Protein AF-0000000082426365 (afdb_homodimer)

Secondary structure (DSSP, 8-state):
-BHHHHHHHHHHHTT--EEEE---GGGHHHHHHHTTSS-EEEE-SSHHHHHHHHHHHHHHHSS-EEEEEEGGGGGGGHHHHHHHHHHT--EEEEEEEPPTT-TTTT-TT---HHHHHTTTSSEEEE--SGGGHHHHHHHHHHHHHSSS---EEEEEEHHHHTSB--GGG----GGGGSSS-S-----HHHHHHHHHHHHH-SSEEEEE-HHHHHTT-HHHHHHHHHHHT--EEE-STTTTSS-TTSTTEEEE-SSSS--HHHHHHHHT-SEEEEES----TTTTTTTTTTTTT-S-EEEEEES-TTTTTSSS--SEEEES-HHHHHHHHHHHHHHTT--------HHHHHHHHHTT-----TTSSS--HHHHHHHHHHHS-TT-EEEE-TTHHHHHHHHH---SS-SS-EEE-TTT--SS-HHHHHHHHHHHSS-EEEEEEHHHHTTTTTHHHHHHHHT--EEEEEEE-SS-HHHHHHHHHHHSS--SPPPP---HHHHHHHTT-EEEEE-SGGGGGGHHHHHHSSS-EEEEEE---TTTEE-S-GGGHHHHHHTT-EE---/-BHHHHHHHHHHHTT--EEEE---GGGHHHHHHHTTSS-EEEE-SSHHHHHHHHHHHHHHHSS-EEEEEEGGGGGGGHHHHHHHHHHT--EEEEEEESPTT-TTTT-TT----HHHHTTTSSEEEE--SGGGHHHHHHHHHHHHHSSS---EEEEEEHHHHTSB--GGG----GGGGSSS-S-----HHHHHHHHHHHHH-SSEEEEE-HHHHHTT-HHHHHHHHHHHT--EEE-STTTTSS-TTSTTEEEE-SSSS--HHHHHHHHT-SEEEEES----TTTTTTTTTTTTT-S-EEEEEES-TTTTTSSS--SEEEES-HHHHHHHHHHHHHHTT--------HHHHHHHHHTT-----TTSSS--HHHHHHHHHHHS-TT-EEEE-TTHHHHHHHHH---SS-SS-EEE-TTT--SS-HHHHHHHHHHHSS-EEEEEEHHHHTTTTTHHHHHHHHT--EEEEEEE-SS-HHHHHHHHHHHSS--SPPPPP--HHHHHHHTT-EEEEE-SGGGGGGHHHHHHSSS-EEEEEE---TTTEE-S-GGGHHHHHHTT-EE---

Radius of gyration: 30.41 Å; Cα contacts (8 Å, |Δi|>4): 2923; chains: 2; bounding box: 69×99×76 Å

Nearest PDB structures (foldseek):
  8i01-assembly2_F  TM=9.076E-01  e=8.805E-42  Escherichia coli K-12
  8beo-assembly1_A  TM=8.868E-01  e=8.316E-42  Escherichia coli K-12
  8i05-assembly1_A  TM=9.031E-01  e=2.462E-41  Escherichia coli K-12
  8i08-assembly2_C  TM=8.872E-01  e=1.290E-40  Escherichia coli K-12
  6efh-assembly1_B  TM=8.002E-01  e=8.451E-30  Kluyveromyces lactis NRRL Y-1140

Solvent-accessible surface area (backbone atoms only — not comparable to full-atom values): 53523 Å² total; per-residue (Å²): 80,42,22,32,53,37,52,50,53,23,40,50,58,34,65,49,52,60,36,22,15,42,91,31,78,40,28,46,64,43,53,62,50,42,71,76,48,86,50,40,76,45,67,42,48,41,41,29,45,11,36,25,14,17,43,24,20,15,74,65,56,40,25,64,12,32,23,42,28,16,37,53,44,42,53,47,20,44,50,30,33,36,39,25,33,65,63,41,37,25,28,45,36,35,29,18,22,70,44,82,89,45,79,92,54,52,36,66,31,61,68,81,61,66,65,48,40,56,87,24,23,81,43,75,45,70,41,90,40,27,68,47,38,42,61,50,51,48,46,40,38,48,55,13,21,34,69,59,22,10,17,20,36,40,36,35,23,33,58,29,35,69,26,63,22,64,64,90,54,44,60,57,63,63,67,37,34,29,40,69,39,60,82,50,53,55,55,68,66,53,46,48,52,46,52,52,52,56,69,72,38,89,38,42,31,35,38,29,13,41,39,22,46,60,47,66,15,33,66,39,49,53,50,44,25,54,42,53,33,25,37,34,31,17,22,56,63,8,45,20,32,52,27,60,73,38,48,36,27,47,47,24,20,26,36,48,11,15,36,55,62,27,35,48,55,48,55,66,23,49,22,41,37,37,31,22,47,63,68,22,28,47,42,11,43,69,40,55,40,52,44,62,84,52,86,45,43,25,36,36,33,21,54,35,79,77,40,52,55,62,77,43,78,58,76,37,77,34,56,21,33,47,30,61,36,43,44,50,45,44,51,50,30,56,73,70,68,56,68,40,72,76,61,78,41,31,67,56,50,51,57,53,53,62,68,52,59,73,72,75,61,87,79,57,64,30,28,52,66,68,60,51,39,53,50,43,58,73,62,51,64,76,77,40,27,38,16,26,18,76,50,73,50,36,38,47,40,41,49,67,44,76,37,74,56,55,38,82,36,57,46,62,55,70,51,36,51,49,72,50,45,11,63,34,19,28,54,21,24,38,75,47,63,49,50,31,37,21,30,40,31,55,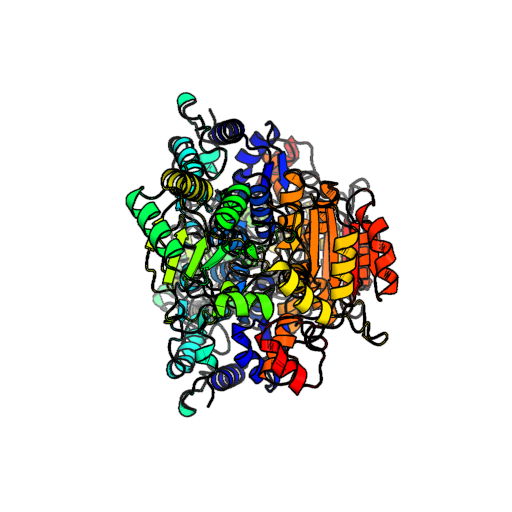52,28,41,25,47,48,50,28,40,48,40,44,45,48,55,68,58,44,61,41,40,33,38,34,38,38,41,46,38,61,28,59,51,16,24,52,31,23,53,74,70,74,39,67,70,71,70,68,51,50,85,57,48,60,38,48,36,36,41,29,36,68,32,47,56,39,75,24,60,36,65,79,41,58,71,47,49,59,57,59,72,66,46,80,48,34,30,35,33,33,33,29,29,56,32,28,61,59,44,26,64,41,31,67,85,43,47,63,37,21,56,75,69,73,33,47,52,69,50,96,78,42,23,31,54,37,52,50,52,22,40,49,58,35,65,50,52,59,36,23,15,42,92,30,77,41,28,46,65,42,52,62,52,43,72,76,48,88,52,40,75,45,65,42,48,43,42,28,45,10,36,26,15,17,44,23,20,14,74,65,56,40,24,64,11,32,23,43,28,16,37,52,44,42,55,46,20,43,48,29,33,34,38,26,35,65,62,40,37,25,27,46,36,35,28,20,21,70,45,82,90,47,78,91,52,51,35,65,31,60,69,82,61,65,62,47,38,55,85,26,23,80,43,73,45,70,42,90,40,26,67,48,38,42,60,50,51,50,47,39,38,47,55,13,20,32,68,60,21,11,16,20,37,39,36,35,21,32,58,31,35,70,25,63,23,64,66,89,55,44,56,58,62,61,68,37,35,30,40,68,40,60,82,47,52,56,55,69,66,52,46,47,53,45,52,51,52,56,69,71,37,89,38,42,32,33,38,30,13,40,40,23,46,60,46,65,15,32,67,40,49,54,51,44,27,54,43,51,33,27,36,34,33,18,22,57,62,8,46,20,32,53,26,59,73,39,49,35,26,48,48,24,22,26,37,50,11,15,37,55,63,27,35,47,54,47,53,66,23,49,21,41,37,38,32,21,46,63,69,23,29,48,42,12,43,67,40,55,39,51,45,62,83,51,85,44,44,25,35,37,35,22,54,35,77,77,40,53,56,63,79,44,78,57,75,37,77,34,57,21,33,47,30,63,38,44,46,51,47,46,51,52,30,57,74,69,68,57,70,40,72,74,60,78,42,32,67,56,49,49,56,51,53,61,68,52,61,71,74,76,61,86,80,56,64,31,28,51,65,69,59,51,38,52,51,44,58,73,63,52,66,76,75,41,28,37,16,25,20,78,49,72,50,35,39,48,40,42,51,66,43,76,38,74,56,56,38,82,35,58,46,62,55,71,49,35,52,47,73,48,44,11,65,34,19,28,53,20,23,36,75,49,64,48,51,32,38,21,30,38,31,55,50,29,40,25,49,47,51,28,40,49,40,44,45,48,56,69,59,43,61,42,39,33,37,34,40,37,40,48,37,60,28,57,52,16,24,52,32,24,52,74,71,72,40,69,68,70,72,68,53,50,85,57,48,60,39,46,35,36,42,30,36,67,31,48,55,40,76,24,61,35,64,78,40,56,74,47,48,59,59,60,73,68,45,82,48,33,32,35,35,33,34,28,30,56,33,29,59,59,43,27,61,41,32,67,85,42,47,64,37,22,55,74,71,73,33,48,52,67,51,97

Structure (mmCIF, N/CA/C/O backbone):
data_AF-0000000082426365-model_v1
#
loop_
_entity.id
_entity.type
_entity.pdbx_description
1 polymer '2-oxoacid oxidoreductase (ferredoxin)'
#
loop_
_atom_site.group_PDB
_atom_site.id
_atom_site.type_symbol
_atom_site.label_atom_id
_atom_site.label_alt_id
_atom_site.label_comp_id
_atom_site.label_asym_id
_atom_site.label_entity_id
_atom_site.label_seq_id
_atom_site.pdbx_PDB_ins_code
_atom_site.Cartn_x
_atom_site.Cartn_y
_atom_site.Cartn_z
_atom_site.occupancy
_atom_site.B_iso_or_equiv
_atom_site.auth_seq_id
_atom_site.auth_comp_id
_atom_site.auth_asym_id
_atom_site.auth_atom_id
_atom_site.pdbx_PDB_model_num
ATOM 1 N N . MET A 1 1 ? 33.906 5.379 -12.125 1 95.88 1 MET A N 1
ATOM 2 C CA . MET A 1 1 ? 33.438 4.73 -10.906 1 95.88 1 MET A CA 1
ATOM 3 C C . MET A 1 1 ? 32.062 4.066 -11.141 1 95.88 1 MET A C 1
ATOM 5 O O . MET A 1 1 ? 31.359 4.414 -12.086 1 95.88 1 MET A O 1
ATOM 9 N N . ARG A 1 2 ? 31.703 3.111 -10.328 1 96.25 2 ARG A N 1
ATOM 10 C CA . ARG A 1 2 ? 30.406 2.443 -10.461 1 96.25 2 ARG A CA 1
ATOM 11 C C . ARG A 1 2 ? 29.266 3.395 -10.133 1 96.25 2 ARG A C 1
ATOM 13 O O . ARG A 1 2 ? 29.375 4.219 -9.219 1 96.25 2 ARG A O 1
ATOM 20 N N . ALA A 1 3 ? 28.125 3.254 -10.883 1 98.31 3 ALA A N 1
ATOM 21 C CA . ALA A 1 3 ? 26.969 4.152 -10.742 1 98.31 3 ALA A CA 1
ATOM 22 C C . ALA A 1 3 ? 26.438 4.141 -9.312 1 98.31 3 ALA A C 1
ATOM 24 O O . ALA A 1 3 ? 26.047 5.184 -8.781 1 98.31 3 ALA A O 1
ATOM 25 N N . SER A 1 4 ? 26.391 2.969 -8.711 1 98.19 4 SER A N 1
ATOM 26 C CA . SER A 1 4 ? 25.922 2.877 -7.328 1 98.19 4 SER A CA 1
ATOM 27 C C . SER A 1 4 ? 26.812 3.684 -6.391 1 98.19 4 SER A C 1
ATOM 29 O O . SER A 1 4 ? 26.312 4.383 -5.504 1 98.19 4 SER A O 1
ATOM 31 N N . ARG A 1 5 ? 28.109 3.613 -6.531 1 97.88 5 ARG A N 1
ATOM 32 C CA . ARG A 1 5 ? 29.047 4.363 -5.707 1 97.88 5 ARG A CA 1
ATOM 33 C C . ARG A 1 5 ? 28.906 5.863 -5.949 1 97.88 5 ARG A C 1
ATOM 35 O O . ARG A 1 5 ? 29.031 6.66 -5.016 1 97.88 5 ARG A O 1
ATOM 42 N N . ALA A 1 6 ? 28.734 6.219 -7.25 1 98.31 6 ALA A N 1
ATOM 43 C CA . ALA A 1 6 ? 28.531 7.625 -7.582 1 98.31 6 ALA A CA 1
ATOM 44 C C . ALA A 1 6 ? 27.297 8.172 -6.871 1 98.31 6 ALA A C 1
ATOM 46 O O . ALA A 1 6 ? 27.312 9.281 -6.336 1 98.31 6 ALA A O 1
ATOM 47 N N . PHE A 1 7 ? 26.203 7.484 -6.926 1 98.56 7 PHE A N 1
ATOM 48 C CA . PHE A 1 7 ? 24.953 7.852 -6.258 1 98.56 7 PHE A CA 1
ATOM 49 C C . PHE A 1 7 ? 25.188 8.062 -4.766 1 98.56 7 PHE A C 1
ATOM 51 O O . PHE A 1 7 ? 24.766 9.07 -4.199 1 98.56 7 PHE A O 1
ATOM 58 N N . ILE A 1 8 ? 25.875 7.102 -4.121 1 98.56 8 ILE A N 1
ATOM 59 C CA . ILE A 1 8 ? 26.156 7.141 -2.691 1 98.56 8 ILE A CA 1
ATOM 60 C C . ILE A 1 8 ? 27.016 8.367 -2.367 1 98.56 8 ILE A C 1
ATOM 62 O O . ILE A 1 8 ? 26.734 9.094 -1.416 1 98.56 8 ILE A O 1
ATOM 66 N N . LYS A 1 9 ? 28.062 8.547 -3.145 1 98.12 9 LYS A N 1
ATOM 67 C CA . LYS A 1 9 ? 28.922 9.719 -2.969 1 98.12 9 LYS A CA 1
ATOM 68 C C . LYS A 1 9 ? 28.109 11.008 -3.016 1 98.12 9 LYS A C 1
ATOM 70 O O . LYS A 1 9 ? 28.312 11.906 -2.193 1 98.12 9 LYS A O 1
ATOM 75 N N . MET A 1 10 ? 27.234 11.109 -3.922 1 98.56 10 MET A N 1
ATOM 76 C CA . MET A 1 10 ? 26.406 12.312 -4.078 1 98.56 10 MET A CA 1
ATOM 77 C C . MET A 1 10 ? 25.484 12.484 -2.887 1 98.56 10 MET A C 1
ATOM 79 O O . MET A 1 10 ? 25.297 13.602 -2.393 1 98.56 10 MET A O 1
ATOM 83 N N . LEU A 1 11 ? 24.828 11.398 -2.398 1 98.69 11 LEU A N 1
ATOM 84 C CA . LEU A 1 11 ? 23.969 11.484 -1.219 1 98.69 11 LEU A CA 1
ATOM 85 C C . LEU A 1 11 ? 24.75 12.023 -0.023 1 98.69 11 LEU A C 1
ATOM 87 O O . LEU A 1 11 ? 24.25 12.875 0.719 1 98.69 11 LEU A O 1
ATOM 91 N N . GLU A 1 12 ? 25.969 11.477 0.139 1 98.19 12 GLU A N 1
ATOM 92 C CA . GLU A 1 12 ? 26.812 11.938 1.229 1 98.19 12 GLU A CA 1
ATOM 93 C C . GLU A 1 12 ? 27.125 13.43 1.094 1 98.19 12 GLU A C 1
ATOM 95 O O . GLU A 1 12 ? 27.094 14.164 2.08 1 98.19 12 GLU A O 1
ATOM 100 N N . GLU A 1 13 ? 27.438 13.82 -0.131 1 98.12 13 GLU A N 1
ATOM 101 C CA . GLU A 1 13 ? 27.766 15.227 -0.379 1 98.12 13 GLU A CA 1
ATOM 102 C C . GLU A 1 13 ? 26.547 16.125 -0.149 1 98.12 13 GLU A C 1
ATOM 104 O O . GLU A 1 13 ? 26.688 17.281 0.228 1 98.12 13 GLU A O 1
ATOM 109 N N . TYR A 1 14 ? 25.328 15.602 -0.346 1 98.5 14 TYR A N 1
ATOM 110 C CA . TYR A 1 14 ? 24.094 16.328 -0.057 1 98.5 14 TYR A CA 1
ATOM 111 C C . TYR A 1 14 ? 23.797 16.328 1.438 1 98.5 14 TYR A C 1
ATOM 113 O O . TYR A 1 14 ? 22.812 16.922 1.882 1 98.5 14 TYR A O 1
ATOM 121 N N . GLY A 1 15 ? 24.562 15.633 2.221 1 97.25 15 GLY A N 1
ATOM 122 C CA . GLY A 1 15 ? 24.406 15.586 3.666 1 97.25 15 GLY A CA 1
ATOM 123 C C . GLY A 1 15 ? 23.375 14.57 4.117 1 97.25 15 GLY A C 1
ATOM 124 O O . GLY A 1 15 ? 22.859 14.656 5.23 1 97.25 15 GLY A O 1
ATOM 125 N N . VAL A 1 16 ? 23.062 13.617 3.27 1 98.12 16 VAL A N 1
ATOM 126 C CA . VAL A 1 16 ? 22.125 12.555 3.623 1 98.12 16 VAL A CA 1
ATOM 127 C C . VAL A 1 16 ? 22.766 11.609 4.633 1 98.12 16 VAL A C 1
ATOM 129 O O . VAL A 1 16 ? 23.891 11.156 4.434 1 98.12 16 VAL A O 1
ATOM 132 N N . SER A 1 17 ? 22.078 11.367 5.711 1 97.19 17 SER A N 1
ATOM 133 C CA . SER A 1 17 ? 22.594 10.453 6.734 1 97.19 17 SER A CA 1
ATOM 134 C C . SER A 1 17 ? 21.812 9.141 6.734 1 97.19 17 SER A C 1
ATOM 136 O O . SER A 1 17 ? 22.391 8.078 6.961 1 97.19 17 SER A O 1
ATOM 138 N N . HIS A 1 18 ? 20.516 9.234 6.523 1 98.12 18 HIS A N 1
ATOM 139 C CA . HIS A 1 18 ? 19.641 8.07 6.578 1 98.12 18 HIS A CA 1
ATOM 140 C C . HIS A 1 18 ? 19.016 7.781 5.215 1 98.12 18 HIS A C 1
ATOM 142 O O . HIS A 1 18 ? 18.594 8.703 4.508 1 98.12 18 HIS A O 1
ATOM 148 N N . VAL A 1 19 ? 19 6.578 4.828 1 98.5 19 VAL A N 1
ATOM 149 C CA . VAL A 1 19 ? 18.25 6.09 3.672 1 98.5 19 VAL A CA 1
ATOM 150 C C . VAL A 1 19 ? 17.234 5.043 4.121 1 98.5 19 VAL A C 1
ATOM 152 O O . VAL A 1 19 ? 17.609 3.986 4.637 1 98.5 19 VAL A O 1
ATOM 155 N N . PHE A 1 20 ? 15.984 5.359 3.984 1 98.62 20 PHE A N 1
ATOM 156 C CA . PHE A 1 20 ? 14.914 4.434 4.336 1 98.62 20 PHE A CA 1
ATOM 157 C C . PHE A 1 20 ? 14.641 3.463 3.197 1 98.62 20 PHE A C 1
ATOM 159 O O . PHE A 1 20 ? 14.922 3.766 2.035 1 98.62 20 PHE A O 1
ATOM 166 N N . GLY A 1 21 ? 14.133 2.285 3.527 1 97.19 21 GLY A N 1
ATOM 167 C CA . GLY A 1 21 ? 13.789 1.4 2.424 1 97.19 21 GLY A CA 1
ATOM 168 C C . GLY A 1 21 ? 13.672 -0.053 2.842 1 97.19 21 GLY A C 1
ATOM 169 O O . GL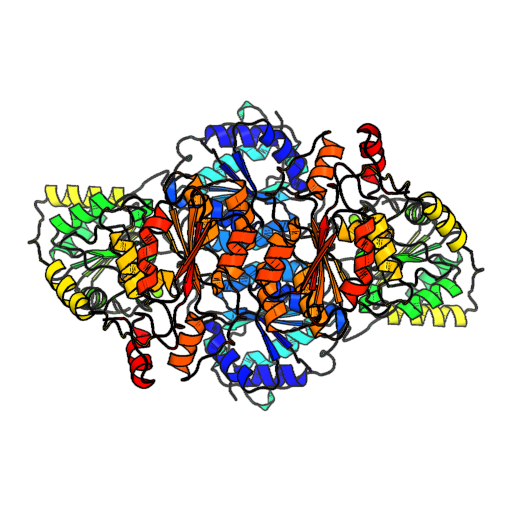Y A 1 21 ? 13.578 -0.357 4.031 1 97.19 21 GLY A O 1
ATOM 170 N N . LEU A 1 22 ? 13.5 -0.897 1.869 1 94.81 22 LEU A N 1
ATOM 171 C CA . LEU A 1 22 ? 13.445 -2.354 1.911 1 94.81 22 LEU A CA 1
ATOM 172 C C . LEU A 1 22 ? 14.211 -2.959 0.738 1 94.81 22 LEU A C 1
ATOM 174 O O . LEU A 1 22 ? 13.867 -2.723 -0.422 1 94.81 22 LEU A O 1
ATOM 178 N N . PRO A 1 23 ? 15.289 -3.717 1.014 1 93.81 23 PRO A N 1
ATOM 179 C CA . PRO A 1 23 ? 16.125 -4.215 -0.082 1 93.81 23 PRO A CA 1
ATOM 180 C C . PRO A 1 23 ? 15.406 -5.262 -0.939 1 93.81 23 PRO A C 1
ATOM 182 O O . PRO A 1 23 ? 14.664 -6.094 -0.414 1 93.81 23 PRO A O 1
ATOM 185 N N . GLY A 1 24 ? 15.531 -5.16 -2.207 1 94.5 24 GLY A N 1
ATOM 186 C CA . GLY A 1 24 ? 15.109 -6.148 -3.188 1 94.5 24 GLY A CA 1
ATOM 187 C C . GLY A 1 24 ? 16.234 -6.613 -4.09 1 94.5 24 GLY A C 1
ATOM 188 O O . GLY A 1 24 ? 17.344 -6.062 -4.051 1 94.5 24 GLY A O 1
ATOM 189 N N . GLU A 1 25 ? 15.992 -7.609 -4.84 1 93.25 25 GLU A N 1
ATOM 190 C CA . GLU A 1 25 ? 17.031 -8.195 -5.695 1 93.25 25 GLU A CA 1
ATOM 191 C C . GLU A 1 25 ? 17.562 -7.168 -6.691 1 93.25 25 GLU A C 1
ATOM 193 O O . GLU A 1 25 ? 18.75 -7.168 -7 1 93.25 25 GLU A O 1
ATOM 198 N N . THR A 1 26 ? 16.703 -6.355 -7.133 1 95.19 26 THR A N 1
ATOM 199 C CA . THR A 1 26 ? 17.078 -5.379 -8.148 1 95.19 26 THR A CA 1
ATOM 200 C C . THR A 1 26 ? 18 -4.316 -7.566 1 95.19 26 THR A C 1
ATOM 202 O O . THR A 1 26 ? 18.641 -3.564 -8.305 1 95.19 26 THR A O 1
ATOM 205 N N . ALA A 1 27 ? 18.109 -4.246 -6.27 1 95.69 27 ALA A N 1
ATOM 206 C CA . ALA A 1 27 ? 18.875 -3.184 -5.629 1 95.69 27 ALA A CA 1
ATOM 207 C C . ALA A 1 27 ? 20.172 -3.729 -5.016 1 95.69 27 ALA A C 1
ATOM 209 O O . ALA A 1 27 ? 20.891 -3 -4.34 1 95.69 27 ALA A O 1
ATOM 210 N N . LEU A 1 28 ? 20.516 -4.961 -5.199 1 95.94 28 LEU A N 1
ATOM 211 C CA . LEU A 1 2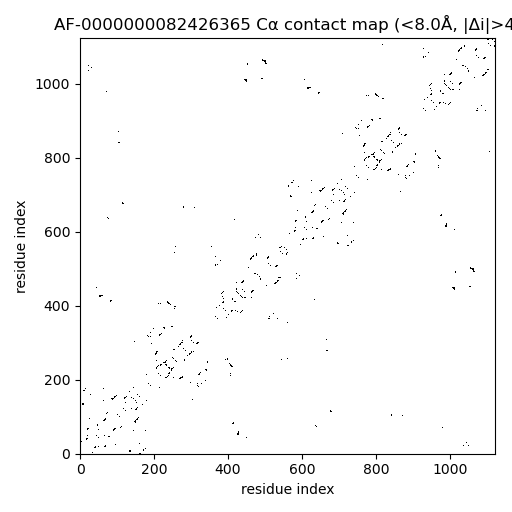8 ? 21.641 -5.613 -4.555 1 95.94 28 LEU A CA 1
ATOM 212 C C . LEU A 1 28 ? 22.922 -4.82 -4.781 1 95.94 28 LEU A C 1
ATOM 214 O O . LEU A 1 28 ? 23.688 -4.586 -3.844 1 95.94 28 LEU A O 1
ATOM 218 N N . PRO A 1 29 ? 23.172 -4.328 -6.023 1 95.06 29 PRO A N 1
ATOM 219 C CA . PRO A 1 29 ? 24.406 -3.562 -6.219 1 95.06 29 PRO A CA 1
ATOM 220 C C . PRO A 1 29 ? 24.453 -2.293 -5.371 1 95.06 29 PRO A C 1
ATOM 222 O O . PRO A 1 29 ? 25.5 -1.968 -4.797 1 95.06 29 PRO A O 1
ATOM 225 N N . LEU A 1 30 ? 23.328 -1.642 -5.297 1 97.25 30 LEU A N 1
ATOM 226 C CA . LEU A 1 30 ? 23.25 -0.416 -4.508 1 97.25 30 LEU A CA 1
ATOM 227 C C . LEU A 1 30 ? 23.469 -0.709 -3.027 1 97.25 30 LEU A C 1
ATOM 229 O O . LEU A 1 30 ? 24.266 -0.039 -2.367 1 97.25 30 LEU A O 1
ATOM 233 N N . TYR A 1 31 ? 22.828 -1.693 -2.498 1 96.62 31 TYR A N 1
ATOM 234 C CA . TYR A 1 31 ? 22.891 -2.004 -1.075 1 96.62 31 TYR A CA 1
ATOM 235 C C . TYR A 1 31 ? 24.281 -2.533 -0.704 1 96.62 31 TYR A C 1
ATOM 237 O O . TYR A 1 31 ? 24.766 -2.271 0.395 1 96.62 31 TYR A O 1
ATOM 245 N N . SER A 1 32 ? 24.891 -3.312 -1.59 1 95.38 32 SER A N 1
ATOM 246 C CA . SER A 1 32 ? 26.25 -3.809 -1.345 1 95.38 32 SER A CA 1
ATOM 247 C C . SER A 1 32 ? 27.234 -2.662 -1.148 1 95.38 32 SER A C 1
ATOM 249 O O . SER A 1 32 ? 28.062 -2.695 -0.236 1 95.38 32 SER A O 1
ATOM 251 N N . ASP A 1 33 ? 27.094 -1.665 -1.998 1 96.06 33 ASP A N 1
ATOM 252 C CA . ASP A 1 33 ? 27.969 -0.505 -1.894 1 96.06 33 ASP A CA 1
ATOM 253 C C . ASP A 1 33 ? 27.578 0.377 -0.71 1 96.06 33 ASP A C 1
ATOM 255 O O . ASP A 1 33 ? 28.438 0.991 -0.075 1 96.06 33 ASP A O 1
ATOM 259 N N . MET A 1 34 ? 26.297 0.496 -0.431 1 95.81 34 MET A N 1
ATOM 260 C CA . MET A 1 34 ? 25.812 1.339 0.653 1 95.81 34 MET A CA 1
ATOM 261 C C . MET A 1 34 ? 26.312 0.84 2.004 1 95.81 34 MET A C 1
ATOM 263 O O . MET A 1 34 ? 26.562 1.637 2.908 1 95.81 34 MET A O 1
ATOM 267 N N . ARG A 1 35 ? 26.5 -0.457 2.162 1 92.75 35 ARG A N 1
ATOM 268 C CA . ARG A 1 35 ? 26.969 -1.054 3.408 1 92.75 35 ARG A CA 1
ATOM 269 C C . ARG A 1 35 ? 28.391 -0.595 3.732 1 92.75 35 ARG A C 1
ATOM 271 O O . ARG A 1 35 ? 28.797 -0.604 4.895 1 92.75 35 ARG A O 1
ATOM 278 N N . LYS A 1 36 ? 29.094 -0.173 2.734 1 92.81 36 LYS A N 1
ATOM 279 C CA . LYS A 1 36 ? 30.469 0.261 2.898 1 92.81 36 LYS A CA 1
ATOM 280 C C . LYS A 1 36 ? 30.562 1.779 3.027 1 92.81 36 LYS A C 1
ATOM 282 O O . LYS A 1 36 ? 31.656 2.344 3.051 1 92.81 36 LYS A O 1
ATOM 287 N N . SER A 1 37 ? 29.469 2.365 3.111 1 96.25 37 SER A N 1
ATOM 288 C CA . SER A 1 37 ? 29.422 3.822 3.156 1 96.25 37 SER A CA 1
ATOM 289 C C . SER A 1 37 ? 29.047 4.324 4.547 1 96.25 37 SER A C 1
ATOM 291 O O . SER A 1 37 ? 28.922 3.531 5.484 1 96.25 37 SER A O 1
ATOM 293 N N . SER A 1 38 ? 28.922 5.672 4.684 1 95.75 38 SER A N 1
ATOM 294 C CA . SER A 1 38 ? 28.547 6.293 5.953 1 95.75 38 SER A CA 1
ATOM 295 C C . SER A 1 38 ? 27.031 6.371 6.102 1 95.75 38 SER A C 1
ATOM 297 O O . SER A 1 38 ? 26.531 6.738 7.164 1 95.75 38 SER A O 1
ATOM 299 N N . LEU A 1 39 ? 26.328 6.047 5.016 1 97.19 39 LEU A N 1
ATOM 300 C CA . LEU A 1 39 ? 24.875 6.129 5.043 1 97.19 39 LEU A CA 1
ATOM 301 C C . LEU A 1 39 ? 24.297 5.066 5.965 1 97.19 39 LEU A C 1
ATOM 303 O O . LEU A 1 39 ? 24.766 3.932 5.996 1 97.19 39 LEU A O 1
ATOM 307 N N . LYS A 1 40 ? 23.344 5.449 6.773 1 96.62 40 LYS A N 1
ATOM 308 C CA . LYS A 1 40 ? 22.594 4.516 7.617 1 96.62 40 LYS A CA 1
ATOM 309 C C . LYS A 1 40 ? 21.312 4.055 6.93 1 96.62 40 LYS A C 1
ATOM 311 O O . LYS A 1 40 ? 20.422 4.863 6.668 1 96.62 40 LYS A O 1
ATOM 316 N N . HIS A 1 41 ? 21.266 2.83 6.652 1 96.62 41 HIS A N 1
ATOM 317 C CA . HIS A 1 41 ? 20.062 2.26 6.074 1 96.62 41 HIS A CA 1
ATOM 318 C C . HIS A 1 41 ? 19.016 1.956 7.152 1 96.62 41 HIS A C 1
ATOM 32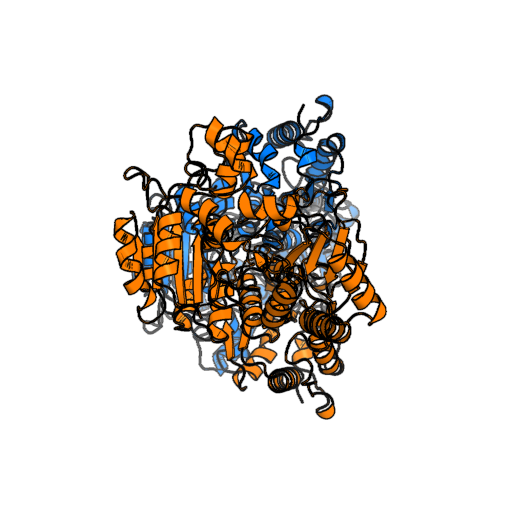0 O O . HIS A 1 41 ? 19.344 1.334 8.164 1 96.62 41 HIS A O 1
ATOM 326 N N . VAL A 1 42 ? 17.828 2.414 7.031 1 97.75 42 VAL A N 1
ATOM 327 C CA . VAL A 1 42 ? 16.703 2.111 7.91 1 97.75 42 VAL A CA 1
ATOM 328 C C . VAL A 1 42 ? 15.727 1.175 7.203 1 97.75 42 VAL A C 1
ATOM 330 O O . VAL A 1 42 ? 14.906 1.619 6.395 1 97.75 42 VAL A O 1
ATOM 333 N N . MET A 1 43 ? 15.797 -0.062 7.543 1 96.94 43 MET A N 1
ATOM 334 C CA . MET A 1 43 ? 14.969 -1.09 6.914 1 96.94 43 MET A CA 1
ATOM 335 C C . MET A 1 43 ? 13.562 -1.087 7.5 1 96.94 43 MET A C 1
ATOM 337 O O . MET A 1 43 ? 13.383 -1.29 8.703 1 96.94 43 MET A O 1
ATOM 341 N N . ALA A 1 44 ? 12.562 -0.793 6.707 1 97.12 44 ALA A N 1
ATOM 342 C CA . ALA A 1 44 ? 11.164 -0.834 7.117 1 97.12 44 ALA A CA 1
ATOM 343 C C . ALA A 1 44 ? 10.57 -2.223 6.895 1 97.12 44 ALA A C 1
ATOM 345 O O . ALA A 1 44 ? 11.234 -3.113 6.363 1 97.12 44 ALA A O 1
ATOM 346 N N . ARG A 1 45 ? 9.336 -2.41 7.379 1 96.12 45 ARG A N 1
ATOM 347 C CA . ARG A 1 45 ? 8.664 -3.699 7.223 1 96.12 45 ARG A CA 1
ATOM 348 C C . ARG A 1 45 ? 7.832 -3.732 5.949 1 96.12 45 ARG A C 1
ATOM 350 O O . ARG A 1 45 ? 7.434 -4.805 5.488 1 96.12 45 ARG A O 1
ATOM 357 N N . ASP A 1 46 ? 7.523 -2.602 5.375 1 95.25 46 ASP A N 1
ATOM 358 C CA . ASP A 1 46 ? 7.016 -2.514 4.012 1 95.25 46 ASP A CA 1
ATOM 359 C C . ASP A 1 46 ? 7.379 -1.172 3.377 1 95.25 46 ASP A C 1
ATOM 361 O O . ASP A 1 46 ? 7.836 -0.258 4.066 1 95.25 46 ASP A O 1
ATOM 365 N N . GLU A 1 47 ? 7.277 -1.042 2.102 1 97.75 47 GLU A N 1
ATOM 366 C CA . GLU A 1 47 ? 7.73 0.118 1.341 1 97.75 47 GLU A CA 1
ATOM 367 C C . GLU A 1 47 ? 6.871 1.344 1.639 1 97.75 47 GLU A C 1
ATOM 369 O O . GLU A 1 47 ? 7.363 2.475 1.613 1 97.75 47 GLU A O 1
ATOM 374 N N . ARG A 1 48 ? 5.551 1.162 1.925 1 97.12 48 ARG A N 1
ATOM 375 C CA . ARG A 1 48 ? 4.676 2.26 2.322 1 97.12 48 ARG A CA 1
ATOM 376 C C . ARG A 1 48 ? 5.223 2.979 3.553 1 97.12 48 ARG A C 1
ATOM 378 O O . ARG A 1 48 ? 5.348 4.203 3.555 1 97.12 48 ARG A O 1
ATOM 385 N N . ASN A 1 49 ? 5.59 2.225 4.562 1 98.31 49 ASN A N 1
ATOM 386 C CA . ASN A 1 49 ? 6.117 2.768 5.809 1 98.31 49 ASN A CA 1
ATOM 387 C C . ASN A 1 49 ? 7.477 3.434 5.598 1 98.31 49 ASN A C 1
ATOM 389 O O . ASN A 1 49 ? 7.777 4.449 6.227 1 98.31 49 ASN A O 1
ATOM 393 N N . ALA A 1 50 ? 8.273 2.859 4.684 1 98.62 50 ALA A N 1
ATOM 394 C CA . ALA A 1 50 ? 9.562 3.469 4.371 1 98.62 50 ALA A CA 1
ATOM 395 C C . ALA A 1 50 ? 9.391 4.875 3.809 1 98.62 50 ALA A C 1
ATOM 397 O O . ALA A 1 50 ? 10.094 5.805 4.207 1 98.62 50 ALA A O 1
ATOM 398 N N . ALA A 1 51 ? 8.461 4.992 2.885 1 98.69 51 ALA A N 1
ATOM 399 C CA . ALA A 1 51 ? 8.195 6.301 2.289 1 98.69 51 ALA A CA 1
ATOM 400 C C . ALA A 1 51 ? 7.684 7.285 3.334 1 98.69 51 ALA A C 1
ATOM 402 O O . ALA A 1 51 ? 8.078 8.453 3.342 1 98.69 51 ALA A O 1
ATOM 403 N N . ILE A 1 52 ? 6.824 6.832 4.227 1 98.81 52 ILE A N 1
ATOM 404 C CA . ILE A 1 52 ? 6.25 7.703 5.25 1 98.81 52 ILE A CA 1
ATOM 405 C C . ILE A 1 52 ? 7.32 8.062 6.277 1 98.81 52 ILE A C 1
ATOM 407 O O . ILE A 1 52 ? 7.344 9.188 6.789 1 98.81 52 ILE A O 1
ATOM 411 N N . MET A 1 53 ? 8.25 7.105 6.574 1 98.94 53 MET A N 1
ATOM 412 C CA . MET A 1 53 ? 9.383 7.43 7.441 1 98.94 53 MET A CA 1
ATOM 413 C C . MET A 1 53 ? 10.211 8.57 6.852 1 98.94 53 MET A C 1
ATOM 415 O O . MET A 1 53 ? 10.594 9.492 7.57 1 98.94 53 MET A O 1
ATOM 419 N N . ALA A 1 54 ? 10.445 8.492 5.531 1 98.88 54 ALA A N 1
ATOM 420 C CA . ALA A 1 54 ? 11.188 9.547 4.852 1 98.88 54 ALA A CA 1
ATOM 421 C C . ALA A 1 54 ? 10.461 10.883 4.961 1 98.88 54 ALA A C 1
ATOM 423 O O . ALA A 1 54 ? 11.094 11.93 5.125 1 98.88 54 ALA A O 1
ATOM 424 N N . ASP A 1 55 ? 9.164 10.859 4.891 1 98.81 55 ASP A N 1
ATOM 425 C CA . ASP A 1 55 ? 8.328 12.047 5.051 1 98.81 55 ASP A CA 1
ATOM 426 C C . ASP A 1 55 ? 8.508 12.664 6.438 1 98.81 55 ASP A C 1
ATOM 428 O O . ASP A 1 55 ? 8.82 13.852 6.559 1 98.81 55 ASP A O 1
ATOM 432 N N . GLY A 1 56 ? 8.32 11.812 7.516 1 98.75 56 GLY A N 1
ATOM 433 C CA . GLY A 1 56 ? 8.492 12.297 8.875 1 98.75 56 GLY A CA 1
ATOM 434 C C . GLY A 1 56 ? 9.875 12.867 9.133 1 98.75 56 GLY A C 1
ATOM 435 O O . GLY A 1 56 ? 10.016 13.891 9.805 1 98.75 56 GLY A O 1
ATOM 436 N N . TYR A 1 57 ? 10.875 12.219 8.555 1 98.75 57 TYR A N 1
ATOM 437 C CA . TYR A 1 57 ? 12.258 12.68 8.656 1 98.75 57 TYR A CA 1
ATOM 438 C C . TYR A 1 57 ? 12.422 14.055 8.023 1 98.75 57 TYR A C 1
ATOM 440 O O . TYR A 1 57 ? 13.008 14.953 8.625 1 98.75 57 TYR A O 1
ATOM 448 N N . ALA A 1 58 ? 11.891 14.227 6.855 1 98.69 58 ALA A N 1
ATOM 449 C CA . ALA A 1 58 ? 12.016 15.484 6.121 1 98.69 58 ALA A CA 1
ATOM 450 C C . ALA A 1 58 ? 11.344 16.625 6.871 1 98.69 58 ALA A C 1
ATOM 452 O O . ALA A 1 58 ? 11.898 17.719 6.969 1 98.69 58 ALA A O 1
ATOM 453 N N . ARG A 1 59 ? 10.164 16.422 7.445 1 98.06 59 ARG A N 1
ATOM 454 C CA . ARG A 1 59 ? 9.383 17.453 8.117 1 98.06 59 ARG A CA 1
ATOM 455 C C . ARG A 1 59 ? 10.125 17.984 9.344 1 98.06 59 ARG A C 1
ATOM 457 O O . ARG A 1 59 ? 9.945 19.141 9.727 1 98.06 59 ARG A O 1
ATOM 464 N N . THR A 1 60 ? 10.977 17.141 9.93 1 97.38 60 THR A N 1
ATOM 465 C CA . THR A 1 60 ? 11.539 17.531 11.211 1 97.38 60 THR A CA 1
ATOM 466 C C . THR A 1 60 ? 13.008 17.922 11.062 1 97.38 60 THR A C 1
ATOM 468 O O . THR A 1 60 ? 13.586 18.531 11.961 1 97.38 60 THR A O 1
ATOM 471 N N . THR A 1 61 ? 13.617 17.594 9.906 1 97.38 61 THR A N 1
ATOM 472 C CA . THR A 1 61 ? 15.023 17.906 9.711 1 97.38 61 THR A CA 1
ATOM 473 C C . THR A 1 61 ? 15.188 19.031 8.695 1 97.38 61 THR A C 1
ATOM 475 O O . THR A 1 61 ? 16.266 19.625 8.57 1 97.38 61 THR A O 1
ATOM 478 N N . TRP A 1 62 ? 14.133 19.281 7.883 1 96.62 62 TRP A N 1
ATOM 479 C CA . TRP A 1 62 ? 14.156 20.266 6.805 1 96.62 62 TRP A CA 1
ATOM 480 C C . TRP A 1 62 ? 15.156 19.875 5.73 1 96.62 62 TRP A C 1
ATOM 482 O O . TRP A 1 62 ? 15.75 20.734 5.078 1 96.62 62 TRP A O 1
ATOM 492 N N . ARG A 1 63 ? 15.484 18.609 5.688 1 97.94 63 ARG A N 1
ATOM 493 C CA . ARG A 1 63 ? 16.25 17.969 4.621 1 97.94 63 ARG A CA 1
ATOM 494 C C . ARG A 1 63 ? 15.391 16.953 3.875 1 97.94 63 ARG A C 1
ATOM 496 O O . ARG A 1 63 ? 14.492 16.344 4.457 1 97.94 63 ARG A O 1
ATOM 503 N N . PRO A 1 64 ? 15.664 16.828 2.572 1 98.56 64 PRO A N 1
ATOM 504 C CA . PRO A 1 64 ? 14.875 15.812 1.861 1 98.56 64 PRO A CA 1
ATOM 505 C C . PRO A 1 64 ? 15.008 14.422 2.469 1 98.56 64 PRO A C 1
ATOM 507 O O . PRO A 1 64 ? 16.109 14.031 2.883 1 98.56 64 PRO A O 1
ATOM 510 N N . GLY A 1 65 ? 13.859 13.75 2.656 1 98.81 65 GLY A N 1
ATOM 511 C CA . GLY A 1 65 ? 13.945 12.328 2.971 1 98.81 65 GLY A CA 1
ATOM 512 C C . GLY A 1 65 ? 14.336 11.477 1.779 1 98.81 65 GLY A C 1
ATOM 513 O O . GLY A 1 65 ? 13.914 11.742 0.652 1 98.81 65 GLY A O 1
ATOM 514 N N . VAL A 1 66 ? 15.203 10.5 1.947 1 98.94 66 VAL A N 1
ATOM 515 C CA . VAL A 1 66 ? 15.617 9.602 0.879 1 98.94 66 VAL A CA 1
ATOM 516 C C . VAL A 1 66 ? 15.102 8.188 1.165 1 98.94 66 VAL A C 1
ATOM 518 O O . VAL A 1 66 ? 15.281 7.668 2.27 1 98.94 66 VAL A O 1
ATOM 521 N N . VAL A 1 67 ? 14.414 7.609 0.186 1 98.81 67 VAL A N 1
ATOM 522 C CA . VAL A 1 67 ? 13.898 6.254 0.338 1 98.81 67 VAL A CA 1
ATOM 523 C C . VAL A 1 67 ? 14.25 5.422 -0.893 1 98.81 67 VAL A C 1
ATOM 525 O O . VAL A 1 67 ? 14.195 5.918 -2.021 1 98.81 67 VAL A O 1
ATOM 528 N N . GLU A 1 68 ? 14.773 4.262 -0.682 1 98.44 68 GLU A N 1
ATOM 529 C CA . GLU A 1 68 ? 15.016 3.297 -1.752 1 98.44 68 GLU A CA 1
ATOM 530 C C . GLU A 1 68 ? 13.922 2.232 -1.787 1 98.44 68 GLU A C 1
ATOM 532 O O . GLU A 1 68 ? 13.57 1.665 -0.751 1 98.44 68 GLU A O 1
ATOM 537 N N . LEU A 1 69 ? 13.383 1.993 -2.947 1 97.56 69 LEU A N 1
ATOM 538 C CA . LEU A 1 69 ? 12.289 1.057 -3.172 1 97.56 69 LEU A CA 1
ATOM 539 C C . LEU A 1 69 ? 12.664 0.016 -4.219 1 97.56 69 LEU A C 1
ATOM 541 O O . LEU A 1 69 ? 13.016 0.366 -5.352 1 97.56 69 LEU A O 1
ATOM 545 N N . PRO A 1 70 ? 12.625 -1.283 -3.816 1 96.56 70 PRO A N 1
ATOM 546 C CA . PRO A 1 70 ? 12.781 -2.287 -4.871 1 96.56 70 PRO A CA 1
ATOM 547 C C . PRO A 1 70 ? 11.648 -2.252 -5.895 1 96.56 70 PRO A C 1
ATOM 549 O O . PRO A 1 70 ? 10.5 -1.971 -5.543 1 96.56 70 PRO A O 1
ATOM 552 N N . GLY A 1 71 ? 11.992 -2.572 -7.102 1 95.38 71 GLY A N 1
ATOM 553 C CA . GLY A 1 71 ? 11.016 -2.535 -8.18 1 95.38 71 GLY A CA 1
ATOM 554 C C . GLY A 1 71 ? 9.742 -3.287 -7.852 1 95.38 71 GLY A C 1
ATOM 555 O O . GLY A 1 71 ? 8.641 -2.799 -8.125 1 95.38 71 GLY A O 1
ATOM 556 N N . VAL A 1 72 ? 9.82 -4.414 -7.246 1 94.25 72 VAL A N 1
ATOM 557 C CA . VAL A 1 72 ? 8.688 -5.277 -6.949 1 94.25 72 VAL A CA 1
ATOM 558 C C . VAL A 1 72 ? 7.715 -4.559 -6.02 1 94.25 72 VAL A C 1
ATOM 560 O O . VAL A 1 72 ? 6.496 -4.703 -6.148 1 94.25 72 VAL A O 1
ATOM 563 N N . GLY A 1 73 ? 8.219 -3.783 -5.047 1 95.38 73 GLY A N 1
ATOM 564 C CA . GLY A 1 73 ? 7.387 -3.189 -4.012 1 95.38 73 GLY A CA 1
ATOM 565 C C . GLY A 1 73 ? 7.156 -1.704 -4.215 1 95.38 73 GLY A C 1
ATOM 566 O O . GLY A 1 73 ? 6.566 -1.041 -3.357 1 95.38 73 GLY A O 1
ATOM 567 N N . ALA A 1 74 ? 7.613 -1.121 -5.34 1 96.69 74 ALA A N 1
ATOM 568 C CA . ALA A 1 74 ? 7.523 0.32 -5.559 1 96.69 74 ALA A CA 1
ATOM 569 C C . ALA A 1 74 ? 6.082 0.805 -5.441 1 96.69 74 ALA A C 1
ATOM 571 O O . ALA A 1 74 ? 5.824 1.877 -4.891 1 96.69 74 ALA A O 1
ATOM 572 N N . SER A 1 75 ? 5.129 0.035 -5.895 1 95.56 75 SER A N 1
ATOM 573 C CA . SER A 1 75 ? 3.721 0.413 -5.883 1 95.56 75 SER A CA 1
ATOM 574 C C . SER A 1 75 ? 3.201 0.554 -4.453 1 95.56 75 SER A C 1
ATOM 576 O O . SER A 1 75 ? 2.24 1.284 -4.207 1 95.56 75 SER A O 1
ATOM 578 N N . MET A 1 76 ? 3.809 -0.099 -3.463 1 97 76 MET A N 1
ATOM 579 C CA . MET A 1 76 ? 3.385 -0.041 -2.066 1 97 76 MET A CA 1
ATOM 580 C C . MET A 1 76 ? 3.66 1.336 -1.472 1 97 76 MET A C 1
ATOM 582 O O . MET A 1 76 ? 3.012 1.739 -0.503 1 97 76 MET A O 1
ATOM 586 N N . ALA A 1 77 ? 4.578 2.064 -2.061 1 97.38 77 ALA A N 1
ATOM 587 C CA . ALA A 1 77 ? 5.004 3.35 -1.508 1 97.38 77 ALA A CA 1
ATOM 588 C C . ALA A 1 77 ? 4.07 4.473 -1.957 1 97.38 77 ALA A C 1
ATOM 590 O O . ALA A 1 77 ? 4.145 5.59 -1.444 1 97.38 77 ALA A O 1
ATOM 591 N N . LEU A 1 78 ? 3.162 4.211 -2.877 1 96.5 78 LEU A N 1
ATOM 592 C CA . LEU A 1 78 ? 2.367 5.227 -3.562 1 96.5 78 LEU A CA 1
ATOM 593 C C . LEU A 1 78 ? 1.574 6.062 -2.564 1 96.5 78 LEU A C 1
ATOM 595 O O . LEU A 1 78 ? 1.576 7.293 -2.639 1 96.5 78 LEU A O 1
ATOM 599 N N . PRO A 1 79 ? 0.867 5.422 -1.558 1 95.81 79 PRO A N 1
ATOM 600 C CA . PRO A 1 79 ? 0.092 6.242 -0.625 1 95.81 79 PRO A CA 1
ATOM 601 C C . PRO A 1 79 ? 0.957 7.246 0.139 1 95.81 79 PRO A C 1
ATOM 603 O O . PRO A 1 79 ? 0.551 8.391 0.335 1 95.81 79 PRO A O 1
ATOM 606 N N . GLY A 1 80 ? 2.166 6.793 0.588 1 97.44 80 GLY A N 1
ATOM 607 C CA . GLY A 1 80 ? 3.076 7.691 1.281 1 97.44 80 GLY A CA 1
ATOM 608 C C . GLY A 1 80 ? 3.555 8.844 0.415 1 97.44 80 GLY A C 1
ATOM 609 O O . GLY A 1 80 ? 3.627 9.984 0.874 1 97.44 80 GLY A O 1
ATOM 610 N N . LEU A 1 81 ? 3.812 8.555 -0.858 1 98.06 81 LEU A N 1
ATOM 611 C CA . LEU A 1 81 ? 4.312 9.578 -1.769 1 98.06 81 LEU A CA 1
ATOM 612 C C . LEU A 1 81 ? 3.203 10.555 -2.154 1 98.06 81 LEU A C 1
ATOM 614 O O . LEU A 1 81 ? 3.455 11.742 -2.355 1 98.06 81 LEU A O 1
ATOM 618 N N . LEU A 1 82 ? 1.953 10.055 -2.264 1 97.06 82 LEU A N 1
ATOM 619 C CA . LEU A 1 82 ? 0.814 10.922 -2.537 1 97.06 82 LEU A CA 1
ATOM 620 C C . LEU A 1 82 ? 0.622 11.938 -1.414 1 97.06 82 LEU A C 1
ATOM 622 O O . LEU A 1 82 ? 0.387 13.117 -1.674 1 97.06 82 LEU A O 1
ATOM 626 N N . GLU A 1 83 ? 0.689 11.445 -0.172 1 97.19 83 GLU A N 1
ATOM 627 C CA . GLU A 1 83 ? 0.572 12.344 0.973 1 97.19 83 GLU A CA 1
ATOM 628 C C . GLU A 1 83 ? 1.691 13.383 0.979 1 97.19 83 GLU A C 1
ATOM 630 O O . GLU A 1 83 ? 1.448 14.562 1.223 1 97.19 83 GLU A O 1
ATOM 635 N N . ALA A 1 84 ? 2.92 12.93 0.712 1 98.31 84 ALA A N 1
ATOM 636 C CA . ALA A 1 84 ? 4.062 13.836 0.678 1 98.31 84 ALA A CA 1
ATOM 637 C C . ALA A 1 84 ? 3.887 14.898 -0.402 1 98.31 84 ALA A C 1
ATOM 639 O O . ALA A 1 84 ? 4.211 16.062 -0.188 1 98.31 84 ALA A O 1
ATOM 640 N N . ARG A 1 85 ? 3.373 14.492 -1.541 1 97.69 85 ARG A N 1
ATOM 641 C CA . ARG A 1 85 ? 3.148 15.406 -2.656 1 97.69 85 ARG A CA 1
ATOM 642 C C . ARG A 1 85 ? 2.113 16.469 -2.297 1 97.69 85 ARG A C 1
ATOM 644 O O . ARG A 1 85 ? 2.336 17.656 -2.52 1 97.69 85 ARG A O 1
ATOM 651 N N . ALA A 1 86 ? 1.013 16.031 -1.722 1 96.25 86 ALA A N 1
ATOM 652 C CA . ALA A 1 86 ? -0.073 16.938 -1.364 1 96.25 86 ALA A CA 1
ATOM 653 C C . ALA A 1 86 ? 0.347 17.891 -0.237 1 96.25 86 ALA A C 1
ATOM 655 O O . ALA A 1 86 ? -0.087 19.031 -0.189 1 96.25 86 ALA A O 1
ATOM 656 N N . SER A 1 87 ? 1.269 17.469 0.614 1 96.75 87 SER A N 1
ATOM 657 C CA . SER A 1 87 ? 1.677 18.234 1.791 1 96.75 87 SER A CA 1
ATOM 658 C C . SER A 1 87 ? 2.898 19.094 1.494 1 96.75 87 SER A C 1
ATOM 660 O O . SER A 1 87 ? 3.32 19.891 2.334 1 96.75 87 SER A O 1
ATOM 662 N N . GLY A 1 88 ? 3.504 18.906 0.379 1 97.31 88 GLY A N 1
ATOM 663 C CA . GLY A 1 88 ? 4.688 19.672 0.027 1 97.31 88 GLY A CA 1
ATOM 664 C C . GLY A 1 88 ? 5.941 19.203 0.727 1 97.31 88 GLY A C 1
ATOM 665 O O . GLY A 1 88 ? 6.766 20 1.164 1 97.31 88 GLY A O 1
ATOM 666 N N . VAL A 1 89 ? 6.098 17.891 0.917 1 98.56 89 VAL A N 1
ATOM 667 C CA . VAL A 1 89 ? 7.254 17.328 1.611 1 98.56 89 VAL A CA 1
ATOM 668 C C . VAL A 1 89 ? 8.234 16.75 0.597 1 98.56 89 VAL A C 1
ATOM 670 O O . VAL A 1 89 ? 7.867 15.883 -0.204 1 98.56 89 VAL A O 1
ATOM 673 N N . PRO A 1 90 ? 9.469 17.188 0.54 1 98.81 90 PRO A N 1
ATOM 674 C CA . PRO A 1 90 ? 10.445 16.641 -0.414 1 98.81 90 PRO A CA 1
ATOM 675 C C . PRO A 1 90 ? 10.953 15.266 -0.021 1 98.81 90 PRO A C 1
ATOM 677 O O . PRO A 1 90 ? 11.578 15.109 1.033 1 98.81 90 PRO A O 1
ATOM 680 N N . VAL A 1 91 ? 10.711 14.312 -0.809 1 98.88 91 VAL A N 1
ATOM 681 C CA . VAL A 1 91 ? 11.211 12.945 -0.693 1 98.88 91 VAL A CA 1
ATOM 682 C C . VAL A 1 91 ? 11.875 12.523 -2 1 98.88 91 VAL A C 1
ATOM 684 O O . VAL A 1 91 ? 11.305 12.695 -3.08 1 98.88 91 VAL A O 1
ATOM 687 N N . ILE A 1 92 ? 13.133 12.078 -1.918 1 98.94 92 ILE A N 1
ATOM 688 C CA . ILE A 1 92 ? 13.797 11.461 -3.061 1 98.94 92 ILE A CA 1
ATOM 689 C C . ILE A 1 92 ? 13.57 9.945 -3.033 1 98.94 92 ILE A C 1
ATOM 691 O O . ILE A 1 92 ? 14.234 9.227 -2.285 1 98.94 92 ILE A O 1
ATOM 695 N N . ALA A 1 93 ? 12.633 9.523 -3.859 1 98.81 93 ALA A N 1
ATOM 696 C CA . ALA A 1 93 ? 12.336 8.094 -3.938 1 98.81 93 ALA A CA 1
ATOM 697 C C . ALA A 1 93 ? 13.086 7.438 -5.09 1 98.81 93 ALA A C 1
ATOM 699 O O . ALA A 1 93 ? 12.859 7.766 -6.258 1 98.81 93 ALA A O 1
ATOM 700 N N . VAL A 1 94 ? 13.961 6.539 -4.762 1 98.75 94 VAL A N 1
ATOM 701 C CA . VAL A 1 94 ? 14.742 5.805 -5.75 1 98.75 94 VAL A CA 1
ATOM 702 C C . VAL A 1 94 ? 14.156 4.406 -5.938 1 98.75 94 VAL A C 1
ATOM 704 O O . VAL A 1 94 ? 14.062 3.635 -4.98 1 98.75 94 VAL A O 1
ATOM 707 N N . VAL A 1 95 ? 13.742 4.102 -7.137 1 98.25 95 VAL A N 1
ATOM 708 C CA . VAL A 1 95 ? 13.18 2.791 -7.449 1 98.25 95 VAL A CA 1
ATOM 709 C C . VAL A 1 95 ? 14.203 1.964 -8.227 1 98.25 95 VAL A C 1
ATOM 711 O O . VAL A 1 95 ? 14.539 2.293 -9.367 1 98.25 95 VAL A O 1
ATOM 714 N N . SER A 1 96 ? 14.727 0.926 -7.602 1 98 96 SER A N 1
ATOM 715 C CA . SER A 1 96 ? 15.578 -0.025 -8.305 1 98 96 SER A CA 1
ATOM 716 C C . SER A 1 96 ? 14.75 -1.035 -9.094 1 98 96 SER A C 1
ATOM 718 O O . SER A 1 96 ? 14.055 -1.867 -8.5 1 98 96 SER A O 1
ATOM 720 N N . ASP A 1 97 ? 14.859 -1.003 -10.391 1 97.06 97 ASP A N 1
ATOM 721 C CA . ASP A 1 97 ? 13.914 -1.73 -11.227 1 97.06 97 ASP A CA 1
ATOM 722 C C . ASP A 1 97 ? 14.633 -2.773 -12.086 1 97.06 97 ASP A C 1
ATOM 724 O O . ASP A 1 97 ? 15.836 -2.992 -11.93 1 97.06 97 ASP A O 1
ATOM 728 N N . VAL A 1 98 ? 13.883 -3.576 -12.891 1 96.12 98 VAL A N 1
ATOM 729 C CA . VAL A 1 98 ? 14.406 -4.617 -13.766 1 96.12 98 VAL A CA 1
ATOM 730 C C . VAL A 1 98 ? 15.367 -4 -14.781 1 96.12 98 VAL A C 1
ATOM 732 O O . VAL A 1 98 ? 15.312 -2.799 -15.047 1 96.12 98 VAL A O 1
ATOM 735 N N . PRO A 1 99 ? 16.234 -4.781 -15.344 1 96 99 PRO A N 1
ATOM 736 C CA . PRO A 1 99 ? 17.234 -4.246 -16.281 1 96 99 PRO A CA 1
ATOM 737 C C . PRO A 1 99 ? 16.594 -3.637 -17.531 1 96 99 PRO A C 1
ATOM 739 O O . PRO A 1 99 ? 15.477 -3.992 -17.891 1 96 99 PRO A O 1
ATOM 742 N N . LEU A 1 100 ? 17.344 -2.729 -18.094 1 95.5 100 LEU A N 1
ATOM 743 C CA . LEU A 1 100 ? 16.938 -2.168 -19.375 1 95.5 100 LEU A CA 1
ATOM 744 C C . LEU A 1 100 ? 16.75 -3.266 -20.422 1 95.5 100 LEU A C 1
ATOM 746 O O . LEU A 1 100 ? 17.469 -4.266 -20.406 1 95.5 100 LEU A O 1
ATOM 750 N N . GLY A 1 101 ? 15.797 -3.16 -21.25 1 93 101 GLY A N 1
ATOM 751 C CA . GLY A 1 101 ? 15.578 -4.117 -22.328 1 93 101 GLY A CA 1
ATOM 752 C C . GLY A 1 101 ? 14.641 -5.242 -21.938 1 93 101 GLY A C 1
ATOM 753 O O . GLY A 1 101 ? 14.273 -6.07 -22.781 1 93 101 GLY A O 1
ATOM 754 N N . SER A 1 102 ? 14.188 -5.305 -20.703 1 93.06 102 SER A N 1
ATOM 755 C CA . SER A 1 102 ? 13.32 -6.383 -20.234 1 93.06 102 SER A CA 1
ATOM 756 C C . SER A 1 102 ? 11.852 -5.988 -20.344 1 93.06 102 SER A C 1
ATOM 758 O O . SER A 1 102 ? 10.977 -6.734 -19.891 1 93.06 102 SER A O 1
ATOM 760 N N . GLU A 1 103 ? 11.531 -4.879 -20.906 1 90.56 103 GLU A N 1
ATOM 761 C CA . GLU A 1 103 ? 10.164 -4.363 -20.953 1 90.56 103 GLU A CA 1
ATOM 762 C C . GLU A 1 103 ? 9.234 -5.328 -21.688 1 90.56 103 GLU A C 1
ATOM 764 O O . GLU A 1 103 ? 9.555 -5.781 -22.797 1 90.56 103 GLU A O 1
ATOM 769 N N . ARG A 1 104 ? 8.125 -5.652 -21.062 1 92.19 104 ARG A N 1
ATOM 770 C CA . ARG A 1 104 ? 7.059 -6.48 -21.625 1 92.19 104 ARG A CA 1
ATOM 771 C C . ARG A 1 104 ? 7.551 -7.895 -21.906 1 92.19 104 ARG A C 1
ATOM 773 O O . ARG A 1 104 ? 7.082 -8.547 -22.844 1 92.19 104 ARG A O 1
ATOM 780 N N . SER A 1 105 ? 8.547 -8.32 -21.188 1 94.25 105 SER A N 1
ATOM 781 C CA . SER A 1 105 ? 9.062 -9.672 -21.375 1 94.25 105 SER A CA 1
ATOM 782 C C . SER A 1 105 ? 8.508 -10.625 -20.312 1 94.25 105 SER A C 1
ATOM 784 O O . SER A 1 105 ? 8.82 -11.812 -20.328 1 94.25 105 SER A O 1
ATOM 786 N N . ASN A 1 106 ? 7.672 -10.109 -19.422 1 94.81 106 ASN A N 1
ATOM 787 C CA . ASN A 1 106 ? 7.16 -10.898 -18.297 1 94.81 106 ASN A CA 1
ATOM 788 C C . ASN A 1 106 ? 8.281 -11.297 -17.344 1 94.81 106 ASN A C 1
ATOM 79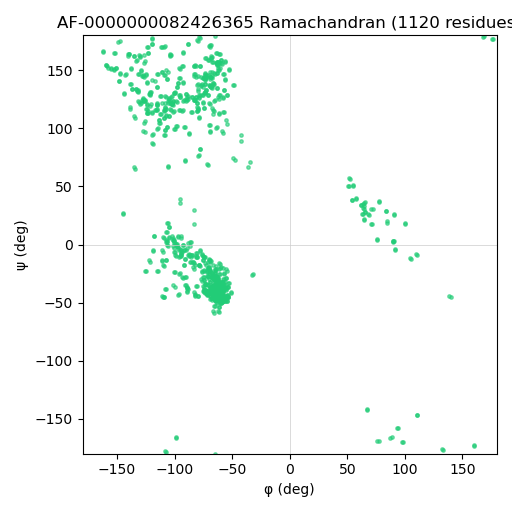0 O O . ASN A 1 106 ? 8.281 -12.414 -16.812 1 94.81 106 ASN A O 1
ATOM 794 N N . THR A 1 107 ? 9.227 -10.328 -17.234 1 95.69 107 THR A N 1
ATOM 795 C CA . THR A 1 107 ? 10.25 -10.508 -16.203 1 95.69 107 THR A CA 1
ATOM 796 C C . THR A 1 107 ? 9.641 -10.391 -14.812 1 95.69 107 THR A C 1
ATOM 798 O O . THR A 1 107 ? 8.789 -9.531 -14.57 1 95.69 107 THR A O 1
ATOM 801 N N . LEU A 1 108 ? 10.047 -11.32 -13.953 1 94.5 108 LEU A N 1
ATOM 802 C CA . LEU A 1 108 ? 9.547 -11.234 -12.586 1 94.5 108 LEU A CA 1
ATOM 803 C C . LEU A 1 108 ? 9.703 -9.82 -12.039 1 94.5 108 LEU A C 1
ATOM 805 O O . LEU A 1 108 ? 10.75 -9.188 -12.227 1 94.5 108 LEU A O 1
ATOM 809 N N . THR A 1 109 ? 8.727 -9.25 -11.344 1 93.88 109 THR A N 1
ATOM 810 C CA . THR A 1 109 ? 8.641 -7.957 -10.68 1 93.88 109 THR A CA 1
ATOM 811 C C . THR A 1 109 ? 8.438 -6.84 -11.703 1 93.88 109 THR A C 1
ATOM 813 O O . THR A 1 109 ? 8.453 -5.656 -11.344 1 93.88 109 THR A O 1
ATOM 816 N N . GLU A 1 110 ? 8.281 -7.211 -12.961 1 93.62 110 GLU A N 1
ATOM 817 C CA . GLU A 1 110 ? 8.086 -6.199 -13.992 1 93.62 110 GLU A CA 1
ATOM 818 C C . GLU A 1 110 ? 6.652 -5.691 -14.008 1 93.62 110 GLU A C 1
ATOM 820 O O . GLU A 1 110 ? 5.707 -6.484 -14.055 1 93.62 110 GLU A O 1
ATOM 825 N N . TYR A 1 111 ? 6.383 -4.469 -13.945 1 92.19 111 TYR A N 1
ATOM 826 C CA . TYR A 1 111 ? 5.172 -3.707 -14.227 1 92.19 111 TYR A CA 1
ATOM 827 C C . TYR A 1 111 ? 5.496 -2.236 -14.469 1 92.19 111 TYR A C 1
ATOM 829 O O . TYR A 1 111 ? 6.574 -1.763 -14.094 1 92.19 111 TYR A O 1
ATOM 837 N N . PRO A 1 112 ? 4.688 -1.545 -15.188 1 89.69 112 PRO A N 1
ATOM 838 C CA . PRO A 1 112 ? 5.02 -0.147 -15.477 1 89.69 112 PRO A CA 1
ATOM 839 C C . PRO A 1 112 ? 5 0.731 -14.227 1 89.69 112 PRO A C 1
ATOM 841 O O . PRO A 1 112 ? 3.928 1.106 -13.75 1 89.69 112 PRO A O 1
ATOM 844 N N . LYS A 1 113 ? 6.168 1.173 -13.883 1 90.88 113 LYS A N 1
ATOM 845 C CA . LYS A 1 113 ? 6.289 1.949 -12.648 1 90.88 113 LYS A CA 1
ATOM 846 C C . LYS A 1 113 ? 6.047 3.434 -12.914 1 90.88 113 LYS A C 1
ATOM 848 O O . LYS A 1 113 ? 5.418 4.117 -12.102 1 90.88 113 LYS A O 1
ATOM 853 N N . GLU A 1 114 ? 6.484 3.922 -13.969 1 90.5 114 GLU A N 1
ATOM 854 C CA . GLU A 1 114 ? 6.5 5.359 -14.219 1 90.5 114 GLU A CA 1
ATOM 855 C C . GLU A 1 114 ? 5.086 5.938 -14.227 1 90.5 114 GLU A C 1
ATOM 857 O O . GLU A 1 114 ? 4.824 6.961 -13.602 1 90.5 114 GLU A O 1
ATOM 862 N N . SER A 1 115 ? 4.172 5.262 -14.844 1 89.94 115 SER A N 1
ATOM 863 C CA . SER A 1 115 ? 2.816 5.785 -15 1 89.94 115 SER A CA 1
ATOM 864 C C . SER A 1 115 ? 2.098 5.863 -13.656 1 89.94 115 SER A C 1
ATOM 866 O O . SER A 1 115 ? 1.279 6.758 -13.438 1 89.94 115 SER A O 1
ATOM 868 N N . MET A 1 116 ? 2.438 5.047 -12.766 1 93 116 MET A N 1
ATOM 869 C CA . MET A 1 116 ? 1.716 4.973 -11.5 1 93 116 MET A CA 1
ATOM 870 C C . MET A 1 116 ? 2.098 6.133 -10.586 1 93 116 MET A C 1
ATOM 872 O O . MET A 1 116 ? 1.327 6.512 -9.703 1 93 116 MET A O 1
ATOM 876 N N . PHE A 1 117 ? 3.332 6.727 -10.836 1 95.38 117 PHE A N 1
ATOM 877 C CA . PHE A 1 117 ? 3.844 7.734 -9.914 1 95.38 117 PHE A CA 1
ATOM 878 C C . PHE A 1 117 ? 3.637 9.141 -10.477 1 95.38 117 PHE A C 1
ATOM 880 O O . PHE A 1 117 ? 3.998 10.125 -9.836 1 95.38 117 PHE A O 1
ATOM 887 N N . LEU A 1 118 ? 2.98 9.25 -11.625 1 93.31 118 LEU A N 1
ATOM 888 C CA . LEU A 1 118 ? 2.887 10.531 -12.32 1 93.31 118 LEU A CA 1
ATOM 889 C C . LEU A 1 118 ? 2.234 11.586 -11.43 1 93.31 118 LEU A C 1
ATOM 891 O O . LEU A 1 118 ? 2.684 12.734 -11.391 1 93.31 118 LEU A O 1
ATOM 895 N N . ASP A 1 119 ? 1.219 11.203 -10.672 1 91.56 119 ASP A N 1
ATOM 896 C CA . ASP A 1 119 ? 0.499 12.172 -9.852 1 91.56 119 ASP A CA 1
ATOM 897 C C . ASP A 1 119 ? 1.009 12.164 -8.414 1 91.56 119 ASP A C 1
ATOM 899 O O . ASP A 1 119 ? 0.581 12.977 -7.594 1 91.56 119 ASP A O 1
ATOM 903 N N . ALA A 1 120 ? 1.953 11.297 -8.125 1 95.38 120 ALA A N 1
ATOM 904 C CA . ALA A 1 120 ? 2.459 11.148 -6.766 1 95.38 120 ALA A CA 1
ATOM 905 C C . ALA A 1 120 ? 3.785 11.883 -6.59 1 95.38 120 ALA A C 1
ATOM 907 O O . ALA A 1 120 ? 4.305 11.984 -5.477 1 95.38 120 ALA A O 1
ATOM 908 N N . ALA A 1 121 ? 4.355 12.422 -7.648 1 97.44 121 ALA A N 1
ATOM 909 C CA . ALA A 1 121 ? 5.652 13.094 -7.613 1 97.44 121 ALA A CA 1
ATOM 910 C C . ALA A 1 121 ? 5.637 14.367 -8.453 1 97.44 121 ALA A C 1
ATOM 912 O O . ALA A 1 121 ? 4.82 14.508 -9.367 1 97.44 121 ALA A O 1
ATOM 913 N N . LYS A 1 122 ? 6.461 15.328 -8.07 1 97.62 122 LYS A N 1
ATOM 914 C CA . LYS A 1 122 ? 6.66 16.5 -8.922 1 97.62 122 LYS A CA 1
ATOM 915 C C . LYS A 1 122 ? 7.203 16.094 -10.289 1 97.62 122 LYS A C 1
ATOM 917 O O . LYS A 1 122 ? 6.844 16.703 -11.305 1 97.62 122 LYS A O 1
ATOM 922 N N . GLU A 1 123 ? 8.094 15.109 -10.242 1 98 123 GLU A N 1
ATOM 923 C CA . GLU A 1 123 ? 8.68 14.555 -11.469 1 98 123 GLU A CA 1
ATOM 924 C C . GLU A 1 123 ? 9 13.078 -11.305 1 98 123 GLU A C 1
ATOM 926 O O . GLU A 1 123 ? 9.32 12.617 -10.211 1 98 123 GLU A O 1
ATOM 931 N N . VAL A 1 124 ? 8.758 12.32 -12.336 1 98.12 124 VAL A N 1
ATOM 932 C CA . VAL A 1 124 ? 9.203 10.938 -12.445 1 98.12 124 VAL A CA 1
ATOM 933 C C . VAL A 1 124 ? 10.336 10.836 -13.469 1 98.12 124 VAL A C 1
ATOM 935 O O . VAL A 1 124 ? 10.148 11.156 -14.641 1 98.12 124 VAL A O 1
ATOM 938 N N . LEU A 1 125 ? 11.547 10.438 -12.977 1 98.12 125 LEU A N 1
ATOM 939 C CA . LEU A 1 125 ? 12.75 10.336 -13.789 1 98.12 125 LEU A CA 1
ATOM 940 C C . LEU A 1 125 ? 13.156 8.875 -13.977 1 98.12 125 LEU A C 1
ATOM 942 O O . LEU A 1 125 ? 12.883 8.039 -13.117 1 98.12 125 LEU A O 1
ATOM 946 N N . LYS A 1 126 ? 13.727 8.57 -15.062 1 97.38 126 LYS A N 1
ATOM 947 C CA . LYS A 1 126 ? 14.281 7.242 -15.312 1 97.38 126 LYS A CA 1
ATOM 948 C C . LYS A 1 126 ? 15.703 7.332 -15.852 1 97.38 126 LYS A C 1
ATOM 950 O O . LYS A 1 126 ? 15.953 8.023 -16.844 1 97.38 126 LYS A O 1
ATOM 955 N N . ALA A 1 127 ? 16.641 6.699 -15.164 1 97.81 127 ALA A N 1
ATOM 956 C CA . ALA A 1 127 ? 18.016 6.625 -15.664 1 97.81 127 ALA A CA 1
ATOM 957 C C . ALA A 1 127 ? 18.156 5.562 -16.75 1 97.81 127 ALA A C 1
ATOM 959 O O . ALA A 1 127 ? 18.234 4.367 -16.453 1 97.81 127 ALA A O 1
ATOM 960 N N . GLU A 1 128 ? 18.328 5.965 -17.953 1 96.12 128 GLU A N 1
ATOM 961 C CA . GLU A 1 128 ? 18.406 5.035 -19.078 1 96.12 128 GLU A CA 1
ATOM 962 C C . GLU A 1 128 ? 19.844 4.656 -19.391 1 96.12 128 GLU A C 1
ATOM 964 O O . GLU A 1 128 ? 20.109 3.854 -20.297 1 96.12 128 GLU A O 1
ATOM 969 N N . SER A 1 129 ? 20.766 5.277 -18.75 1 97.56 129 SER A N 1
ATOM 970 C CA . SER A 1 129 ? 22.188 4.949 -18.828 1 97.56 129 SER A CA 1
ATOM 971 C C . SER A 1 129 ? 22.922 5.332 -17.547 1 97.56 129 SER A C 1
ATOM 973 O O . SER A 1 129 ? 22.516 6.27 -16.844 1 97.56 129 SER A O 1
ATOM 975 N N . PRO A 1 130 ? 24 4.598 -17.203 1 98.06 130 PRO A N 1
ATOM 976 C CA . PRO A 1 130 ? 24.781 4.973 -16.031 1 98.06 130 PRO A CA 1
ATOM 977 C C . PRO A 1 130 ? 25.266 6.418 -16.078 1 98.06 130 PRO A C 1
ATOM 979 O O . PRO A 1 130 ? 25.266 7.113 -15.062 1 98.06 130 PRO A O 1
ATOM 982 N N . ALA A 1 131 ? 25.609 6.898 -17.219 1 97.19 131 ALA A N 1
ATOM 983 C CA . ALA A 1 131 ? 26.203 8.219 -17.391 1 97.19 131 ALA A CA 1
ATOM 984 C C . ALA A 1 131 ? 25.188 9.32 -17.062 1 97.19 131 ALA A C 1
ATOM 986 O O . ALA A 1 131 ? 25.578 10.422 -16.656 1 97.19 131 ALA A O 1
ATOM 987 N N . SER A 1 132 ? 23.922 9.047 -17.172 1 97.75 132 SER A N 1
ATOM 988 C CA . SER A 1 132 ? 22.906 10.055 -16.938 1 97.75 132 SER A CA 1
ATOM 989 C C . SER A 1 132 ? 22.531 10.148 -15.469 1 97.75 132 SER A C 1
ATOM 991 O O . SER A 1 132 ? 21.938 11.133 -15.031 1 97.75 132 SER A O 1
ATOM 993 N N . LEU A 1 133 ? 22.891 9.188 -14.68 1 98.44 133 LEU A N 1
ATOM 994 C CA . LEU A 1 133 ? 22.406 9.047 -13.312 1 98.44 133 LEU A CA 1
ATOM 995 C C . LEU A 1 133 ? 22.797 10.258 -12.477 1 98.44 133 LEU A C 1
ATOM 997 O O . LEU A 1 133 ? 21.953 10.859 -11.797 1 98.44 133 LEU A O 1
ATOM 1001 N N . PRO A 1 134 ? 24.094 10.75 -12.492 1 98.44 134 PRO A N 1
ATOM 1002 C CA . PRO A 1 134 ? 24.469 11.883 -11.648 1 98.44 134 PRO A CA 1
ATOM 1003 C C . PRO A 1 134 ? 23.656 13.141 -11.961 1 98.44 134 PRO A C 1
ATOM 1005 O O . PRO A 1 134 ? 23.203 13.836 -11.039 1 98.44 134 PRO A O 1
ATOM 1008 N N . ARG A 1 135 ? 23.516 13.414 -13.211 1 98.38 135 ARG A N 1
ATOM 1009 C CA . ARG A 1 135 ? 22.719 14.57 -13.617 1 98.38 135 ARG A CA 1
ATOM 1010 C C . ARG A 1 135 ? 21.297 14.461 -13.102 1 98.38 135 ARG A C 1
ATOM 1012 O O . ARG A 1 135 ? 20.703 15.453 -12.656 1 98.38 135 ARG A O 1
ATOM 1019 N N . LEU A 1 136 ? 20.672 13.273 -13.203 1 98.81 136 LEU A N 1
ATOM 1020 C CA . LEU A 1 136 ? 19.297 13.047 -12.773 1 98.81 136 LEU A CA 1
ATOM 1021 C C . LEU A 1 136 ? 19.172 13.172 -11.258 1 98.81 136 LEU A C 1
ATOM 1023 O O . LEU A 1 136 ? 18.172 13.656 -10.75 1 98.81 136 LEU A O 1
ATOM 1027 N N . VAL A 1 137 ? 20.203 12.727 -10.547 1 98.81 137 VAL A N 1
ATOM 1028 C CA . VAL A 1 137 ? 20.203 12.867 -9.094 1 98.81 137 VAL A CA 1
ATOM 1029 C C . VAL A 1 137 ? 20.203 14.352 -8.719 1 98.81 137 VAL A C 1
ATOM 1031 O O . VAL A 1 137 ? 19.438 14.773 -7.852 1 98.81 137 VAL A O 1
ATOM 1034 N N . ARG A 1 138 ? 21.078 15.164 -9.375 1 98.81 138 ARG A N 1
ATOM 1035 C CA . ARG A 1 138 ? 21.094 16.594 -9.109 1 98.81 138 ARG A CA 1
ATOM 1036 C C . ARG A 1 138 ? 19.75 17.234 -9.414 1 98.81 138 ARG A C 1
ATOM 1038 O O . ARG A 1 138 ? 19.266 18.094 -8.656 1 98.81 138 ARG A O 1
ATOM 1045 N N . ARG A 1 139 ? 19.109 16.797 -10.461 1 98.69 139 ARG A N 1
ATOM 1046 C CA . ARG A 1 139 ? 17.781 17.312 -10.805 1 98.69 139 ARG A CA 1
ATOM 1047 C C . ARG A 1 139 ? 16.766 16.938 -9.742 1 98.69 139 ARG A C 1
ATOM 1049 O O . ARG A 1 139 ? 15.922 17.766 -9.375 1 98.69 139 ARG A O 1
ATOM 1056 N N . ALA A 1 140 ? 16.859 15.703 -9.273 1 98.88 140 ALA A N 1
ATOM 1057 C CA . ALA A 1 140 ? 15.914 15.242 -8.266 1 98.88 140 ALA A CA 1
ATOM 1058 C C . ALA A 1 140 ? 15.961 16.125 -7.023 1 98.88 140 ALA A C 1
ATOM 1060 O O . ALA A 1 140 ? 14.914 16.547 -6.516 1 98.88 140 ALA A O 1
ATOM 1061 N N . PHE A 1 141 ? 17.172 16.438 -6.555 1 98.88 141 PHE A N 1
ATOM 1062 C CA . PHE A 1 141 ? 17.297 17.266 -5.367 1 98.88 141 PHE A CA 1
ATOM 1063 C C . PHE A 1 141 ? 16.828 18.688 -5.645 1 98.88 141 PHE A C 1
ATOM 1065 O O . PHE A 1 141 ? 16.141 19.297 -4.82 1 98.88 141 PHE A O 1
ATOM 1072 N N . ARG A 1 142 ? 17.156 19.297 -6.82 1 98.62 142 ARG A N 1
ATOM 1073 C CA . ARG A 1 142 ? 16.75 20.641 -7.18 1 98.62 142 ARG A CA 1
ATOM 1074 C C . ARG A 1 142 ? 15.227 20.75 -7.23 1 98.62 142 ARG A C 1
ATOM 1076 O O . ARG A 1 142 ? 14.641 21.641 -6.617 1 98.62 142 ARG A O 1
ATOM 1083 N N . VAL A 1 143 ? 14.594 19.812 -7.867 1 98.56 143 VAL A N 1
ATOM 1084 C CA . VAL A 1 143 ? 13.148 19.859 -8.102 1 98.56 143 VAL A CA 1
ATOM 1085 C C . VAL A 1 143 ? 12.406 19.578 -6.793 1 98.56 143 VAL A C 1
ATOM 1087 O O . VAL A 1 143 ? 11.414 20.234 -6.484 1 98.56 143 VAL A O 1
ATOM 1090 N N . ALA A 1 144 ? 12.898 18.656 -6.012 1 98.81 144 ALA A N 1
ATOM 1091 C CA . ALA A 1 144 ? 12.219 18.25 -4.781 1 98.81 144 ALA A CA 1
ATOM 1092 C C . ALA A 1 144 ? 12.195 19.391 -3.77 1 98.81 144 ALA A C 1
ATOM 1094 O O . ALA A 1 144 ? 11.25 19.531 -2.99 1 98.81 144 ALA A O 1
ATOM 1095 N N . THR A 1 145 ? 13.211 20.297 -3.777 1 98.5 145 THR A N 1
ATOM 1096 C CA . THR A 1 145 ? 13.406 21.203 -2.645 1 98.5 145 THR A CA 1
ATOM 1097 C C . THR A 1 145 ? 13.07 22.641 -3.037 1 98.5 145 THR A C 1
ATOM 1099 O O . THR A 1 145 ? 13.109 23.547 -2.199 1 98.5 145 THR A O 1
ATOM 1102 N N . THR A 1 146 ? 12.758 22.906 -4.336 1 96.56 146 THR A N 1
ATOM 1103 C CA . THR A 1 146 ? 12.539 24.266 -4.816 1 96.56 146 THR A CA 1
ATOM 1104 C C . THR A 1 146 ? 11.062 24.5 -5.125 1 96.56 146 THR A C 1
ATOM 1106 O O . THR A 1 146 ? 10.367 23.578 -5.578 1 96.56 146 THR A O 1
ATOM 1109 N N . GLY A 1 147 ? 10.562 25.797 -4.871 1 95.5 147 GLY A N 1
ATOM 1110 C CA . GLY A 1 147 ? 9.148 26.094 -5.035 1 95.5 147 GLY A CA 1
ATOM 1111 C C . GLY A 1 147 ? 8.266 25.375 -4.031 1 95.5 147 GLY A C 1
ATOM 1112 O O . GLY A 1 147 ? 8.578 25.344 -2.838 1 95.5 147 GLY A O 1
ATOM 1113 N N . PHE A 1 148 ? 7.133 24.938 -4.512 1 97.06 148 PHE A N 1
ATOM 1114 C CA . PHE A 1 148 ? 6.375 24 -3.693 1 97.06 148 PHE A CA 1
ATOM 1115 C C . PHE A 1 148 ? 7.082 22.656 -3.625 1 97.06 148 PHE A C 1
ATOM 1117 O O . PHE A 1 148 ? 7.094 21.906 -4.605 1 97.06 148 PHE A O 1
ATOM 1124 N N . PRO A 1 149 ? 7.746 22.375 -2.496 1 98 149 PRO A N 1
ATOM 1125 C CA . PRO A 1 149 ? 8.516 21.125 -2.436 1 98 149 PRO A CA 1
ATOM 1126 C C . PRO A 1 149 ? 7.652 19.875 -2.617 1 98 149 PRO A C 1
ATOM 1128 O O . PRO A 1 149 ? 6.422 19.969 -2.561 1 98 149 PRO A O 1
ATOM 1131 N N . GLY A 1 150 ? 8.266 18.75 -2.896 1 98.38 150 GLY A N 1
ATOM 1132 C CA . GLY A 1 150 ? 7.543 17.5 -3.08 1 98.38 150 GLY A CA 1
ATOM 1133 C C . GLY A 1 150 ? 8.438 16.344 -3.496 1 98.38 150 GLY A C 1
ATOM 1134 O O . GLY A 1 150 ? 9.641 16.516 -3.67 1 98.38 150 GLY A O 1
ATOM 1135 N N . PRO A 1 151 ? 7.859 15.195 -3.619 1 98.75 151 PRO A N 1
ATOM 1136 C CA . PRO A 1 151 ? 8.656 14.023 -3.969 1 98.75 151 PRO A CA 1
ATOM 1137 C C . PRO A 1 151 ? 9.094 14.023 -5.434 1 98.75 151 PRO A C 1
ATOM 1139 O O . PRO A 1 151 ? 8.398 14.562 -6.289 1 98.75 151 PRO A O 1
ATOM 1142 N N . VAL A 1 152 ? 10.234 13.492 -5.676 1 98.81 152 VAL A N 1
ATOM 1143 C CA . VAL A 1 152 ? 10.703 13.102 -7 1 98.81 152 VAL A CA 1
ATOM 1144 C C . VAL A 1 152 ? 11.016 11.609 -7.02 1 98.81 152 VAL A C 1
ATOM 1146 O O . VAL A 1 152 ? 11.617 11.086 -6.078 1 98.81 152 VAL A O 1
ATOM 1149 N N . VAL A 1 153 ? 10.5 10.922 -8.031 1 98.75 153 VAL A N 1
ATOM 1150 C CA . VAL A 1 153 ? 10.773 9.492 -8.195 1 98.75 153 VAL A CA 1
ATOM 1151 C C . VAL A 1 153 ? 11.836 9.289 -9.273 1 98.75 153 VAL A C 1
ATOM 1153 O O . VAL A 1 153 ? 11.711 9.797 -10.383 1 98.75 153 VAL A O 1
ATOM 1156 N N . LEU A 1 154 ? 12.914 8.625 -8.898 1 98.69 154 LEU A N 1
ATOM 1157 C CA . LEU A 1 154 ? 14.008 8.273 -9.812 1 98.69 154 LEU A CA 1
ATOM 1158 C C . LEU A 1 154 ? 14.086 6.77 -10.016 1 98.69 154 LEU A C 1
ATOM 1160 O O . LEU A 1 154 ? 14.5 6.035 -9.117 1 98.69 154 LEU A O 1
ATOM 1164 N N . VAL A 1 155 ? 13.648 6.309 -11.148 1 98.38 155 VAL A N 1
ATOM 1165 C CA . VAL A 1 155 ? 13.711 4.891 -11.484 1 98.38 155 VAL A CA 1
ATOM 1166 C C . VAL A 1 155 ? 15.094 4.551 -12.039 1 98.38 155 VAL A C 1
ATOM 1168 O O . VAL A 1 155 ? 15.547 5.172 -13.008 1 98.38 155 VAL A O 1
ATOM 1171 N N . VAL A 1 156 ? 15.773 3.582 -11.445 1 98.44 156 VAL A N 1
ATOM 1172 C CA . VAL A 1 156 ? 17.109 3.184 -11.844 1 98.44 156 VAL A CA 1
ATOM 1173 C C . VAL A 1 156 ? 17.156 1.681 -12.117 1 98.44 156 VAL A C 1
ATOM 1175 O O . VAL A 1 156 ? 17.172 0.875 -11.188 1 98.44 156 VAL A O 1
ATOM 1178 N N . PRO A 1 157 ? 17.203 1.25 -13.383 1 97.5 157 PRO A N 1
ATOM 1179 C CA . PRO A 1 157 ? 17.344 -0.176 -13.695 1 97.5 157 PRO A CA 1
ATOM 1180 C C . PRO A 1 157 ? 18.578 -0.806 -13.07 1 97.5 157 PRO A C 1
ATOM 1182 O O . PRO A 1 157 ? 19.625 -0.151 -12.953 1 97.5 157 PRO A O 1
ATOM 1185 N N . SER A 1 158 ? 18.469 -2.041 -12.703 1 96.56 158 SER A N 1
ATOM 1186 C CA . SER A 1 158 ? 19.484 -2.738 -11.93 1 96.56 158 SER A CA 1
ATOM 1187 C C . SER A 1 158 ? 20.828 -2.748 -12.664 1 96.56 158 SER A C 1
ATOM 1189 O O . SER A 1 158 ? 21.891 -2.656 -12.039 1 96.56 158 SER A O 1
ATOM 1191 N N . ASP A 1 159 ? 20.828 -2.875 -13.961 1 96.81 159 ASP A N 1
ATOM 1192 C CA . ASP A 1 159 ? 22.062 -2.904 -14.742 1 96.81 159 ASP A CA 1
ATOM 1193 C C . ASP A 1 159 ? 22.703 -1.524 -14.797 1 96.81 159 ASP A C 1
ATOM 1195 O O . ASP A 1 159 ? 23.922 -1.409 -14.992 1 96.81 159 ASP A O 1
ATOM 1199 N N . VAL A 1 160 ? 21.922 -0.476 -14.602 1 98.19 160 VAL A N 1
ATOM 1200 C CA . VAL A 1 160 ? 22.453 0.884 -14.547 1 98.19 160 VAL A CA 1
ATOM 1201 C C . VAL A 1 160 ? 23.297 1.062 -13.289 1 98.19 160 VAL A C 1
ATOM 1203 O O . VAL A 1 160 ? 24.344 1.699 -13.32 1 98.19 160 VAL A O 1
ATOM 1206 N N . TRP A 1 161 ? 22.922 0.489 -12.148 1 98.06 161 TRP A N 1
ATOM 1207 C CA . TRP A 1 161 ? 23.672 0.569 -10.906 1 98.06 161 TRP A CA 1
ATOM 1208 C C . TRP A 1 161 ? 25.094 0.035 -11.086 1 98.06 161 TRP A C 1
ATOM 1210 O O . TRP A 1 161 ? 26.016 0.478 -10.406 1 98.06 161 TRP A O 1
ATOM 1220 N N . GLU A 1 162 ? 25.266 -0.901 -11.992 1 96.94 162 GLU A N 1
ATOM 1221 C CA . GLU A 1 162 ? 26.531 -1.62 -12.141 1 96.94 162 GLU A CA 1
ATOM 1222 C C . GLU A 1 162 ? 27.406 -0.976 -13.203 1 96.94 162 GLU A C 1
ATOM 1224 O O . GLU A 1 162 ? 28.578 -1.341 -13.352 1 96.94 162 GLU A O 1
ATOM 1229 N N . GLY A 1 163 ? 26.844 -0.024 -13.906 1 97.69 163 GLY A N 1
ATOM 1230 C CA . GLY A 1 163 ? 27.594 0.618 -14.977 1 97.69 163 GLY A CA 1
ATOM 1231 C C . GLY A 1 163 ? 28.562 1.67 -14.477 1 97.69 163 GLY A C 1
ATOM 1232 O O . GLY A 1 163 ? 28.609 1.97 -13.281 1 97.69 163 GLY A O 1
ATOM 1233 N N . ASP A 1 164 ? 29.344 2.205 -15.453 1 97.38 164 ASP A N 1
ATOM 1234 C CA . ASP A 1 164 ? 30.391 3.164 -15.125 1 97.38 164 ASP A CA 1
ATOM 1235 C C . ASP A 1 164 ? 29.906 4.598 -15.32 1 97.38 164 ASP A C 1
ATOM 1237 O O . ASP A 1 164 ? 29.172 4.887 -16.281 1 97.38 164 ASP A O 1
ATOM 1241 N N . VAL A 1 165 ? 30.312 5.445 -14.352 1 97.62 165 VAL A N 1
ATOM 1242 C CA . VAL A 1 165 ? 30.047 6.883 -14.391 1 97.62 165 VAL A CA 1
ATOM 1243 C C . VAL A 1 165 ? 31.359 7.652 -14.281 1 97.62 165 VAL A C 1
ATOM 1245 O O . VAL A 1 165 ? 32.281 7.215 -13.602 1 97.62 165 VAL A O 1
ATOM 1248 N N . ASP A 1 166 ? 31.422 8.703 -15.062 1 96.75 166 ASP A N 1
ATOM 1249 C CA . ASP A 1 166 ? 32.562 9.609 -14.93 1 96.75 166 ASP A CA 1
ATOM 1250 C C . ASP A 1 166 ? 32.594 10.234 -13.539 1 96.75 166 ASP A C 1
ATOM 1252 O O . ASP A 1 166 ? 31.641 10.883 -13.117 1 96.75 166 ASP A O 1
ATOM 1256 N N . GLU A 1 167 ? 33.75 10.102 -12.891 1 96.38 167 GLU A N 1
ATOM 1257 C CA . GLU A 1 167 ? 33.906 10.594 -11.523 1 96.38 167 GLU A CA 1
ATOM 1258 C C . GLU A 1 167 ? 33.656 12.102 -11.453 1 96.38 167 GLU A C 1
ATOM 1260 O O . GLU A 1 167 ? 33.125 12.602 -10.453 1 96.38 167 GLU A O 1
ATOM 1265 N N . GLY A 1 168 ? 34.031 12.812 -12.422 1 96.69 168 GLY A N 1
ATOM 1266 C CA . GLY A 1 168 ? 33.844 14.258 -12.469 1 96.69 168 GLY A CA 1
ATOM 1267 C C . GLY A 1 168 ? 32.375 14.672 -12.492 1 96.69 168 GLY A C 1
ATOM 1268 O O . GLY A 1 168 ? 32.031 15.805 -12.148 1 96.69 168 GLY A O 1
ATOM 1269 N N . GLU A 1 169 ? 31.516 13.758 -12.836 1 97 169 GLU A N 1
ATOM 1270 C CA . GLU A 1 169 ? 30.078 14.039 -12.922 1 97 169 GLU A CA 1
ATOM 1271 C C . GLU A 1 169 ? 29.375 13.742 -11.594 1 97 169 GLU A C 1
ATOM 1273 O O . GLU A 1 169 ? 28.25 14.188 -11.367 1 97 169 GLU A O 1
ATOM 1278 N N . ALA A 1 170 ? 30.047 13.078 -10.727 1 97.56 170 ALA A N 1
ATOM 1279 C CA . ALA A 1 170 ? 29.469 12.656 -9.453 1 97.56 170 ALA A CA 1
ATOM 1280 C C . ALA A 1 170 ? 29.703 13.711 -8.375 1 97.56 170 ALA A C 1
ATOM 1282 O O . ALA A 1 170 ? 30.516 13.508 -7.469 1 97.56 170 ALA A O 1
ATOM 1283 N N . TYR A 1 171 ? 29.016 14.789 -8.469 1 97.62 171 TYR A N 1
ATOM 1284 C CA . TYR A 1 171 ? 29.094 15.852 -7.469 1 97.62 171 TYR A CA 1
ATOM 1285 C C . TYR A 1 171 ? 27.703 16.328 -7.066 1 97.62 171 TYR A C 1
ATOM 1287 O O . TYR A 1 171 ? 26.734 16.141 -7.809 1 97.62 171 TYR A O 1
ATOM 1295 N N . ALA A 1 172 ? 27.547 16.938 -5.914 1 98.12 172 ALA A N 1
ATOM 1296 C CA . ALA A 1 172 ? 26.281 17.469 -5.402 1 98.12 172 ALA A CA 1
ATOM 1297 C C . ALA A 1 172 ? 26.219 18.984 -5.539 1 98.12 172 ALA A C 1
ATOM 1299 O O . ALA A 1 172 ? 27.219 19.625 -5.879 1 98.12 172 ALA A O 1
ATOM 1300 N N . GLN A 1 173 ? 25.078 19.516 -5.449 1 98.12 173 GLN A N 1
ATOM 1301 C CA . GLN A 1 173 ? 24.812 20.938 -5.316 1 98.12 173 GLN A CA 1
ATOM 1302 C C . GLN A 1 173 ? 24.312 21.281 -3.91 1 98.12 173 GLN A C 1
ATOM 1304 O O . GLN A 1 173 ? 23.109 21.266 -3.648 1 98.12 173 GLN A O 1
ATOM 1309 N N . PRO A 1 174 ? 25.188 21.672 -3.037 1 96.06 174 PRO A N 1
ATOM 1310 C CA . PRO A 1 174 ? 24.922 21.766 -1.599 1 96.06 174 PRO A CA 1
ATOM 1311 C C . PRO A 1 174 ? 23.703 22.641 -1.276 1 96.06 174 PRO A C 1
ATOM 1313 O O . PRO A 1 174 ? 23.031 22.422 -0.27 1 96.06 174 PRO A O 1
ATOM 1316 N N . ARG A 1 175 ? 23.438 23.609 -2.154 1 96.62 175 ARG A N 1
ATOM 1317 C CA . ARG A 1 175 ? 22.312 24.516 -1.943 1 96.62 175 ARG A CA 1
ATOM 1318 C C . ARG A 1 175 ? 21 23.75 -1.812 1 96.62 175 ARG A C 1
ATOM 1320 O O . ARG A 1 175 ? 20.078 24.203 -1.144 1 96.62 175 ARG A O 1
ATOM 1327 N N . PHE A 1 176 ? 20.938 22.578 -2.357 1 98.06 176 PHE A N 1
ATOM 1328 C CA . PHE A 1 176 ? 19.688 21.828 -2.445 1 98.06 176 PHE A CA 1
ATOM 1329 C C . PHE A 1 176 ? 19.672 20.688 -1.441 1 98.06 176 PHE A C 1
ATOM 1331 O O . PHE A 1 176 ? 18.891 19.75 -1.577 1 98.06 176 PHE A O 1
ATOM 1338 N N . SER A 1 177 ? 20.547 20.75 -0.401 1 98.12 177 SER A N 1
ATOM 1339 C CA . SER A 1 177 ? 20.625 19.766 0.661 1 98.12 177 SER A CA 1
ATOM 1340 C C . SER A 1 177 ? 19.547 19.984 1.712 1 98.12 177 SER A C 1
ATOM 1342 O O . SER A 1 177 ? 19.344 19.141 2.588 1 98.12 177 SER A O 1
ATOM 1344 N N . SER A 1 178 ? 18.875 21.125 1.636 1 97.75 178 SER A N 1
ATOM 1345 C CA . SER A 1 178 ? 17.812 21.5 2.555 1 97.75 178 SER A CA 1
ATOM 1346 C C . SER A 1 178 ? 16.656 22.188 1.82 1 97.75 178 SER A C 1
ATOM 1348 O O . SER A 1 178 ? 16.766 22.484 0.629 1 97.75 178 SER A O 1
ATOM 1350 N N . PHE A 1 179 ? 15.516 22.297 2.447 1 97.44 179 PHE A N 1
ATOM 1351 C CA . PHE A 1 179 ? 14.391 23.016 1.867 1 97.44 179 PHE A CA 1
ATOM 1352 C C . PHE A 1 179 ? 13.781 23.984 2.879 1 97.44 179 PHE A C 1
ATOM 1354 O O . PHE A 1 179 ? 13.852 23.75 4.09 1 97.44 179 PHE A O 1
ATOM 1361 N N . PRO A 1 180 ? 13.25 25.156 2.508 1 97.06 180 PRO A N 1
ATOM 1362 C CA . PRO A 1 180 ? 13.281 25.578 1.107 1 97.06 180 PRO A CA 1
ATOM 1363 C C . PRO A 1 180 ? 14.688 25.938 0.628 1 97.06 180 PRO A C 1
ATOM 1365 O O . PRO A 1 180 ? 15.445 26.578 1.354 1 97.06 180 PRO A O 1
ATOM 1368 N N . SER A 1 181 ? 14.992 25.484 -0.581 1 97.62 181 SER A N 1
ATOM 1369 C CA . SER A 1 181 ? 16.359 25.656 -1.08 1 97.62 181 SER A CA 1
ATOM 1370 C C . SER A 1 181 ? 16.562 27.047 -1.661 1 97.62 181 SER A C 1
ATOM 1372 O O . SER A 1 181 ? 17.641 27.641 -1.488 1 97.62 181 SER A O 1
ATOM 1374 N N . ILE A 1 182 ? 15.641 27.531 -2.42 1 96.94 182 ILE A N 1
ATOM 1375 C CA . ILE A 1 182 ? 15.656 28.859 -2.998 1 96.94 182 ILE A CA 1
ATOM 1376 C C . ILE A 1 182 ? 14.383 29.609 -2.613 1 96.94 182 ILE A C 1
ATOM 1378 O O . ILE A 1 182 ? 13.281 29.156 -2.916 1 96.94 182 ILE A O 1
ATOM 1382 N N . ARG A 1 183 ? 14.516 30.719 -1.855 1 97.44 183 ARG A N 1
ATOM 1383 C CA . ARG A 1 183 ? 13.375 31.547 -1.485 1 97.44 183 ARG A CA 1
ATOM 1384 C C . ARG A 1 183 ? 13.172 32.688 -2.494 1 97.44 183 ARG A C 1
ATOM 1386 O O . ARG A 1 183 ? 14.141 33.188 -3.055 1 97.44 183 ARG A O 1
ATOM 1393 N N . PHE A 1 184 ? 11.969 32.938 -2.787 1 97.56 184 PHE A N 1
ATOM 1394 C CA . PHE A 1 184 ? 11.602 34.094 -3.6 1 97.56 184 PHE A CA 1
ATOM 1395 C C . PHE A 1 184 ? 10.406 34.812 -3 1 97.56 184 PHE A C 1
ATOM 1397 O O . PHE A 1 184 ? 9.766 34.312 -2.076 1 97.56 184 PHE A O 1
ATOM 1404 N N . ARG A 1 185 ? 10.172 36.062 -3.385 1 97.81 185 ARG A N 1
ATOM 1405 C CA . ARG A 1 185 ? 9.078 36.844 -2.842 1 97.81 185 ARG A CA 1
ATOM 1406 C C . ARG A 1 185 ? 8.422 37.688 -3.932 1 97.81 185 ARG A C 1
ATOM 1408 O O . ARG A 1 185 ? 9.016 37.938 -4.988 1 97.81 185 ARG A O 1
ATOM 1415 N N . PRO A 1 186 ? 7.184 38.219 -3.682 1 98.19 186 PRO A N 1
ATOM 1416 C CA . PRO A 1 186 ? 6.527 39.125 -4.605 1 98.19 186 PRO A CA 1
ATOM 1417 C C . PRO A 1 186 ? 7.223 40.5 -4.668 1 98.19 186 PRO A C 1
ATOM 1419 O O . PRO A 1 186 ? 8.125 40.781 -3.871 1 98.19 186 PRO A O 1
ATOM 1422 N N . SER A 1 187 ? 6.793 41.344 -5.625 1 98.25 187 SER A N 1
ATOM 1423 C CA . SER A 1 187 ? 7.324 42.688 -5.762 1 98.25 187 SER A CA 1
ATOM 1424 C C . SER A 1 187 ? 6.91 43.562 -4.59 1 98.25 187 SER A C 1
ATOM 1426 O O . SER A 1 187 ? 5.906 43.312 -3.93 1 98.25 187 SER A O 1
ATOM 1428 N N . ASP A 1 188 ? 7.66 44.688 -4.395 1 98.25 188 ASP A N 1
ATOM 1429 C CA . ASP A 1 188 ? 7.297 45.625 -3.361 1 98.25 188 ASP A CA 1
ATOM 1430 C C . ASP A 1 188 ? 5.934 46.281 -3.648 1 98.25 188 ASP A C 1
ATOM 1432 O O . ASP A 1 188 ? 5.195 46.594 -2.725 1 98.25 188 ASP A O 1
ATOM 1436 N N . ASP A 1 189 ? 5.594 46.375 -4.891 1 98.19 189 ASP A N 1
ATOM 1437 C CA . ASP A 1 189 ? 4.289 46.906 -5.262 1 98.19 189 ASP A CA 1
ATOM 1438 C C . ASP A 1 189 ? 3.158 46 -4.777 1 98.19 189 ASP A C 1
ATOM 1440 O O . ASP A 1 189 ? 2.164 46.5 -4.227 1 98.19 189 ASP A O 1
ATOM 1444 N N . ASP A 1 190 ? 3.365 44.75 -5 1 98.5 190 ASP A N 1
ATOM 1445 C CA . ASP A 1 190 ? 2.357 43.781 -4.551 1 98.5 190 ASP A CA 1
ATOM 1446 C C . ASP A 1 190 ? 2.27 43.75 -3.027 1 98.5 190 ASP A C 1
ATOM 1448 O O . ASP A 1 190 ? 1.176 43.656 -2.467 1 98.5 190 ASP A O 1
ATOM 1452 N N . ILE A 1 191 ? 3.398 43.812 -2.383 1 98.69 191 ILE A N 1
ATOM 1453 C CA . ILE A 1 191 ? 3.453 43.812 -0.925 1 98.69 191 ILE A CA 1
ATOM 1454 C C . ILE A 1 191 ? 2.783 45.094 -0.392 1 98.69 191 ILE A C 1
ATOM 1456 O O . ILE A 1 191 ? 2.016 45.031 0.572 1 98.69 191 ILE A O 1
ATOM 1460 N N . SER A 1 192 ? 3.049 46.219 -1.077 1 98.31 192 SER A N 1
ATOM 1461 C CA . SER A 1 192 ? 2.434 47.469 -0.674 1 98.31 192 SER A CA 1
ATOM 1462 C C . SER A 1 192 ? 0.917 47.406 -0.824 1 98.31 192 SER A C 1
ATOM 1464 O O . SER A 1 192 ? 0.186 47.938 0.027 1 98.31 192 SER A O 1
ATOM 1466 N N . ALA A 1 193 ? 0.509 46.875 -1.869 1 98.5 193 ALA A N 1
ATOM 1467 C CA . ALA A 1 193 ? -0.927 46.719 -2.09 1 98.5 193 ALA A CA 1
ATOM 1468 C C . ALA A 1 193 ? -1.574 45.906 -0.972 1 98.5 193 ALA A C 1
ATOM 1470 O O . ALA A 1 193 ? -2.676 46.219 -0.521 1 98.5 193 ALA A O 1
ATOM 1471 N N . ALA A 1 194 ? -0.924 44.875 -0.545 1 98.75 194 ALA A N 1
ATOM 1472 C CA . ALA A 1 194 ? -1.427 44.062 0.553 1 98.75 194 ALA A CA 1
ATOM 1473 C C . ALA A 1 194 ? -1.491 44.844 1.852 1 98.75 194 ALA A C 1
ATOM 1475 O O . ALA A 1 194 ? -2.486 44.781 2.578 1 98.75 194 ALA A O 1
ATOM 1476 N N . LEU A 1 195 ? -0.421 45.594 2.146 1 98.44 195 LEU A N 1
ATOM 1477 C CA . LEU A 1 195 ? -0.37 46.406 3.357 1 98.44 195 LEU A CA 1
ATOM 1478 C C . LEU A 1 195 ? -1.475 47.469 3.355 1 98.44 195 LEU A C 1
ATOM 1480 O O . LEU A 1 195 ? -2.105 47.688 4.387 1 98.44 195 LEU A O 1
ATOM 1484 N N . ASP A 1 196 ? -1.685 48.062 2.199 1 98.06 196 ASP A N 1
ATOM 1485 C CA . ASP A 1 196 ? -2.736 49.062 2.08 1 98.06 196 ASP A CA 1
ATOM 1486 C C . ASP A 1 196 ? -4.105 48.469 2.389 1 98.06 196 ASP A C 1
ATOM 1488 O O . ASP A 1 196 ? -4.918 49.094 3.084 1 98.06 196 ASP A O 1
ATOM 1492 N N . LEU A 1 197 ? -4.305 47.344 1.886 1 98.12 197 LEU A N 1
ATOM 1493 C CA . LEU A 1 197 ? -5.574 46.656 2.107 1 98.12 197 LEU A CA 1
ATOM 1494 C C . LEU A 1 197 ? -5.754 46.281 3.578 1 98.12 197 LEU A C 1
ATOM 1496 O O . LEU A 1 197 ? -6.855 46.406 4.121 1 98.12 197 LEU A O 1
ATOM 1500 N N . ILE A 1 198 ? -4.699 45.812 4.238 1 98.12 198 ILE A N 1
ATOM 1501 C CA . ILE A 1 198 ? -4.738 45.469 5.656 1 98.12 198 ILE A CA 1
ATOM 1502 C C . ILE A 1 198 ? -5.062 46.719 6.473 1 98.12 198 ILE A C 1
ATOM 1504 O O . ILE A 1 198 ? -5.879 46.688 7.395 1 98.12 198 ILE A O 1
ATOM 1508 N N . MET A 1 199 ? -4.496 47.844 6.086 1 96.94 199 MET A N 1
ATOM 1509 C CA . MET A 1 199 ? -4.668 49.094 6.832 1 96.94 199 MET A CA 1
ATOM 1510 C C . MET A 1 199 ? -6.086 49.625 6.672 1 96.94 199 MET A C 1
ATOM 1512 O O . MET A 1 199 ? -6.609 50.281 7.566 1 96.94 199 MET A O 1
ATOM 1516 N N . LYS A 1 200 ? -6.711 49.312 5.605 1 96.75 200 LYS A N 1
ATOM 1517 C CA . LYS A 1 200 ? -8.078 49.781 5.348 1 96.75 200 LYS A CA 1
ATOM 1518 C C . LYS A 1 200 ? -9.094 48.875 6.062 1 96.75 200 LYS A C 1
ATOM 1520 O O . LYS A 1 200 ? -10.234 49.281 6.277 1 96.75 200 LYS A O 1
ATOM 1525 N N . SER A 1 201 ? -8.664 47.719 6.441 1 96.56 201 SER A N 1
ATOM 1526 C CA . SER A 1 201 ? -9.539 46.75 7.066 1 96.56 201 SER A CA 1
ATOM 1527 C C . SER A 1 201 ? -9.812 47.094 8.523 1 96.56 201 SER A C 1
ATOM 1529 O O . SER A 1 201 ? -8.938 47.625 9.211 1 96.56 201 SER A O 1
ATOM 1531 N N . GLN A 1 202 ? -11.016 46.844 9.008 1 95.69 202 GLN A N 1
ATOM 1532 C CA . GLN A 1 202 ? -11.383 47.031 10.398 1 95.69 202 GLN A CA 1
ATOM 1533 C C . GLN A 1 202 ? -11.141 45.781 11.234 1 95.69 202 GLN A C 1
ATOM 1535 O O . GLN A 1 202 ? -10.812 45.875 12.422 1 95.69 202 GLN A O 1
ATOM 1540 N N . ARG A 1 203 ? -11.336 44.625 10.68 1 95.75 203 ARG A N 1
ATOM 1541 C CA . ARG A 1 203 ? -11.219 43.344 11.391 1 95.75 203 ARG A CA 1
ATOM 1542 C C . ARG A 1 203 ? -10.43 42.312 10.578 1 95.75 203 ARG A C 1
ATOM 1544 O O . ARG A 1 203 ? -10.961 41.281 10.188 1 95.75 203 ARG A O 1
ATOM 1551 N N . PRO A 1 204 ? -9.148 42.562 10.336 1 97.19 204 PRO A N 1
ATOM 1552 C CA . PRO A 1 204 ? -8.328 41.625 9.602 1 97.19 204 PRO A CA 1
ATOM 1553 C C . PRO A 1 204 ? -7.98 40.375 10.43 1 97.19 204 PRO A C 1
ATOM 1555 O O . PRO A 1 204 ? -7.805 40.469 11.648 1 97.19 204 PRO A O 1
ATOM 1558 N N . VAL A 1 205 ? -7.922 39.25 9.82 1 98 205 VAL A N 1
ATOM 1559 C CA . VAL A 1 205 ? -7.496 38 10.445 1 98 205 VAL A CA 1
ATOM 1560 C C . VAL A 1 205 ? -6.496 37.281 9.547 1 98 205 VAL A C 1
ATOM 1562 O O . VAL A 1 205 ? -6.668 37.25 8.32 1 98 205 VAL A O 1
ATOM 1565 N N . MET A 1 206 ? -5.418 36.812 10.109 1 98.5 206 MET A N 1
ATOM 1566 C CA . MET A 1 206 ? -4.418 36.031 9.406 1 98.5 206 MET A CA 1
ATOM 1567 C C . MET A 1 206 ? -4.609 34.531 9.68 1 98.5 206 MET A C 1
ATOM 1569 O O . MET A 1 206 ? -4.852 34.125 10.82 1 98.5 206 MET A O 1
ATOM 1573 N N . ILE A 1 207 ? -4.641 33.688 8.656 1 98.69 207 ILE A N 1
ATOM 1574 C CA . ILE A 1 207 ? -4.707 32.219 8.797 1 98.69 207 ILE A CA 1
ATOM 1575 C C . ILE A 1 207 ? -3.434 31.594 8.242 1 98.69 207 ILE A C 1
ATOM 1577 O O . ILE A 1 207 ? -3.131 31.734 7.055 1 98.69 207 ILE A O 1
ATOM 1581 N N . CYS A 1 208 ? -2.729 30.906 9.078 1 98.75 208 CYS A N 1
ATOM 1582 C CA . CYS A 1 208 ? -1.433 30.328 8.727 1 98.75 208 CYS A CA 1
ATOM 1583 C C . CYS A 1 208 ? -1.536 28.828 8.508 1 98.75 208 CYS A C 1
ATOM 1585 O O . CYS A 1 208 ? -2.047 28.109 9.367 1 98.75 208 CYS A O 1
ATOM 1587 N N . GLY A 1 209 ? -1.097 28.344 7.348 1 98.19 209 GLY A N 1
ATOM 1588 C CA . GLY A 1 209 ? -1.021 26.922 7.059 1 98.19 209 GLY A CA 1
ATOM 1589 C C . GLY A 1 209 ? 0.368 26.344 7.254 1 98.19 209 GLY A C 1
ATOM 1590 O O . GLY A 1 209 ? 1.228 26.984 7.871 1 98.19 209 GLY A O 1
ATOM 1591 N N . GLN A 1 210 ? 0.571 25.172 6.742 1 97.19 210 GLN A N 1
ATOM 1592 C CA . GLN A 1 210 ? 1.811 24.422 6.926 1 97.19 210 GLN A CA 1
ATOM 1593 C C . GLN A 1 210 ? 2.975 25.109 6.211 1 97.19 210 GLN A C 1
ATOM 1595 O O . GLN A 1 210 ? 4.133 24.922 6.586 1 97.19 210 GLN A O 1
ATOM 1600 N N . GLY A 1 211 ? 2.686 25.875 5.203 1 97.69 211 GLY A N 1
ATOM 1601 C CA . GLY A 1 211 ? 3.727 26.609 4.496 1 97.69 211 GLY A CA 1
ATOM 1602 C C . GLY A 1 211 ? 4.52 27.531 5.398 1 97.69 211 GLY A C 1
ATOM 1603 O O . GLY A 1 211 ? 5.707 27.781 5.16 1 97.69 211 GLY A O 1
ATOM 1604 N N . VAL A 1 212 ? 3.887 28.094 6.434 1 98.62 212 VAL A N 1
ATOM 1605 C CA . VAL A 1 212 ? 4.566 28.938 7.402 1 98.62 212 VAL A CA 1
ATOM 1606 C C . VAL A 1 212 ? 5.621 28.125 8.156 1 98.62 212 VAL A C 1
ATOM 1608 O O . VAL A 1 212 ? 6.715 28.625 8.43 1 98.62 212 VAL A O 1
ATOM 1611 N N . LEU A 1 213 ? 5.289 26.875 8.461 1 97.94 213 LEU A N 1
ATOM 1612 C CA . LEU A 1 213 ? 6.223 26 9.164 1 97.94 213 LEU A CA 1
ATOM 1613 C C . LEU A 1 213 ? 7.395 25.625 8.266 1 97.94 213 LEU A C 1
ATOM 1615 O O . LEU A 1 213 ? 8.555 25.688 8.688 1 97.94 213 LEU A O 1
ATOM 1619 N N . PHE A 1 214 ? 7.098 25.297 7.059 1 97 214 PHE A N 1
ATOM 1620 C CA . PHE A 1 214 ? 8.148 24.891 6.133 1 97 214 PHE A CA 1
ATOM 1621 C C . PHE A 1 214 ? 9.094 26.062 5.844 1 97 214 PHE A C 1
ATOM 1623 O O . PHE A 1 214 ? 10.289 25.859 5.645 1 97 214 PHE A O 1
ATOM 1630 N N . SER A 1 215 ? 8.562 27.219 5.91 1 98 215 SER A N 1
ATOM 1631 C CA . SER A 1 215 ? 9.359 28.422 5.672 1 98 215 SER A CA 1
ATOM 1632 C C . SER A 1 215 ? 10.055 28.875 6.949 1 98 215 SER A C 1
ATOM 1634 O O . SER A 1 215 ? 10.883 29.797 6.918 1 98 215 SER A O 1
ATOM 1636 N N . LYS A 1 216 ? 9.688 28.297 8.086 1 97.75 216 LYS A N 1
ATOM 1637 C CA . LYS A 1 216 ? 10.156 28.734 9.398 1 97.75 216 LYS A CA 1
ATOM 1638 C C . LYS A 1 216 ? 9.867 30.219 9.625 1 97.75 216 LYS A C 1
ATOM 1640 O O . LYS A 1 216 ? 10.75 30.969 10.039 1 97.75 216 LYS A O 1
ATOM 1645 N N . ALA A 1 217 ? 8.641 30.562 9.375 1 98.56 217 ALA A N 1
ATOM 1646 C CA . ALA A 1 217 ? 8.273 31.969 9.336 1 98.56 217 ALA A CA 1
ATOM 1647 C C . ALA A 1 217 ? 7.508 32.375 10.602 1 98.56 217 ALA A C 1
ATOM 1649 O O . ALA A 1 217 ? 6.859 33.438 10.633 1 98.56 217 ALA A O 1
ATOM 1650 N N . TRP A 1 218 ? 7.531 31.562 11.672 1 98.06 218 TRP A N 1
ATOM 1651 C CA . TRP A 1 218 ? 6.672 31.797 12.828 1 98.06 218 TRP A CA 1
ATOM 1652 C C . TRP A 1 218 ? 7.066 33.094 13.539 1 98.06 218 TRP A C 1
ATOM 1654 O O . TRP A 1 218 ? 6.211 33.781 14.094 1 98.06 218 TRP A O 1
ATOM 1664 N N . ASP A 1 219 ? 8.367 33.562 13.516 1 98.25 219 ASP A N 1
ATOM 1665 C CA . ASP A 1 219 ? 8.758 34.844 14.102 1 98.25 219 ASP A CA 1
ATOM 1666 C C . ASP A 1 219 ? 8.164 36 13.305 1 98.25 219 ASP A C 1
ATOM 1668 O O . ASP A 1 219 ? 7.672 36.969 13.891 1 98.25 219 ASP A O 1
ATOM 1672 N N . GLU A 1 220 ? 8.203 35.875 12.047 1 98.75 220 GLU A N 1
ATOM 1673 C CA . GLU A 1 220 ? 7.652 36.906 11.172 1 98.75 220 GLU A CA 1
ATOM 1674 C C . GLU A 1 220 ? 6.137 37 11.312 1 98.75 220 GLU A C 1
ATOM 1676 O O . GLU A 1 220 ? 5.57 38.094 11.266 1 98.75 220 GLU A O 1
ATOM 1681 N N . VAL A 1 221 ? 5.445 35.875 11.469 1 98.69 221 VAL A N 1
ATOM 1682 C CA . VAL A 1 221 ? 4 35.844 11.68 1 98.69 221 VAL A CA 1
ATOM 1683 C C . VAL A 1 221 ? 3.643 36.625 12.938 1 98.69 221 VAL A C 1
ATOM 1685 O O . VAL A 1 221 ? 2.752 37.469 12.914 1 98.69 221 VAL A O 1
ATOM 1688 N N . GLU A 1 222 ? 4.324 36.344 14.023 1 97.12 222 GLU A N 1
ATOM 1689 C CA . GLU A 1 222 ? 4.047 37 15.289 1 97.12 222 GLU A CA 1
ATOM 1690 C C . GLU A 1 222 ? 4.344 38.5 15.211 1 97.12 222 GLU A C 1
ATOM 1692 O O . GLU A 1 222 ? 3.568 39.312 15.711 1 97.12 222 GLU A O 1
ATOM 1697 N N . GLU A 1 223 ? 5.438 38.844 14.555 1 97.56 223 GLU A N 1
ATOM 1698 C CA . GLU A 1 223 ? 5.84 40.219 14.445 1 97.56 223 GLU A CA 1
ATOM 1699 C C . GLU A 1 223 ? 4.848 41.031 13.602 1 97.56 223 GLU A C 1
ATOM 1701 O O . GLU A 1 223 ? 4.434 42.125 13.984 1 97.56 223 GLU A O 1
ATOM 1706 N N . LEU A 1 224 ? 4.473 40.469 12.469 1 98.12 224 LEU A N 1
ATOM 1707 C CA . LEU A 1 224 ? 3.541 41.188 11.594 1 98.12 224 LEU A CA 1
ATOM 1708 C C . LEU A 1 224 ? 2.168 41.312 12.25 1 98.12 224 LEU A C 1
ATOM 1710 O O . LEU A 1 224 ? 1.515 42.344 12.148 1 98.12 224 LEU A O 1
ATOM 1714 N N . SER A 1 225 ? 1.712 40.219 12.812 1 96.75 225 SER A N 1
ATOM 1715 C CA . SER A 1 225 ? 0.434 40.219 13.516 1 96.75 225 SER A CA 1
ATOM 1716 C C . SER A 1 225 ? 0.395 41.312 14.578 1 96.75 225 SER A C 1
ATOM 1718 O O . SER A 1 225 ? -0.584 42.062 14.68 1 96.75 225 SER A O 1
ATOM 1720 N N . SER A 1 226 ? 1.452 41.438 15.344 1 95.44 226 SER A N 1
ATOM 1721 C CA . SER A 1 226 ? 1.55 42.438 16.391 1 95.44 226 SER A CA 1
ATOM 1722 C C . SER A 1 226 ? 1.578 43.844 15.812 1 95.44 226 SER A C 1
ATOM 1724 O O . SER A 1 226 ? 0.884 44.75 16.297 1 95.44 226 SER A O 1
ATOM 1726 N N . LEU A 1 227 ? 2.34 43.969 14.781 1 96.25 227 LEU A N 1
ATOM 1727 C CA . LEU A 1 227 ? 2.5 45.281 14.133 1 96.25 227 LEU A CA 1
ATOM 1728 C C . LEU A 1 227 ? 1.178 45.75 13.547 1 96.25 227 LEU A C 1
ATOM 1730 O O . LEU A 1 227 ? 0.877 46.969 13.57 1 96.25 227 LEU A O 1
ATOM 1734 N N . MET A 1 228 ? 0.357 44.844 13.094 1 96 228 MET A N 1
ATOM 1735 C CA . MET A 1 228 ? -0.857 45.188 12.367 1 96 228 MET A CA 1
ATOM 1736 C C . MET A 1 228 ? -2.096 44.969 13.227 1 96 228 MET A C 1
ATOM 1738 O O . MET A 1 228 ? -3.223 45.156 12.758 1 96 228 MET A O 1
ATOM 1742 N N . GLY A 1 229 ? -1.901 44.562 14.5 1 94.31 229 GLY A N 1
ATOM 1743 C CA . GLY A 1 229 ? -3.051 44.25 15.328 1 94.31 229 GLY A CA 1
ATOM 1744 C C . GLY A 1 229 ? -3.98 43.219 14.688 1 94.31 229 GLY A C 1
ATOM 1745 O O . GLY A 1 229 ? -5.203 43.375 14.727 1 94.31 229 GLY A O 1
ATOM 1746 N N . MET A 1 230 ? -3.449 42.281 14.055 1 96.31 230 MET A N 1
ATOM 1747 C CA . MET A 1 230 ? -4.191 41.312 13.258 1 96.31 230 MET A CA 1
ATOM 1748 C C . MET A 1 230 ? -4.211 39.938 13.953 1 96.31 230 MET A C 1
ATOM 1750 O O . MET A 1 230 ? -3.17 39.312 14.117 1 96.31 230 MET A O 1
ATOM 1754 N N . PRO A 1 231 ? -5.395 39.469 14.469 1 97.25 231 PRO A N 1
ATOM 1755 C CA . PRO A 1 231 ? -5.473 38.125 15.031 1 97.25 231 PRO A CA 1
ATOM 1756 C C . PRO A 1 231 ? -4.949 37.062 14.07 1 97.25 231 PRO A C 1
ATOM 1758 O O . PRO A 1 231 ? -5.043 37.219 12.852 1 97.25 231 PRO A O 1
ATOM 1761 N N . VAL A 1 232 ? -4.426 35.969 14.688 1 97.31 232 VAL A N 1
ATOM 1762 C CA . VAL A 1 232 ? -3.807 34.906 13.891 1 97.31 232 VAL A CA 1
ATOM 1763 C C . VAL A 1 232 ? -4.41 33.562 14.258 1 97.31 232 VAL A C 1
ATOM 1765 O O . VAL A 1 232 ? -4.457 33.188 15.43 1 97.31 232 VAL A O 1
ATOM 1768 N N . GLY A 1 233 ? -4.945 32.844 13.281 1 97.38 233 GLY A N 1
ATOM 1769 C CA . GLY A 1 233 ? -5.328 31.453 13.406 1 97.38 233 GLY A CA 1
ATOM 1770 C C . GLY A 1 233 ? -4.453 30.531 12.594 1 97.38 233 GLY A C 1
ATOM 1771 O O . GLY A 1 233 ? -3.621 30.969 11.805 1 97.38 233 GLY A O 1
ATOM 1772 N N . THR A 1 234 ? -4.586 29.203 12.805 1 98.25 234 THR A N 1
ATOM 1773 C CA . THR A 1 234 ? -3.844 28.219 12.047 1 98.25 234 THR A CA 1
ATOM 1774 C C . THR A 1 234 ? -4.785 27.156 11.477 1 98.25 234 THR A C 1
ATOM 1776 O O . THR A 1 234 ? -5.875 26.938 12.008 1 98.25 234 THR A O 1
ATOM 1779 N N . THR A 1 235 ? -4.406 26.594 10.336 1 98 235 THR A N 1
ATOM 1780 C CA . THR A 1 235 ? -5.008 25.328 9.938 1 98 235 THR A CA 1
ATOM 1781 C C . THR A 1 235 ? -4.527 24.188 10.844 1 98 235 THR A C 1
ATOM 1783 O O . THR A 1 235 ? -3.639 24.391 11.672 1 98 235 THR A O 1
ATOM 1786 N N . ILE A 1 236 ? -5.117 23 10.742 1 97.69 236 ILE A N 1
ATOM 1787 C CA . ILE A 1 236 ? -4.68 21.875 11.539 1 97.69 236 ILE A CA 1
ATOM 1788 C C . ILE A 1 236 ? -3.225 21.547 11.219 1 97.69 236 ILE A C 1
ATOM 1790 O O . ILE A 1 236 ? -2.416 21.328 12.125 1 97.69 236 ILE A O 1
ATOM 1794 N N . SER A 1 237 ? -2.848 21.594 9.969 1 97.44 237 SER A N 1
ATOM 1795 C CA . SER A 1 237 ? -1.488 21.25 9.562 1 97.44 237 SER A CA 1
ATOM 1796 C C . SER A 1 237 ? -0.52 22.391 9.844 1 97.44 237 SER A C 1
ATOM 1798 O O . SER A 1 237 ? 0.696 22.188 9.867 1 97.44 237 SER A O 1
ATOM 1800 N N . GLY A 1 238 ? -1.024 23.578 10.039 1 98.12 238 GLY A N 1
ATOM 1801 C CA . GLY A 1 238 ? -0.212 24.75 10.336 1 98.12 238 GLY A CA 1
ATOM 1802 C C . GLY A 1 238 ? -0.045 25 11.82 1 98.12 238 GLY A C 1
ATOM 1803 O O . GLY A 1 238 ? 0.617 25.953 12.227 1 98.12 238 GLY A O 1
ATOM 1804 N N . LYS A 1 239 ? -0.664 24.125 12.656 1 97.62 239 LYS A N 1
ATOM 1805 C CA . LYS A 1 239 ? -0.517 24.281 14.102 1 97.62 239 LYS A CA 1
ATOM 1806 C C . LYS A 1 239 ? 0.955 24.328 14.508 1 97.62 239 LYS A C 1
ATOM 1808 O O . LYS A 1 239 ? 1.743 23.469 14.102 1 97.62 239 LYS A O 1
ATOM 1813 N N . GLY A 1 240 ? 1.303 25.312 15.242 1 97.5 240 GLY A N 1
ATOM 1814 C CA . GLY A 1 240 ? 2.689 25.578 15.594 1 97.5 240 GLY A CA 1
ATOM 1815 C C . GLY A 1 240 ? 3.244 26.828 14.93 1 97.5 240 GLY A C 1
ATOM 1816 O O . GLY A 1 240 ? 4.293 27.328 15.336 1 97.5 240 GLY A O 1
ATOM 1817 N N . ALA A 1 241 ? 2.492 27.422 13.984 1 98.06 241 ALA A N 1
ATOM 1818 C CA . ALA A 1 241 ? 2.924 28.625 13.273 1 98.06 241 ALA A CA 1
ATOM 1819 C C . ALA A 1 241 ? 2.928 29.828 14.203 1 98.06 241 ALA A C 1
ATOM 1821 O O . ALA A 1 241 ? 3.596 30.828 13.93 1 98.06 241 ALA A O 1
ATOM 1822 N N . VAL A 1 242 ? 2.162 29.828 15.227 1 97.06 242 VAL A N 1
ATOM 1823 C CA . VAL A 1 242 ? 2.084 30.859 16.25 1 97.06 242 VAL A CA 1
ATOM 1824 C C . VAL A 1 242 ? 1.867 30.234 17.625 1 97.06 242 VAL A C 1
ATOM 1826 O O . VAL A 1 242 ? 1.271 29.156 17.719 1 97.06 242 VAL A O 1
ATOM 1829 N N . SER A 1 243 ? 2.43 30.859 18.641 1 95.88 243 SER A N 1
ATOM 1830 C CA . SER A 1 243 ? 2.197 30.391 20 1 95.88 243 SER A CA 1
ATOM 1831 C C . SER A 1 243 ? 0.743 30.578 20.406 1 95.88 243 SER A C 1
ATOM 1833 O O . SER A 1 243 ? 0.136 31.609 20.094 1 95.88 243 SER A O 1
ATOM 1835 N N . ASP A 1 244 ? 0.238 29.594 21.078 1 93.12 244 ASP A N 1
ATOM 1836 C CA . ASP A 1 244 ? -1.109 29.734 21.625 1 93.12 244 ASP A CA 1
ATOM 1837 C C . ASP A 1 244 ? -1.136 30.75 22.766 1 93.12 244 ASP A C 1
ATOM 1839 O O . ASP A 1 244 ? -2.203 31.234 23.156 1 93.12 244 ASP A O 1
ATOM 1843 N N . ASP A 1 245 ? 0.047 31.094 23.234 1 91.88 245 ASP A N 1
ATOM 1844 C CA . ASP A 1 245 ? 0.156 32.094 24.297 1 91.88 245 ASP A CA 1
ATOM 1845 C C . ASP A 1 245 ? 0.141 33.5 23.703 1 91.88 245 ASP A C 1
ATOM 1847 O O . ASP A 1 245 ? -0.03 34.469 24.438 1 91.88 245 ASP A O 1
ATOM 1851 N N . ASN A 1 246 ? 0.341 33.625 22.422 1 93.69 246 ASN A N 1
ATOM 1852 C CA . ASN A 1 246 ? 0.232 34.906 21.766 1 93.69 246 ASN A CA 1
ATOM 1853 C C . ASN A 1 246 ? -1.152 35.531 21.969 1 93.69 246 ASN A C 1
ATOM 1855 O O . ASN A 1 246 ? -2.166 34.875 21.719 1 93.69 246 ASN A O 1
ATOM 1859 N N . PRO A 1 247 ? -1.196 36.75 22.453 1 93.75 247 PRO A N 1
ATOM 1860 C CA . PRO A 1 247 ? -2.488 37.406 22.719 1 93.75 247 PRO A CA 1
ATOM 1861 C C . PRO A 1 247 ? -3.355 37.5 21.469 1 93.75 247 PRO A C 1
ATOM 1863 O O . PRO A 1 247 ? -4.57 37.719 21.578 1 93.75 247 PRO A O 1
ATOM 1866 N N . LEU A 1 248 ? -2.795 37.406 20.328 1 95.75 248 LEU A N 1
ATOM 1867 C CA . LEU A 1 248 ? -3.541 37.562 19.094 1 95.75 248 LEU A CA 1
ATOM 1868 C C . LEU A 1 248 ? -3.873 36.188 18.484 1 95.75 248 LEU A C 1
ATOM 1870 O O . LEU A 1 248 ? -4.488 36.125 17.422 1 95.75 248 LEU A O 1
ATOM 1874 N N . SER A 1 249 ? -3.51 35.125 19.172 1 95.88 249 SER A N 1
ATOM 1875 C CA . SER A 1 249 ? -3.795 33.781 18.656 1 95.88 249 SER A CA 1
ATOM 1876 C C . SER A 1 249 ? -5.266 33.438 18.828 1 95.88 249 SER A C 1
ATOM 1878 O O . SER A 1 249 ? -5.805 33.531 19.938 1 95.88 249 SER A O 1
ATOM 1880 N N . ILE A 1 250 ? -5.891 33 17.766 1 95.88 250 ILE A N 1
ATOM 1881 C CA . ILE A 1 250 ? -7.297 32.625 17.875 1 95.88 250 ILE A CA 1
ATOM 1882 C C . ILE A 1 250 ? -7.426 31.094 17.828 1 95.88 250 ILE A C 1
ATOM 1884 O O . ILE A 1 250 ? -8.531 30.562 17.922 1 95.88 250 ILE A O 1
ATOM 1888 N N . GLY A 1 251 ? -6.301 30.281 17.688 1 94.62 251 GLY A N 1
ATOM 1889 C CA . GLY A 1 251 ? -6.312 28.828 17.656 1 94.62 251 GLY A CA 1
ATOM 1890 C C . GLY A 1 251 ? -6.527 28.25 16.281 1 94.62 251 GLY A C 1
ATOM 1891 O O . GLY A 1 251 ? -6.309 28.938 15.273 1 94.62 251 GLY A O 1
ATOM 1892 N N . VAL A 1 252 ? -6.824 26.984 16.234 1 96.5 252 VAL A N 1
ATOM 1893 C CA . VAL A 1 252 ? -7.035 26.281 14.977 1 96.5 252 VAL A CA 1
ATOM 1894 C C . VAL A 1 252 ? -8.406 26.625 14.406 1 96.5 252 VAL A C 1
ATOM 1896 O O . VAL A 1 252 ? -9.375 26.781 15.148 1 96.5 252 VAL A O 1
ATOM 1899 N N . VAL A 1 253 ? -8.477 26.844 13.117 1 97.25 253 VAL A N 1
ATOM 1900 C CA . VAL A 1 253 ? -9.719 27.172 12.438 1 97.25 253 VAL A CA 1
ATOM 1901 C C . VAL A 1 253 ? -10.164 25.984 11.578 1 97.25 253 VAL A C 1
ATOM 1903 O O . VAL A 1 253 ? -9.422 25.016 11.414 1 97.25 253 VAL A O 1
ATOM 1906 N N . GLY A 1 254 ? -11.367 26.016 11.039 1 96.88 254 GLY A N 1
ATOM 1907 C CA . GLY A 1 254 ? -11.852 25 10.125 1 96.88 254 GLY A CA 1
ATOM 1908 C C . GLY A 1 254 ? -12.625 23.906 10.82 1 96.88 254 GLY A C 1
ATOM 1909 O O . GLY A 1 254 ? -13.203 24.109 11.891 1 96.88 254 GLY A O 1
ATOM 1910 N N . SER A 1 255 ? -12.688 22.734 10.141 1 95.94 255 SER A N 1
ATOM 1911 C CA . SER A 1 255 ? -13.586 21.672 10.602 1 95.94 255 SER A CA 1
ATOM 1912 C C . SER A 1 255 ? -12.844 20.625 11.406 1 95.94 255 SER A C 1
ATOM 1914 O O . SER A 1 255 ? -13.461 19.766 12.039 1 95.94 255 SER A O 1
ATOM 1916 N N . ARG A 1 256 ? -11.562 20.656 11.43 1 94.81 256 ARG A N 1
ATOM 1917 C CA . ARG A 1 256 ? -10.734 19.734 12.195 1 94.81 256 ARG A CA 1
ATOM 1918 C C . ARG A 1 256 ? -9.898 20.469 13.234 1 94.81 256 ARG A C 1
ATOM 1920 O O . ARG A 1 256 ? -8.719 20.75 12.992 1 94.81 256 ARG A O 1
ATOM 1927 N N . GLY A 1 257 ? -10.453 20.672 14.352 1 90.62 257 GLY A N 1
ATOM 1928 C CA . GLY A 1 257 ? -9.781 21.391 15.422 1 90.62 257 GLY A CA 1
ATOM 1929 C C . GLY A 1 257 ? -10.289 22.797 15.609 1 90.62 257 GLY A C 1
ATOM 1930 O O . GLY A 1 257 ? -10 23.438 16.625 1 90.62 257 GLY A O 1
ATOM 1931 N N . GLY A 1 258 ? -11.094 23.312 14.672 1 92.5 258 GLY A N 1
ATOM 1932 C CA . GLY A 1 258 ? -11.656 24.656 14.773 1 92.5 258 GLY A CA 1
ATOM 1933 C C . GLY A 1 258 ? -12.766 24.75 15.805 1 92.5 258 GLY A C 1
ATOM 1934 O O . GLY A 1 258 ? -13.625 23.875 15.883 1 92.5 258 GLY A O 1
ATOM 1935 N N . SER A 1 259 ? -12.664 25.766 16.656 1 90.56 259 SER A N 1
ATOM 1936 C CA . SER A 1 259 ? -13.703 26.047 17.641 1 90.56 259 SER A CA 1
ATOM 1937 C C . SER A 1 259 ? -14.727 27.047 17.125 1 90.56 259 SER A C 1
ATOM 1939 O O . SER A 1 259 ? -14.508 27.672 16.078 1 90.56 259 SER A O 1
ATOM 1941 N N . SER A 1 260 ? -15.852 27.094 17.859 1 91.31 260 SER A N 1
ATOM 1942 C CA . SER A 1 260 ? -16.828 28.125 17.516 1 91.31 260 SER A CA 1
ATOM 1943 C C . SER A 1 260 ? -16.203 29.516 17.578 1 91.31 260 SER A C 1
ATOM 1945 O O . SER A 1 260 ? -16.5 30.359 16.734 1 91.31 260 SER A O 1
ATOM 1947 N N . PHE A 1 261 ? -15.367 29.688 18.484 1 93 261 PHE A N 1
ATOM 1948 C CA . PHE A 1 261 ? -14.703 30.969 18.656 1 93 261 PHE A CA 1
ATOM 1949 C C . PHE A 1 261 ? -13.797 31.281 17.469 1 93 261 PHE A C 1
ATOM 1951 O O . PHE A 1 261 ? -13.945 32.312 16.828 1 93 261 PHE A O 1
ATOM 1958 N N . SER A 1 262 ? -12.852 30.438 17.219 1 95.56 262 SER A N 1
ATOM 1959 C CA . SER A 1 262 ? -11.898 30.672 16.141 1 95.56 262 SER A CA 1
ATOM 1960 C C . SER A 1 262 ? -12.609 30.875 14.797 1 95.56 262 SER A C 1
ATOM 1962 O O . SER A 1 262 ? -12.297 31.812 14.055 1 95.56 262 SER A O 1
ATOM 1964 N N . ASN A 1 263 ? -13.555 30.016 14.523 1 96.44 263 ASN A N 1
ATOM 1965 C CA . ASN A 1 263 ? -14.289 30.109 13.266 1 96.44 263 ASN A CA 1
ATOM 1966 C C . ASN A 1 263 ? -15.117 31.391 13.203 1 96.44 263 ASN A C 1
ATOM 1968 O O . ASN A 1 263 ? -15.289 31.969 12.125 1 96.44 263 ASN A O 1
ATOM 1972 N N . SER A 1 264 ? -15.68 31.844 14.328 1 95.19 264 SER A N 1
ATOM 1973 C CA . SER A 1 264 ? -16.453 33.094 14.352 1 95.19 264 SER A CA 1
ATOM 1974 C C . SER A 1 264 ? -15.57 34.312 14.078 1 95.19 264 SER A C 1
ATOM 1976 O O . SER A 1 264 ? -16.016 35.281 13.469 1 95.19 264 SER A O 1
ATOM 1978 N N . MET A 1 265 ? -14.336 34.25 14.57 1 95.81 265 MET A N 1
ATOM 1979 C CA . MET A 1 265 ? -13.383 35.312 14.305 1 95.81 265 MET A CA 1
ATOM 1980 C C . MET A 1 265 ? -13.125 35.469 12.812 1 95.81 265 MET A C 1
ATOM 1982 O O . MET A 1 265 ? -13.07 36.562 12.289 1 95.81 265 MET A O 1
ATOM 1986 N N . VAL A 1 266 ? -12.984 34.344 12.109 1 97.75 266 VAL A N 1
ATOM 1987 C CA . VAL A 1 266 ? -12.719 34.375 10.68 1 97.75 266 VAL A CA 1
ATOM 1988 C C . VAL A 1 266 ? -13.977 34.812 9.922 1 97.75 266 VAL A C 1
ATOM 1990 O O . VAL A 1 266 ? -13.891 35.625 8.992 1 97.75 266 VAL A O 1
ATOM 1993 N N . ALA A 1 267 ? -15.125 34.281 10.344 1 96.25 267 ALA A N 1
ATOM 1994 C CA . ALA A 1 267 ? -16.391 34.625 9.711 1 96.25 267 ALA A CA 1
ATOM 1995 C C . ALA A 1 267 ? -16.688 36.094 9.836 1 96.25 267 ALA A C 1
ATOM 1997 O O . ALA A 1 267 ? -17.281 36.688 8.938 1 96.25 267 ALA A O 1
ATOM 1998 N N . GLY A 1 268 ? -16.297 36.688 10.875 1 95.38 268 GLY A N 1
ATOM 1999 C CA . GLY A 1 268 ? -16.594 38.062 11.156 1 95.38 268 GLY A CA 1
ATOM 2000 C C . GLY A 1 268 ? -15.555 39.031 10.609 1 95.38 268 GLY A C 1
ATOM 2001 O O . GLY A 1 268 ? -15.734 40.25 10.664 1 95.38 268 GLY A O 1
ATOM 2002 N N . ALA A 1 269 ? -14.516 38.531 10.055 1 97.38 269 ALA A N 1
ATOM 2003 C CA . ALA A 1 269 ? -13.438 39.344 9.523 1 97.38 269 ALA A CA 1
ATOM 2004 C C . ALA A 1 269 ? -13.883 40.094 8.25 1 97.38 269 ALA A C 1
ATOM 2006 O O . ALA A 1 269 ? -14.727 39.594 7.508 1 97.38 269 ALA A O 1
ATOM 2007 N N . ASP A 1 270 ? -13.398 41.281 8.016 1 97.88 270 ASP A N 1
ATOM 2008 C CA . ASP A 1 270 ? -13.633 41.969 6.746 1 97.88 270 ASP A CA 1
ATOM 2009 C C . ASP A 1 270 ? -12.453 41.75 5.793 1 97.88 270 ASP A C 1
ATOM 2011 O O . ASP A 1 270 ? -12.539 42.094 4.609 1 97.88 270 ASP A O 1
ATOM 2015 N N . LEU A 1 271 ? -11.328 41.188 6.297 1 98.31 271 LEU A N 1
ATOM 2016 C CA . LEU A 1 271 ? -10.172 40.781 5.5 1 98.31 271 LEU A CA 1
ATOM 2017 C C . LEU A 1 271 ? -9.539 39.531 6.051 1 98.31 271 LEU A C 1
ATOM 2019 O O . LEU A 1 271 ? -9.328 39.406 7.262 1 98.31 271 LEU A O 1
ATOM 2023 N N . VAL A 1 272 ? -9.312 38.594 5.223 1 98.62 272 VAL A N 1
ATOM 2024 C CA . VAL A 1 272 ? -8.602 37.375 5.586 1 98.62 272 VAL A CA 1
ATOM 2025 C C . VAL A 1 272 ? -7.285 37.281 4.82 1 98.62 272 VAL A C 1
ATOM 2027 O O . VAL A 1 272 ? -7.273 37.344 3.588 1 98.62 272 VAL A O 1
ATOM 2030 N N . PHE A 1 273 ? -6.156 37.219 5.531 1 98.81 273 PHE A N 1
ATOM 2031 C CA . PHE A 1 273 ? -4.824 37.031 4.969 1 98.81 273 PHE A CA 1
ATOM 2032 C C . PHE A 1 273 ? -4.387 35.562 5.102 1 98.81 273 PHE A C 1
ATOM 2034 O O . PHE A 1 273 ? -4.027 35.125 6.191 1 98.81 273 PHE A O 1
ATOM 2041 N N . LEU A 1 274 ? -4.52 34.812 4.027 1 98.69 274 LEU A N 1
ATOM 2042 C CA . LEU A 1 274 ? -4.094 33.406 3.971 1 98.69 274 LEU A CA 1
ATOM 2043 C C . LEU A 1 274 ? -2.59 33.312 3.729 1 98.69 274 LEU A C 1
ATOM 2045 O O . LEU A 1 274 ? -2.084 33.812 2.723 1 98.69 274 LEU A O 1
ATOM 2049 N N . VAL A 1 275 ? -1.898 32.656 4.645 1 98.81 275 VAL A N 1
ATOM 2050 C CA . VAL A 1 275 ? -0.446 32.562 4.539 1 98.81 275 VAL A CA 1
ATOM 2051 C C . VAL A 1 275 ? -0.015 31.109 4.535 1 98.81 275 VAL A C 1
ATOM 2053 O O . VAL A 1 275 ? -0.116 30.422 5.555 1 98.81 275 VAL A O 1
ATOM 2056 N N . GLY A 1 276 ? 0.531 30.641 3.412 1 98 276 GLY A N 1
ATOM 2057 C CA . GLY A 1 276 ? 1.087 29.297 3.318 1 98 276 GLY A CA 1
ATOM 2058 C C . GLY A 1 276 ? 0.045 28.203 3.482 1 98 276 GLY A C 1
ATOM 2059 O O . GLY A 1 276 ? 0.308 27.188 4.109 1 98 276 GLY A O 1
ATOM 2060 N N . THR A 1 277 ? -1.174 28.391 3.055 1 97.69 277 THR A N 1
ATOM 2061 C CA . THR A 1 277 ? -2.248 27.406 3.131 1 97.69 277 THR A CA 1
ATOM 2062 C C . THR A 1 277 ? -2.895 27.203 1.763 1 97.69 277 THR A C 1
ATOM 2064 O O . THR A 1 277 ? -2.986 28.141 0.969 1 97.69 277 THR A O 1
ATOM 2067 N N . ASN A 1 278 ? -3.297 25.984 1.533 1 96.81 278 ASN A N 1
ATOM 2068 C CA . ASN A 1 278 ? -3.977 25.672 0.279 1 96.81 278 ASN A CA 1
ATOM 2069 C C . ASN A 1 278 ? -5.48 25.922 0.382 1 96.81 278 ASN A C 1
ATOM 2071 O O . ASN A 1 278 ? -6.223 25.672 -0.568 1 96.81 278 ASN A O 1
ATOM 2075 N N . ALA A 1 279 ? -5.953 26.422 1.53 1 97 279 ALA A N 1
ATOM 2076 C CA . ALA A 1 279 ? -7.363 26.734 1.747 1 97 279 ALA A CA 1
ATOM 2077 C C . ALA A 1 279 ? -8.25 25.547 1.366 1 97 279 ALA A C 1
ATOM 2079 O O . ALA A 1 279 ? -9.211 25.703 0.607 1 97 279 ALA A O 1
ATOM 2080 N N . ASP A 1 280 ? -7.879 24.359 1.905 1 96.75 280 ASP A N 1
ATOM 2081 C CA . ASP A 1 280 ? -8.609 23.156 1.543 1 96.75 280 ASP A CA 1
ATOM 2082 C C . ASP A 1 280 ? -9.938 23.062 2.299 1 96.75 280 ASP A C 1
ATOM 2084 O O . ASP A 1 280 ? -10.289 23.984 3.043 1 96.75 280 ASP A O 1
ATOM 2088 N N . SER A 1 281 ? -10.703 22 1.996 1 96.88 281 SER A N 1
ATOM 2089 C CA . SER A 1 281 ? -12.047 21.828 2.543 1 96.88 281 SER A CA 1
ATOM 2090 C C . SER A 1 281 ? -12.008 21.703 4.062 1 96.88 281 SER A C 1
ATOM 2092 O O . SER A 1 281 ? -12.93 22.156 4.75 1 96.88 281 SER A O 1
ATOM 2094 N N . VAL A 1 282 ? -10.93 21.203 4.625 1 96.06 282 VAL A N 1
ATOM 2095 C CA . VAL A 1 282 ? -10.812 20.969 6.059 1 96.06 282 VAL A CA 1
ATOM 2096 C C . VAL A 1 282 ? -10.492 22.266 6.777 1 96.06 282 VAL A C 1
ATOM 2098 O O . VAL A 1 282 ? -11.141 22.625 7.762 1 96.06 282 VAL A O 1
ATOM 2101 N N . ASP A 1 283 ? -9.602 22.984 6.223 1 96.5 283 ASP A N 1
ATOM 2102 C CA . ASP A 1 283 ? -9.109 24.219 6.828 1 96.5 283 ASP A CA 1
ATOM 2103 C C . ASP A 1 283 ? -10.172 25.312 6.781 1 96.5 283 ASP A C 1
ATOM 2105 O O . ASP A 1 283 ? -10.125 26.281 7.559 1 96.5 283 ASP A O 1
ATOM 2109 N N . THR A 1 284 ? -11.156 25.188 5.898 1 97.62 284 THR A N 1
ATOM 2110 C CA . THR A 1 284 ? -12.133 26.25 5.676 1 97.62 284 THR A CA 1
ATOM 2111 C C . THR A 1 284 ? -13.539 25.766 6.035 1 97.62 284 THR A C 1
ATOM 2113 O O . THR A 1 284 ? -14.523 26.469 5.773 1 97.62 284 THR A O 1
ATOM 2116 N N . TRP A 1 285 ? -13.609 24.562 6.621 1 97.38 285 TRP A N 1
ATOM 2117 C CA . TRP A 1 285 ? -14.922 23.984 6.898 1 97.38 285 TRP A CA 1
ATOM 2118 C C . TRP A 1 285 ? -15.797 23.984 5.648 1 97.38 285 TRP A C 1
ATOM 2120 O O . TRP A 1 285 ? -16.906 24.547 5.66 1 97.38 285 TRP A O 1
ATOM 2130 N N . ASP A 1 286 ? -15.258 23.328 4.535 1 96 286 ASP A N 1
ATOM 2131 C CA . ASP A 1 286 ? -15.891 23.219 3.229 1 96 286 ASP A CA 1
ATOM 2132 C C . ASP A 1 286 ? -16.203 24.594 2.643 1 96 286 ASP A C 1
ATOM 2134 O O . ASP A 1 286 ? -17.281 24.828 2.105 1 96 286 ASP A O 1
ATOM 2138 N N . TRP A 1 287 ? -15.203 25.562 2.85 1 96.75 287 TRP A N 1
ATOM 2139 C CA . TRP A 1 287 ? -15.227 26.906 2.311 1 96.75 287 TRP A CA 1
ATOM 2140 C C . TRP A 1 287 ? -16.438 27.688 2.834 1 96.75 287 TRP A C 1
ATOM 2142 O O . TRP A 1 287 ? -16.953 28.578 2.156 1 96.75 287 TRP A O 1
ATOM 2152 N N . ARG A 1 288 ? -16.844 27.438 4.074 1 95.62 288 ARG A N 1
ATOM 2153 C CA . ARG A 1 288 ? -17.891 28.172 4.781 1 95.62 288 ARG A CA 1
ATOM 2154 C C . ARG A 1 288 ? -17.297 29.297 5.617 1 95.62 288 ARG A C 1
ATOM 2156 O O . ARG A 1 288 ? -17.984 30.281 5.934 1 95.62 288 ARG A O 1
ATOM 2163 N N . VAL A 1 289 ? -15.969 29 6.031 1 96.38 289 VAL A N 1
ATOM 2164 C CA . VAL A 1 289 ? -15.289 29.969 6.879 1 96.38 289 VAL A CA 1
ATOM 2165 C C . VAL A 1 289 ? -13.867 30.188 6.379 1 96.38 289 VAL A C 1
ATOM 2167 O O . VAL A 1 289 ? -12.984 29.359 6.617 1 96.38 289 VAL A O 1
ATOM 2170 N N . PRO A 1 290 ? -13.586 31.406 5.828 1 95.5 290 PRO A N 1
ATOM 2171 C CA . PRO A 1 290 ? -14.586 32.375 5.359 1 95.5 290 PRO A CA 1
ATOM 2172 C C . PRO A 1 290 ? -15.445 31.812 4.227 1 95.5 290 PRO A C 1
ATOM 2174 O O . PRO A 1 290 ? -15.078 30.828 3.59 1 95.5 290 PRO A O 1
ATOM 2177 N N . PRO A 1 291 ? -16.641 32.344 4.047 1 95.31 291 PRO A N 1
ATOM 2178 C CA . PRO A 1 291 ? -17.5 31.859 2.973 1 95.31 291 PRO A CA 1
ATOM 2179 C C . PRO A 1 291 ? -16.953 32.156 1.583 1 95.31 291 PRO A C 1
ATOM 2181 O O . PRO A 1 291 ? -16.484 33.281 1.342 1 95.31 291 PRO A O 1
ATOM 2184 N N . ARG A 1 292 ? -17.078 31.141 0.753 1 90.62 292 ARG A N 1
ATOM 2185 C CA . ARG A 1 292 ? -16.75 31.359 -0.651 1 90.62 292 ARG A CA 1
ATOM 2186 C C . ARG A 1 292 ? -17.703 32.344 -1.286 1 90.62 292 ARG A C 1
ATOM 2188 O O . ARG A 1 292 ? -18.922 32.25 -1.139 1 90.62 292 ARG A O 1
ATOM 2195 N N . GLY A 1 293 ? -17.312 33.375 -1.85 1 89.25 293 GLY A N 1
ATOM 2196 C CA . GLY A 1 293 ? -18.156 34.406 -2.457 1 89.25 293 GLY A CA 1
ATOM 2197 C C . GLY A 1 293 ? -18.547 35.5 -1.49 1 89.25 293 GLY A C 1
ATOM 2198 O O . GLY A 1 293 ? -19.438 36.312 -1.786 1 89.25 293 GLY A O 1
ATOM 2199 N N . GLY A 1 294 ? -18.047 35.375 -0.328 1 92 294 GLY A N 1
ATOM 2200 C CA . GLY A 1 294 ? -18.312 36.438 0.647 1 92 294 GLY A CA 1
ATOM 2201 C C . GLY A 1 294 ? -17.703 37.781 0.271 1 92 294 GLY A C 1
ATOM 2202 O O . GLY A 1 294 ? -17.109 37.906 -0.803 1 92 294 GLY A O 1
ATOM 2203 N N . SER A 1 295 ? -17.969 38.75 1.172 1 93.56 295 SER A N 1
ATOM 2204 C CA . SER A 1 295 ? -17.547 40.094 0.893 1 93.56 295 SER A CA 1
ATOM 2205 C C . SER A 1 295 ? -16.156 40.375 1.467 1 93.56 295 SER A C 1
ATOM 2207 O O . SER A 1 295 ? -15.578 41.438 1.235 1 93.56 295 SER A O 1
ATOM 2209 N N . GLN A 1 296 ? -15.633 39.438 2.172 1 96.19 296 GLN A N 1
ATOM 2210 C CA . GLN A 1 296 ? -14.32 39.625 2.783 1 96.19 296 GLN A CA 1
ATOM 2211 C C . GLN A 1 296 ? -13.242 39.812 1.722 1 96.19 296 GLN A C 1
ATOM 2213 O O . GLN A 1 296 ? -13.25 39.156 0.685 1 96.19 296 GLN A O 1
ATOM 2218 N N . ALA A 1 297 ? -12.414 40.781 1.962 1 97.88 297 ALA A N 1
ATOM 2219 C CA . ALA A 1 297 ? -11.203 40.875 1.147 1 97.88 297 ALA A CA 1
ATOM 2220 C C . ALA A 1 297 ? -10.258 39.719 1.472 1 97.88 297 ALA A C 1
ATOM 2222 O O . ALA A 1 297 ? -10.164 39.281 2.623 1 97.88 297 ALA A O 1
ATOM 2223 N N . VAL A 1 298 ? -9.578 39.188 0.442 1 98.38 298 VAL A N 1
ATOM 2224 C CA . VAL A 1 298 ? -8.664 38.062 0.651 1 98.38 298 VAL A CA 1
ATOM 2225 C C . VAL A 1 298 ? -7.285 38.406 0.092 1 98.38 298 VAL A C 1
ATOM 2227 O O . VAL A 1 298 ? -7.168 38.844 -1.058 1 98.38 298 VAL A O 1
ATOM 2230 N N . ILE A 1 299 ? -6.262 38.344 0.887 1 98.81 299 ILE A N 1
ATOM 2231 C CA . ILE A 1 299 ? -4.859 38.312 0.486 1 98.81 299 ILE A CA 1
ATOM 2232 C C . ILE A 1 299 ? -4.336 36.875 0.613 1 98.81 299 ILE A C 1
ATOM 2234 O O . ILE A 1 299 ? -4.523 36.219 1.645 1 98.81 299 ILE A O 1
ATOM 2238 N N . HIS A 1 300 ? -3.762 36.281 -0.365 1 98.62 300 HIS A N 1
ATOM 2239 C CA . HIS A 1 300 ? -3.279 34.906 -0.342 1 98.62 300 HIS A CA 1
ATOM 2240 C C . HIS A 1 300 ? -1.795 34.844 -0.686 1 98.62 300 HIS A C 1
ATOM 2242 O O . HIS A 1 300 ? -1.39 35.25 -1.786 1 98.62 300 HIS A O 1
ATOM 2248 N N . LEU A 1 301 ? -0.984 34.469 0.288 1 98.81 301 LEU A N 1
ATOM 2249 C CA . LEU A 1 301 ? 0.45 34.25 0.134 1 98.81 301 LEU A CA 1
ATOM 2250 C C . LEU A 1 301 ? 0.77 32.781 0.083 1 98.81 301 LEU A C 1
ATOM 2252 O O . LEU A 1 301 ? 0.538 32.062 1.054 1 98.81 301 LEU A O 1
ATOM 2256 N N . ASP A 1 302 ? 1.29 32.281 -1.018 1 98.19 302 ASP A N 1
ATOM 2257 C CA . ASP A 1 302 ? 1.661 30.891 -1.184 1 98.19 302 ASP A CA 1
ATOM 2258 C C . ASP A 1 302 ? 2.746 30.734 -2.246 1 98.19 302 ASP A C 1
ATOM 2260 O O . ASP A 1 302 ? 2.842 31.547 -3.17 1 98.19 302 ASP A O 1
ATOM 2264 N N . VAL A 1 303 ? 3.529 29.734 -2.115 1 97.69 303 VAL A N 1
ATOM 2265 C CA . VAL A 1 303 ? 4.598 29.5 -3.076 1 97.69 303 VAL A CA 1
ATOM 2266 C C . VAL A 1 303 ? 4.051 28.75 -4.285 1 97.69 303 VAL A C 1
ATOM 2268 O O . VAL A 1 303 ? 4.684 28.719 -5.344 1 97.69 303 VAL A O 1
ATOM 2271 N N . SER A 1 304 ? 2.908 28.109 -4.105 1 96.75 304 SER A N 1
ATOM 2272 C CA . SER A 1 304 ? 2.324 27.25 -5.137 1 96.75 304 SER A CA 1
ATOM 2273 C C . SER A 1 304 ? 1.401 28.047 -6.055 1 96.75 304 SER A C 1
ATOM 2275 O O . SER A 1 304 ? 0.409 28.625 -5.598 1 96.75 304 SER A O 1
ATOM 2277 N N . GLU A 1 305 ? 1.647 28 -7.34 1 95.56 305 GLU A N 1
ATOM 2278 C CA . GLU A 1 305 ? 0.753 28.594 -8.32 1 95.56 305 GLU A CA 1
ATOM 2279 C C . GLU A 1 305 ? -0.596 27.891 -8.352 1 95.56 305 GLU A C 1
ATOM 2281 O O . GLU A 1 305 ? -1.62 28.5 -8.664 1 95.56 305 GLU A O 1
ATOM 2286 N N . ALA A 1 306 ? -0.557 26.594 -7.984 1 94.19 306 ALA A N 1
ATOM 2287 C CA . ALA A 1 306 ? -1.776 25.797 -8.039 1 94.19 306 ALA A CA 1
ATOM 2288 C C . ALA A 1 306 ? -2.715 26.156 -6.883 1 94.19 306 ALA A C 1
ATOM 2290 O O . ALA A 1 306 ? -3.938 26.062 -7.023 1 94.19 306 ALA A O 1
ATOM 2291 N N . ASN A 1 307 ? -2.188 26.562 -5.754 1 95.25 307 ASN A N 1
ATOM 2292 C CA . ASN A 1 307 ? -2.992 26.844 -4.57 1 95.25 307 ASN A CA 1
ATOM 2293 C C . ASN A 1 307 ? -3.441 28.312 -4.531 1 95.25 307 ASN A C 1
ATOM 2295 O O . ASN A 1 307 ? -4.488 28.625 -3.959 1 95.25 307 ASN A O 1
ATOM 2299 N N . LEU A 1 308 ? -2.67 29.188 -5.129 1 95.25 308 LEU A N 1
ATOM 2300 C CA . LEU A 1 308 ? -2.941 30.609 -5.078 1 95.25 308 LEU A CA 1
ATOM 2301 C C . LEU A 1 308 ? -4.289 30.938 -5.715 1 95.25 308 LEU A C 1
ATOM 2303 O O . LEU A 1 308 ? -4.473 30.734 -6.918 1 95.25 308 LEU A O 1
ATOM 2307 N N . GLY A 1 309 ? -5.234 31.375 -4.883 1 94.38 309 GLY A N 1
ATOM 2308 C CA . GLY A 1 309 ? -6.527 31.828 -5.375 1 94.38 309 GLY A CA 1
ATOM 2309 C C . GLY A 1 309 ? -7.395 30.703 -5.891 1 94.38 309 GLY A C 1
ATOM 2310 O O . GLY A 1 309 ? -8.383 30.938 -6.598 1 94.38 309 GLY A O 1
ATOM 2311 N N . ASN A 1 310 ? -7.074 29.547 -5.535 1 94.62 310 ASN A N 1
ATOM 2312 C CA . ASN A 1 310 ? -7.754 28.391 -6.113 1 94.62 310 ASN A CA 1
ATOM 2313 C C . ASN A 1 310 ? -9.25 28.406 -5.805 1 94.62 310 ASN A C 1
ATOM 2315 O O . ASN A 1 310 ? -10.07 28.109 -6.676 1 94.62 310 ASN A O 1
ATOM 2319 N N . MET A 1 311 ? -9.648 28.797 -4.602 1 94.75 311 MET A N 1
ATOM 2320 C CA . MET A 1 311 ? -11.039 28.609 -4.211 1 94.75 311 MET A CA 1
ATOM 2321 C C . MET A 1 311 ? -11.688 29.922 -3.826 1 94.75 311 MET A C 1
ATOM 2323 O O . MET A 1 311 ? -12.914 30.016 -3.707 1 94.75 311 MET A O 1
ATOM 2327 N N . TYR A 1 312 ? -10.891 31.016 -3.609 1 96.19 312 TYR A N 1
ATOM 2328 C CA . TYR A 1 312 ? -11.43 32.281 -3.152 1 96.19 312 TYR A CA 1
ATOM 2329 C C . TYR A 1 312 ? -11.156 33.375 -4.164 1 96.19 312 TYR A C 1
ATOM 2331 O O . TYR A 1 312 ? -10.086 33.406 -4.785 1 96.19 312 TYR A O 1
ATOM 2339 N N . ARG A 1 313 ? -12.188 34.281 -4.336 1 96.44 313 ARG A N 1
ATOM 2340 C CA . ARG A 1 313 ? -11.867 35.531 -4.984 1 96.44 313 ARG A CA 1
ATOM 2341 C C . ARG A 1 313 ? -10.781 36.281 -4.219 1 96.44 313 ARG A C 1
ATOM 2343 O O . ARG A 1 313 ? -11.008 36.719 -3.09 1 96.44 313 ARG A O 1
ATOM 2350 N N . THR A 1 314 ? -9.641 36.438 -4.809 1 97.25 314 THR A N 1
ATOM 2351 C CA . THR A 1 314 ? -8.469 36.969 -4.133 1 97.25 314 THR A CA 1
ATOM 2352 C C . THR A 1 314 ? -8.172 38.375 -4.617 1 97.25 314 THR A C 1
ATOM 2354 O O . THR A 1 314 ? -8.078 38.625 -5.82 1 97.25 314 THR A O 1
ATOM 2357 N N . ASP A 1 315 ? -8.055 39.281 -3.711 1 98 315 ASP A N 1
ATOM 2358 C CA . ASP A 1 315 ? -7.824 40.688 -4.027 1 98 315 ASP A CA 1
ATOM 2359 C C . ASP A 1 315 ? -6.344 40.938 -4.281 1 98 315 ASP A C 1
ATOM 2361 O O . ASP A 1 315 ? -5.996 41.75 -5.152 1 98 315 ASP A O 1
ATOM 2365 N N . VAL A 1 316 ? -5.484 40.375 -3.502 1 98.62 316 VAL A N 1
ATOM 2366 C CA . VAL A 1 316 ? -4.043 40.5 -3.693 1 98.62 316 VAL A CA 1
ATOM 2367 C C . VAL A 1 316 ? -3.379 39.125 -3.678 1 98.62 316 VAL A C 1
ATOM 2369 O O . VAL A 1 316 ? -3.537 38.375 -2.721 1 98.62 316 VAL A O 1
ATOM 2372 N N . PHE A 1 317 ? -2.711 38.812 -4.754 1 98.31 317 PHE A N 1
ATOM 2373 C CA . PHE A 1 317 ? -1.912 37.594 -4.887 1 98.31 317 PHE A CA 1
ATOM 2374 C C . PHE A 1 317 ? -0.464 37.844 -4.488 1 98.31 317 PHE A C 1
ATOM 2376 O O . PHE A 1 317 ? 0.171 38.781 -4.996 1 98.31 317 PHE A O 1
ATOM 2383 N N . LEU A 1 318 ? 0.032 37.125 -3.566 1 98.75 318 LEU A N 1
ATOM 2384 C CA . LEU A 1 318 ? 1.44 37.156 -3.189 1 98.75 318 LEU A CA 1
ATOM 2385 C C . LEU A 1 318 ? 2.094 35.781 -3.402 1 98.75 318 LEU A C 1
ATOM 2387 O O . LEU A 1 318 ? 2.002 34.906 -2.541 1 98.75 318 LEU A O 1
ATOM 2391 N N . MET A 1 319 ? 2.725 35.562 -4.52 1 98.12 319 MET A N 1
ATOM 2392 C CA . MET A 1 319 ? 3.438 34.312 -4.766 1 98.12 319 MET A CA 1
ATOM 2393 C C . MET A 1 319 ? 4.859 34.375 -4.211 1 98.12 319 MET A C 1
ATOM 2395 O O . MET A 1 319 ? 5.66 35.219 -4.645 1 98.12 319 MET A O 1
ATOM 2399 N N . GLY A 1 320 ? 5.148 33.594 -3.225 1 98.31 320 GLY A N 1
ATOM 2400 C CA . GLY A 1 320 ? 6.484 33.625 -2.654 1 98.31 320 GLY A CA 1
ATOM 2401 C C . GLY A 1 320 ? 6.594 32.875 -1.343 1 98.31 320 GLY A C 1
ATOM 2402 O O . GLY A 1 320 ? 5.617 32.281 -0.883 1 98.31 320 GLY A O 1
ATOM 2403 N N . ASP A 1 321 ? 7.781 32.875 -0.846 1 98.44 321 ASP A N 1
ATOM 2404 C CA . ASP A 1 321 ? 8.117 32.25 0.432 1 98.44 321 ASP A CA 1
ATOM 2405 C C . ASP A 1 321 ? 7.57 33.062 1.601 1 98.44 321 ASP A C 1
ATOM 2407 O O . ASP A 1 321 ? 7.688 34.312 1.617 1 98.44 321 ASP A O 1
ATOM 2411 N N . ALA A 1 322 ? 6.938 32.406 2.539 1 98.75 322 ALA A N 1
ATOM 2412 C CA . ALA A 1 322 ? 6.266 33.062 3.648 1 98.75 322 ALA A CA 1
ATOM 2413 C C . ALA A 1 322 ? 7.246 33.906 4.453 1 98.75 322 ALA A C 1
ATOM 2415 O O . ALA A 1 322 ? 6.977 35.094 4.742 1 98.75 322 ALA A O 1
ATOM 2416 N N . LYS A 1 323 ? 8.383 33.344 4.824 1 98.69 323 LYS A N 1
ATOM 2417 C CA . LYS A 1 323 ? 9.336 34.062 5.676 1 98.69 323 LYS A CA 1
ATOM 2418 C C . LYS A 1 323 ? 9.875 35.312 4.984 1 98.69 323 LYS A C 1
ATOM 2420 O O . LYS A 1 323 ? 9.852 36.375 5.559 1 98.69 323 LYS A O 1
ATOM 2425 N N . LEU A 1 324 ? 10.312 35.062 3.787 1 98.75 324 LEU A N 1
ATOM 2426 C CA . LEU A 1 324 ? 10.914 36.156 3.037 1 98.75 324 LEU A CA 1
ATOM 2427 C C . LEU A 1 324 ? 9.891 37.281 2.77 1 98.75 324 LEU A C 1
ATOM 2429 O O . LEU A 1 324 ? 10.203 38.469 2.875 1 98.75 324 LEU A O 1
ATOM 2433 N N . THR A 1 325 ? 8.68 36.906 2.4 1 98.88 325 THR A N 1
ATOM 2434 C CA . THR A 1 325 ? 7.625 37.875 2.062 1 98.88 325 THR A CA 1
ATOM 2435 C C . THR A 1 325 ? 7.16 38.625 3.307 1 98.88 325 THR A C 1
ATOM 2437 O O . THR A 1 325 ? 7.035 39.844 3.283 1 98.88 325 THR A O 1
ATOM 2440 N N . LEU A 1 326 ? 6.891 37.938 4.418 1 98.88 326 LEU A N 1
ATOM 2441 C CA . LEU A 1 326 ? 6.422 38.562 5.641 1 98.88 326 LEU A CA 1
ATOM 2442 C C . LEU A 1 326 ? 7.48 39.5 6.203 1 98.88 326 LEU A C 1
ATOM 2444 O O . LEU A 1 326 ? 7.156 40.562 6.742 1 98.88 326 LEU A O 1
ATOM 2448 N N . ARG A 1 327 ? 8.758 39.125 6.121 1 98.81 327 ARG A N 1
ATOM 2449 C CA . ARG A 1 327 ? 9.844 39.969 6.559 1 98.81 327 ARG A CA 1
ATOM 2450 C C . ARG A 1 327 ? 9.828 41.312 5.789 1 98.81 327 ARG A C 1
ATOM 2452 O O . ARG A 1 327 ? 9.945 42.375 6.383 1 98.81 327 ARG A O 1
ATOM 2459 N N . ARG A 1 328 ? 9.664 41.188 4.484 1 98.75 328 ARG A N 1
ATOM 2460 C CA . ARG A 1 328 ? 9.641 42.406 3.674 1 98.75 328 ARG A CA 1
ATOM 2461 C C . ARG A 1 328 ? 8.398 43.219 3.98 1 98.75 328 ARG A C 1
ATOM 2463 O O . ARG A 1 328 ? 8.453 44.469 3.953 1 98.75 328 ARG A O 1
ATOM 2470 N N . MET A 1 329 ? 7.238 42.625 4.215 1 98.81 329 MET A N 1
ATOM 2471 C CA . MET A 1 329 ? 6.031 43.344 4.617 1 98.81 329 MET A CA 1
ATOM 2472 C C . MET A 1 329 ? 6.273 44.156 5.887 1 98.81 329 MET A C 1
ATOM 2474 O O . MET A 1 329 ? 5.859 45.312 5.98 1 98.81 329 MET A O 1
ATOM 2478 N N . ILE A 1 330 ? 6.961 43.531 6.887 1 98.75 330 ILE A N 1
ATOM 2479 C CA . ILE A 1 330 ? 7.262 44.188 8.164 1 98.75 330 ILE A CA 1
ATOM 2480 C C . ILE A 1 330 ? 8.164 45.406 7.926 1 98.75 330 ILE A C 1
ATOM 2482 O O . ILE A 1 330 ? 7.914 46.469 8.453 1 98.75 330 ILE A O 1
ATOM 2486 N N . GLU A 1 331 ? 9.164 45.188 7.082 1 98.56 331 GLU A N 1
ATOM 2487 C CA . GLU A 1 331 ? 10.102 46.25 6.781 1 98.56 331 GLU A CA 1
ATOM 2488 C C . GLU A 1 331 ? 9.398 47.438 6.105 1 98.56 331 GLU A C 1
ATOM 2490 O O . GLU A 1 331 ? 9.586 48.594 6.492 1 98.56 331 GLU A O 1
ATOM 2495 N N . LEU A 1 332 ? 8.617 47.094 5.152 1 98.38 332 LEU A N 1
ATOM 2496 C CA . LEU A 1 332 ? 7.914 48.125 4.402 1 98.38 332 LEU A CA 1
ATOM 2497 C C . LEU A 1 332 ? 6.902 48.844 5.289 1 98.38 332 LEU A C 1
ATOM 2499 O O . LEU A 1 332 ? 6.723 50.062 5.172 1 98.38 332 LEU A O 1
ATOM 2503 N N . ALA A 1 333 ? 6.203 48.156 6.137 1 98.06 333 ALA A N 1
ATOM 2504 C CA . ALA A 1 333 ? 5.262 48.75 7.078 1 98.06 333 ALA A CA 1
ATOM 2505 C C . ALA A 1 333 ? 5.969 49.75 8 1 98.06 333 ALA A C 1
ATOM 2507 O O . ALA A 1 333 ? 5.465 50.844 8.25 1 98.06 333 ALA A O 1
ATOM 2508 N N . ARG A 1 334 ? 7.105 49.375 8.461 1 97.5 334 ARG A N 1
ATOM 2509 C CA . ARG A 1 334 ? 7.879 50.25 9.344 1 97.5 334 ARG A CA 1
ATOM 2510 C C . ARG A 1 334 ? 8.391 51.469 8.594 1 97.5 334 ARG A C 1
ATOM 2512 O O . ARG A 1 334 ? 8.352 52.562 9.125 1 97.5 334 ARG A O 1
ATOM 2519 N N . GLU A 1 335 ? 8.797 51.156 7.387 1 97.56 335 GLU A N 1
ATOM 2520 C CA . GLU A 1 335 ? 9.266 52.281 6.551 1 97.56 335 GLU A CA 1
ATOM 2521 C C . GLU A 1 335 ? 8.164 53.312 6.336 1 97.56 335 GLU A C 1
ATOM 2523 O O . GLU A 1 335 ? 8.438 54.5 6.293 1 97.56 335 GLU A O 1
ATOM 2528 N N . LYS A 1 336 ? 7.008 52.844 6.301 1 96.56 336 LYS A N 1
ATOM 2529 C CA . LYS A 1 336 ? 5.875 53.719 6 1 96.56 336 LYS A CA 1
ATOM 2530 C C . LYS A 1 336 ? 5.184 54.188 7.281 1 96.56 336 LYS A C 1
ATOM 2532 O O . LYS A 1 336 ? 4.203 54.938 7.227 1 96.56 336 LYS A O 1
ATOM 2537 N N . GLY A 1 337 ? 5.613 53.719 8.406 1 95.56 337 GLY A N 1
ATOM 2538 C CA . GLY A 1 337 ? 5.043 54.094 9.695 1 95.56 337 GLY A CA 1
ATOM 2539 C C . GLY A 1 337 ? 3.668 53.5 9.93 1 95.56 337 GLY A C 1
ATOM 2540 O O . GLY A 1 337 ? 2.836 54.094 10.609 1 95.56 337 GLY A O 1
ATOM 2541 N N . LEU A 1 338 ? 3.467 52.344 9.352 1 94.06 338 LEU A N 1
ATOM 2542 C CA . LEU A 1 338 ? 2.16 51.719 9.469 1 94.06 338 LEU A CA 1
ATOM 2543 C C . LEU A 1 338 ? 2.098 50.844 10.719 1 94.06 338 LEU A C 1
ATOM 2545 O O . LEU A 1 338 ? 2.992 50.031 10.953 1 94.06 338 LEU A O 1
ATOM 2549 N N . SER A 1 339 ? 1.098 51.062 11.523 1 93.31 339 SER A N 1
ATOM 2550 C CA . SER A 1 339 ? 0.826 50.219 12.695 1 93.31 339 SER A CA 1
ATOM 2551 C C . SER A 1 339 ? -0.628 50.344 13.133 1 93.31 339 SER A C 1
ATOM 2553 O O . SER A 1 339 ? -1.284 51.375 12.852 1 93.31 339 SER A O 1
ATOM 2555 N N . ARG A 1 340 ? -1.073 49.344 13.734 1 91.25 340 ARG A N 1
ATOM 2556 C CA . ARG A 1 340 ? -2.434 49.312 14.266 1 91.25 340 ARG A CA 1
ATOM 2557 C C . ARG A 1 340 ? -2.438 48.969 15.742 1 91.25 340 ARG A C 1
ATOM 2559 O O . ARG A 1 340 ? -1.517 48.281 16.234 1 91.25 340 ARG A O 1
ATOM 2566 N N . LYS A 1 341 ? -3.553 49.375 16.406 1 84.88 341 LYS A N 1
ATOM 2567 C CA . LYS A 1 341 ? -3.699 49.062 17.828 1 84.88 341 LYS A CA 1
ATOM 2568 C C . LYS A 1 341 ? -3.906 47.594 18.047 1 84.88 341 LYS A C 1
ATOM 2570 O O . LYS A 1 341 ? -4.594 46.906 17.266 1 84.88 341 LYS A O 1
ATOM 2575 N N . ARG A 1 342 ? -3.324 47.188 19.125 1 77.38 342 ARG A N 1
ATOM 2576 C CA . ARG A 1 342 ? -3.428 45.781 19.516 1 77.38 342 ARG A CA 1
ATOM 2577 C C . ARG A 1 342 ? -4.805 45.469 20.094 1 77.38 342 ARG A C 1
ATOM 2579 O O . ARG A 1 342 ? -5.379 46.312 20.812 1 77.38 342 ARG A O 1
ATOM 2586 N N . ILE A 1 343 ? -5.32 44.375 19.656 1 81 343 ILE A N 1
ATOM 2587 C CA . ILE A 1 343 ? -6.57 43.906 20.234 1 81 343 ILE A CA 1
ATOM 2588 C C . ILE A 1 343 ? -6.289 42.688 21.125 1 81 343 ILE A C 1
ATOM 2590 O O . ILE A 1 343 ? -5.25 42.031 21 1 81 343 ILE A O 1
ATOM 2594 N N . ASP A 1 344 ? -7.066 42.5 22.141 1 77.5 344 ASP A N 1
ATOM 2595 C CA . ASP A 1 344 ? -6.922 41.344 23 1 77.5 344 ASP A CA 1
ATOM 2596 C C . ASP A 1 344 ? -7.93 40.25 22.625 1 77.5 344 ASP A C 1
ATOM 2598 O O . ASP A 1 344 ? -9.102 40.344 22.984 1 77.5 344 ASP A O 1
ATOM 2602 N N . VAL A 1 345 ? -7.445 39.281 21.938 1 89.19 345 VAL A N 1
ATOM 2603 C CA . VAL A 1 345 ? -8.25 38.156 21.469 1 89.19 345 VAL A CA 1
ATOM 2604 C C . VAL A 1 345 ? -8.125 37 22.438 1 89.19 345 VAL A C 1
ATOM 2606 O O . VAL A 1 345 ? -9.016 36.156 22.531 1 89.19 345 VAL A O 1
ATOM 2609 N N . ARG A 1 346 ? -7.129 36.906 23.141 1 82.31 346 ARG A N 1
ATOM 2610 C CA . ARG A 1 346 ? -6.82 35.781 24.016 1 82.31 346 ARG A CA 1
ATOM 2611 C C . ARG A 1 346 ? -7.852 35.625 25.125 1 82.31 346 ARG A C 1
ATOM 2613 O O . ARG A 1 346 ? -8.281 34.531 25.453 1 82.31 346 ARG A O 1
ATOM 2620 N N . SER A 1 347 ? -8.188 36.719 25.734 1 81.06 347 SER A N 1
ATOM 2621 C CA . SER A 1 347 ? -9.18 36.688 26.797 1 81.06 347 SER A CA 1
ATOM 2622 C C . SER A 1 347 ? -10.508 36.156 26.281 1 81.06 347 SER A C 1
ATOM 2624 O O . SER A 1 347 ? -11.172 35.375 26.984 1 81.06 347 SER A O 1
ATOM 2626 N N . GLU A 1 348 ? -10.797 36.438 25.125 1 84.38 348 GLU A N 1
ATOM 2627 C CA . GLU A 1 348 ? -12.023 35.938 24.516 1 84.38 348 GLU A CA 1
ATOM 2628 C C . GLU A 1 348 ? -11.93 34.469 24.234 1 84.38 348 GLU A C 1
ATOM 2630 O O . GLU A 1 348 ? -12.891 33.719 24.438 1 84.38 348 GLU A O 1
ATOM 2635 N N . ARG A 1 349 ? -10.836 34.125 23.766 1 86.06 349 ARG A N 1
ATOM 2636 C CA . ARG A 1 349 ? -10.602 32.719 23.469 1 86.06 349 ARG A CA 1
ATOM 2637 C C . ARG A 1 349 ? -10.695 31.875 24.734 1 86.06 349 ARG A C 1
ATOM 2639 O O . ARG A 1 349 ? -11.344 30.828 24.734 1 86.06 349 ARG A O 1
ATOM 2646 N N . LEU A 1 350 ? -10.07 32.312 25.734 1 79.44 350 LEU A N 1
ATOM 2647 C CA . LEU A 1 350 ? -10.055 31.594 27 1 79.44 350 LEU A CA 1
ATOM 2648 C C . LEU A 1 350 ? -11.461 31.5 27.594 1 79.44 350 LEU A C 1
ATOM 2650 O O . LEU A 1 350 ? -11.82 30.469 28.172 1 79.44 350 LEU A O 1
ATOM 2654 N N . ALA A 1 351 ? -12.164 32.5 27.422 1 77.44 351 ALA A N 1
ATOM 2655 C CA . ALA A 1 351 ? -13.547 32.5 27.891 1 77.44 351 ALA A CA 1
ATOM 2656 C C . ALA A 1 351 ? -14.375 31.469 27.141 1 77.44 351 ALA A C 1
ATOM 2658 O O . ALA A 1 351 ? -15.258 30.828 27.719 1 77.44 351 ALA A O 1
ATOM 2659 N N . SER A 1 352 ? -14.07 31.297 25.984 1 76.94 352 SER A N 1
ATOM 2660 C CA . SER A 1 352 ? -14.797 30.344 25.156 1 76.94 352 SER A CA 1
ATOM 2661 C C . SER A 1 352 ? -14.422 28.906 25.516 1 76.94 352 SER A C 1
ATOM 2663 O O . SER A 1 352 ? -15.266 28.016 25.438 1 76.94 352 SER A O 1
ATOM 2665 N N . VAL A 1 353 ? -13.227 28.641 25.797 1 71.88 353 VAL A N 1
ATOM 2666 C CA . VAL A 1 353 ? -12.742 27.312 26.109 1 71.88 353 VAL A CA 1
ATOM 2667 C C . VAL A 1 353 ? -13.188 26.922 27.531 1 71.88 353 VAL A C 1
ATOM 2669 O O . VAL A 1 353 ? -13.438 25.734 27.797 1 71.88 353 VAL A O 1
ATOM 2672 N N . SER A 1 354 ? -13.125 27.891 28.438 1 64.31 354 SER A N 1
ATOM 2673 C CA . SER A 1 354 ? -13.5 27.625 29.828 1 64.31 354 SER A CA 1
ATOM 2674 C C . SER A 1 354 ? -14.906 27.031 29.906 1 64.31 354 SER A C 1
ATOM 2676 O O . SER A 1 354 ? -15.211 26.281 30.828 1 64.31 354 SER A O 1
ATOM 2678 N N . SER A 1 355 ? -15.641 27.281 28.906 1 60.81 355 SER A N 1
ATOM 2679 C CA . SER A 1 355 ? -16.969 26.688 28.891 1 60.81 355 SER A CA 1
ATOM 2680 C C . SER A 1 355 ? -16.922 25.188 28.625 1 60.81 355 SER A C 1
ATOM 2682 O O . SER A 1 355 ? -17.906 24.484 28.859 1 60.81 355 SER A O 1
ATOM 2684 N N . LEU A 1 356 ? -15.891 24.75 28.141 1 61.16 356 LEU A N 1
ATOM 2685 C CA . LEU A 1 356 ? -15.734 23.344 27.812 1 61.16 356 LEU A CA 1
ATOM 2686 C C . LEU A 1 356 ? -15.328 22.547 29.047 1 61.16 356 LEU A C 1
ATOM 2688 O O . LEU A 1 356 ? -14.93 21.375 28.953 1 61.16 356 LEU A O 1
ATOM 2692 N N . GLN A 1 357 ? -15.781 23.047 30.266 1 56.31 357 GLN A N 1
ATOM 2693 C CA . GLN A 1 357 ? -15.375 22.297 31.453 1 56.31 357 GLN A CA 1
ATOM 2694 C C . GLN A 1 357 ? -15.797 20.828 31.344 1 56.31 357 GLN A C 1
ATOM 2696 O O . GLN A 1 357 ? -16.969 20.531 31.094 1 56.31 357 GLN A O 1
ATOM 2701 N N . PRO A 1 358 ? -14.711 19.984 31.109 1 55.06 358 PRO A N 1
ATOM 2702 C CA . PRO A 1 358 ? -15.031 18.547 31.062 1 55.06 358 PRO A CA 1
ATOM 2703 C C . PRO A 1 358 ? -16.016 18.125 32.156 1 55.06 358 PRO A C 1
ATOM 2705 O O . PRO A 1 358 ? -15.812 18.453 33.312 1 55.06 358 PRO A O 1
ATOM 2708 N N . ALA A 1 359 ? -17.328 18.188 31.891 1 48.41 359 ALA A N 1
ATOM 2709 C CA . ALA A 1 359 ? -18.062 17.391 32.875 1 48.41 359 ALA A CA 1
ATOM 2710 C C . ALA A 1 359 ? -17.453 16 33.031 1 48.41 359 ALA A C 1
ATOM 2712 O O . ALA A 1 359 ? -17.453 15.203 32.094 1 48.41 359 ALA A O 1
ATOM 2713 N N . VAL A 1 360 ? -16.328 15.883 33.688 1 51.34 360 VAL A N 1
ATOM 2714 C CA . VAL A 1 360 ? -15.812 14.555 34 1 51.34 360 VAL A CA 1
ATOM 2715 C C . VAL A 1 360 ? -16.969 13.609 34.312 1 51.34 360 VAL A C 1
ATOM 2717 O O . VAL A 1 360 ? -17.609 13.734 35.344 1 51.34 360 VAL A O 1
ATOM 2720 N N . ASP A 1 361 ? -17.734 13.352 33.312 1 49.78 361 ASP A N 1
ATOM 2721 C CA . ASP A 1 361 ? -18.75 12.367 33.656 1 49.78 361 ASP A CA 1
ATOM 2722 C C . ASP A 1 361 ? -18.109 11.07 34.156 1 49.78 361 ASP A C 1
ATOM 2724 O O . ASP A 1 361 ? -17.328 10.445 33.438 1 49.78 361 ASP A O 1
ATOM 2728 N N . GLU A 1 362 ? -17.938 10.789 35.406 1 52.12 362 GLU A N 1
ATOM 2729 C CA . GLU A 1 362 ? -17.547 9.562 36.062 1 52.12 362 GLU A CA 1
ATOM 2730 C C . GLU A 1 362 ? -18.047 8.328 35.312 1 52.12 362 GLU A C 1
ATOM 2732 O O . GLU A 1 362 ? -17.484 7.238 35.469 1 52.12 362 GLU A O 1
ATOM 2737 N N . GLY A 1 363 ? -19.078 8.273 34.531 1 53.84 363 GLY A N 1
ATOM 2738 C CA . GLY A 1 363 ? -19.703 7.051 34.062 1 53.84 363 GLY A CA 1
ATOM 2739 C C . GLY A 1 363 ? -19.312 6.691 32.625 1 53.84 363 GLY A C 1
ATOM 2740 O O . GLY A 1 363 ? -19.891 5.77 32.031 1 53.84 363 GLY A O 1
ATOM 2741 N N . GLY A 1 364 ? -18.391 7.41 31.984 1 63.19 364 GLY A N 1
ATOM 2742 C CA . GLY A 1 364 ? -18.203 7.035 30.594 1 63.19 364 GLY A CA 1
ATOM 2743 C C . GLY A 1 364 ? -17.281 5.852 30.422 1 63.19 364 GLY A C 1
ATOM 2744 O O . GLY A 1 364 ? -16.562 5.473 31.344 1 63.19 364 GLY A O 1
ATOM 2745 N N . ARG A 1 365 ? -17.625 5.148 29.438 1 80.94 365 ARG A N 1
ATOM 2746 C CA . ARG A 1 365 ? -16.828 3.986 29.047 1 80.94 365 ARG A CA 1
ATOM 2747 C C . ARG A 1 365 ? -15.43 4.398 28.609 1 80.94 365 ARG A C 1
ATOM 2749 O O . ARG A 1 365 ? -15.266 5 27.547 1 80.94 365 ARG A O 1
ATOM 2756 N N . GLY A 1 366 ? -14.359 4.242 29.516 1 92.44 366 GLY A N 1
ATOM 2757 C CA . GLY A 1 366 ? -12.969 4.418 29.141 1 92.44 366 GLY A CA 1
ATOM 2758 C C . GLY A 1 366 ? -12.422 5.789 29.5 1 92.44 366 GLY A C 1
ATOM 2759 O O . GLY A 1 366 ? -13.008 6.504 30.312 1 92.44 366 GLY A O 1
ATOM 2760 N N . VAL A 1 367 ? -11.273 6.156 29.062 1 95.5 367 VAL A N 1
ATOM 2761 C CA . VAL A 1 367 ? -10.594 7.426 29.281 1 95.5 367 VAL A CA 1
ATOM 2762 C C . VAL A 1 367 ? -11.258 8.523 28.453 1 95.5 367 VAL A C 1
ATOM 2764 O O . VAL A 1 367 ? -11.578 8.32 27.281 1 95.5 367 VAL A O 1
ATOM 2767 N N . ASP A 1 368 ? -11.562 9.633 29.125 1 93.25 368 ASP A N 1
ATOM 2768 C CA . ASP A 1 368 ? -12.039 10.812 28.406 1 93.25 368 ASP A CA 1
ATOM 2769 C C . ASP A 1 368 ? -10.93 11.438 27.562 1 93.25 368 ASP A C 1
ATOM 2771 O O . ASP A 1 368 ? -9.891 11.828 28.109 1 93.25 368 ASP A O 1
ATOM 2775 N N . PRO A 1 369 ? -11.148 11.516 26.281 1 93.12 369 PRO A N 1
ATOM 2776 C CA . PRO A 1 369 ? -10.078 12 25.406 1 93.12 369 PRO A CA 1
ATOM 2777 C C . PRO A 1 369 ? -9.617 13.406 25.75 1 93.12 369 PRO A C 1
ATOM 2779 O O . PRO A 1 369 ? -8.438 13.742 25.578 1 93.12 369 PRO A O 1
ATOM 2782 N N . LEU A 1 370 ? -10.516 14.297 26.156 1 91.69 370 LEU A N 1
ATOM 2783 C CA . LEU A 1 370 ? -10.125 15.641 26.562 1 91.69 370 LEU A CA 1
ATOM 2784 C C . LEU A 1 370 ? -9.172 15.586 27.75 1 91.69 370 LEU A C 1
ATOM 2786 O O . LEU A 1 370 ? -8.188 16.328 27.812 1 91.69 370 LEU A O 1
ATOM 2790 N N . LEU A 1 371 ? -9.516 14.703 28.734 1 93 371 LEU A N 1
ATOM 2791 C CA . LEU A 1 371 ? -8.648 14.562 29.906 1 93 371 LEU A CA 1
ATOM 2792 C C . LEU A 1 371 ? -7.289 14 29.5 1 93 371 LEU A C 1
ATOM 2794 O O . LEU A 1 371 ? -6.27 14.359 30.094 1 93 371 LEU A O 1
ATOM 2798 N N . LEU A 1 372 ? -7.312 13.102 28.531 1 95.31 372 LEU A N 1
ATOM 2799 C CA . LEU A 1 372 ? -6.051 12.594 28 1 95.31 372 LEU A CA 1
ATOM 2800 C C . LEU A 1 372 ? -5.195 13.727 27.438 1 95.31 372 LEU A C 1
ATOM 2802 O O . LEU A 1 372 ? -4.008 13.82 27.75 1 95.31 372 LEU A O 1
ATOM 2806 N N . VAL A 1 373 ? -5.734 14.602 26.625 1 95.06 373 VAL A N 1
ATOM 2807 C CA . VAL A 1 373 ? -5.012 15.695 25.969 1 95.06 373 VAL A CA 1
ATOM 2808 C C . VAL A 1 373 ? -4.5 16.672 27.031 1 95.06 373 VAL A C 1
ATOM 2810 O O . VAL A 1 373 ? -3.363 17.141 26.953 1 95.06 373 VAL A O 1
ATOM 2813 N N . LYS A 1 374 ? -5.336 16.984 28.031 1 92.56 374 LYS A N 1
ATOM 2814 C CA . LYS A 1 374 ? -4.93 17.891 29.094 1 92.56 374 LYS A CA 1
ATOM 2815 C C . LYS A 1 374 ? -3.77 17.297 29.906 1 92.56 374 LYS A C 1
ATOM 2817 O O . LYS A 1 374 ? -2.84 18.016 30.281 1 92.56 374 LYS A O 1
ATOM 2822 N N . ALA A 1 375 ? -3.936 16 30.172 1 95.56 375 ALA A N 1
ATOM 2823 C CA . ALA A 1 375 ? -2.855 15.328 30.875 1 95.56 375 ALA A CA 1
ATOM 2824 C C . ALA A 1 375 ? -1.563 15.352 30.078 1 95.56 375 ALA A C 1
ATOM 2826 O O . ALA A 1 375 ? -0.478 15.547 30.625 1 95.56 375 ALA A O 1
ATOM 2827 N N . LEU A 1 376 ? -1.677 15.172 28.828 1 96.5 376 LEU A N 1
ATOM 2828 C CA . LEU A 1 376 ? -0.522 15.234 27.938 1 96.5 376 LEU A CA 1
ATOM 2829 C C . LEU A 1 376 ? 0.07 16.641 27.906 1 96.5 376 LEU A C 1
ATOM 2831 O O . LEU A 1 376 ? 1.293 16.797 27.922 1 96.5 376 LEU A O 1
ATOM 2835 N N . GLN A 1 377 ? -0.784 17.641 27.844 1 93.56 377 GLN A N 1
ATOM 2836 C CA . GLN A 1 377 ? -0.352 19.031 27.844 1 93.56 377 GLN A CA 1
ATOM 2837 C C . GLN A 1 377 ? 0.521 19.328 29.062 1 93.56 377 GLN A C 1
ATOM 2839 O O . GLN A 1 377 ? 1.518 20.047 28.953 1 93.56 377 GLN A O 1
ATOM 2844 N N . ARG A 1 378 ? 0.157 18.75 30.141 1 94 378 ARG A N 1
ATOM 2845 C CA . ARG A 1 378 ? 0.869 18.984 31.391 1 94 378 ARG A CA 1
ATOM 2846 C C . ARG A 1 378 ? 2.18 18.203 31.438 1 94 378 ARG A C 1
ATOM 2848 O O . ARG A 1 378 ? 3.162 18.672 32.031 1 94 378 ARG A O 1
ATOM 2855 N N . SER A 1 379 ? 2.176 17.141 30.797 1 95.69 379 SER A N 1
ATOM 2856 C CA . SER A 1 379 ? 3.271 16.203 31 1 95.69 379 SER A CA 1
ATOM 2857 C C . SER A 1 379 ? 4.305 16.281 29.891 1 95.69 379 SER A C 1
ATOM 2859 O O . SER A 1 379 ? 5.465 15.914 30.078 1 95.69 379 SER A O 1
ATOM 2861 N N . LEU A 1 380 ? 3.975 16.734 28.734 1 95.38 380 LEU A N 1
ATOM 2862 C CA . LEU A 1 380 ? 4.848 16.703 27.562 1 95.38 380 LEU A CA 1
ATOM 2863 C C . LEU A 1 380 ? 5.699 17.969 27.5 1 95.38 380 LEU A C 1
ATOM 2865 O O . LEU A 1 380 ? 5.172 19.094 27.5 1 95.38 380 LEU A O 1
ATOM 2869 N N . PRO A 1 381 ? 6.996 17.844 27.438 1 93.94 381 PRO A N 1
ATOM 2870 C CA . PRO A 1 381 ? 7.836 19.016 27.203 1 93.94 381 PRO A CA 1
ATOM 2871 C C . PRO A 1 381 ? 7.516 19.719 25.891 1 93.94 381 PRO A C 1
ATOM 2873 O O . PRO A 1 381 ? 7.137 19.062 24.906 1 93.94 381 PRO A O 1
ATOM 2876 N N . ASP A 1 382 ? 7.809 20.984 25.766 1 93.69 382 ASP A N 1
ATOM 2877 C CA . ASP A 1 382 ? 7.379 21.844 24.672 1 93.69 382 ASP A CA 1
ATOM 2878 C C . ASP A 1 382 ? 8.18 21.547 23.406 1 93.69 382 ASP A C 1
ATOM 2880 O O . ASP A 1 382 ? 7.801 21.969 22.312 1 93.69 382 ASP A O 1
ATOM 2884 N N . ASP A 1 383 ? 9.25 20.828 23.516 1 91.94 383 ASP A N 1
ATOM 2885 C CA . ASP A 1 383 ? 10.109 20.625 22.359 1 91.94 383 ASP A CA 1
ATOM 2886 C C . ASP A 1 383 ? 9.859 19.266 21.703 1 91.94 383 ASP A C 1
ATOM 2888 O O . ASP A 1 383 ? 10.508 18.906 20.719 1 91.94 383 ASP A O 1
ATOM 2892 N N . TRP A 1 384 ? 8.906 18.484 22.234 1 96.69 384 TRP A N 1
ATOM 2893 C CA . TRP A 1 384 ? 8.539 17.203 21.625 1 96.69 384 TRP A CA 1
ATOM 2894 C C . TRP A 1 384 ? 7.738 17.438 20.344 1 96.69 384 TRP A C 1
ATOM 2896 O O . TRP A 1 384 ? 7.07 18.453 20.203 1 96.69 384 TRP A O 1
ATOM 2906 N N . VAL A 1 385 ? 7.938 16.578 19.406 1 98.06 385 VAL A N 1
ATOM 2907 C CA . VAL A 1 385 ? 7.082 16.516 18.219 1 98.06 385 VAL A CA 1
ATOM 2908 C C . VAL A 1 385 ? 6.027 15.43 18.391 1 98.06 385 VAL A C 1
ATOM 2910 O O . VAL A 1 385 ? 6.324 14.344 18.906 1 98.06 385 VAL A O 1
ATOM 2913 N N . VAL A 1 386 ? 4.801 15.695 18.062 1 98.56 386 VAL A N 1
ATOM 2914 C CA . VAL A 1 386 ? 3.707 14.734 18.188 1 98.56 386 VAL A CA 1
ATOM 2915 C C . VAL A 1 386 ? 3.215 14.344 16.797 1 98.56 386 VAL A C 1
ATOM 2917 O O . VAL A 1 386 ? 2.727 15.188 16.031 1 98.56 386 VAL A O 1
ATOM 2920 N N . ALA A 1 387 ? 3.418 13.102 16.391 1 98.62 387 ALA A N 1
ATOM 2921 C CA . ALA A 1 387 ? 2.84 12.555 15.164 1 98.62 387 ALA A CA 1
ATOM 2922 C C . ALA A 1 387 ? 1.478 11.922 15.438 1 98.62 387 ALA A C 1
ATOM 2924 O O . ALA A 1 387 ? 1.343 11.078 16.328 1 98.62 387 ALA A O 1
ATOM 2925 N N . VAL A 1 388 ? 0.481 12.273 14.664 1 98.44 388 VAL A N 1
ATOM 2926 C CA . VAL A 1 388 ? -0.878 11.906 15.047 1 98.44 388 VAL A CA 1
ATOM 2927 C C . VAL A 1 388 ? -1.64 11.406 13.82 1 98.44 388 VAL A C 1
ATOM 2929 O O . VAL A 1 388 ? -1.578 12.016 12.75 1 98.44 388 VAL A O 1
ATOM 2932 N N . ASP A 1 389 ? -2.363 10.273 13.969 1 97.75 389 ASP A N 1
ATOM 2933 C CA . ASP A 1 389 ? -3.246 9.773 12.922 1 97.75 389 ASP A CA 1
ATOM 2934 C C . ASP A 1 389 ? -4.594 10.492 12.945 1 97.75 389 ASP A C 1
ATOM 2936 O O . ASP A 1 389 ? -5.016 10.992 13.992 1 97.75 389 ASP A O 1
ATOM 2940 N N . PRO A 1 390 ? -5.266 10.547 11.781 1 93.75 390 PRO A N 1
ATOM 2941 C CA . PRO A 1 390 ? -6.648 11.039 11.781 1 93.75 390 PRO A CA 1
ATOM 2942 C C . PRO A 1 390 ? -7.551 10.258 12.734 1 93.75 390 PRO A C 1
ATOM 2944 O O . PRO A 1 390 ? -7.277 9.094 13.039 1 93.75 390 PRO A O 1
ATOM 2947 N N . GLY A 1 391 ? -8.672 10.891 13.172 1 89.94 391 GLY A N 1
ATOM 2948 C CA . GLY A 1 391 ? -9.562 10.32 14.164 1 89.94 39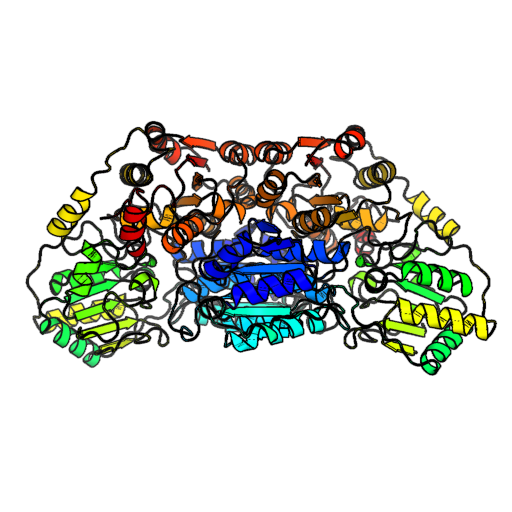1 GLY A CA 1
ATOM 2949 C C . GLY A 1 391 ? -9.516 11.047 15.492 1 89.94 391 GLY A C 1
ATOM 2950 O O . GLY A 1 391 ? -9.367 12.273 15.531 1 89.94 391 GLY A O 1
ATOM 2951 N N . VAL A 1 392 ? -9.688 10.305 16.562 1 87.06 392 VAL A N 1
ATOM 2952 C CA . VAL A 1 392 ? -9.773 10.859 17.906 1 87.06 392 VAL A CA 1
ATOM 2953 C C . VAL A 1 392 ? -8.477 11.586 18.25 1 87.06 392 VAL A C 1
ATOM 2955 O O . VAL A 1 392 ? -8.508 12.711 18.766 1 87.06 392 VAL A O 1
ATOM 2958 N N . GLY A 1 393 ? -7.344 11.055 17.922 1 92.5 393 GLY A N 1
ATOM 2959 C CA . GLY A 1 393 ? -6.062 11.664 18.234 1 92.5 393 GLY A CA 1
ATOM 2960 C C . GLY A 1 393 ? -5.879 13.031 17.594 1 92.5 393 GLY A C 1
ATOM 2961 O O . GLY A 1 393 ? -5.562 14.008 18.281 1 92.5 393 GLY A O 1
ATOM 2962 N N . ALA A 1 394 ? -6.164 13.117 16.344 1 95.75 394 ALA A N 1
ATOM 2963 C CA . ALA A 1 394 ? -5.902 14.344 15.594 1 95.75 394 ALA A CA 1
ATOM 2964 C C . ALA A 1 394 ? -6.891 15.438 15.984 1 95.75 394 ALA A C 1
ATOM 2966 O O . ALA A 1 394 ? -6.5 16.594 16.156 1 95.75 394 ALA A O 1
ATOM 2967 N N . ILE A 1 395 ? -8.156 15.094 16.188 1 95.06 395 ILE A N 1
ATOM 2968 C CA . ILE A 1 395 ? -9.188 16.094 16.438 1 95.06 395 ILE A CA 1
ATOM 2969 C C . ILE A 1 395 ? -9.008 16.703 17.828 1 95.06 395 ILE A C 1
ATOM 2971 O O . ILE A 1 395 ? -9.047 17.922 18 1 95.06 395 ILE A O 1
ATOM 2975 N N . TYR A 1 396 ? -8.734 15.906 18.781 1 94.56 396 TYR A N 1
ATOM 2976 C CA . TYR A 1 396 ? -8.625 16.391 20.156 1 94.56 396 TYR A CA 1
ATOM 2977 C C . TYR A 1 396 ? -7.32 17.156 20.359 1 94.56 396 TYR A C 1
ATOM 2979 O O . TYR A 1 396 ? -7.297 18.188 21.047 1 94.56 396 TYR A O 1
ATOM 2987 N N . THR A 1 397 ? -6.27 16.656 19.766 1 96.56 397 THR A N 1
ATOM 2988 C CA . THR A 1 397 ? -5.004 17.359 19.922 1 96.56 397 THR A CA 1
ATOM 2989 C C . THR A 1 397 ? -5.035 18.688 19.172 1 96.56 397 THR A C 1
ATOM 2991 O O . THR A 1 397 ? -4.52 19.703 19.656 1 96.56 397 THR A O 1
ATOM 2994 N N . SER A 1 398 ? -5.625 18.734 17.984 1 96.31 398 SER A N 1
ATOM 2995 C CA . SER A 1 398 ? -5.703 19.969 17.219 1 96.31 398 SER A CA 1
ATOM 2996 C C . SER A 1 398 ? -6.59 21 17.922 1 96.31 398 SER A C 1
ATOM 2998 O O . SER A 1 398 ? -6.289 22.188 17.906 1 96.31 398 SER A O 1
ATOM 3000 N N . ALA A 1 399 ? -7.625 20.547 18.562 1 93.5 399 ALA A N 1
ATOM 3001 C CA . ALA A 1 399 ? -8.602 21.438 19.188 1 93.5 399 ALA A CA 1
ATOM 3002 C C . ALA A 1 399 ? -8.102 21.938 20.547 1 93.5 399 ALA A C 1
ATOM 3004 O O . ALA A 1 399 ? -8.352 23.094 20.906 1 93.5 399 ALA A O 1
ATOM 3005 N N . PHE A 1 400 ? -7.367 21.016 21.266 1 92.19 400 PHE A N 1
ATOM 3006 C CA . PHE A 1 400 ? -7.285 21.344 22.688 1 92.19 400 PHE A CA 1
ATOM 3007 C C . PHE A 1 400 ? -5.832 21.406 23.141 1 92.19 400 PHE A C 1
ATOM 3009 O O . PHE A 1 400 ? -5.535 21.969 24.188 1 92.19 400 PHE A O 1
ATOM 3016 N N . MET A 1 401 ? -4.945 20.766 22.453 1 94.12 401 MET A N 1
ATOM 3017 C CA . MET A 1 401 ? -3.553 20.828 22.875 1 94.12 401 MET A CA 1
ATOM 3018 C C . MET A 1 401 ? -2.908 22.141 22.453 1 94.12 401 MET A C 1
ATOM 3020 O O . MET A 1 401 ? -2.941 22.516 21.281 1 94.12 401 MET A O 1
ATOM 3024 N N . GLU A 1 402 ? -2.287 22.828 23.359 1 93.31 402 GLU A N 1
ATOM 3025 C CA . GLU A 1 402 ? -1.727 24.141 23.078 1 93.31 402 GLU A CA 1
ATOM 3026 C C . GLU A 1 402 ? -0.247 24.047 22.719 1 93.31 402 GLU A C 1
ATOM 3028 O O . GLU A 1 402 ? 0.479 23.219 23.266 1 93.31 402 GLU A O 1
ATOM 3033 N N . VAL A 1 403 ? 0.147 24.875 21.797 1 95.44 403 VAL A N 1
ATOM 3034 C CA . VAL A 1 403 ? 1.554 25.031 21.438 1 95.44 403 VAL A CA 1
ATOM 3035 C C . VAL A 1 403 ? 2.113 26.281 22.109 1 95.44 403 VAL A C 1
ATOM 3037 O O . VAL A 1 403 ? 1.748 27.406 21.75 1 95.44 403 VAL A O 1
ATOM 3040 N N . ARG A 1 404 ? 3.076 26.141 23.031 1 94.06 404 ARG A N 1
ATOM 3041 C CA . ARG A 1 404 ? 3.641 27.266 23.75 1 94.06 404 ARG A CA 1
ATOM 3042 C C . ARG A 1 404 ? 4.844 27.859 23.016 1 94.06 404 ARG A C 1
ATOM 3044 O O . ARG A 1 404 ? 5.031 29.078 23 1 94.06 404 ARG A O 1
ATOM 3051 N N . LYS A 1 405 ? 5.598 26.984 22.438 1 94.88 405 LYS A N 1
ATOM 3052 C CA . LYS A 1 405 ? 6.738 27.375 21.609 1 94.88 405 LYS A CA 1
ATOM 3053 C C . LYS A 1 405 ? 6.465 27.125 20.125 1 94.88 405 LYS A C 1
ATOM 3055 O O . LYS A 1 405 ? 6.316 25.984 19.703 1 94.88 405 LYS A O 1
ATOM 3060 N N . PRO A 1 406 ? 6.465 28.219 19.344 1 96.31 406 PRO A N 1
ATOM 3061 C CA . PRO A 1 406 ? 6.152 28.031 17.922 1 96.31 406 PRO A CA 1
ATOM 3062 C C . PRO A 1 406 ? 7.18 27.156 17.203 1 96.31 406 PRO A C 1
ATOM 3064 O O . PRO A 1 406 ? 8.336 27.078 17.625 1 96.31 406 PRO A O 1
ATOM 3067 N N . GLY A 1 407 ? 6.754 26.531 16.094 1 96.25 407 GLY A N 1
ATOM 3068 C CA . GLY A 1 407 ? 7.59 25.641 15.297 1 96.25 407 GLY A CA 1
ATOM 3069 C C . GLY A 1 407 ? 6.914 24.328 14.953 1 96.25 407 GLY A C 1
ATOM 3070 O O . GLY A 1 407 ? 5.723 24.156 15.219 1 96.25 407 GLY A O 1
ATOM 3071 N N . ARG A 1 408 ? 7.699 23.469 14.297 1 96 408 ARG A N 1
ATOM 3072 C CA . ARG A 1 408 ? 7.195 22.141 13.938 1 96 408 ARG A CA 1
ATOM 3073 C C . ARG A 1 408 ? 7.008 21.266 15.172 1 96 408 ARG A C 1
ATOM 3075 O O . ARG A 1 408 ? 7.949 20.609 15.617 1 96 408 ARG A O 1
ATOM 3082 N N . ARG A 1 409 ? 5.723 21.234 15.648 1 96.62 409 ARG A N 1
ATOM 3083 C CA . ARG A 1 409 ? 5.426 20.516 16.875 1 96.62 409 ARG A CA 1
ATOM 3084 C C . ARG A 1 409 ? 4.508 19.328 16.609 1 96.62 409 ARG A C 1
ATOM 3086 O O . ARG A 1 409 ? 4.477 18.375 17.375 1 96.62 409 ARG A O 1
ATOM 3093 N N . PHE A 1 410 ? 3.771 19.391 15.516 1 97.94 410 PHE A N 1
ATOM 3094 C CA . PHE A 1 410 ? 2.826 18.344 15.164 1 97.94 410 PHE A CA 1
ATOM 3095 C C . PHE A 1 410 ? 3.066 17.844 13.742 1 97.94 410 PHE A C 1
ATOM 3097 O O . PHE A 1 410 ? 3.502 18.609 12.883 1 97.94 410 PHE A O 1
ATOM 3104 N N . LEU A 1 411 ? 2.869 16.578 13.516 1 98.31 411 LEU A N 1
ATOM 3105 C CA . LEU A 1 411 ? 2.793 15.945 12.203 1 98.31 411 LEU A CA 1
ATOM 3106 C C . LEU A 1 411 ? 1.402 15.375 11.953 1 98.31 411 LEU A C 1
ATOM 3108 O O . LEU A 1 411 ? 1.076 14.289 12.445 1 98.31 411 LEU A O 1
ATOM 3112 N N . TYR A 1 412 ? 0.601 16.141 11.195 1 97.38 412 TYR A N 1
ATOM 3113 C CA . TYR A 1 412 ? -0.712 15.68 10.75 1 97.38 412 TYR A CA 1
ATOM 3114 C C . TYR A 1 412 ? -0.697 15.336 9.266 1 97.38 412 TYR A C 1
ATOM 3116 O O . TYR A 1 412 ? 0.003 15.984 8.484 1 97.38 412 TYR A O 1
ATOM 3124 N N . ASP A 1 413 ? -1.416 14.273 8.852 1 94.88 413 ASP A N 1
ATOM 3125 C CA . ASP A 1 413 ? -1.552 13.984 7.426 1 94.88 413 ASP A CA 1
ATOM 3126 C C . ASP A 1 413 ? -2.945 14.344 6.918 1 94.88 413 ASP A C 1
ATOM 3128 O O . ASP A 1 413 ? -3.676 13.484 6.422 1 94.88 413 ASP A O 1
ATOM 3132 N N . TYR A 1 414 ? -3.289 15.578 6.875 1 93.88 414 TYR A N 1
ATOM 3133 C CA . TYR A 1 414 ? -4.645 15.984 6.523 1 93.88 414 TYR A CA 1
ATOM 3134 C C . TYR A 1 414 ? -4.684 16.594 5.121 1 93.88 414 TYR A C 1
ATOM 3136 O O . TYR A 1 414 ? -5.664 17.234 4.746 1 93.88 414 TYR A O 1
ATOM 3144 N N . SER A 1 415 ? -3.533 16.438 4.391 1 93.94 415 SER A N 1
ATOM 3145 C CA . SER A 1 415 ? -3.662 16.781 2.977 1 93.94 415 SER A CA 1
ATOM 3146 C C . SER A 1 415 ? -4.461 15.711 2.229 1 93.94 415 SER A C 1
ATOM 3148 O O . SER A 1 415 ? -5.316 16.047 1.402 1 93.94 415 SER A O 1
ATOM 3150 N N . ILE A 1 416 ? -4.207 14.438 2.533 1 94.44 416 ILE A N 1
ATOM 3151 C CA . ILE A 1 416 ? -5 13.344 1.983 1 94.44 416 ILE A CA 1
ATOM 3152 C C . ILE A 1 416 ? -5.836 12.711 3.09 1 94.44 416 ILE A C 1
ATOM 3154 O O . ILE A 1 416 ? -7.008 12.383 2.883 1 94.44 416 ILE A O 1
ATOM 3158 N N . GLY A 1 417 ? -5.219 12.492 4.172 1 94.62 417 GLY A N 1
ATOM 3159 C CA . GLY A 1 417 ? -5.98 12.055 5.328 1 94.62 417 GLY A CA 1
ATOM 3160 C C . GLY A 1 417 ? -6.082 10.539 5.434 1 94.62 417 GLY A C 1
ATOM 3161 O O . GLY A 1 417 ? -7.035 10.016 6.016 1 94.62 417 GLY A O 1
ATOM 3162 N N . ALA A 1 418 ? -5.156 9.766 4.898 1 94.12 418 ALA A N 1
ATOM 3163 C CA . ALA A 1 418 ? -5.211 8.305 4.965 1 94.12 418 ALA A CA 1
ATOM 3164 C C . ALA A 1 418 ? -4.773 7.805 6.336 1 94.12 418 ALA A C 1
ATOM 3166 O O . ALA A 1 418 ? -3.973 8.453 7.016 1 94.12 418 ALA A O 1
ATOM 3167 N N . LEU A 1 419 ? -5.238 6.664 6.75 1 96.19 419 LEU A N 1
ATOM 3168 C CA . LEU A 1 419 ? -4.848 6.023 8 1 96.19 419 LEU A CA 1
ATOM 3169 C C . LEU A 1 419 ? -3.436 5.453 7.898 1 96.19 419 LEU A C 1
ATOM 3171 O O . LEU A 1 419 ? -2.902 5.297 6.797 1 96.19 419 LEU A O 1
ATOM 3175 N N . GLY A 1 420 ? -2.814 5.199 9.062 1 96.81 420 GLY A N 1
ATOM 3176 C CA . GLY A 1 420 ? -1.543 4.5 9.117 1 96.81 420 GLY A CA 1
ATOM 3177 C C . GLY A 1 420 ? -0.349 5.41 8.898 1 96.81 420 GLY A C 1
ATOM 3178 O O . GLY A 1 420 ? 0.677 4.977 8.367 1 96.81 420 GLY A O 1
ATOM 3179 N N . PHE A 1 421 ? -0.423 6.648 9.242 1 98.06 421 PHE A N 1
ATOM 3180 C CA . PHE A 1 421 ? 0.613 7.641 8.977 1 98.06 421 PHE A CA 1
ATOM 3181 C C . PHE A 1 421 ? 1.514 7.82 10.195 1 98.06 421 PHE A C 1
ATOM 3183 O O . PHE A 1 421 ? 2.74 7.848 10.062 1 98.06 421 PHE A O 1
ATOM 3190 N N . ALA A 1 422 ? 1.049 7.895 11.414 1 98.62 422 ALA A N 1
ATOM 3191 C CA . ALA A 1 422 ? 1.694 8.461 12.594 1 98.62 422 ALA A CA 1
ATOM 3192 C C . ALA A 1 422 ? 2.9 7.625 13.016 1 98.62 422 ALA A C 1
ATOM 3194 O O . ALA A 1 422 ? 3.971 8.172 13.297 1 98.62 422 ALA A O 1
ATOM 3195 N N . LEU A 1 423 ? 2.738 6.312 13.055 1 98.75 423 LEU A N 1
ATOM 3196 C CA . LEU A 1 423 ? 3.811 5.465 13.562 1 98.75 423 LEU A CA 1
ATOM 3197 C C . LEU A 1 423 ? 5.035 5.531 12.656 1 98.75 423 LEU A C 1
ATOM 3199 O O . LEU A 1 423 ? 6.129 5.863 13.109 1 98.75 423 LEU A O 1
ATOM 3203 N N . PRO A 1 424 ? 4.887 5.285 11.312 1 98.81 424 PRO A N 1
ATOM 3204 C CA . PRO A 1 424 ? 6.074 5.402 10.461 1 98.81 424 PRO A CA 1
ATOM 3205 C C . PRO A 1 424 ? 6.629 6.824 10.422 1 98.81 424 PRO A C 1
ATOM 3207 O O . PRO A 1 424 ? 7.848 7.016 10.445 1 98.81 424 PRO A O 1
ATOM 3210 N N . ALA A 1 425 ? 5.746 7.84 10.367 1 98.81 425 ALA A N 1
ATOM 3211 C CA . ALA A 1 425 ? 6.219 9.219 10.391 1 98.81 425 ALA A CA 1
ATOM 3212 C C . ALA A 1 425 ? 6.988 9.516 11.672 1 98.81 425 ALA A C 1
ATOM 3214 O O . ALA A 1 425 ? 8 10.219 11.648 1 98.81 425 ALA A O 1
ATOM 3215 N N . GLY A 1 426 ? 6.484 8.992 12.789 1 98.81 426 GLY A N 1
ATOM 3216 C CA . GLY A 1 426 ? 7.148 9.156 14.07 1 98.81 426 GLY A CA 1
ATOM 3217 C C . GLY A 1 426 ? 8.531 8.531 14.117 1 98.81 426 GLY A C 1
ATOM 3218 O O . GLY A 1 426 ? 9.461 9.094 14.688 1 98.81 426 GLY A O 1
ATOM 3219 N N . ILE A 1 427 ? 8.68 7.328 13.508 1 98.81 427 ILE A N 1
ATOM 3220 C CA . ILE A 1 427 ? 9.977 6.672 13.43 1 98.81 427 ILE A CA 1
ATOM 3221 C C . ILE A 1 427 ? 10.961 7.562 12.672 1 98.81 427 ILE A C 1
ATOM 3223 O O . ILE A 1 427 ? 12.062 7.824 13.148 1 98.81 427 ILE A O 1
ATOM 3227 N N . GLY A 1 428 ? 10.523 8.039 11.477 1 98.81 428 GLY A N 1
ATOM 3228 C CA . GLY A 1 428 ? 11.375 8.93 10.695 1 98.81 428 GLY A CA 1
ATOM 3229 C C . GLY A 1 428 ? 11.758 10.188 11.438 1 98.81 428 GLY A C 1
ATOM 3230 O O . GLY A 1 428 ? 12.922 10.594 11.438 1 98.81 428 GLY A O 1
ATOM 3231 N N . ALA A 1 429 ? 10.766 10.797 12.102 1 98.75 429 ALA A N 1
ATOM 3232 C CA . ALA A 1 429 ? 10.992 12.031 12.852 1 98.75 429 ALA A CA 1
ATOM 3233 C C . ALA A 1 429 ? 11.977 11.797 13.992 1 98.75 429 ALA A C 1
ATOM 3235 O O . ALA A 1 429 ? 12.891 12.602 14.203 1 98.75 429 ALA A O 1
ATOM 3236 N N . ARG A 1 430 ? 11.797 10.695 14.727 1 98.56 430 ARG A N 1
ATOM 3237 C CA . ARG A 1 430 ? 12.672 10.391 15.859 1 98.56 430 ARG A CA 1
ATOM 3238 C C . ARG A 1 430 ? 14.117 10.234 15.398 1 98.56 430 ARG A C 1
ATOM 3240 O O . ARG A 1 430 ? 15.039 10.672 16.094 1 98.56 430 ARG A O 1
ATOM 3247 N N . LEU A 1 431 ? 14.32 9.664 14.258 1 98.25 431 LEU A N 1
ATOM 3248 C CA . LEU A 1 431 ? 15.656 9.484 13.711 1 98.25 431 LEU A CA 1
ATOM 3249 C C . LEU A 1 431 ? 16.25 10.82 13.266 1 98.25 431 LEU A C 1
ATOM 3251 O O . LEU A 1 431 ? 17.469 10.961 13.156 1 98.25 431 LEU A O 1
ATOM 3255 N N . GLY A 1 432 ? 15.352 11.805 13.047 1 96.88 432 GLY A N 1
ATOM 3256 C CA . GLY A 1 432 ? 15.797 13.141 12.68 1 96.88 432 GLY A CA 1
ATOM 3257 C C . GLY A 1 432 ? 16.297 13.945 13.859 1 96.88 432 GLY A C 1
ATOM 3258 O O . GLY A 1 432 ? 16.906 15 13.688 1 96.88 432 GLY A O 1
ATOM 3259 N N . GLY A 1 433 ? 15.953 13.516 15.133 1 95.31 433 GLY A N 1
ATOM 3260 C CA . GLY A 1 433 ? 16.562 14.195 16.266 1 95.31 433 GLY A CA 1
ATOM 3261 C C . GLY A 1 433 ? 15.594 14.453 17.406 1 95.31 433 GLY A C 1
ATOM 3262 O O . GLY A 1 433 ? 15.914 14.195 18.562 1 95.31 433 GLY A O 1
ATOM 3263 N N . PRO A 1 434 ? 14.445 14.891 17.109 1 96.12 434 PRO A N 1
ATOM 3264 C CA . PRO A 1 434 ? 13.539 15.273 18.203 1 96.12 434 PRO A CA 1
ATOM 3265 C C . PRO A 1 434 ? 13.023 14.07 18.984 1 96.12 434 PRO A C 1
ATOM 3267 O O . PRO A 1 434 ? 13.062 12.938 18.484 1 96.12 434 PRO A O 1
ATOM 3270 N N . ARG A 1 435 ? 12.586 14.328 20.188 1 96.94 435 ARG A N 1
ATOM 3271 C CA . ARG A 1 435 ? 11.742 13.359 20.875 1 96.94 435 ARG A CA 1
ATOM 3272 C C . ARG A 1 435 ? 10.336 13.352 20.266 1 96.94 435 ARG A C 1
ATOM 3274 O O . ARG A 1 435 ? 9.82 14.398 19.875 1 96.94 435 ARG A O 1
ATOM 3281 N N . VAL A 1 436 ? 9.797 12.203 20.188 1 98.38 436 VAL A N 1
ATOM 3282 C CA . VAL A 1 436 ? 8.555 12.086 19.438 1 98.38 436 VAL A CA 1
ATOM 3283 C C . VAL A 1 436 ? 7.535 11.289 20.25 1 98.38 436 VAL A C 1
ATOM 3285 O O . VAL A 1 436 ? 7.875 10.281 20.875 1 98.38 436 VAL A O 1
ATOM 3288 N N . LEU A 1 437 ? 6.367 11.766 20.344 1 98.75 437 LEU A N 1
ATOM 3289 C CA . LEU A 1 437 ? 5.188 11.016 20.766 1 98.75 437 LEU A CA 1
ATOM 3290 C C . LEU A 1 437 ? 4.297 10.688 19.562 1 98.75 437 LEU A C 1
ATOM 3292 O O . LEU A 1 437 ? 3.934 11.578 18.797 1 98.75 437 LEU A O 1
ATOM 3296 N N . VAL A 1 438 ? 4.047 9.43 19.406 1 98.81 438 VAL A N 1
ATOM 3297 C CA . VAL A 1 438 ? 3.088 8.984 18.391 1 98.81 438 VAL A CA 1
ATOM 3298 C C . VAL A 1 438 ? 1.718 8.781 19.031 1 98.81 438 VAL A C 1
ATOM 3300 O O . VAL A 1 438 ? 1.605 8.141 20.078 1 98.81 438 VAL A O 1
ATOM 3303 N N . ILE A 1 439 ? 0.7 9.375 18.453 1 98.75 439 ILE A N 1
ATOM 3304 C CA . ILE A 1 439 ? -0.681 9.094 18.828 1 98.75 439 ILE A CA 1
ATOM 3305 C C . ILE A 1 439 ? -1.404 8.422 17.672 1 98.75 439 ILE A C 1
ATOM 3307 O O . ILE A 1 439 ? -1.695 9.055 16.656 1 98.75 439 ILE A O 1
ATOM 3311 N N . THR A 1 440 ? -1.641 7.164 17.828 1 98.25 440 THR A N 1
ATOM 3312 C CA . THR A 1 440 ? -2.344 6.367 16.828 1 98.25 440 THR A CA 1
ATOM 3313 C C . THR A 1 440 ? -3.619 5.766 17.422 1 98.25 440 THR A C 1
ATOM 3315 O O . THR A 1 440 ? -3.992 6.074 18.547 1 98.25 440 THR A O 1
ATOM 3318 N N . SER A 1 441 ? -4.461 5.137 16.609 1 96.94 441 SER A N 1
ATOM 3319 C CA . SER A 1 441 ? -5.66 4.422 17.031 1 96.94 441 SER A CA 1
ATOM 3320 C C . SER A 1 441 ? -5.629 2.971 16.562 1 96.94 441 SER A C 1
ATOM 3322 O O . SER A 1 441 ? -4.824 2.605 15.703 1 96.94 441 SER A O 1
ATOM 3324 N N . ASP A 1 442 ? -6.496 2.166 17.156 1 96.5 442 ASP A N 1
ATOM 3325 C CA . ASP A 1 442 ? -6.539 0.754 16.781 1 96.5 442 ASP A CA 1
ATOM 3326 C C . ASP A 1 442 ? -6.84 0.584 15.297 1 96.5 442 ASP A C 1
ATOM 3328 O O . ASP A 1 442 ? -6.332 -0.342 14.656 1 96.5 442 ASP A O 1
ATOM 3332 N N . GLY A 1 443 ? -7.625 1.504 14.711 1 95.62 443 GLY A N 1
ATOM 3333 C CA . GLY A 1 443 ? -7.883 1.464 13.281 1 95.62 443 GLY A CA 1
ATOM 3334 C C . GLY A 1 443 ? -6.641 1.696 12.445 1 95.62 443 GLY A C 1
ATOM 3335 O O . GLY A 1 443 ? -6.359 0.935 11.516 1 95.62 443 GLY A O 1
ATOM 3336 N N . SER A 1 444 ? -5.863 2.729 12.781 1 96.56 444 SER A N 1
ATOM 3337 C CA . SER A 1 444 ? -4.645 3.062 12.055 1 96.56 444 SER A CA 1
ATOM 3338 C C . SER A 1 444 ? -3.531 2.062 12.352 1 96.56 444 SER A C 1
ATOM 3340 O O . SER A 1 444 ? -2.744 1.723 11.469 1 96.56 444 SER A O 1
ATOM 3342 N N . PHE A 1 445 ? -3.5 1.557 13.57 1 97.19 445 PHE A N 1
ATOM 3343 C CA . PHE A 1 445 ? -2.434 0.668 14.016 1 97.19 445 PHE A CA 1
ATOM 3344 C C . PHE A 1 445 ? -2.426 -0.619 13.203 1 97.19 445 PHE A C 1
ATOM 3346 O O . PHE A 1 445 ? -1.361 -1.178 12.93 1 97.19 445 PHE A O 1
ATOM 3353 N N . GLY A 1 446 ? -3.539 -1.028 12.742 1 95.81 446 GLY A N 1
ATOM 3354 C CA . GLY A 1 446 ? -3.658 -2.244 11.953 1 95.81 446 GLY A CA 1
ATOM 3355 C C . GLY A 1 446 ? -2.93 -2.162 10.625 1 95.81 446 GLY A C 1
ATOM 3356 O O . GLY A 1 446 ? -2.578 -3.189 10.039 1 95.81 446 GLY A O 1
ATOM 3357 N N . PHE A 1 447 ? -2.658 -0.957 10.148 1 95.88 447 PHE A N 1
ATOM 3358 C CA . PHE A 1 447 ? -1.978 -0.748 8.875 1 95.88 447 PHE A CA 1
ATOM 3359 C C . PHE A 1 447 ? -0.488 -1.045 9 1 95.88 447 PHE A C 1
ATOM 3361 O O . PHE A 1 447 ? 0.173 -1.371 8.016 1 95.88 447 PHE A O 1
ATOM 3368 N N . ASN A 1 448 ? 0.061 -0.87 10.188 1 96.12 448 ASN A N 1
ATOM 3369 C CA . ASN A 1 448 ? 1.519 -0.88 10.25 1 96.12 448 ASN A CA 1
ATOM 3370 C C . ASN A 1 448 ? 2.021 -1.522 11.539 1 96.12 448 ASN A C 1
ATOM 3372 O O . ASN A 1 448 ? 3.109 -1.196 12.016 1 96.12 448 ASN A O 1
ATOM 3376 N N . ALA A 1 449 ? 1.237 -2.438 12.148 1 97 449 ALA A N 1
ATOM 3377 C CA . ALA A 1 449 ? 1.589 -3.094 13.406 1 97 449 ALA A CA 1
ATOM 3378 C C . ALA A 1 449 ? 2.971 -3.736 13.32 1 97 449 ALA A C 1
ATOM 3380 O O . ALA A 1 449 ? 3.703 -3.781 14.312 1 97 449 ALA A O 1
ATOM 3381 N N . GLY A 1 450 ? 3.328 -4.211 12.141 1 96.94 450 GLY A N 1
ATOM 3382 C CA . GLY A 1 450 ? 4.613 -4.867 11.953 1 96.94 450 GLY A CA 1
ATOM 3383 C C . GLY A 1 450 ? 5.793 -3.963 12.242 1 96.94 450 GLY A C 1
ATOM 3384 O O . GLY A 1 450 ? 6.895 -4.441 12.516 1 96.94 450 GLY A O 1
ATOM 3385 N N . GLU A 1 451 ? 5.637 -2.646 12.211 1 98.31 451 GLU A N 1
ATOM 3386 C CA . GLU A 1 451 ? 6.723 -1.689 12.414 1 98.31 451 GLU A CA 1
ATOM 3387 C C . GLU A 1 451 ? 7.141 -1.632 13.883 1 98.31 451 GLU A C 1
ATOM 3389 O O . GLU A 1 451 ? 8.172 -1.049 14.219 1 98.31 451 GLU A O 1
ATOM 3394 N N . LEU A 1 452 ? 6.352 -2.258 14.812 1 98.38 452 LEU A N 1
ATOM 3395 C CA . LEU A 1 452 ? 6.836 -2.371 16.188 1 98.38 452 LEU A CA 1
ATOM 3396 C C . LEU A 1 452 ? 8.18 -3.096 16.234 1 98.38 452 LEU A C 1
ATOM 3398 O O . LEU A 1 452 ? 9.023 -2.793 17.078 1 98.38 452 LEU A O 1
ATOM 3402 N N . GLU A 1 453 ? 8.336 -4.062 15.32 1 98.12 453 GLU A N 1
ATOM 3403 C CA . GLU A 1 453 ? 9.625 -4.727 15.195 1 98.12 453 GLU A CA 1
ATOM 3404 C C . GLU A 1 453 ? 10.727 -3.736 14.836 1 98.12 453 GLU A C 1
ATOM 3406 O O . GLU A 1 453 ? 11.828 -3.797 15.383 1 98.12 453 GLU A O 1
ATOM 3411 N N . THR A 1 454 ? 10.477 -2.818 13.875 1 97.88 454 THR A N 1
ATOM 3412 C CA . THR A 1 454 ? 11.438 -1.803 13.469 1 97.88 454 THR A CA 1
ATOM 3413 C C . THR A 1 454 ? 11.828 -0.919 14.656 1 97.88 454 THR A C 1
ATOM 3415 O O . THR A 1 454 ? 13.008 -0.632 14.859 1 97.88 454 THR A O 1
ATOM 3418 N N . VAL A 1 455 ? 10.773 -0.493 15.406 1 98.25 455 VAL A N 1
ATOM 3419 C CA . VAL A 1 455 ? 11 0.344 16.578 1 98.25 455 VAL A CA 1
ATOM 3420 C C . VAL A 1 455 ? 11.938 -0.375 17.547 1 98.25 455 VAL A C 1
ATOM 3422 O O . VAL A 1 455 ? 12.898 0.216 18.062 1 98.25 455 VAL A O 1
ATOM 3425 N N . ARG A 1 456 ? 11.648 -1.621 17.781 1 97.38 456 ARG A N 1
ATOM 3426 C CA . ARG A 1 456 ? 12.438 -2.439 18.703 1 97.38 456 ARG A CA 1
ATOM 3427 C C . ARG A 1 456 ? 13.859 -2.623 18.172 1 97.38 456 ARG A C 1
ATOM 3429 O O . ARG A 1 456 ? 14.828 -2.492 18.938 1 97.38 456 ARG A O 1
ATOM 3436 N N . ARG A 1 457 ? 13.969 -2.984 16.875 1 96.81 457 ARG A N 1
ATOM 3437 C CA . ARG A 1 457 ? 15.266 -3.254 16.266 1 96.81 457 ARG A CA 1
ATOM 3438 C C . ARG A 1 457 ? 16.156 -2.02 16.297 1 96.81 457 ARG A C 1
ATOM 3440 O O . ARG A 1 457 ? 17.344 -2.117 16.594 1 96.81 457 ARG A O 1
ATOM 3447 N N . LEU A 1 458 ? 15.578 -0.847 16.016 1 96.5 458 LEU A N 1
ATOM 3448 C CA . LEU A 1 458 ? 16.344 0.398 16 1 96.5 458 LEU A CA 1
ATOM 3449 C C . LEU A 1 458 ? 16.672 0.849 17.422 1 96.5 458 LEU A C 1
ATOM 3451 O O . LEU A 1 458 ? 17.578 1.671 17.625 1 96.5 458 LEU A O 1
ATOM 3455 N N . GLY A 1 459 ? 15.891 0.393 18.406 1 94.81 459 GLY A N 1
ATOM 3456 C CA . GLY A 1 459 ? 16.109 0.788 19.781 1 94.81 459 GLY A CA 1
ATOM 3457 C C . GLY A 1 459 ? 15.875 2.266 20.031 1 94.81 459 GLY A C 1
ATOM 3458 O O . GLY A 1 459 ? 16.547 2.883 20.844 1 94.81 459 GLY A O 1
ATOM 3459 N N . ILE A 1 460 ? 15.031 2.852 19.266 1 95 460 ILE A N 1
ATOM 3460 C CA . ILE A 1 460 ? 14.789 4.281 19.406 1 95 460 ILE A CA 1
ATOM 3461 C C . ILE A 1 460 ? 13.781 4.531 20.531 1 95 460 ILE A C 1
ATOM 3463 O O . ILE A 1 460 ? 12.859 3.736 20.734 1 95 460 ILE A O 1
ATOM 3467 N N . ASP A 1 461 ? 13.969 5.613 21.234 1 96.88 461 ASP A N 1
ATOM 3468 C CA . ASP A 1 461 ? 13.055 6.012 22.312 1 96.88 461 ASP A CA 1
ATOM 3469 C C . ASP A 1 461 ? 11.797 6.668 21.75 1 96.88 461 ASP A C 1
ATOM 3471 O O . ASP A 1 461 ? 11.656 7.891 21.797 1 96.88 461 ASP A O 1
ATOM 3475 N N . LEU A 1 462 ? 10.914 5.91 21.25 1 98.38 462 LEU A N 1
ATOM 3476 C CA . LEU A 1 462 ? 9.641 6.34 20.688 1 98.38 462 LEU A CA 1
ATOM 3477 C C . LEU A 1 462 ? 8.492 5.996 21.625 1 98.38 462 LEU A C 1
ATOM 3479 O O . LEU A 1 462 ? 8.32 4.84 22 1 98.38 462 LEU A O 1
ATOM 3483 N N . LYS A 1 463 ? 7.746 7.004 22.047 1 98.81 463 LYS A N 1
ATOM 3484 C CA . LYS A 1 463 ? 6.551 6.793 22.859 1 98.81 463 LYS A CA 1
ATOM 3485 C C . LYS A 1 463 ? 5.297 6.758 22 1 98.81 463 LYS A C 1
ATOM 3487 O O . LYS A 1 463 ? 5.098 7.629 21.141 1 98.81 463 LYS A O 1
ATOM 3492 N N . ILE A 1 464 ? 4.52 5.688 22.172 1 98.81 464 ILE A N 1
ATOM 3493 C CA . ILE A 1 464 ? 3.348 5.473 21.328 1 98.81 464 ILE A CA 1
ATOM 3494 C C . ILE A 1 464 ? 2.094 5.402 22.188 1 98.81 464 ILE A C 1
ATOM 3496 O O . ILE A 1 464 ? 1.996 4.562 23.094 1 98.81 464 ILE A O 1
ATOM 3500 N N . ILE A 1 465 ? 1.183 6.262 21.984 1 98.81 465 ILE A N 1
ATOM 3501 C CA . ILE A 1 465 ? -0.156 6.125 22.547 1 98.81 465 ILE A CA 1
ATOM 3502 C C . ILE A 1 465 ? -1.099 5.531 21.5 1 98.81 465 ILE A C 1
ATOM 3504 O O . ILE A 1 465 ? -1.22 6.055 20.391 1 98.81 465 ILE A O 1
ATOM 3508 N N . LEU A 1 466 ? -1.693 4.461 21.828 1 98.69 466 LEU A N 1
ATOM 3509 C CA . LEU A 1 466 ? -2.699 3.82 20.984 1 98.69 466 LEU A CA 1
ATOM 3510 C C . LEU A 1 466 ? -4.09 3.971 21.594 1 98.69 466 LEU A C 1
ATOM 3512 O O . LEU A 1 466 ? -4.398 3.354 22.609 1 98.69 466 LEU A O 1
ATOM 3516 N N . ILE A 1 467 ? -4.863 4.777 20.969 1 97.69 467 ILE A N 1
ATOM 3517 C CA . ILE A 1 467 ? -6.25 4.941 21.391 1 97.69 467 ILE A CA 1
ATOM 3518 C C . ILE A 1 467 ? -7.094 3.783 20.859 1 97.69 467 ILE A C 1
ATOM 3520 O O . ILE A 1 467 ? -7.203 3.594 19.641 1 97.69 467 ILE A O 1
ATOM 3524 N N . ASN A 1 468 ? -7.656 3.025 21.75 1 97.19 468 ASN A N 1
ATOM 3525 C CA . ASN A 1 468 ? -8.445 1.849 21.406 1 97.19 468 ASN A CA 1
ATOM 3526 C C . ASN A 1 468 ? -9.938 2.084 21.656 1 97.19 468 ASN A C 1
ATOM 3528 O O . ASN A 1 468 ? -10.414 1.932 22.781 1 97.19 468 ASN A O 1
ATOM 3532 N N . ASN A 1 469 ? -10.609 2.396 20.609 1 94.62 469 ASN A N 1
ATOM 3533 C CA . ASN A 1 469 ? -12.055 2.537 20.688 1 94.62 469 ASN A CA 1
ATOM 3534 C C . ASN A 1 469 ? -12.773 1.37 20.016 1 94.62 469 ASN A C 1
ATOM 3536 O O . ASN A 1 469 ? -13.984 1.415 19.812 1 94.62 469 ASN A O 1
ATOM 3540 N N . SER A 1 470 ? -12.055 0.394 19.5 1 94.44 470 SER A N 1
ATOM 3541 C CA . SER A 1 470 ? -12.484 -0.884 18.953 1 94.44 470 SER A CA 1
ATOM 3542 C C . SER A 1 470 ? -13.344 -0.683 17.703 1 94.44 470 SER A C 1
ATOM 3544 O O . SER A 1 470 ? -14.289 -1.432 17.469 1 94.44 470 SER A O 1
ATOM 3546 N N . SER A 1 471 ? -13.094 0.371 16.953 1 93.56 471 SER A N 1
ATOM 3547 C CA . SER A 1 471 ? -13.898 0.642 15.758 1 93.56 471 SER A CA 1
ATOM 3548 C C . SER A 1 471 ? -13.195 1.624 14.828 1 93.56 471 SER A C 1
ATOM 3550 O O . SER A 1 471 ? -12.188 2.227 15.203 1 93.56 471 SER A O 1
ATOM 3552 N N . PHE A 1 472 ? -13.695 1.715 13.633 1 94.88 472 PHE A N 1
ATOM 3553 C CA . PHE A 1 472 ? -13.445 2.92 12.844 1 94.88 472 PHE A CA 1
ATOM 3554 C C . PHE A 1 472 ? -14.352 4.055 13.297 1 94.88 472 PHE A C 1
ATOM 3556 O O . PHE A 1 472 ? -15.367 4.336 12.656 1 94.88 472 PHE A O 1
ATOM 3563 N N . GLY A 1 473 ? -13.906 4.703 14.359 1 94.31 473 GLY A N 1
ATOM 3564 C CA . GLY A 1 473 ? -14.734 5.625 15.117 1 94.31 473 GLY A CA 1
ATOM 3565 C C . GLY A 1 473 ? -15.234 6.793 14.289 1 94.31 473 GLY A C 1
ATOM 3566 O O . GLY A 1 473 ? -16.391 7.203 14.422 1 94.31 473 GLY A O 1
ATOM 3567 N N . TRP A 1 474 ? -14.398 7.312 13.469 1 94.5 474 TRP A N 1
ATOM 3568 C CA . TRP A 1 474 ? -14.789 8.438 12.625 1 94.5 474 TRP A CA 1
ATOM 3569 C C . TRP A 1 474 ? -15.938 8.055 11.695 1 94.5 474 TRP A C 1
ATOM 3571 O O . TRP A 1 474 ? -16.891 8.82 11.531 1 94.5 474 TRP A O 1
ATOM 3581 N N . ILE A 1 475 ? -15.82 6.898 11.094 1 95.44 475 ILE A N 1
ATOM 3582 C CA . ILE A 1 475 ? -16.828 6.43 10.156 1 95.44 475 ILE A CA 1
ATOM 3583 C C . ILE A 1 475 ? -18.156 6.184 10.891 1 95.44 475 ILE A C 1
ATOM 3585 O O . ILE A 1 475 ? -19.219 6.543 10.398 1 95.44 475 ILE A O 1
ATOM 3589 N N . ASN A 1 476 ? -18.062 5.629 12.047 1 95.38 476 ASN A N 1
ATOM 3590 C CA . ASN A 1 476 ? -19.25 5.379 12.852 1 95.38 476 ASN A CA 1
ATOM 3591 C C . ASN A 1 476 ? -19.922 6.684 13.281 1 95.38 476 ASN A C 1
ATOM 3593 O O . ASN A 1 476 ? -21.141 6.785 13.281 1 95.38 476 ASN A O 1
ATOM 3597 N N . ALA A 1 477 ? -19.125 7.641 13.664 1 95.38 477 ALA A N 1
ATOM 3598 C CA . ALA A 1 477 ? -19.656 8.938 14.039 1 95.38 477 ALA A CA 1
ATOM 3599 C C . ALA A 1 477 ? -20.328 9.625 12.852 1 95.38 477 ALA A C 1
ATOM 3601 O O . ALA A 1 477 ? -21.422 10.188 12.984 1 95.38 477 ALA A O 1
ATOM 3602 N N . ALA A 1 478 ? -19.641 9.578 11.719 1 95.56 478 ALA A N 1
ATOM 3603 C CA . ALA A 1 478 ? -20.203 10.18 10.508 1 95.56 478 ALA A CA 1
ATOM 3604 C C . ALA A 1 478 ? -21.516 9.516 10.109 1 95.56 478 ALA A C 1
ATOM 3606 O O . ALA A 1 478 ? -22.469 10.195 9.734 1 95.56 478 ALA A O 1
ATOM 3607 N N . SER A 1 479 ? -21.531 8.234 10.156 1 95.88 479 SER A N 1
ATOM 3608 C CA . SER A 1 479 ? -22.75 7.488 9.844 1 95.88 479 SER A CA 1
ATOM 3609 C C . SER A 1 479 ? -23.859 7.805 10.828 1 95.88 479 SER A C 1
ATOM 3611 O O . SER A 1 479 ? -25.016 8.016 10.438 1 95.88 479 SER A O 1
ATOM 3613 N N . ALA A 1 480 ? -23.5 7.797 12.102 1 95.75 480 ALA A N 1
ATOM 3614 C CA . ALA A 1 480 ? -24.484 8.125 13.125 1 95.75 480 ALA A CA 1
ATOM 3615 C C . ALA A 1 480 ? -25.062 9.523 12.906 1 95.75 480 ALA A C 1
ATOM 3617 O O . ALA A 1 480 ? -26.266 9.742 13.055 1 95.75 480 ALA A O 1
ATOM 3618 N N . ALA A 1 481 ? -24.188 10.406 12.656 1 95.56 481 ALA A N 1
ATOM 3619 C CA . ALA A 1 481 ? -24.609 11.781 12.414 1 95.56 481 ALA A CA 1
ATOM 3620 C C . ALA A 1 481 ? -25.562 11.867 11.227 1 95.56 481 ALA A C 1
ATOM 3622 O O . ALA A 1 481 ? -26.531 12.633 11.25 1 95.56 481 ALA A O 1
ATOM 3623 N N . ARG A 1 482 ? -25.312 11.094 10.203 1 94.44 482 ARG A N 1
ATOM 3624 C CA . ARG A 1 482 ? -26.062 11.195 8.953 1 94.44 482 ARG A CA 1
ATOM 3625 C C . ARG A 1 482 ? -27.297 10.297 8.969 1 94.44 482 ARG A C 1
ATOM 3627 O O . ARG A 1 482 ? -28.344 10.664 8.445 1 94.44 482 ARG A O 1
ATOM 3634 N N . TYR A 1 483 ? -27.094 9.102 9.523 1 94 483 TYR A N 1
ATOM 3635 C CA . TYR A 1 483 ? -28.125 8.102 9.367 1 94 483 TYR A CA 1
ATOM 3636 C C . TYR A 1 483 ? -28.688 7.68 10.719 1 94 483 TYR A C 1
ATOM 3638 O O . TYR A 1 483 ? -29.625 6.879 10.781 1 94 483 TYR A O 1
ATOM 3646 N N . GLY A 1 484 ? -28.156 8.133 11.797 1 93.06 484 GLY A N 1
ATOM 3647 C CA . GLY A 1 484 ? -28.688 7.867 13.125 1 93.06 484 GLY A CA 1
ATOM 3648 C C . GLY A 1 484 ? -28.125 6.605 13.75 1 93.06 484 GLY A C 1
ATOM 3649 O O . GLY A 1 484 ? -28.516 6.227 14.859 1 93.06 484 GLY A O 1
ATOM 3650 N N . ALA A 1 485 ? -27.188 5.969 13.031 1 91.94 485 ALA A N 1
ATOM 3651 C CA . ALA A 1 485 ? -26.641 4.723 13.57 1 91.94 485 ALA A CA 1
ATOM 3652 C C . ALA A 1 485 ? -25.203 4.512 13.102 1 91.94 485 ALA A C 1
ATOM 3654 O O . ALA A 1 485 ? -24.812 4.992 12.039 1 91.94 485 ALA A O 1
ATOM 3655 N N . ALA A 1 486 ? -24.438 3.779 13.953 1 91.75 486 ALA A N 1
ATOM 3656 C CA . ALA A 1 486 ? -23.094 3.359 13.555 1 91.75 486 ALA A CA 1
ATOM 3657 C C . ALA A 1 486 ? -23.141 2.43 12.344 1 91.75 486 ALA A C 1
ATOM 3659 O O . ALA A 1 486 ? -24.172 1.802 12.086 1 91.75 486 ALA A O 1
ATOM 3660 N N . LEU A 1 487 ? -22.016 2.363 11.609 1 89.56 487 LEU A N 1
ATOM 3661 C CA . LEU A 1 487 ? -21.984 1.627 10.352 1 89.56 487 LEU A CA 1
ATOM 3662 C C . LEU A 1 487 ? -21.156 0.351 10.484 1 89.56 487 LEU A C 1
ATOM 3664 O O . LEU A 1 487 ? -21.562 -0.709 10.008 1 89.56 487 LEU A O 1
ATOM 3668 N N . THR A 1 488 ? -20.047 0.464 11.078 1 85.25 488 THR A N 1
ATOM 3669 C CA . THR A 1 488 ? -19.094 -0.636 11.031 1 85.25 488 THR A CA 1
ATOM 3670 C C . THR A 1 488 ? -19.266 -1.545 12.25 1 85.25 488 THR A C 1
ATOM 3672 O O . THR A 1 488 ? -19.734 -1.107 13.297 1 85.25 488 THR A O 1
ATOM 3675 N N . ASP A 1 489 ? -18.875 -2.803 12.055 1 82.56 489 ASP A N 1
ATOM 3676 C CA . ASP A 1 489 ? -18.75 -3.711 13.188 1 82.56 489 ASP A CA 1
ATOM 3677 C C . ASP A 1 489 ? -17.609 -3.291 14.109 1 82.56 489 ASP A C 1
ATOM 3679 O O . ASP A 1 489 ? -16.703 -2.566 13.688 1 82.56 489 ASP A O 1
ATOM 3683 N N . GLU A 1 490 ? -17.766 -3.756 15.32 1 86 490 GLU A N 1
ATOM 3684 C CA . GLU A 1 490 ? -16.641 -3.574 16.25 1 86 490 GLU A CA 1
ATOM 3685 C C . GLU A 1 490 ? -15.492 -4.523 15.922 1 86 490 GLU A C 1
ATOM 3687 O O . GLU A 1 490 ? -15.719 -5.641 15.453 1 86 490 GLU A O 1
ATOM 3692 N N . PHE A 1 491 ? -14.297 -3.992 16.109 1 94.12 491 PHE A N 1
ATOM 3693 C CA . PHE A 1 491 ? -13.141 -4.867 16.016 1 94.12 491 PHE A CA 1
ATOM 3694 C C . PHE A 1 491 ? -13.195 -5.953 17.078 1 94.12 491 PHE A C 1
ATOM 3696 O O . PHE A 1 491 ? -13.883 -5.801 18.094 1 94.12 491 PHE A O 1
ATOM 3703 N N . ALA A 1 492 ? -12.477 -7.031 16.781 1 93.69 492 ALA A N 1
ATOM 3704 C CA . ALA A 1 492 ? -12.266 -8.008 17.859 1 93.69 492 ALA A CA 1
ATOM 3705 C C . ALA A 1 492 ? -11.5 -7.398 19.016 1 93.69 492 ALA A C 1
ATOM 3707 O O . ALA A 1 492 ? -10.742 -6.441 18.844 1 93.69 492 ALA A O 1
ATOM 3708 N N . GLU A 1 493 ? -11.805 -7.938 20.172 1 93.19 493 GLU A N 1
ATOM 3709 C CA . GLU A 1 493 ? -11.039 -7.477 21.328 1 93.19 493 GLU A CA 1
ATOM 3710 C C . GLU A 1 493 ? -9.578 -7.887 21.234 1 93.19 493 GLU A C 1
ATOM 3712 O O . GLU A 1 493 ? -9.266 -9.078 21.125 1 93.19 493 GLU A O 1
ATOM 3717 N N . VAL A 1 494 ? -8.75 -6.949 21.141 1 95.06 494 VAL A N 1
ATOM 3718 C CA . VAL A 1 494 ? -7.309 -7.164 21.141 1 95.06 494 VAL A CA 1
ATOM 3719 C C . VAL A 1 494 ? -6.668 -6.391 22.297 1 95.06 494 VAL A C 1
ATOM 3721 O O . VAL A 1 494 ? -6.984 -5.219 22.516 1 95.06 494 VAL A O 1
ATOM 3724 N N . LYS A 1 495 ? -5.824 -7.074 23.094 1 94.62 495 LYS A N 1
ATOM 3725 C CA . LYS A 1 495 ? -4.992 -6.375 24.078 1 94.62 495 LYS A CA 1
ATOM 3726 C C . LYS A 1 495 ? -3.68 -5.914 23.453 1 94.62 495 LYS A C 1
ATOM 3728 O O . LYS A 1 495 ? -2.668 -6.617 23.531 1 94.62 495 LYS A O 1
ATOM 3733 N N . TYR A 1 496 ? -3.717 -4.703 23.047 1 98.06 496 TYR A N 1
ATOM 3734 C CA . TYR A 1 496 ? -2.58 -4.188 22.297 1 98.06 496 TYR A CA 1
ATOM 3735 C C . TYR A 1 496 ? -1.352 -4.047 23.188 1 98.06 496 TYR A C 1
ATOM 3737 O O . TYR A 1 496 ? -0.219 -4.066 22.703 1 98.06 496 TYR A O 1
ATOM 3745 N N . VAL A 1 497 ? -1.527 -3.939 24.5 1 98.06 497 VAL A N 1
ATOM 3746 C CA . VAL A 1 497 ? -0.401 -3.959 25.422 1 98.06 497 VAL A CA 1
ATOM 3747 C C . VAL A 1 497 ? 0.35 -5.281 25.297 1 98.06 497 VAL A C 1
ATOM 3749 O O . VAL A 1 497 ? 1.577 -5.32 25.422 1 98.06 497 VAL A O 1
ATOM 3752 N N . ASP A 1 498 ? -0.42 -6.379 25.172 1 98.06 498 ASP A N 1
ATOM 3753 C CA . ASP A 1 498 ? 0.201 -7.691 25 1 98.06 498 ASP A CA 1
ATOM 3754 C C . ASP A 1 498 ? 0.908 -7.793 23.656 1 98.06 498 ASP A C 1
ATOM 3756 O O . ASP A 1 498 ? 1.962 -8.422 23.547 1 98.06 498 ASP A O 1
ATOM 3760 N N . VAL A 1 499 ? 0.329 -7.211 22.625 1 98.06 499 VAL A N 1
ATOM 3761 C CA . VAL A 1 499 ? 0.978 -7.164 21.312 1 98.06 499 VAL A CA 1
ATOM 3762 C C . VAL A 1 499 ? 2.312 -6.434 21.422 1 98.06 499 VAL A C 1
ATOM 3764 O O . VAL A 1 499 ? 3.34 -6.922 20.953 1 98.06 499 VAL A O 1
ATOM 3767 N N . ALA A 1 500 ? 2.271 -5.23 22.062 1 98.25 500 ALA A N 1
ATOM 3768 C CA . ALA A 1 500 ? 3.48 -4.43 22.234 1 98.25 500 ALA A CA 1
ATOM 3769 C C . ALA A 1 500 ? 4.551 -5.207 22.984 1 98.25 500 ALA A C 1
ATOM 3771 O O . ALA A 1 500 ? 5.723 -5.191 22.609 1 98.25 500 ALA A O 1
ATOM 3772 N N . ARG A 1 501 ? 4.176 -5.895 24.047 1 98 501 ARG A N 1
ATOM 3773 C CA . ARG A 1 501 ? 5.109 -6.684 24.844 1 98 501 ARG A CA 1
ATOM 3774 C C . ARG A 1 501 ? 5.715 -7.816 24.031 1 98 501 ARG A C 1
ATOM 3776 O O . ARG A 1 501 ? 6.898 -8.125 24.156 1 98 501 ARG A O 1
ATOM 3783 N N . ALA A 1 502 ? 4.855 -8.398 23.188 1 97.5 502 ALA A N 1
ATOM 3784 C CA . ALA A 1 502 ? 5.332 -9.484 22.328 1 97.5 502 ALA A CA 1
ATOM 3785 C C . ALA A 1 502 ? 6.414 -8.992 21.375 1 97.5 502 ALA A C 1
ATOM 3787 O O . ALA A 1 502 ? 7.316 -9.75 21 1 97.5 502 ALA A O 1
ATOM 3788 N N . TYR A 1 503 ? 6.371 -7.766 21.016 1 97.44 503 TYR A N 1
ATOM 3789 C CA . TYR A 1 503 ? 7.387 -7.18 20.156 1 97.44 503 TYR A CA 1
ATOM 3790 C C . TYR A 1 503 ? 8.562 -6.656 20.969 1 97.44 503 TYR A C 1
ATOM 3792 O O . TYR A 1 503 ? 9.547 -6.164 20.406 1 97.44 503 TYR A O 1
ATOM 3800 N N . GLY A 1 504 ? 8.477 -6.621 22.266 1 96.44 504 GLY A N 1
ATOM 3801 C CA . GLY A 1 504 ? 9.586 -6.258 23.125 1 96.44 504 GLY A CA 1
ATOM 3802 C C . GLY A 1 504 ? 9.523 -4.82 23.609 1 96.44 504 GLY A C 1
ATOM 3803 O O . GLY A 1 504 ? 10.539 -4.25 24.016 1 96.44 504 GLY A O 1
ATOM 3804 N N . LEU A 1 505 ? 8.391 -4.137 23.547 1 97.81 505 LEU A N 1
ATOM 3805 C CA . LEU A 1 505 ? 8.227 -2.777 24.047 1 97.81 505 LEU A CA 1
ATOM 3806 C C . LEU A 1 505 ? 7.648 -2.791 25.469 1 97.81 505 LEU A C 1
ATOM 3808 O O . LEU A 1 505 ? 6.902 -3.705 25.828 1 97.81 505 LEU A O 1
ATOM 3812 N N . ASP A 1 506 ? 7.98 -1.768 26.25 1 97.62 506 ASP A N 1
ATOM 3813 C CA . ASP A 1 506 ? 7.207 -1.522 27.469 1 97.62 506 ASP A CA 1
ATOM 3814 C C . ASP A 1 506 ? 5.766 -1.145 27.141 1 97.62 506 ASP A C 1
ATOM 3816 O O . ASP A 1 506 ? 5.5 -0.563 26.078 1 97.62 506 ASP A O 1
ATOM 3820 N N . ALA A 1 507 ? 4.879 -1.55 28.016 1 98.25 507 ALA A N 1
ATOM 3821 C CA . ALA A 1 507 ? 3.473 -1.318 27.703 1 98.25 507 ALA A CA 1
ATOM 3822 C C . ALA A 1 507 ? 2.705 -0.849 28.922 1 98.25 507 ALA A C 1
ATOM 3824 O O . ALA A 1 507 ? 2.957 -1.316 30.047 1 98.25 507 ALA A O 1
ATOM 3825 N N . PHE A 1 508 ? 1.878 0.065 28.797 1 98.5 508 PHE A N 1
ATOM 3826 C CA . PHE A 1 508 ? 0.996 0.663 29.797 1 98.5 508 PHE A CA 1
ATOM 3827 C C . PHE A 1 508 ? -0.458 0.596 29.344 1 98.5 508 PHE A C 1
ATOM 3829 O O . PHE A 1 508 ? -0.74 0.621 28.141 1 98.5 508 PHE A O 1
ATOM 3836 N N . LEU A 1 509 ? -1.362 0.44 30.266 1 98.31 509 LEU A N 1
ATOM 3837 C CA . LEU A 1 509 ? -2.783 0.355 29.938 1 98.31 509 LEU A CA 1
ATOM 3838 C C . LEU A 1 509 ? -3.588 1.362 30.75 1 98.31 509 LEU A C 1
ATOM 3840 O O . LEU A 1 509 ? -3.465 1.415 31.984 1 98.31 509 LEU A O 1
ATOM 3844 N N . ALA A 1 510 ? -4.316 2.172 30.078 1 98 510 ALA A N 1
ATOM 3845 C CA . ALA A 1 510 ? -5.258 3.088 30.719 1 98 510 ALA A CA 1
ATOM 3846 C C . ALA A 1 510 ? -6.695 2.746 30.328 1 98 510 ALA A C 1
ATOM 3848 O O . ALA A 1 510 ? -7.09 2.889 29.172 1 98 510 ALA A O 1
ATOM 3849 N N . VAL A 1 511 ? -7.5 2.354 31.281 1 96.5 511 VAL A N 1
ATOM 3850 C CA . VAL A 1 511 ? -8.875 1.938 31.016 1 96.5 511 VAL A CA 1
ATOM 3851 C C . VAL A 1 511 ? -9.844 2.967 31.594 1 96.5 511 VAL A C 1
ATOM 3853 O O . VAL A 1 511 ? -11.016 3.006 31.203 1 96.5 511 VAL A O 1
ATOM 3856 N N . GLY A 1 512 ? -9.336 3.828 32.406 1 95.25 512 GLY A N 1
ATOM 3857 C CA . GLY A 1 512 ? -10.117 4.91 33 1 95.25 512 GLY A CA 1
ATOM 3858 C C . GLY A 1 512 ? -9.297 6.16 33.281 1 95.25 512 GLY A C 1
ATOM 3859 O O . GLY A 1 512 ? -8.07 6.141 33.156 1 95.25 512 GLY A O 1
ATOM 3860 N N . ASN A 1 513 ? -9.945 7.184 33.688 1 95.25 513 ASN A N 1
ATOM 3861 C CA . ASN A 1 513 ? -9.305 8.484 33.844 1 95.25 513 ASN A CA 1
ATOM 3862 C C . ASN A 1 513 ? -8.211 8.438 34.906 1 95.25 513 ASN A C 1
ATOM 3864 O O . ASN A 1 513 ? -7.199 9.133 34.812 1 95.25 513 ASN A O 1
ATOM 3868 N N . GLY A 1 514 ? -8.445 7.66 35.938 1 95.19 514 GLY A N 1
ATOM 3869 C CA . GLY A 1 514 ? -7.461 7.535 37 1 95.19 514 GLY A CA 1
ATOM 3870 C C . GLY A 1 514 ? -6.133 6.984 36.5 1 95.19 514 GLY A C 1
ATOM 3871 O O . GLY A 1 514 ? -5.086 7.281 37.094 1 95.19 514 GLY A O 1
ATOM 3872 N N . ASP A 1 515 ? -6.16 6.242 35.406 1 97.06 515 ASP A N 1
ATOM 3873 C CA . ASP A 1 515 ? -4.965 5.598 34.875 1 97.06 515 ASP A CA 1
ATOM 3874 C C . ASP A 1 515 ? -4.062 6.605 34.156 1 97.06 515 ASP A C 1
ATOM 3876 O O . ASP A 1 515 ? -2.906 6.305 33.875 1 97.06 515 ASP A O 1
ATOM 3880 N N . LEU A 1 516 ? -4.457 7.809 33.938 1 96.88 516 LEU A N 1
ATOM 3881 C CA . LEU A 1 516 ? -3.678 8.836 33.25 1 96.88 516 LEU A CA 1
ATOM 3882 C C . LEU A 1 516 ? -2.504 9.289 34.125 1 96.88 516 LEU A C 1
ATOM 3884 O O . LEU A 1 516 ? -1.577 9.93 33.625 1 96.88 516 LEU A O 1
ATOM 3888 N N . ASP A 1 517 ? -2.559 8.945 35.438 1 95.94 517 ASP A N 1
ATOM 3889 C CA . ASP A 1 517 ? -1.445 9.242 36.312 1 95.94 517 ASP A CA 1
ATOM 3890 C C . ASP A 1 517 ? -0.166 8.547 35.844 1 95.94 517 ASP A C 1
ATOM 3892 O O . ASP A 1 517 ? 0.937 8.961 36.219 1 95.94 517 ASP A O 1
ATOM 3896 N N . GLN A 1 518 ? -0.37 7.582 35 1 96.94 518 GLN A N 1
ATOM 3897 C CA . GLN A 1 518 ? 0.766 6.809 34.5 1 96.94 518 GLN A CA 1
ATOM 3898 C C . GLN A 1 518 ? 1.494 7.551 33.375 1 96.94 518 GLN A C 1
ATOM 3900 O O . GLN A 1 518 ? 2.6 7.168 33 1 96.94 518 GLN A O 1
ATOM 3905 N N . LEU A 1 519 ? 1 8.609 32.906 1 97.56 519 LEU A N 1
ATOM 3906 C CA . LEU A 1 519 ? 1.514 9.273 31.734 1 97.56 519 LEU A CA 1
ATOM 3907 C C . LEU A 1 519 ? 2.949 9.742 31.938 1 97.56 519 LEU A C 1
ATOM 3909 O O . LEU A 1 519 ? 3.781 9.648 31.047 1 97.56 519 LEU A O 1
ATOM 3913 N N . THR A 1 520 ? 3.197 10.305 33.125 1 96.75 520 THR A N 1
ATOM 3914 C CA . THR A 1 520 ? 4.547 10.781 33.406 1 96.75 520 THR A CA 1
ATOM 3915 C C . THR A 1 520 ? 5.547 9.633 33.344 1 96.75 520 THR A C 1
ATOM 3917 O O . THR A 1 520 ? 6.613 9.75 32.75 1 96.75 520 THR A O 1
ATOM 3920 N N . SER A 1 521 ? 5.117 8.523 33.969 1 96.94 521 SER A N 1
ATOM 3921 C CA . SER A 1 521 ? 5.973 7.34 33.938 1 96.94 521 SER A CA 1
ATOM 3922 C C . SER A 1 521 ? 6.145 6.809 32.531 1 96.94 521 SER A C 1
ATOM 3924 O O . SER A 1 521 ? 7.223 6.34 32.156 1 96.94 521 SER A O 1
ATOM 3926 N N . PHE A 1 522 ? 5.145 6.781 31.812 1 97.88 522 PHE A N 1
ATOM 3927 C CA . PHE A 1 522 ? 5.16 6.34 30.422 1 97.88 522 PHE A CA 1
ATOM 3928 C C . PHE A 1 522 ? 6.129 7.184 29.594 1 97.88 522 PHE A C 1
ATOM 3930 O O . PHE A 1 522 ? 7.004 6.645 28.922 1 97.88 522 PHE A O 1
ATOM 3937 N N . LEU A 1 523 ? 6.043 8.453 29.719 1 97.81 523 LEU A N 1
ATOM 3938 C CA . LEU A 1 523 ? 6.832 9.375 28.906 1 97.81 523 LEU A CA 1
ATOM 3939 C C . LEU A 1 523 ? 8.297 9.336 29.312 1 97.81 523 LEU A C 1
ATOM 3941 O O . LEU A 1 523 ? 9.18 9.602 28.484 1 97.81 523 LEU A O 1
ATOM 3945 N N . SER A 1 524 ? 8.617 9.016 30.578 1 95.81 524 SER A N 1
ATOM 3946 C CA . SER A 1 524 ? 9.984 9.047 31.078 1 95.81 524 SER A CA 1
ATOM 3947 C C . SER A 1 524 ? 10.641 7.668 31 1 95.81 524 SER A C 1
ATOM 3949 O O . SER A 1 524 ? 11.82 7.516 31.312 1 95.81 524 SER A O 1
ATOM 3951 N N . SER A 1 525 ? 9.867 6.695 30.594 1 95.81 525 SER A N 1
ATOM 3952 C CA . SER A 1 525 ? 10.422 5.352 30.516 1 95.81 525 SER A CA 1
ATOM 3953 C C . SER A 1 525 ? 11.57 5.285 29.5 1 95.81 525 SER A C 1
ATOM 3955 O O . SER A 1 525 ? 11.617 6.082 28.562 1 95.81 525 SER A O 1
ATOM 3957 N N . ASP A 1 526 ? 12.492 4.367 29.734 1 94.12 526 ASP A N 1
ATOM 3958 C CA . ASP A 1 526 ? 13.617 4.195 28.812 1 94.12 526 ASP A CA 1
ATOM 3959 C C . ASP A 1 526 ? 13.211 3.379 27.594 1 94.12 526 ASP A C 1
ATOM 3961 O O . ASP A 1 526 ? 12.477 2.395 27.719 1 94.12 526 ASP A O 1
ATOM 3965 N N . GLY A 1 527 ? 13.672 3.805 26.469 1 95.06 527 GLY A N 1
ATOM 3966 C CA . GLY A 1 527 ? 13.406 3.039 25.25 1 95.06 527 GLY A CA 1
ATOM 3967 C C . GLY A 1 527 ? 11.992 3.209 24.734 1 95.06 527 GLY A C 1
ATOM 3968 O O . GLY A 1 527 ? 11.266 4.094 25.188 1 95.06 527 GLY A O 1
ATOM 3969 N N . PRO A 1 528 ? 11.625 2.387 23.781 1 97.5 528 PRO A N 1
ATOM 3970 C CA . PRO A 1 528 ? 10.281 2.494 23.219 1 97.5 528 PRO A CA 1
ATOM 3971 C C . PRO A 1 528 ? 9.195 1.935 24.141 1 97.5 528 PRO A C 1
ATOM 3973 O O . PRO A 1 528 ? 9.422 0.932 24.812 1 97.5 528 PRO A O 1
ATOM 3976 N N . ALA A 1 529 ? 8.062 2.543 24.172 1 98.56 529 ALA A N 1
ATOM 3977 C CA . ALA A 1 529 ? 6.93 2.133 25 1 98.56 529 ALA A CA 1
ATOM 3978 C C . ALA A 1 529 ? 5.605 2.447 24.312 1 98.56 529 ALA A C 1
ATOM 3980 O O . ALA A 1 529 ? 5.512 3.395 23.531 1 98.56 529 ALA A O 1
ATOM 3981 N N . LEU A 1 530 ? 4.645 1.6 24.578 1 98.75 530 LEU A N 1
ATOM 3982 C CA . LEU A 1 530 ? 3.289 1.806 24.062 1 98.75 530 LEU A CA 1
ATOM 3983 C C . LEU A 1 530 ? 2.287 1.88 25.219 1 98.75 530 LEU A C 1
ATOM 3985 O O . LEU A 1 530 ? 2.311 1.043 26.125 1 98.75 530 LEU A O 1
ATOM 3989 N N . MET A 1 531 ? 1.47 2.881 25.25 1 98.75 531 MET A N 1
ATOM 3990 C CA . MET A 1 531 ? 0.345 2.986 26.172 1 98.75 531 MET A CA 1
ATOM 3991 C C . MET A 1 531 ? -0.981 2.822 25.438 1 98.75 531 MET A C 1
ATOM 3993 O O . MET A 1 531 ? -1.304 3.611 24.547 1 98.75 531 MET A O 1
ATOM 3997 N N . GLU A 1 532 ? -1.652 1.796 25.75 1 98.62 532 GLU A N 1
ATOM 3998 C CA . GLU A 1 532 ? -3.012 1.604 25.25 1 98.62 532 GLU A CA 1
ATOM 3999 C C . GLU A 1 532 ? -4.023 2.379 26.094 1 98.62 532 GLU A C 1
ATOM 4001 O O . GLU A 1 532 ? -4.062 2.232 27.312 1 98.62 532 GLU A O 1
ATOM 4006 N N . VAL A 1 533 ? -4.754 3.195 25.422 1 98.06 533 VAL A N 1
ATOM 4007 C CA . VAL A 1 533 ? -5.781 3.99 26.094 1 98.06 533 VAL A CA 1
ATOM 4008 C C . VAL A 1 533 ? -7.156 3.605 25.547 1 98.06 533 VAL A C 1
ATOM 4010 O O . VAL A 1 533 ? -7.469 3.861 24.391 1 98.06 533 VAL A O 1
ATOM 4013 N N . ARG A 1 534 ? -7.98 3.043 26.422 1 97.06 534 ARG A N 1
ATOM 4014 C CA . ARG A 1 534 ? -9.328 2.67 26 1 97.06 534 ARG A CA 1
ATOM 4015 C C . ARG A 1 534 ? -10.281 3.859 26.094 1 97.06 534 ARG A C 1
ATOM 4017 O O . ARG A 1 534 ? -10.273 4.594 27.078 1 97.06 534 ARG A O 1
ATOM 4024 N N . THR A 1 535 ? -10.945 4.125 25.031 1 94.88 535 THR A N 1
ATOM 4025 C CA . THR A 1 535 ? -11.914 5.219 24.984 1 94.88 535 THR A CA 1
ATOM 4026 C C . THR A 1 535 ? -13.242 4.746 24.406 1 94.88 535 THR A C 1
ATOM 4028 O O . THR A 1 535 ? -13.312 3.674 23.812 1 94.88 535 THR A O 1
ATOM 4031 N N . ALA A 1 536 ? -14.328 5.535 24.672 1 92.69 536 ALA A N 1
ATOM 4032 C CA . ALA A 1 536 ? -15.586 5.312 23.969 1 92.69 536 ALA A CA 1
ATOM 4033 C C . ALA A 1 536 ? -15.453 5.664 22.484 1 92.69 536 ALA A C 1
ATOM 4035 O O . ALA A 1 536 ? -14.672 6.543 22.109 1 92.69 536 ALA A O 1
ATOM 4036 N N . PRO A 1 537 ? -16.188 4.973 21.672 1 92.56 537 PRO A N 1
ATOM 4037 C CA . PRO A 1 537 ? -16.125 5.312 20.234 1 92.56 537 PRO A CA 1
ATOM 4038 C C . PRO A 1 537 ? -16.734 6.68 19.938 1 92.56 537 PRO A C 1
ATOM 4040 O O . PRO A 1 537 ? -17.547 7.188 20.719 1 92.56 537 PRO A O 1
ATOM 4043 N N . GLU A 1 538 ? -16.406 7.191 18.828 1 92.62 538 GLU A N 1
ATOM 4044 C CA . GLU A 1 538 ? -16.734 8.562 18.438 1 92.62 538 GLU A CA 1
ATOM 4045 C C . GLU A 1 538 ? -18.234 8.719 18.188 1 92.62 538 GLU A C 1
ATOM 4047 O O . GLU A 1 538 ? -18.75 9.836 18.141 1 92.62 538 GLU A O 1
ATOM 4052 N N . ASN A 1 539 ? -18.953 7.617 17.953 1 91 539 ASN A N 1
ATOM 4053 C CA . ASN A 1 539 ? -20.406 7.723 17.781 1 91 539 ASN A CA 1
ATOM 4054 C C . ASN A 1 539 ? -21.125 7.785 19.125 1 91 539 ASN A C 1
ATOM 4056 O O . ASN A 1 539 ? -22.312 8.117 19.188 1 91 539 ASN A O 1
ATOM 4060 N N . GLU A 1 540 ? -20.469 7.543 20.188 1 89.5 540 GLU A N 1
ATOM 4061 C CA . GLU A 1 540 ? -21 7.672 21.547 1 89.5 540 GLU A CA 1
ATOM 4062 C C . GLU A 1 540 ? -20.531 8.969 22.203 1 89.5 540 GLU A C 1
ATOM 4064 O O . GLU A 1 540 ? -21.25 9.547 23.016 1 89.5 540 GLU A O 1
ATOM 4069 N N . LEU A 1 541 ? -19.422 9.336 21.922 1 90.69 541 LEU A N 1
ATOM 4070 C CA . LEU A 1 541 ? -18.797 10.586 22.328 1 90.69 541 LEU A CA 1
ATOM 4071 C C . LEU A 1 541 ? -18.25 11.344 21.125 1 90.69 541 LEU A C 1
ATOM 4073 O O . LEU A 1 541 ? -17.109 11.125 20.719 1 90.69 541 LEU A O 1
ATOM 4077 N N . PHE A 1 542 ? -19.047 12.328 20.625 1 93 542 PHE A N 1
ATOM 4078 C CA . PHE A 1 542 ? -18.719 13 19.391 1 93 542 PHE A CA 1
ATOM 4079 C C . PHE A 1 542 ? -17.578 14 19.594 1 93 542 PHE A C 1
ATOM 4081 O O . PHE A 1 542 ? -17.672 14.867 20.453 1 93 542 PHE A O 1
ATOM 4088 N N . PRO A 1 543 ? -16.469 13.836 18.844 1 93.25 543 PRO A N 1
ATOM 4089 C CA . PRO A 1 543 ? -15.375 14.812 18.922 1 93.25 543 PRO A CA 1
ATOM 4090 C C . PRO A 1 543 ? -15.789 16.203 18.453 1 93.25 543 PRO A C 1
ATOM 4092 O O . PRO A 1 543 ? -16.875 16.375 17.891 1 93.25 543 PRO A O 1
ATOM 4095 N N . PRO A 1 544 ? -14.992 17.234 18.766 1 91.69 544 PRO A N 1
ATOM 4096 C CA . PRO A 1 544 ? -15.344 18.609 18.422 1 91.69 544 PRO A CA 1
ATOM 4097 C C . PRO A 1 544 ? -15.242 18.875 16.922 1 91.69 544 PRO A C 1
ATOM 4099 O O . PRO A 1 544 ? -14.375 19.656 16.484 1 91.69 544 PRO A O 1
ATOM 4102 N N . VAL A 1 545 ? -16.062 18.312 16.156 1 94.31 545 VAL A N 1
ATOM 4103 C CA . VAL A 1 545 ? -16.297 18.578 14.742 1 94.31 545 VAL A CA 1
ATOM 4104 C C . VAL A 1 545 ? -17.578 19.406 14.586 1 94.31 545 VAL A C 1
ATOM 4106 O O . VAL A 1 545 ? -18.656 18.969 14.992 1 94.31 545 VAL A O 1
ATOM 4109 N N . PRO A 1 546 ? -17.391 20.562 13.992 1 94.12 546 PRO A N 1
ATOM 4110 C CA . PRO A 1 546 ? -18.516 21.516 14.016 1 94.12 546 PRO A CA 1
ATOM 4111 C C . PRO A 1 546 ? -19.812 20.906 13.477 1 94.12 546 PRO A C 1
ATOM 4113 O O . PRO A 1 546 ? -20.891 21.125 14.039 1 94.12 546 PRO A O 1
ATOM 4116 N N . ASP A 1 547 ? -19.75 20.078 12.484 1 94.31 547 ASP A N 1
ATOM 4117 C CA . ASP A 1 547 ? -20.938 19.516 11.836 1 94.31 547 ASP A CA 1
ATOM 4118 C C . ASP A 1 547 ? -21.578 18.438 12.711 1 94.31 547 ASP A C 1
ATOM 4120 O O . ASP A 1 547 ? -22.703 18.016 12.453 1 94.31 547 ASP A O 1
ATOM 4124 N N . TRP A 1 548 ? -20.938 18 13.773 1 94.88 548 TRP A N 1
ATOM 4125 C CA . TRP A 1 548 ? -21.453 16.891 14.562 1 94.88 548 TRP A CA 1
ATOM 4126 C C . TRP A 1 548 ? -22.156 17.391 15.82 1 94.88 548 TRP A C 1
ATOM 4128 O O . TRP A 1 548 ? -22.75 16.594 16.562 1 94.88 548 TRP A O 1
ATOM 4138 N N . ARG A 1 549 ? -22.156 18.703 16.047 1 92.81 549 ARG A N 1
ATOM 4139 C CA . ARG A 1 549 ? -22.781 19.281 17.25 1 92.81 549 ARG A CA 1
ATOM 4140 C C . ARG A 1 549 ? -24.266 18.969 17.281 1 92.81 549 ARG A C 1
ATOM 4142 O O . ARG A 1 549 ? -24.766 18.359 18.234 1 92.81 549 ARG A O 1
ATOM 4149 N N . GLU A 1 550 ? -24.984 19.375 16.266 1 94.12 550 GLU A N 1
ATOM 4150 C CA . GLU A 1 550 ? -26.438 19.203 16.219 1 94.12 550 GLU A CA 1
ATOM 4151 C C . GLU A 1 550 ? -26.812 17.719 16.172 1 94.12 550 GLU A C 1
ATOM 4153 O O . GLU A 1 550 ? -27.703 17.281 16.922 1 94.12 550 GLU A O 1
ATOM 4158 N N . PRO A 1 551 ? -26.125 16.953 15.312 1 95.12 551 PRO A N 1
ATOM 4159 C CA . PRO A 1 551 ? -26.422 15.516 15.312 1 95.12 551 PRO A CA 1
ATOM 4160 C C . PRO A 1 551 ? -26.219 14.867 16.672 1 95.12 551 PRO A C 1
ATOM 4162 O O . PRO A 1 551 ? -27 14.008 17.078 1 95.12 551 PRO A O 1
ATOM 4165 N N . ALA A 1 552 ? -25.125 15.172 17.328 1 93.62 552 ALA A N 1
ATOM 4166 C CA . ALA A 1 552 ? -24.875 14.625 18.656 1 93.62 552 ALA A CA 1
ATOM 4167 C C . ALA A 1 552 ? -26.031 14.93 19.609 1 93.62 552 ALA A C 1
ATOM 4169 O O . ALA A 1 552 ? -26.5 14.047 20.328 1 93.62 552 ALA A O 1
ATOM 4170 N N . SER A 1 553 ? -26.469 16.172 19.609 1 93.19 553 SER A N 1
ATOM 4171 C CA . SER A 1 553 ? -27.594 16.594 20.438 1 93.19 553 SER A CA 1
ATOM 4172 C C . SER A 1 553 ? -28.859 15.836 20.078 1 93.19 553 SER A C 1
ATOM 4174 O O . SER A 1 553 ? -29.578 15.359 20.969 1 93.19 553 SER A O 1
ATOM 4176 N N . ARG A 1 554 ? -29.109 15.734 18.828 1 95.25 554 ARG A N 1
ATOM 4177 C CA . ARG A 1 554 ? -30.297 15.031 18.344 1 95.25 554 ARG A CA 1
ATOM 4178 C C . ARG A 1 554 ? -30.297 13.578 18.812 1 95.25 554 ARG A C 1
ATOM 4180 O O . ARG A 1 554 ? -31.359 13.023 19.109 1 95.25 554 ARG A O 1
ATOM 4187 N N . LEU A 1 555 ? -29.156 12.953 18.859 1 95.12 555 LEU A N 1
ATOM 4188 C CA . LEU A 1 555 ? -29.047 11.539 19.203 1 95.12 555 LEU A CA 1
ATOM 4189 C C . LEU A 1 555 ? -28.906 11.359 20.719 1 95.12 555 LEU A C 1
ATOM 4191 O O . LEU A 1 555 ? -28.812 10.234 21.203 1 95.12 555 LEU A O 1
ATOM 4195 N N . GLY A 1 556 ? -28.922 12.445 21.453 1 93.06 556 GLY A N 1
ATOM 4196 C CA . GLY A 1 556 ? -28.75 12.391 22.906 1 93.06 556 GLY A CA 1
ATOM 4197 C C . GLY A 1 556 ? -27.359 11.969 23.328 1 93.06 556 GLY A C 1
ATOM 4198 O O . GLY A 1 556 ? -27.188 11.273 24.328 1 93.06 556 GLY A O 1
ATOM 4199 N N . LYS A 1 557 ? -26.375 12.242 22.438 1 91.56 557 LYS A N 1
ATOM 4200 C CA . LYS A 1 557 ? -24.984 11.891 22.734 1 91.56 557 LYS A CA 1
ATOM 4201 C C . LYS A 1 557 ? -24.188 13.117 23.125 1 91.56 557 LYS A C 1
ATOM 4203 O O . LYS A 1 557 ? -24.609 14.25 22.891 1 91.56 557 LYS A O 1
ATOM 4208 N N . ARG A 1 558 ? -23.062 12.898 23.734 1 88.31 558 ARG A N 1
ATOM 4209 C CA . ARG A 1 558 ? -22.188 13.977 24.188 1 88.31 558 ARG A CA 1
ATOM 4210 C C . ARG A 1 558 ? -21.359 14.523 23.016 1 88.31 558 ARG A C 1
ATOM 4212 O O . ARG A 1 558 ? -20.891 13.766 22.172 1 88.31 558 ARG A O 1
ATOM 4219 N N . TYR A 1 559 ? -21.328 15.781 22.953 1 90.12 559 TYR A N 1
ATOM 4220 C CA . TYR A 1 559 ? -20.469 16.5 22.031 1 90.12 559 TYR A CA 1
ATOM 4221 C C . TYR A 1 559 ? -19.359 17.234 22.781 1 90.12 559 TYR A C 1
ATOM 4223 O O . TYR A 1 559 ? -19.609 18.062 23.641 1 90.12 559 TYR A O 1
ATOM 4231 N N . MET A 1 560 ? -18.094 16.906 22.438 1 86.38 560 MET A N 1
ATOM 4232 C CA . MET A 1 560 ? -16.938 17.391 23.203 1 86.38 560 MET A CA 1
ATOM 4233 C C . MET A 1 560 ? -16.359 18.656 22.562 1 86.38 560 MET A C 1
ATOM 4235 O O . MET A 1 560 ? -15.148 18.766 22.391 1 86.38 560 MET A O 1
ATOM 4239 N N . GLY A 1 561 ? -17.141 19.547 22 1 80.44 561 GLY A N 1
ATOM 4240 C CA . GLY A 1 561 ? -16.719 20.828 21.422 1 80.44 561 GLY A CA 1
ATOM 4241 C C . GLY A 1 561 ? -17.484 22 21.984 1 80.44 561 GLY A C 1
ATOM 4242 O O . GLY A 1 561 ? -18.422 21.828 22.781 1 80.44 561 GLY A O 1
ATOM 4243 N N . VAL A 1 562 ? -16.875 23.141 21.75 1 70.06 562 VAL A N 1
ATOM 4244 C CA . VAL A 1 562 ? -17.547 24.359 22.188 1 70.06 562 VAL A CA 1
ATOM 4245 C C . VAL A 1 562 ? -18.5 24.859 21.094 1 70.06 562 VAL A C 1
ATOM 4247 O O . VAL A 1 562 ? -18.25 24.625 19.906 1 70.06 562 VAL A O 1
ATOM 4250 N N . MET B 1 1 ? -34.875 4.176 -8.438 1 95.94 1 MET B N 1
ATOM 4251 C CA . MET B 1 1 ? -34.25 3.668 -7.227 1 95.94 1 MET B CA 1
ATOM 4252 C C . MET B 1 1 ? -32.906 4.34 -7.004 1 95.94 1 MET B C 1
ATOM 4254 O O . MET B 1 1 ? -32.312 4.891 -7.938 1 95.94 1 MET B O 1
ATOM 4258 N N . ARG B 1 2 ? -32.375 4.348 -5.801 1 96.31 2 ARG B N 1
ATOM 4259 C CA . ARG B 1 2 ? -31.094 4.938 -5.5 1 96.31 2 ARG B CA 1
ATOM 4260 C C . ARG B 1 2 ? -29.969 4.133 -6.141 1 96.31 2 ARG B C 1
ATOM 4262 O O . ARG B 1 2 ? -30.016 2.904 -6.188 1 96.31 2 ARG B O 1
ATOM 4269 N N . ALA B 1 3 ? -28.906 4.855 -6.613 1 98.31 3 ALA B N 1
ATOM 4270 C CA . ALA B 1 3 ? -27.797 4.234 -7.332 1 98.31 3 ALA B CA 1
ATOM 4271 C C . ALA B 1 3 ? -27.109 3.172 -6.477 1 98.31 3 ALA B C 1
ATOM 4273 O O . ALA B 1 3 ? -26.734 2.111 -6.977 1 98.31 3 ALA B O 1
ATOM 4274 N N . SER B 1 4 ? -26.953 3.455 -5.195 1 98.25 4 SER B N 1
ATOM 4275 C CA . SER B 1 4 ? -26.344 2.477 -4.301 1 98.25 4 SER B CA 1
ATOM 4276 C C . SER B 1 4 ? -27.172 1.195 -4.238 1 98.25 4 SER B C 1
ATOM 4278 O O . SER B 1 4 ? -26.609 0.093 -4.273 1 98.25 4 SER B O 1
ATOM 4280 N N . ARG B 1 5 ? -28.469 1.282 -4.145 1 97.88 5 ARG B N 1
ATOM 4281 C CA . ARG B 1 5 ? -29.344 0.125 -4.109 1 97.88 5 ARG B CA 1
ATOM 4282 C C . ARG B 1 5 ? -29.312 -0.64 -5.426 1 97.88 5 ARG B C 1
ATOM 4284 O O . ARG B 1 5 ? -29.359 -1.872 -5.438 1 97.88 5 ARG B O 1
ATOM 4291 N N . ALA B 1 6 ? -29.281 0.138 -6.535 1 98.31 6 ALA B N 1
ATOM 4292 C CA . ALA B 1 6 ? -29.172 -0.494 -7.848 1 98.31 6 ALA B CA 1
ATOM 4293 C C . ALA B 1 6 ? -27.906 -1.333 -7.941 1 98.31 6 ALA B C 1
ATOM 4295 O O . ALA B 1 6 ? -27.922 -2.457 -8.453 1 98.31 6 ALA B O 1
ATOM 4296 N N . PHE B 1 7 ? -26.781 -0.797 -7.559 1 98.56 7 PHE B N 1
ATOM 4297 C CA . PHE B 1 7 ? -25.5 -1.488 -7.543 1 98.56 7 PHE B CA 1
ATOM 4298 C C . PHE B 1 7 ? -25.594 -2.777 -6.734 1 98.56 7 PHE B C 1
ATOM 4300 O O . PHE B 1 7 ? -25.156 -3.836 -7.195 1 98.56 7 PHE B O 1
ATOM 4307 N N . ILE B 1 8 ? -26.156 -2.695 -5.523 1 98.56 8 ILE B N 1
ATOM 4308 C CA . ILE B 1 8 ? -26.297 -3.834 -4.621 1 98.56 8 ILE B CA 1
ATOM 4309 C C . ILE B 1 8 ? -27.172 -4.902 -5.27 1 98.56 8 ILE B C 1
ATOM 4311 O O . ILE B 1 8 ? -26.828 -6.086 -5.258 1 98.56 8 ILE B O 1
ATOM 4315 N N . LYS B 1 9 ? -28.297 -4.465 -5.789 1 98.12 9 LYS B N 1
ATOM 4316 C CA . LYS B 1 9 ? -29.188 -5.387 -6.488 1 98.12 9 LYS B CA 1
ATOM 4317 C C . LYS B 1 9 ? -28.453 -6.141 -7.59 1 98.12 9 LYS B C 1
ATOM 4319 O O . LYS B 1 9 ? -28.609 -7.352 -7.738 1 98.12 9 LYS B O 1
ATOM 4324 N N . MET B 1 10 ? -27.703 -5.469 -8.336 1 98.56 10 MET B N 1
ATOM 4325 C CA . MET B 1 10 ? -26.953 -6.078 -9.438 1 98.56 10 MET B CA 1
ATOM 4326 C C . MET B 1 10 ? -25.906 -7.059 -8.914 1 98.56 10 MET B C 1
ATOM 4328 O O . MET B 1 10 ? -25.734 -8.141 -9.477 1 98.56 10 MET B O 1
ATOM 4332 N N . LEU B 1 11 ? -25.156 -6.707 -7.84 1 98.69 11 LEU B N 1
ATOM 4333 C CA . LEU B 1 11 ? -24.203 -7.629 -7.246 1 98.69 11 LEU B CA 1
ATOM 4334 C C . LEU B 1 11 ? -24.875 -8.93 -6.824 1 98.69 11 LEU B C 1
ATOM 4336 O O . LEU B 1 11 ? -24.344 -10.016 -7.062 1 98.69 11 LEU B O 1
ATOM 4340 N N . GLU B 1 12 ? -26.031 -8.758 -6.184 1 98.12 12 GLU B N 1
ATOM 4341 C CA . GLU B 1 12 ? -26.797 -9.938 -5.766 1 98.12 12 GLU B CA 1
ATOM 4342 C C . GLU B 1 12 ? -27.188 -10.797 -6.961 1 98.12 12 GLU B C 1
ATOM 4344 O O . GLU B 1 12 ? -27.094 -12.023 -6.906 1 98.12 12 GLU B O 1
ATOM 4349 N N . GLU B 1 13 ? -27.641 -10.125 -8.008 1 98.06 13 GLU B N 1
ATOM 4350 C CA . GLU B 1 13 ? -28.047 -10.844 -9.211 1 98.06 13 GLU B CA 1
ATOM 4351 C C . GLU B 1 13 ? -26.859 -11.531 -9.875 1 98.06 13 GLU B C 1
ATOM 4353 O O . GLU B 1 13 ? -27.016 -12.57 -10.516 1 98.06 13 GLU B O 1
ATOM 4358 N N . TYR B 1 14 ? -25.656 -10.992 -9.727 1 98.44 14 TYR B N 1
ATOM 4359 C CA . TYR B 1 14 ? -24.438 -11.625 -10.227 1 98.44 14 TYR B CA 1
ATOM 4360 C C . TYR B 1 14 ? -23.984 -12.758 -9.305 1 98.44 14 TYR B C 1
ATOM 4362 O O . TYR B 1 14 ? -22.984 -13.43 -9.578 1 98.44 14 TYR B O 1
ATOM 4370 N N . GLY B 1 15 ? -24.641 -12.945 -8.203 1 97.25 15 GLY B N 1
ATOM 4371 C CA . GLY B 1 15 ? -24.328 -14.023 -7.273 1 97.25 15 GLY B CA 1
ATOM 4372 C C . GLY B 1 15 ? -23.219 -13.672 -6.305 1 97.25 15 GLY B C 1
ATOM 4373 O O . GLY B 1 15 ? -22.578 -14.562 -5.727 1 97.25 15 GLY B O 1
ATOM 4374 N N . VAL B 1 16 ? -22.938 -12.406 -6.141 1 98.12 16 VAL B N 1
ATOM 4375 C CA . VAL B 1 16 ? -21.922 -11.961 -5.203 1 98.12 16 VAL B CA 1
ATOM 4376 C C . VAL B 1 16 ? -22.406 -12.156 -3.77 1 98.12 16 VAL B C 1
ATOM 4378 O O . VAL B 1 16 ? -23.531 -11.773 -3.434 1 98.12 16 VAL B O 1
ATOM 4381 N N . SER B 1 17 ? -21.609 -12.797 -2.965 1 97.12 17 SER B N 1
ATOM 4382 C CA . SER B 1 17 ? -21.969 -13.023 -1.568 1 97.12 17 SER B CA 1
ATOM 4383 C C . SER B 1 17 ? -21.141 -12.148 -0.636 1 97.12 17 SER B C 1
ATOM 4385 O O . SER B 1 17 ? -21.641 -11.672 0.385 1 97.12 17 SER B O 1
ATOM 4387 N N . HIS B 1 18 ? -19.875 -11.984 -0.974 1 98.06 18 HIS B N 1
ATOM 4388 C CA . HIS B 1 18 ? -18.938 -11.242 -0.134 1 98.06 18 HIS B CA 1
ATOM 4389 C C . HIS B 1 18 ? -18.453 -9.977 -0.836 1 98.06 18 HIS B C 1
ATOM 4391 O O . HIS B 1 18 ? -18.156 -10 -2.033 1 98.06 18 HIS B O 1
ATOM 4397 N N . VAL B 1 19 ? -18.406 -8.914 -0.156 1 98.5 19 VAL B N 1
ATOM 4398 C CA . VAL B 1 19 ? -17.766 -7.68 -0.584 1 98.5 19 VAL B CA 1
ATOM 4399 C C . VAL B 1 19 ? -16.656 -7.305 0.399 1 98.5 19 VAL B C 1
ATOM 4401 O O . VAL B 1 19 ? -16.922 -7.047 1.574 1 98.5 19 VAL B O 1
ATOM 4404 N N . PHE B 1 20 ? -15.445 -7.348 -0.054 1 98.62 20 PHE B N 1
ATOM 4405 C CA . PHE B 1 20 ? -14.297 -6.973 0.77 1 98.62 20 PHE B CA 1
ATOM 4406 C C . PHE B 1 20 ? -14.102 -5.465 0.768 1 98.62 20 PHE B C 1
ATOM 4408 O O . PHE B 1 20 ? -14.508 -4.781 -0.174 1 98.62 20 PHE B O 1
ATOM 4415 N N . GLY B 1 21 ? -13.508 -4.938 1.819 1 97.19 21 GLY B N 1
ATOM 4416 C CA . GLY B 1 21 ? -13.242 -3.51 1.768 1 97.19 21 GLY B CA 1
ATOM 4417 C C . GLY B 1 21 ? -13.016 -2.895 3.137 1 97.19 21 GLY B C 1
ATOM 4418 O O . GLY B 1 21 ? -12.781 -3.607 4.113 1 97.19 21 GLY B O 1
ATOM 4419 N N . LEU B 1 22 ? -12.922 -1.603 3.146 1 94.69 22 LEU B N 1
ATOM 4420 C CA . LEU B 1 22 ? -12.797 -0.705 4.289 1 94.69 22 LEU B CA 1
ATOM 4421 C C . LEU B 1 22 ? -13.656 0.541 4.098 1 94.69 22 LEU B C 1
ATOM 4423 O O . LEU B 1 22 ? -13.469 1.286 3.133 1 94.69 22 LEU B O 1
ATOM 4427 N N . PRO B 1 23 ? -14.633 0.772 4.98 1 93.81 23 PRO B N 1
ATOM 4428 C CA . PRO B 1 23 ? -15.555 1.893 4.766 1 93.81 23 PRO B CA 1
ATOM 4429 C C . PRO B 1 23 ? -14.883 3.252 4.938 1 93.81 23 PRO B C 1
ATOM 4431 O O . PRO B 1 23 ? -14.031 3.416 5.82 1 93.81 23 PRO B O 1
ATOM 4434 N N . GLY B 1 24 ? -15.148 4.152 4.078 1 94.5 24 GLY B N 1
ATOM 4435 C CA . GLY B 1 24 ? -14.773 5.551 4.164 1 94.5 24 GLY B CA 1
ATOM 4436 C C . GLY B 1 24 ? -15.953 6.496 4.062 1 94.5 24 GLY B C 1
ATOM 4437 O O . GLY B 1 24 ? -17.078 6.07 3.773 1 94.5 24 GLY B O 1
ATOM 4438 N N . GLU B 1 25 ? -15.734 7.719 4.332 1 93.25 25 GLU B N 1
ATOM 4439 C CA . GLU B 1 25 ? -16.812 8.703 4.34 1 93.25 25 GLU B CA 1
ATOM 4440 C C . GLU B 1 25 ? -17.484 8.797 2.979 1 93.25 25 GLU B C 1
ATOM 4442 O O . GLU B 1 25 ? -18.703 8.984 2.898 1 93.25 25 GLU B O 1
ATOM 4447 N N . THR B 1 26 ? -16.719 8.656 1.984 1 95.19 26 THR B N 1
ATOM 4448 C CA . THR B 1 26 ? -17.234 8.797 0.628 1 95.19 26 THR B CA 1
ATOM 4449 C C . THR B 1 26 ? -18.141 7.629 0.274 1 95.19 26 THR B C 1
ATOM 4451 O O . THR B 1 26 ? -18.891 7.688 -0.708 1 95.19 26 THR B O 1
ATOM 4454 N N . ALA B 1 27 ? -18.141 6.586 1.054 1 95.75 27 ALA B N 1
ATOM 4455 C CA . ALA B 1 27 ? -18.891 5.379 0.72 1 95.75 27 ALA B CA 1
ATOM 4456 C C . ALA B 1 27 ? -20.078 5.195 1.656 1 95.75 27 ALA B C 1
ATOM 4458 O O . ALA B 1 27 ? -20.766 4.176 1.599 1 95.75 27 ALA B O 1
ATOM 4459 N N . LEU B 1 28 ? -20.391 6.105 2.521 1 95.94 28 LEU B N 1
ATOM 4460 C CA . LEU B 1 28 ? -21.422 5.969 3.545 1 95.94 28 LEU B CA 1
ATOM 4461 C C . LEU B 1 28 ? -22.75 5.574 2.924 1 95.94 28 LEU B C 1
ATOM 4463 O O . LEU B 1 28 ? -23.422 4.668 3.416 1 95.94 28 LEU B O 1
ATOM 4467 N N . PRO B 1 29 ? -23.141 6.207 1.789 1 95.06 29 PRO B N 1
ATOM 4468 C CA . PRO B 1 29 ? -24.422 5.809 1.208 1 95.06 29 PRO B CA 1
ATOM 4469 C C . PRO B 1 29 ? -24.453 4.344 0.77 1 95.06 29 PRO B C 1
ATOM 4471 O O . PRO B 1 29 ? -25.438 3.645 0.988 1 95.06 29 PRO B O 1
ATOM 4474 N N . LEU B 1 30 ? -23.344 3.924 0.193 1 97.25 30 LEU B N 1
ATOM 4475 C CA . LEU B 1 30 ? -23.25 2.539 -0.257 1 97.25 30 LEU B CA 1
ATOM 4476 C C . LEU B 1 30 ? -23.297 1.578 0.926 1 97.25 30 LEU B C 1
ATOM 4478 O O . LEU B 1 30 ? -24.047 0.603 0.909 1 97.25 30 LEU B O 1
ATOM 4482 N N . TYR B 1 31 ? -22.562 1.834 1.953 1 96.56 31 TYR B N 1
ATOM 4483 C CA . TYR B 1 31 ? -22.469 0.935 3.098 1 96.56 31 TYR B CA 1
ATOM 4484 C C . TYR B 1 31 ? -23.781 0.921 3.881 1 96.56 31 TYR B C 1
ATOM 4486 O O . TYR B 1 31 ? -24.172 -0.111 4.43 1 96.56 31 TYR B O 1
ATOM 4494 N N . SER B 1 32 ? -24.453 2.068 3.977 1 95.38 32 SER B N 1
ATOM 4495 C CA . SER B 1 32 ? -25.75 2.131 4.652 1 95.38 32 SER B CA 1
ATOM 4496 C C . SER B 1 32 ? -26.766 1.199 3.994 1 95.38 32 SER B C 1
ATOM 4498 O O . SER B 1 32 ? -27.484 0.484 4.684 1 95.38 32 SER B O 1
ATOM 4500 N N . ASP B 1 33 ? -26.75 1.213 2.674 1 96.06 33 ASP B N 1
ATOM 4501 C CA . ASP B 1 33 ? -27.672 0.348 1.939 1 96.06 33 ASP B CA 1
ATOM 4502 C C . ASP B 1 33 ? -27.203 -1.105 1.972 1 96.06 33 ASP B C 1
ATOM 4504 O O . ASP B 1 33 ? -28.016 -2.027 1.993 1 96.06 33 ASP B O 1
ATOM 4508 N N . MET B 1 34 ? -25.906 -1.329 1.927 1 95.81 34 MET B N 1
ATOM 4509 C CA . MET B 1 34 ? -25.328 -2.676 1.916 1 95.81 34 MET B CA 1
ATOM 4510 C C . MET B 1 34 ? -25.672 -3.418 3.205 1 95.81 34 MET B C 1
ATOM 4512 O O . MET B 1 34 ? -25.875 -4.633 3.191 1 95.81 34 MET B O 1
ATOM 4516 N N . ARG B 1 35 ? -25.781 -2.723 4.312 1 92.62 35 ARG B N 1
ATOM 4517 C CA . ARG B 1 35 ? -26.094 -3.32 5.609 1 92.62 35 ARG B CA 1
ATOM 4518 C C . ARG B 1 35 ? -27.5 -3.928 5.605 1 92.62 35 ARG B C 1
ATOM 4520 O O . ARG B 1 35 ? -27.781 -4.832 6.391 1 92.62 35 ARG B O 1
ATOM 4527 N N . LYS B 1 36 ? -28.312 -3.459 4.73 1 92.81 36 LYS B N 1
ATOM 4528 C CA . LYS B 1 36 ? -29.703 -3.928 4.645 1 92.81 36 LYS B CA 1
ATOM 4529 C C . LYS B 1 36 ? -29.844 -5.004 3.572 1 92.81 36 LYS B C 1
ATOM 4531 O O . LYS B 1 36 ? -30.953 -5.445 3.275 1 92.81 36 LYS B O 1
ATOM 4536 N N . SER B 1 37 ? -28.781 -5.391 3.061 1 96.19 37 SER B N 1
ATOM 4537 C CA . SER B 1 37 ? -28.797 -6.352 1.966 1 96.19 37 SER B CA 1
ATOM 4538 C C . SER B 1 37 ? -28.312 -7.723 2.426 1 96.19 37 SER B C 1
ATOM 4540 O O . SER B 1 37 ? -28.047 -7.926 3.613 1 96.19 37 SER B O 1
ATOM 4542 N N . SER B 1 38 ? -28.25 -8.688 1.464 1 95.69 38 SER B N 1
ATOM 4543 C CA . SER B 1 38 ? -27.781 -10.039 1.752 1 95.69 38 SER B CA 1
ATOM 4544 C C . SER B 1 38 ? -26.266 -10.141 1.628 1 95.69 38 SER B C 1
ATOM 4546 O O . SER B 1 38 ? -25.672 -11.164 1.964 1 95.69 38 SER B O 1
ATOM 4548 N N . LEU B 1 39 ? -25.656 -9.062 1.11 1 97.19 39 LEU B N 1
ATOM 4549 C CA . LEU B 1 39 ? -24.219 -9.062 0.916 1 97.19 39 LEU B CA 1
ATOM 4550 C C . LEU B 1 39 ? -23.484 -9.07 2.256 1 97.19 39 LEU B C 1
ATOM 4552 O O . LEU B 1 39 ? -23.906 -8.398 3.199 1 97.19 39 LEU B O 1
ATOM 4556 N N . LYS B 1 40 ? -22.484 -9.891 2.381 1 96.62 40 LYS B N 1
ATOM 4557 C CA . LYS B 1 40 ? -21.609 -9.906 3.557 1 96.62 40 LYS B CA 1
ATOM 4558 C C . LYS B 1 40 ? -20.391 -9.023 3.348 1 96.62 40 LYS B C 1
ATOM 4560 O O . LYS B 1 40 ? -19.562 -9.297 2.469 1 96.62 40 LYS B O 1
ATOM 4565 N N . HIS B 1 41 ? -20.312 -8.031 4.109 1 96.62 41 HIS B N 1
ATOM 4566 C CA . HIS B 1 41 ? -19.141 -7.168 4.062 1 96.62 41 HIS B CA 1
ATOM 4567 C C . HIS B 1 41 ? -17.984 -7.75 4.871 1 96.62 41 HIS B C 1
ATOM 4569 O O . HIS B 1 41 ? -18.172 -8.148 6.023 1 96.62 41 HIS B O 1
ATOM 4575 N N . VAL B 1 42 ? -16.828 -7.891 4.32 1 97.75 42 VAL B N 1
ATOM 4576 C CA . VAL B 1 42 ? -15.602 -8.32 4.996 1 97.75 42 VAL B CA 1
ATOM 4577 C C . VAL B 1 42 ? -14.664 -7.129 5.168 1 97.75 42 VAL B C 1
ATOM 4579 O O . VAL B 1 42 ? -13.945 -6.758 4.234 1 97.75 42 VAL B O 1
ATOM 4582 N N . MET B 1 43 ? -14.641 -6.602 6.34 1 96.88 43 MET B N 1
ATOM 4583 C CA . MET B 1 43 ? -13.836 -5.422 6.648 1 96.88 43 MET B CA 1
ATOM 4584 C C . MET B 1 43 ? -12.375 -5.805 6.875 1 96.88 43 MET B C 1
ATOM 4586 O O . MET B 1 43 ? -12.07 -6.582 7.781 1 96.88 43 MET B O 1
ATOM 4590 N N . ALA B 1 44 ? -11.477 -5.344 6.047 1 97.06 44 ALA B N 1
ATOM 4591 C CA . ALA B 1 44 ? -10.047 -5.566 6.199 1 97.06 44 ALA B CA 1
ATOM 4592 C C . ALA B 1 44 ? -9.406 -4.484 7.066 1 97.06 44 ALA B C 1
ATOM 4594 O O . ALA B 1 44 ? -10.086 -3.545 7.492 1 97.06 44 ALA B O 1
ATOM 4595 N N . ARG B 1 45 ? -8.125 -4.676 7.391 1 96.12 45 ARG B N 1
ATOM 4596 C CA . ARG B 1 45 ? -7.418 -3.701 8.219 1 96.12 45 ARG B CA 1
ATOM 4597 C C . ARG B 1 45 ? -6.711 -2.662 7.352 1 96.12 45 ARG B C 1
ATOM 4599 O O . ARG B 1 45 ? -6.316 -1.604 7.84 1 96.12 45 ARG B O 1
ATOM 4606 N N . ASP B 1 46 ? -6.52 -2.934 6.094 1 95.25 46 ASP B N 1
ATOM 4607 C CA . ASP B 1 46 ? -6.16 -1.915 5.113 1 95.25 46 ASP B CA 1
ATOM 4608 C C . ASP B 1 46 ? -6.645 -2.299 3.717 1 95.25 46 ASP B C 1
ATOM 4610 O O . ASP B 1 46 ? -7.07 -3.434 3.492 1 95.25 46 ASP B O 1
ATOM 4614 N N . GLU B 1 47 ? -6.68 -1.395 2.799 1 97.75 47 GLU B N 1
ATOM 4615 C CA . GLU B 1 47 ? -7.262 -1.571 1.472 1 97.75 47 GLU B CA 1
ATOM 4616 C C . GLU B 1 47 ? -6.434 -2.541 0.631 1 97.75 47 GLU B C 1
ATOM 4618 O O . GLU B 1 47 ? -6.977 -3.262 -0.209 1 97.75 47 GLU B O 1
ATOM 4623 N N . ARG B 1 48 ? -5.086 -2.588 0.816 1 97.19 48 ARG B N 1
ATOM 4624 C CA . ARG B 1 48 ? -4.23 -3.553 0.135 1 97.19 48 ARG B CA 1
ATOM 4625 C C . ARG B 1 48 ? -4.684 -4.98 0.414 1 97.19 48 ARG B C 1
ATOM 4627 O O . ARG B 1 48 ? -4.867 -5.77 -0.515 1 97.19 48 ARG B O 1
ATOM 4634 N N . ASN B 1 49 ? -4.914 -5.289 1.67 1 98.31 49 ASN B N 1
ATOM 4635 C CA . ASN B 1 49 ? -5.34 -6.617 2.092 1 98.31 49 ASN B CA 1
ATOM 4636 C C . ASN B 1 49 ? -6.742 -6.945 1.583 1 98.31 49 ASN B C 1
ATOM 4638 O O . ASN B 1 49 ? -7.023 -8.094 1.229 1 98.31 49 ASN B O 1
ATOM 4642 N N . ALA B 1 50 ? -7.598 -5.91 1.534 1 98.62 50 ALA B N 1
ATOM 4643 C CA . ALA B 1 50 ? -8.938 -6.121 0.999 1 98.62 50 ALA B CA 1
ATOM 4644 C C . ALA B 1 50 ? -8.883 -6.582 -0.456 1 98.62 50 ALA B C 1
ATOM 4646 O O . ALA B 1 50 ? -9.586 -7.516 -0.847 1 98.62 50 ALA B O 1
ATOM 4647 N N . ALA B 1 51 ? -8.062 -5.902 -1.231 1 98.69 51 ALA B N 1
ATOM 4648 C CA . ALA B 1 51 ? -7.918 -6.266 -2.639 1 98.69 51 ALA B CA 1
ATOM 4649 C C . ALA B 1 51 ? -7.352 -7.676 -2.785 1 98.69 51 ALA B C 1
ATOM 4651 O O . ALA B 1 51 ? -7.801 -8.445 -3.639 1 98.69 51 ALA B O 1
ATOM 4652 N N . ILE B 1 52 ? -6.387 -8.031 -1.954 1 98.81 52 ILE B N 1
ATOM 4653 C CA . ILE B 1 52 ? -5.754 -9.344 -2.035 1 98.81 52 ILE B CA 1
ATOM 4654 C C . ILE B 1 52 ? -6.73 -10.422 -1.558 1 98.81 52 ILE B C 1
ATOM 4656 O O . ILE B 1 52 ? -6.754 -11.531 -2.094 1 98.81 52 ILE B O 1
ATOM 4660 N N . MET B 1 53 ? -7.582 -10.078 -0.536 1 98.94 53 MET B N 1
ATOM 4661 C CA . MET B 1 53 ? -8.633 -11.008 -0.127 1 98.94 53 MET B CA 1
ATOM 4662 C C . MET B 1 53 ? -9.562 -11.32 -1.294 1 98.94 53 MET B C 1
ATOM 4664 O O . MET B 1 53 ? -9.922 -12.477 -1.514 1 98.94 53 MET B O 1
ATOM 4668 N N . ALA B 1 54 ? -9.938 -10.266 -2.043 1 98.88 54 ALA B N 1
ATOM 4669 C CA . ALA B 1 54 ? -10.789 -10.445 -3.215 1 98.88 54 ALA B CA 1
ATOM 4670 C C . ALA B 1 54 ? -10.117 -11.352 -4.242 1 98.88 54 ALA B C 1
ATOM 4672 O O . ALA B 1 54 ? -10.773 -12.18 -4.879 1 98.88 54 ALA B O 1
ATOM 4673 N N . ASP B 1 55 ? -8.828 -11.227 -4.395 1 98.81 55 ASP B N 1
ATOM 4674 C CA . ASP B 1 55 ? -8.039 -12.062 -5.289 1 98.81 55 ASP B CA 1
ATOM 4675 C C . ASP B 1 55 ? -8.109 -13.531 -4.871 1 98.81 55 ASP B C 1
ATOM 4677 O O . ASP B 1 55 ? -8.461 -14.398 -5.676 1 98.81 55 ASP B O 1
ATOM 4681 N N . GLY B 1 56 ? -7.773 -13.812 -3.561 1 98.75 56 GLY B N 1
ATOM 4682 C CA . GLY B 1 56 ? -7.836 -15.172 -3.057 1 98.75 56 GLY B CA 1
ATOM 4683 C C . GLY B 1 56 ? -9.211 -15.797 -3.195 1 98.75 56 GLY B C 1
ATOM 4684 O O . GLY B 1 56 ? -9.328 -16.969 -3.549 1 98.75 56 GLY B O 1
ATOM 4685 N N . TYR B 1 57 ? -10.219 -14.984 -2.959 1 98.75 57 TYR B N 1
ATOM 4686 C CA . TYR B 1 57 ? -11.602 -15.422 -3.111 1 98.75 57 TYR B CA 1
ATOM 4687 C C . TYR B 1 57 ? -11.898 -15.828 -4.551 1 98.75 57 TYR B C 1
ATOM 4689 O O . TYR B 1 57 ? -12.461 -16.891 -4.805 1 98.75 57 TYR B O 1
ATOM 4697 N N . ALA B 1 58 ? -11.492 -15.016 -5.473 1 98.69 58 ALA B N 1
ATOM 4698 C CA . ALA B 1 58 ? -11.75 -15.258 -6.891 1 98.69 58 ALA B CA 1
ATOM 4699 C C . ALA B 1 58 ? -11.055 -16.531 -7.363 1 98.69 58 ALA B C 1
ATOM 4701 O O . ALA B 1 58 ? -11.648 -17.344 -8.086 1 98.69 58 ALA B O 1
ATOM 4702 N N . ARG B 1 59 ? -9.82 -16.781 -6.953 1 98.06 59 ARG B N 1
ATOM 4703 C CA . ARG B 1 59 ? -9.023 -17.922 -7.398 1 98.06 59 ARG B CA 1
ATOM 4704 C C . ARG B 1 59 ? -9.656 -19.234 -6.965 1 98.06 59 ARG B C 1
ATOM 4706 O O . ARG B 1 59 ? -9.492 -20.266 -7.629 1 98.06 59 ARG B O 1
ATOM 4713 N N . THR B 1 60 ? -10.406 -19.188 -5.863 1 97.44 60 THR B N 1
ATOM 4714 C CA . THR B 1 60 ? -10.859 -20.453 -5.285 1 97.44 60 THR B CA 1
ATOM 4715 C C . THR B 1 60 ? -12.352 -20.656 -5.535 1 97.44 60 THR B C 1
ATOM 4717 O O . THR B 1 60 ? -12.859 -21.766 -5.375 1 97.44 60 THR B O 1
ATOM 4720 N N . THR B 1 61 ? -13.055 -19.594 -5.965 1 97.44 61 THR B N 1
ATOM 4721 C CA . THR B 1 61 ? -14.492 -19.719 -6.191 1 97.44 61 THR B CA 1
ATOM 4722 C C . THR B 1 61 ? -14.805 -19.656 -7.684 1 97.44 61 THR B C 1
ATOM 4724 O O . THR B 1 61 ? -15.922 -19.984 -8.102 1 97.44 61 THR B O 1
ATOM 4727 N N . TRP B 1 62 ? -13.852 -19.141 -8.492 1 96.75 62 TRP B N 1
ATOM 4728 C CA . TRP B 1 62 ? -14.023 -18.938 -9.922 1 96.75 62 TRP B CA 1
ATOM 4729 C C . TRP B 1 62 ? -15.109 -17.906 -10.203 1 96.75 62 TRP B C 1
ATOM 4731 O O . TRP B 1 62 ? -15.805 -17.984 -11.219 1 96.75 62 TRP B O 1
ATOM 4741 N N . ARG B 1 63 ? -15.375 -17.078 -9.234 1 97.94 63 ARG B N 1
ATOM 4742 C CA . ARG B 1 63 ? -16.219 -15.891 -9.336 1 97.94 63 ARG B CA 1
ATOM 4743 C C . ARG B 1 63 ? -15.391 -14.625 -9.102 1 97.94 63 ARG B C 1
ATOM 4745 O O . ARG B 1 63 ? -14.414 -14.641 -8.352 1 97.94 63 ARG B O 1
ATOM 4752 N N . PRO B 1 64 ? -15.789 -13.547 -9.797 1 98.56 64 PRO B N 1
ATOM 4753 C CA . PRO B 1 64 ? -15.031 -12.32 -9.547 1 98.56 64 PRO B CA 1
ATOM 4754 C C . PRO B 1 64 ? -15.039 -11.906 -8.078 1 98.56 64 PRO B C 1
ATOM 4756 O O . PRO B 1 64 ? -16.062 -12.031 -7.402 1 98.56 64 PRO B O 1
ATOM 4759 N N . GLY B 1 65 ? -13.852 -11.57 -7.562 1 98.81 65 GLY B N 1
ATOM 4760 C CA . GLY B 1 65 ? -13.836 -10.914 -6.266 1 98.81 65 GLY B CA 1
ATOM 4761 C C . GLY B 1 65 ? -14.305 -9.469 -6.32 1 98.81 65 GLY B C 1
ATOM 4762 O O . GLY B 1 65 ? -14.008 -8.75 -7.273 1 98.81 65 GLY B O 1
ATOM 4763 N N . VAL B 1 66 ? -15.109 -9.016 -5.375 1 98.94 66 VAL B N 1
ATOM 4764 C CA . VAL B 1 66 ? -15.586 -7.641 -5.312 1 98.94 66 VAL B CA 1
ATOM 4765 C C . VAL B 1 66 ? -14.977 -6.938 -4.105 1 98.94 66 VAL B C 1
ATOM 4767 O O . VAL B 1 66 ? -15.016 -7.461 -2.988 1 98.94 66 VAL B O 1
ATOM 4770 N N . VAL B 1 67 ? -14.375 -5.781 -4.344 1 98.81 67 VAL B N 1
ATOM 4771 C CA . VAL B 1 67 ? -13.781 -5.008 -3.26 1 98.81 67 VAL B CA 1
ATOM 4772 C C . VAL B 1 67 ? -14.219 -3.551 -3.361 1 98.81 67 VAL B C 1
ATOM 4774 O O . VAL B 1 67 ? -14.297 -2.994 -4.461 1 98.81 67 VAL B O 1
ATOM 4777 N N . GLU B 1 68 ? -14.656 -2.994 -2.283 1 98.44 68 GLU B N 1
ATOM 4778 C CA . GLU B 1 68 ? -14.961 -1.568 -2.193 1 98.44 68 GLU B CA 1
ATOM 4779 C C . GLU B 1 68 ? -13.828 -0.807 -1.509 1 98.44 68 GLU B C 1
ATOM 4781 O O . GLU B 1 68 ? -13.344 -1.222 -0.455 1 98.44 68 GLU B O 1
ATOM 4786 N N . LEU B 1 69 ? -13.398 0.26 -2.113 1 97.56 69 LEU B N 1
ATOM 4787 C CA . LEU B 1 69 ? -12.289 1.082 -1.649 1 97.56 69 LEU B CA 1
ATOM 4788 C C . LEU B 1 69 ? -12.719 2.533 -1.472 1 97.56 69 LEU B C 1
ATOM 4790 O O . LEU B 1 69 ? -13.188 3.166 -2.422 1 97.56 69 LEU B O 1
ATOM 4794 N N . PRO B 1 70 ? -12.586 3.053 -0.219 1 96.5 70 PRO B N 1
ATOM 4795 C CA . PRO B 1 70 ? -12.805 4.496 -0.097 1 96.5 70 PRO B CA 1
ATOM 4796 C C . PRO B 1 70 ? -11.781 5.316 -0.88 1 96.5 70 PRO B C 1
ATOM 4798 O O . PRO B 1 70 ? -10.617 4.918 -0.986 1 96.5 70 PRO B O 1
ATOM 4801 N N . GLY B 1 71 ? -12.219 6.422 -1.354 1 95.31 71 GLY B N 1
ATOM 4802 C CA . GLY B 1 71 ? -11.367 7.273 -2.164 1 95.31 71 GLY B CA 1
ATOM 4803 C C . GLY B 1 71 ? -10.023 7.562 -1.513 1 95.31 71 GLY B C 1
ATOM 4804 O O . GLY B 1 71 ? -8.984 7.504 -2.17 1 95.31 71 GLY B O 1
ATOM 4805 N N . VAL B 1 72 ? -9.984 7.82 -0.26 1 94.25 72 VAL B N 1
ATOM 4806 C CA . VAL B 1 72 ? -8.781 8.195 0.474 1 94.25 72 VAL B CA 1
ATOM 4807 C C . VAL B 1 72 ? -7.762 7.066 0.416 1 94.25 72 VAL B C 1
ATOM 4809 O O . VAL B 1 72 ? -6.559 7.309 0.33 1 94.25 72 VAL B O 1
ATOM 4812 N N . GLY B 1 73 ? -8.211 5.797 0.486 1 95.31 73 GLY B N 1
ATOM 4813 C CA . GLY B 1 73 ? -7.309 4.66 0.6 1 95.31 73 GLY B CA 1
ATOM 4814 C C . GLY B 1 73 ? -7.172 3.877 -0.691 1 95.31 73 GLY B C 1
ATOM 4815 O O . GLY B 1 73 ? -6.531 2.822 -0.718 1 95.31 73 GLY B O 1
ATOM 4816 N N . ALA B 1 74 ? -7.762 4.355 -1.802 1 96.69 74 ALA B N 1
ATOM 4817 C CA . ALA B 1 74 ? -7.762 3.611 -3.061 1 96.69 74 ALA B CA 1
ATOM 4818 C C . ALA B 1 74 ? -6.34 3.277 -3.502 1 96.69 74 ALA B C 1
ATOM 4820 O O . ALA B 1 74 ? -6.078 2.182 -4.004 1 96.69 74 ALA B O 1
ATOM 4821 N N . SER B 1 75 ? -5.406 4.168 -3.293 1 95.56 75 SER B N 1
ATOM 4822 C CA . SER B 1 75 ? -4.023 3.982 -3.715 1 95.56 75 SER B CA 1
ATOM 4823 C C . SER B 1 75 ? -3.371 2.818 -2.975 1 95.56 75 SER B C 1
ATOM 4825 O O . SER B 1 75 ? -2.426 2.207 -3.479 1 95.56 75 SER B O 1
ATOM 4827 N N . MET B 1 76 ? -3.84 2.443 -1.781 1 97 76 MET B N 1
ATOM 4828 C CA . MET B 1 76 ? -3.283 1.352 -0.988 1 97 76 MET B CA 1
ATOM 4829 C C . MET B 1 76 ? -3.564 0.004 -1.645 1 97 76 MET B C 1
ATOM 4831 O O . MET B 1 76 ? -2.842 -0.966 -1.415 1 97 76 MET B O 1
ATOM 4835 N N . ALA B 1 77 ? -4.574 -0.047 -2.477 1 97.38 77 ALA B N 1
ATOM 4836 C CA . ALA B 1 77 ? -5 -1.311 -3.074 1 97.38 77 ALA B CA 1
ATOM 4837 C C . ALA B 1 77 ? -4.176 -1.632 -4.316 1 97.38 77 ALA B C 1
ATOM 4839 O O . ALA B 1 77 ? -4.242 -2.744 -4.844 1 97.38 77 ALA B O 1
ATOM 4840 N N . LEU B 1 78 ? -3.361 -0.711 -4.789 1 96.56 78 LEU B N 1
ATOM 4841 C CA . LEU B 1 78 ? -2.686 -0.789 -6.082 1 96.56 78 LEU B CA 1
ATOM 4842 C C . LEU B 1 78 ? -1.835 -2.053 -6.172 1 96.56 78 LEU B C 1
ATOM 4844 O O . LEU B 1 78 ? -1.906 -2.781 -7.164 1 96.56 78 LEU B O 1
ATOM 4848 N N . PRO B 1 79 ? -0.998 -2.391 -5.129 1 95.88 79 PRO B N 1
ATOM 4849 C CA . PRO B 1 79 ? -0.169 -3.592 -5.25 1 95.88 79 PRO B CA 1
ATOM 4850 C C . PRO B 1 79 ? -0.996 -4.863 -5.441 1 95.88 79 PRO B C 1
ATOM 4852 O O . PRO B 1 79 ? -0.625 -5.73 -6.238 1 95.88 79 PRO B O 1
ATOM 4855 N N . GLY B 1 80 ? -2.125 -4.973 -4.688 1 97.44 80 GLY B N 1
ATOM 4856 C CA . GLY B 1 80 ? -3 -6.125 -4.848 1 97.44 80 GLY B CA 1
ATOM 4857 C C . GLY B 1 80 ? -3.615 -6.223 -6.23 1 97.44 80 GLY B C 1
ATOM 4858 O O . GLY B 1 80 ? -3.689 -7.309 -6.809 1 97.44 80 GLY B O 1
ATOM 4859 N N . LEU B 1 81 ? -3.994 -5.078 -6.793 1 98.06 81 LEU B N 1
ATOM 4860 C CA . LEU B 1 81 ? -4.629 -5.059 -8.109 1 98.06 81 LEU B CA 1
ATOM 4861 C C . LEU B 1 81 ? -3.607 -5.328 -9.203 1 98.06 81 LEU B C 1
ATOM 4863 O O . LEU B 1 81 ? -3.932 -5.949 -10.219 1 98.06 81 LEU B O 1
ATOM 4867 N N . LEU B 1 82 ? -2.355 -4.867 -9.008 1 97 82 LEU B N 1
ATOM 4868 C CA . LEU B 1 82 ? -1.287 -5.156 -9.961 1 97 82 LEU B CA 1
ATOM 4869 C C . LEU B 1 82 ? -1.03 -6.656 -10.055 1 97 82 LEU B C 1
ATOM 4871 O O . LEU B 1 82 ? -0.876 -7.203 -11.148 1 97 82 LEU B O 1
ATOM 4875 N N . GLU B 1 83 ? -0.948 -7.301 -8.883 1 97.19 83 GLU B N 1
ATOM 4876 C CA . GLU B 1 83 ? -0.756 -8.75 -8.867 1 97.19 83 GLU B CA 1
ATOM 4877 C C . GLU B 1 83 ? -1.915 -9.469 -9.547 1 97.19 83 GLU B C 1
ATOM 4879 O O . GLU B 1 83 ? -1.702 -10.398 -10.328 1 97.19 83 GLU B O 1
ATOM 4884 N N . ALA B 1 84 ? -3.139 -9.031 -9.242 1 98.31 84 ALA B N 1
ATOM 4885 C CA . ALA B 1 84 ? -4.316 -9.641 -9.852 1 98.31 84 ALA B CA 1
ATOM 4886 C C . ALA B 1 84 ? -4.297 -9.484 -11.367 1 98.31 84 ALA B C 1
ATOM 4888 O O . ALA B 1 84 ? -4.652 -10.414 -12.102 1 98.31 84 ALA B O 1
ATOM 4889 N N . ARG B 1 85 ? -3.885 -8.328 -11.82 1 97.69 85 ARG B N 1
ATOM 4890 C CA . ARG B 1 85 ? -3.816 -8.039 -13.25 1 97.69 85 ARG B CA 1
ATOM 4891 C C . ARG B 1 85 ? -2.801 -8.945 -13.945 1 97.69 85 ARG B C 1
ATOM 4893 O O . ARG B 1 85 ? -3.1 -9.547 -14.977 1 97.69 85 ARG B O 1
ATOM 4900 N N . ALA B 1 86 ? -1.623 -9.062 -13.367 1 96.19 86 ALA B N 1
ATOM 4901 C CA . ALA B 1 86 ? -0.552 -9.867 -13.945 1 96.19 86 ALA B CA 1
ATOM 4902 C C . ALA B 1 86 ? -0.903 -11.352 -13.914 1 96.19 86 ALA B C 1
ATOM 4904 O O . ALA B 1 86 ? -0.521 -12.102 -14.812 1 96.19 86 ALA B O 1
ATOM 4905 N N . SER B 1 87 ? -1.719 -11.781 -12.961 1 96.69 87 SER B N 1
ATOM 4906 C CA . SER B 1 87 ? -2.045 -13.195 -12.766 1 96.69 87 SER B CA 1
ATOM 4907 C C . SER B 1 87 ? -3.328 -13.57 -13.492 1 96.69 87 SER B C 1
ATOM 4909 O O . SER B 1 87 ? -3.701 -14.75 -13.531 1 96.69 87 SER B O 1
ATOM 4911 N N . GLY B 1 88 ? -4.031 -12.617 -14 1 97.31 88 GLY B N 1
ATOM 4912 C CA . GLY B 1 88 ? -5.273 -12.891 -14.695 1 97.31 88 GLY B CA 1
ATOM 4913 C C . GLY B 1 88 ? -6.434 -13.188 -13.766 1 97.31 88 GLY B C 1
ATOM 4914 O O . GLY B 1 88 ? -7.242 -14.078 -14.031 1 97.31 88 GLY B O 1
ATOM 4915 N N . VAL B 1 89 ? -6.512 -12.508 -12.617 1 98.56 89 VAL B N 1
ATOM 4916 C CA . VAL B 1 89 ? -7.562 -12.742 -11.641 1 98.56 89 VAL B CA 1
ATOM 4917 C C . VAL B 1 89 ? -8.617 -11.633 -11.734 1 98.56 89 VAL B C 1
ATOM 4919 O O . VAL B 1 89 ? -8.289 -10.453 -11.617 1 98.56 89 VAL B O 1
ATOM 4922 N N . PRO B 1 90 ? -9.867 -11.922 -11.977 1 98.81 90 PRO B N 1
ATOM 4923 C CA . PRO B 1 90 ? -10.906 -10.898 -12.07 1 98.81 90 PRO B CA 1
ATOM 4924 C C . PRO B 1 90 ? -11.312 -10.336 -10.711 1 98.81 90 PRO B C 1
ATOM 4926 O O . PRO B 1 90 ? -11.805 -11.078 -9.859 1 98.81 90 PRO B O 1
ATOM 4929 N N . VAL B 1 91 ? -11.117 -9.117 -10.508 1 98.88 91 VAL B N 1
ATOM 4930 C CA . VAL B 1 91 ? -11.531 -8.352 -9.328 1 98.88 91 VAL B CA 1
ATOM 4931 C C . VAL B 1 91 ? -12.312 -7.117 -9.766 1 98.88 91 VAL B C 1
ATOM 4933 O O . VAL B 1 91 ? -11.867 -6.379 -10.656 1 98.88 91 VAL B O 1
ATOM 4936 N N . ILE B 1 92 ? -13.523 -6.949 -9.234 1 98.94 92 ILE B N 1
ATOM 4937 C CA . ILE B 1 92 ? -14.266 -5.707 -9.414 1 98.94 92 ILE B CA 1
ATOM 4938 C C . ILE B 1 92 ? -13.969 -4.754 -8.258 1 98.94 92 ILE B C 1
ATOM 4940 O O . ILE B 1 92 ? -14.516 -4.906 -7.164 1 98.94 92 ILE B O 1
ATOM 4944 N N . ALA B 1 93 ? -13.102 -3.809 -8.547 1 98.81 93 ALA B N 1
ATOM 4945 C CA . ALA B 1 93 ? -12.742 -2.822 -7.531 1 98.81 93 ALA B CA 1
ATOM 4946 C C . ALA B 1 93 ? -13.578 -1.553 -7.68 1 98.81 93 ALA B C 1
ATOM 4948 O O . ALA B 1 93 ? -13.492 -0.858 -8.695 1 98.81 93 ALA B O 1
ATOM 4949 N N . VAL B 1 94 ? -14.367 -1.271 -6.695 1 98.75 94 VAL B N 1
ATOM 4950 C CA . VAL B 1 94 ? -15.203 -0.079 -6.68 1 98.75 94 VAL B CA 1
ATOM 4951 C C . VAL B 1 94 ? -14.578 0.985 -5.781 1 98.75 94 VAL B C 1
ATOM 4953 O O . VAL B 1 94 ? -14.352 0.746 -4.59 1 98.75 94 VAL B O 1
ATOM 4956 N N . VAL B 1 95 ? -14.281 2.121 -6.34 1 98.25 95 VAL B N 1
ATOM 4957 C CA . VAL B 1 95 ? -13.688 3.225 -5.586 1 98.25 95 VAL B CA 1
ATOM 4958 C C . VAL B 1 95 ? -14.742 4.301 -5.34 1 98.25 95 VAL B C 1
ATOM 4960 O O . VAL B 1 95 ? -15.203 4.953 -6.281 1 98.25 95 VAL B O 1
ATOM 4963 N N . SER B 1 96 ? -15.148 4.453 -4.098 1 98 96 SER B N 1
ATOM 4964 C CA . SER B 1 96 ? -16.016 5.562 -3.729 1 98 96 SER B CA 1
ATOM 4965 C C . SER B 1 96 ? -15.227 6.852 -3.537 1 98 96 SER B C 1
ATOM 4967 O O . SER B 1 96 ? -14.445 6.969 -2.594 1 98 96 SER B O 1
ATOM 4969 N N . ASP B 1 97 ? -15.469 7.824 -4.375 1 97.06 97 ASP B N 1
ATOM 4970 C CA . ASP B 1 97 ? -14.586 8.977 -4.449 1 97.06 97 ASP B CA 1
ATOM 4971 C C . ASP B 1 97 ? -15.328 10.266 -4.113 1 97.06 97 ASP B C 1
ATOM 4973 O O . ASP B 1 97 ? -16.5 10.227 -3.723 1 97.06 97 ASP B O 1
ATOM 4977 N N . VAL B 1 98 ? -14.625 11.43 -4.078 1 96.12 98 VAL B N 1
ATOM 4978 C CA . VAL B 1 98 ? -15.188 12.742 -3.779 1 96.12 98 VAL B CA 1
ATOM 4979 C C . VAL B 1 98 ? -16.281 13.078 -4.793 1 96.12 98 VAL B C 1
ATOM 4981 O O . VAL B 1 98 ? -16.312 12.516 -5.891 1 96.12 98 VAL B O 1
ATOM 4984 N N . PRO B 1 99 ? -17.172 13.969 -4.465 1 95.94 99 PRO B N 1
ATOM 4985 C CA . PRO B 1 99 ? -18.281 14.297 -5.363 1 95.94 99 PRO B CA 1
ATOM 4986 C C . PRO B 1 99 ? -17.812 14.891 -6.688 1 95.94 99 PRO B C 1
ATOM 4988 O O . PRO B 1 99 ? -16.703 15.445 -6.766 1 95.94 99 PRO B O 1
ATOM 4991 N N . LEU B 1 100 ? -18.656 14.711 -7.664 1 95.5 100 LEU B N 1
ATOM 4992 C CA . LEU B 1 100 ? -18.406 15.352 -8.953 1 95.5 100 LEU B CA 1
ATOM 4993 C C . LEU B 1 100 ? -18.266 16.859 -8.789 1 95.5 100 LEU B C 1
ATOM 4995 O O . LEU B 1 100 ? -18.938 17.469 -7.941 1 95.5 100 LEU B O 1
ATOM 4999 N N . GLY B 1 101 ? -17.406 17.469 -9.5 1 92.81 101 GLY B N 1
ATOM 5000 C CA . GLY B 1 101 ? -17.25 18.922 -9.477 1 92.81 101 GLY B CA 1
ATOM 5001 C C . GLY B 1 101 ? -16.219 19.391 -8.461 1 92.81 101 GLY B C 1
ATOM 5002 O O . GLY B 1 101 ? -15.906 20.578 -8.391 1 92.81 101 GLY B O 1
ATOM 5003 N N . SER B 1 102 ? -15.648 18.5 -7.664 1 92.88 102 SER B N 1
ATOM 5004 C CA . SER B 1 102 ? -14.688 18.875 -6.629 1 92.88 102 SER B CA 1
ATOM 5005 C C . SER B 1 102 ? -13.258 18.75 -7.133 1 92.88 102 SER B C 1
ATOM 5007 O O . SER B 1 102 ? -12.305 18.922 -6.367 1 92.88 102 SER B O 1
ATOM 5009 N N . GLU B 1 103 ? -13.047 18.5 -8.375 1 90.44 103 GLU B N 1
ATOM 5010 C CA . GLU B 1 103 ? -11.719 18.266 -8.93 1 90.44 103 GLU B CA 1
ATOM 5011 C C . GLU B 1 103 ? -10.82 19.484 -8.758 1 90.44 103 GLU B C 1
ATOM 5013 O O . GLU B 1 103 ? -11.227 20.609 -9.086 1 90.44 103 GLU B O 1
ATOM 5018 N N . ARG B 1 104 ? -9.633 19.281 -8.219 1 92.25 104 ARG B N 1
ATOM 5019 C CA . ARG B 1 104 ? -8.594 20.281 -8.039 1 92.25 104 ARG B CA 1
ATOM 5020 C C . ARG B 1 104 ? -9.055 21.391 -7.094 1 92.25 104 ARG B C 1
ATOM 5022 O O . ARG B 1 104 ? -8.656 22.547 -7.246 1 92.25 104 ARG B O 1
ATOM 5029 N N . SER B 1 105 ? -9.953 21.078 -6.223 1 94.19 105 SER B N 1
ATOM 5030 C CA . SER B 1 105 ? -10.422 22.062 -5.258 1 94.19 105 SER B CA 1
ATOM 5031 C C . SER B 1 105 ? -9.727 21.906 -3.91 1 94.19 105 SER B C 1
ATOM 5033 O O . SER B 1 105 ? -9.992 22.656 -2.973 1 94.19 105 SER B O 1
ATOM 5035 N N . ASN B 1 106 ? -8.812 20.922 -3.812 1 94.75 106 ASN B N 1
ATOM 5036 C CA . ASN B 1 106 ? -8.156 20.609 -2.551 1 94.75 106 ASN B CA 1
ATOM 5037 C C . ASN B 1 106 ? -9.148 20.078 -1.521 1 94.75 106 ASN B C 1
ATOM 5039 O O . ASN B 1 106 ? -9.055 20.391 -0.336 1 94.75 106 ASN B O 1
ATOM 5043 N N . THR B 1 107 ? -10.109 19.297 -2.098 1 95.62 107 THR B N 1
ATOM 5044 C CA . THR B 1 107 ? -11.008 18.578 -1.203 1 95.62 107 THR B CA 1
ATOM 5045 C C . THR B 1 107 ? -10.266 17.469 -0.473 1 95.62 107 THR B C 1
ATOM 5047 O O . THR B 1 107 ? -9.43 16.781 -1.063 1 95.62 107 THR B O 1
ATOM 5050 N N . LEU B 1 108 ? -10.547 17.375 0.822 1 94.44 108 LEU B N 1
ATOM 5051 C CA . LEU B 1 108 ? -9.914 16.297 1.569 1 94.44 108 LEU B CA 1
ATOM 5052 C C . LEU B 1 108 ? -10.086 14.969 0.848 1 94.44 108 LEU B C 1
ATOM 5054 O O . LEU B 1 108 ? -11.172 14.656 0.354 1 94.44 108 LEU B O 1
ATOM 5058 N N . THR B 1 109 ? -9.062 14.117 0.763 1 93.88 109 THR B N 1
ATOM 5059 C CA . THR B 1 109 ? -8.977 12.789 0.182 1 93.88 109 THR B CA 1
ATOM 5060 C C . THR B 1 109 ? -8.93 12.859 -1.342 1 93.88 109 THR B C 1
ATOM 5062 O O . THR B 1 109 ? -8.977 11.836 -2.021 1 93.88 109 THR B O 1
ATOM 5065 N N . GLU B 1 110 ? -8.891 14.078 -1.866 1 93.62 110 GLU B N 1
ATOM 5066 C CA . GLU B 1 110 ? -8.852 14.234 -3.316 1 93.62 110 GLU B CA 1
ATOM 5067 C C . GLU B 1 110 ? -7.449 13.984 -3.863 1 93.62 110 GLU B C 1
ATOM 5069 O O . GLU B 1 110 ? -6.477 14.57 -3.383 1 93.62 110 GLU B O 1
ATOM 5074 N N . TYR B 1 111 ? -7.242 13.156 -4.781 1 92.19 111 TYR B N 1
ATOM 5075 C CA . TYR B 1 111 ? -6.105 12.938 -5.668 1 92.19 111 TYR B CA 1
ATOM 5076 C C . TYR B 1 111 ? -6.523 12.172 -6.914 1 92.19 111 TYR B C 1
ATOM 5078 O O . TYR B 1 111 ? -7.582 11.531 -6.93 1 92.19 111 TYR B O 1
ATOM 5086 N N . PRO B 1 112 ? -5.82 12.312 -7.988 1 89.69 112 PRO B N 1
ATOM 5087 C CA . PRO B 1 112 ? -6.246 11.617 -9.203 1 89.69 112 PRO B CA 1
ATOM 5088 C C . PRO B 1 112 ? -6.156 10.102 -9.078 1 89.69 112 PRO B C 1
ATOM 5090 O O . PRO B 1 112 ? -5.059 9.539 -9.125 1 89.69 112 PRO B O 1
ATOM 5093 N N . LYS B 1 113 ? -7.316 9.5 -9.125 1 90.94 113 LYS B N 1
ATOM 5094 C CA . LYS B 1 113 ? -7.363 8.055 -8.93 1 90.94 113 LYS B CA 1
ATOM 5095 C C . LYS B 1 113 ? -7.211 7.316 -10.258 1 90.94 113 LYS B C 1
ATOM 5097 O O . LYS B 1 113 ? -6.543 6.281 -10.328 1 90.94 113 LYS B O 1
ATOM 5102 N N . GLU B 1 114 ? -7.742 7.812 -11.266 1 90.69 114 GLU B N 1
ATOM 5103 C CA . GLU B 1 114 ? -7.848 7.09 -12.531 1 90.69 114 GLU B CA 1
ATOM 5104 C C . GLU B 1 114 ? -6.469 6.789 -13.109 1 90.69 114 GLU B C 1
ATOM 5106 O O . GLU B 1 114 ? -6.195 5.656 -13.523 1 90.69 114 GLU B O 1
ATOM 5111 N N . SER B 1 115 ? -5.582 7.727 -13.07 1 90.19 115 SER B N 1
ATOM 5112 C CA . SER B 1 115 ? -4.277 7.574 -13.703 1 90.19 115 SER B CA 1
ATOM 5113 C C . SER B 1 115 ? -3.438 6.52 -12.984 1 90.19 115 SER B C 1
ATOM 5115 O O . SER B 1 115 ? -2.658 5.805 -13.617 1 90.19 115 SER B O 1
ATOM 5117 N N . MET B 1 116 ? -3.646 6.352 -11.766 1 93 116 MET B N 1
ATOM 5118 C CA . MET B 1 116 ? -2.797 5.453 -10.984 1 93 116 MET B CA 1
ATOM 5119 C C . MET B 1 116 ? -3.145 3.996 -11.266 1 93 116 MET B C 1
ATOM 5121 O O . MET B 1 116 ? -2.311 3.109 -11.078 1 93 116 MET B O 1
ATOM 5125 N N . PHE B 1 117 ? -4.434 3.756 -11.75 1 95.44 117 PHE B N 1
ATOM 5126 C CA . PHE B 1 117 ? -4.898 2.383 -11.898 1 95.44 117 PHE B CA 1
ATOM 5127 C C . PHE B 1 117 ? -4.812 1.936 -13.352 1 95.44 117 PHE B C 1
ATOM 5129 O O . PHE B 1 117 ? -5.152 0.796 -13.68 1 95.44 117 PHE B O 1
ATOM 5136 N N . LEU B 1 118 ? -4.281 2.781 -14.234 1 93.31 118 LEU B N 1
ATOM 5137 C CA . LEU B 1 118 ? -4.316 2.504 -15.664 1 93.31 118 LEU B CA 1
ATOM 5138 C C . LEU B 1 118 ? -3.629 1.182 -15.984 1 93.31 118 LEU B C 1
ATOM 5140 O O . LEU B 1 118 ? -4.121 0.399 -16.797 1 93.31 118 LEU B O 1
ATOM 5144 N N . ASP B 1 119 ? -2.52 0.893 -15.305 1 91.5 119 ASP B N 1
ATOM 5145 C CA . ASP B 1 119 ? -1.769 -0.321 -15.609 1 91.5 119 ASP B CA 1
ATOM 5146 C C . ASP B 1 119 ? -2.119 -1.441 -14.633 1 91.5 119 ASP B C 1
ATOM 5148 O O . ASP B 1 119 ? -1.645 -2.57 -14.781 1 91.5 119 ASP B O 1
ATOM 5152 N N . ALA B 1 120 ? -2.982 -1.146 -13.688 1 95.31 120 ALA B N 1
ATOM 5153 C CA . ALA B 1 120 ? -3.334 -2.125 -12.664 1 95.31 120 ALA B CA 1
ATOM 5154 C C . ALA B 1 120 ? -4.668 -2.797 -12.984 1 95.31 120 ALA B C 1
ATOM 5156 O O . ALA B 1 120 ? -5.062 -3.754 -12.312 1 95.31 120 ALA B O 1
ATOM 5157 N N . ALA B 1 121 ? -5.379 -2.35 -14 1 97.44 121 ALA B N 1
ATOM 5158 C CA . ALA B 1 121 ? -6.695 -2.875 -14.359 1 97.44 121 ALA B CA 1
ATOM 5159 C C . ALA B 1 121 ? -6.82 -3.041 -15.875 1 97.44 121 ALA B C 1
ATOM 5161 O O . ALA B 1 121 ? -6.109 -2.383 -16.641 1 97.44 121 ALA B O 1
ATOM 5162 N N . LYS B 1 122 ? -7.652 -3.986 -16.297 1 97.62 122 LYS B N 1
ATOM 5163 C CA . LYS B 1 122 ? -7.992 -4.09 -17.703 1 97.62 122 LYS B CA 1
ATOM 5164 C C . LYS B 1 122 ? -8.648 -2.809 -18.203 1 97.62 122 LYS B C 1
ATOM 5166 O O . LYS B 1 122 ? -8.43 -2.395 -19.344 1 97.62 122 LYS B O 1
ATOM 5171 N N . GLU B 1 123 ? -9.492 -2.254 -17.328 1 98 123 GLU B N 1
ATOM 5172 C CA . GLU B 1 123 ? -10.172 -0.994 -17.625 1 98 123 GLU B CA 1
ATOM 5173 C C . GLU B 1 123 ? -10.406 -0.184 -16.359 1 98 123 GLU B C 1
ATOM 5175 O O . GLU B 1 123 ? -10.602 -0.752 -15.281 1 98 123 GLU B O 1
ATOM 5180 N N . VAL B 1 124 ? -10.234 1.098 -16.453 1 98.12 124 VAL B N 1
ATOM 5181 C CA . VAL B 1 124 ? -10.625 2.045 -15.414 1 98.12 124 VAL B CA 1
ATOM 5182 C C . VAL B 1 124 ? -11.852 2.84 -15.867 1 98.12 124 VAL B C 1
ATOM 5184 O O . VAL B 1 124 ? -11.797 3.545 -16.875 1 98.12 124 VAL B O 1
ATOM 5187 N N . LEU B 1 125 ? -12.977 2.672 -15.125 1 98.12 125 LEU B N 1
ATOM 5188 C CA . LEU B 1 125 ? -14.25 3.309 -15.43 1 98.12 125 LEU B CA 1
ATOM 5189 C C . LEU B 1 125 ? -14.602 4.363 -14.391 1 98.12 125 LEU B C 1
ATOM 5191 O O . LEU B 1 125 ? -14.211 4.242 -13.227 1 98.12 125 LEU B O 1
ATOM 5195 N N . LYS B 1 126 ? -15.273 5.355 -14.789 1 97.38 126 LYS B N 1
ATOM 5196 C CA . LYS B 1 126 ? -15.781 6.367 -13.867 1 97.38 126 LYS B CA 1
ATOM 5197 C C . LYS B 1 126 ? -17.266 6.656 -14.141 1 97.38 126 LYS B C 1
ATOM 5199 O O . LYS B 1 126 ? -17.641 6.965 -15.266 1 97.38 126 LYS B O 1
ATOM 5204 N N . ALA B 1 127 ? -18.094 6.488 -13.117 1 97.88 127 ALA B N 1
ATOM 5205 C CA . ALA B 1 127 ? -19.5 6.852 -13.242 1 97.88 127 ALA B CA 1
ATOM 5206 C C . ALA B 1 127 ? -19.688 8.359 -13.094 1 97.88 127 ALA B C 1
ATOM 5208 O O . ALA B 1 127 ? -19.688 8.891 -11.984 1 97.88 127 ALA B O 1
ATOM 5209 N N . GLU B 1 128 ? -20.016 9.016 -14.148 1 96.19 128 GLU B N 1
ATOM 5210 C CA . GLU B 1 128 ? -20.156 10.469 -14.133 1 96.19 128 GLU B CA 1
ATOM 5211 C C . GLU B 1 128 ? -21.609 10.883 -13.906 1 96.19 128 GLU B C 1
ATOM 5213 O O . GLU B 1 128 ? -21.922 12.078 -13.844 1 96.19 128 GLU B O 1
ATOM 5218 N N . SER B 1 129 ? -22.484 9.953 -13.867 1 97.62 129 SER B N 1
ATOM 5219 C CA . SER B 1 129 ? -23.891 10.156 -13.523 1 97.62 129 SER B CA 1
ATOM 5220 C C . SER B 1 129 ? -24.5 8.891 -12.93 1 97.62 129 SER B C 1
ATOM 5222 O O . SER B 1 129 ? -24.078 7.781 -13.258 1 97.62 129 SER B O 1
ATOM 5224 N N . PRO B 1 130 ? -25.516 9.047 -12.055 1 98.06 130 PRO B N 1
ATOM 5225 C CA . PRO B 1 130 ? -26.188 7.863 -11.516 1 98.06 130 PRO B CA 1
ATOM 5226 C C . PRO B 1 130 ? -26.75 6.957 -12.609 1 98.06 130 PRO B C 1
ATOM 5228 O O . PRO B 1 130 ? -26.672 5.73 -12.5 1 98.06 130 PRO B O 1
ATOM 5231 N N . ALA B 1 131 ? -27.219 7.504 -13.656 1 97.19 131 ALA B N 1
ATOM 5232 C CA . ALA B 1 131 ? -27.891 6.77 -14.727 1 97.19 131 ALA B CA 1
ATOM 5233 C C . ALA B 1 131 ? -26.906 5.855 -15.461 1 97.19 131 ALA B C 1
ATOM 5235 O O . ALA B 1 131 ? -27.297 4.828 -16.016 1 97.19 131 ALA B O 1
ATOM 5236 N N . SER B 1 132 ? -25.641 6.184 -15.461 1 97.75 132 SER B N 1
ATOM 5237 C CA . SER B 1 132 ? -24.656 5.41 -16.188 1 97.75 132 SER B CA 1
ATOM 5238 C C . SER B 1 132 ? -24.141 4.234 -15.367 1 97.75 132 SER B C 1
ATOM 5240 O O . SER B 1 132 ? -23.547 3.301 -15.906 1 97.75 132 SER B O 1
ATOM 5242 N N . LEU B 1 133 ? -24.375 4.23 -14.094 1 98.5 133 LEU B N 1
ATOM 5243 C CA . LEU B 1 133 ? -23.734 3.291 -13.18 1 98.5 133 LEU B CA 1
ATOM 5244 C C . LEU B 1 133 ? -24.109 1.854 -13.531 1 98.5 133 LEU B C 1
ATOM 5246 O O . LEU B 1 133 ? -23.219 0.999 -13.656 1 98.5 133 LEU B O 1
ATOM 5250 N N . PRO B 1 134 ? -25.406 1.501 -13.789 1 98.44 134 PRO B N 1
ATOM 5251 C CA . PRO B 1 134 ? -25.75 0.108 -14.086 1 98.44 134 PRO B CA 1
ATOM 5252 C C . PRO B 1 134 ? -25.047 -0.421 -15.328 1 98.44 134 PRO B C 1
ATOM 5254 O O . PRO B 1 134 ? -24.531 -1.549 -15.32 1 98.44 134 PRO B O 1
ATOM 5257 N N . ARG B 1 135 ? -25.047 0.369 -16.344 1 98.38 135 ARG B N 1
ATOM 5258 C CA . ARG B 1 135 ? -24.359 -0.025 -17.562 1 98.38 135 ARG B CA 1
ATOM 5259 C C . ARG B 1 135 ? -22.875 -0.276 -17.312 1 98.38 135 ARG B C 1
ATOM 5261 O O . ARG B 1 135 ? -22.297 -1.226 -17.844 1 98.38 135 ARG B O 1
ATOM 5268 N N . LEU B 1 136 ? -22.219 0.589 -16.516 1 98.81 136 LEU B N 1
ATOM 5269 C CA . LEU B 1 136 ? -20.797 0.469 -16.219 1 98.81 136 LEU B CA 1
ATOM 5270 C C . LEU B 1 136 ? -20.531 -0.766 -15.367 1 98.81 136 LEU B C 1
ATOM 5272 O O . LEU B 1 136 ? -19.5 -1.421 -15.523 1 98.81 136 LEU B O 1
ATOM 5276 N N . VAL B 1 137 ? -21.453 -1.076 -14.469 1 98.81 137 VAL B N 1
ATOM 5277 C CA . VAL B 1 137 ? -21.312 -2.283 -13.656 1 98.81 137 VAL B CA 1
ATOM 5278 C C . VAL B 1 137 ? -21.344 -3.516 -14.562 1 98.81 137 VAL B C 1
ATOM 5280 O O . VAL B 1 137 ? -20.516 -4.418 -14.414 1 98.81 137 VAL B O 1
ATOM 5283 N N . ARG B 1 138 ? -22.312 -3.586 -15.508 1 98.81 138 ARG B N 1
ATOM 5284 C CA . ARG B 1 138 ? -22.391 -4.703 -16.438 1 98.81 138 ARG B CA 1
ATOM 5285 C C . ARG B 1 138 ? -21.109 -4.812 -17.266 1 98.81 138 ARG B C 1
ATOM 5287 O O . ARG B 1 138 ? -20.594 -5.914 -17.484 1 98.81 138 ARG B O 1
ATOM 5294 N N . ARG B 1 139 ? -20.547 -3.701 -17.656 1 98.69 139 ARG B N 1
ATOM 5295 C CA . ARG B 1 139 ? -19.297 -3.693 -18.406 1 98.69 139 ARG B CA 1
ATOM 5296 C C . ARG B 1 139 ? -18.156 -4.23 -17.547 1 98.69 139 ARG B C 1
ATOM 5298 O O . ARG B 1 139 ? -17.312 -5 -18.031 1 98.69 139 ARG B O 1
ATOM 5305 N N . ALA B 1 140 ? -18.141 -3.795 -16.297 1 98.88 140 ALA B N 1
ATOM 5306 C CA . ALA B 1 140 ? -17.078 -4.23 -15.391 1 98.88 140 ALA B CA 1
ATOM 5307 C C . ALA B 1 140 ? -17.031 -5.75 -15.281 1 98.88 140 ALA B C 1
ATOM 5309 O O . ALA B 1 140 ? -15.969 -6.359 -15.391 1 98.88 140 ALA B O 1
ATOM 5310 N N . PHE B 1 141 ? -18.203 -6.375 -15.102 1 98.88 141 PHE B N 1
ATOM 5311 C CA . PHE B 1 141 ? -18.25 -7.828 -14.977 1 98.88 141 PHE B CA 1
ATOM 5312 C C . PHE B 1 141 ? -17.891 -8.5 -16.297 1 98.88 141 PHE B C 1
ATOM 5314 O O . PHE B 1 141 ? -17.141 -9.484 -16.312 1 98.88 141 PHE B O 1
ATOM 5321 N N . ARG B 1 142 ? -18.359 -7.988 -17.453 1 98.62 142 ARG B N 1
ATOM 5322 C CA . ARG B 1 142 ? -18.047 -8.555 -18.766 1 98.62 142 ARG B CA 1
ATOM 5323 C C . ARG B 1 142 ? -16.531 -8.508 -19.031 1 98.62 142 ARG B C 1
ATOM 5325 O O . ARG B 1 142 ? -15.938 -9.523 -19.391 1 98.62 142 ARG B O 1
ATOM 5332 N N . VAL B 1 143 ? -15.938 -7.391 -18.797 1 98.56 143 VAL B N 1
ATOM 5333 C CA . VAL B 1 143 ? -14.531 -7.164 -19.125 1 98.56 143 VAL B CA 1
ATOM 5334 C C . VAL B 1 143 ? -13.648 -7.957 -18.156 1 98.56 143 VAL B C 1
ATOM 5336 O O . VAL B 1 143 ? -12.656 -8.57 -18.578 1 98.56 143 VAL B O 1
ATOM 5339 N N . ALA B 1 144 ? -14.008 -7.996 -16.906 1 98.81 144 ALA B N 1
ATOM 5340 C CA . ALA B 1 144 ? -13.188 -8.656 -15.883 1 98.81 144 ALA B CA 1
ATOM 5341 C C . ALA B 1 144 ? -13.117 -10.156 -16.125 1 98.81 144 ALA B C 1
ATOM 5343 O O . ALA B 1 144 ? -12.102 -10.797 -15.828 1 98.81 144 ALA B O 1
ATOM 5344 N N . THR B 1 145 ? -14.172 -10.773 -16.719 1 98.5 145 THR B N 1
ATOM 5345 C CA . THR B 1 145 ? -14.297 -12.227 -16.688 1 98.5 145 THR B CA 1
ATOM 5346 C C . THR B 1 145 ? -14.062 -12.828 -18.062 1 98.5 145 THR B C 1
ATOM 5348 O O . THR B 1 145 ? -14.055 -14.055 -18.219 1 98.5 145 THR B O 1
ATOM 5351 N N . THR B 1 146 ? -13.906 -11.977 -19.125 1 96.62 146 THR B N 1
ATOM 5352 C CA . THR B 1 146 ? -13.797 -12.469 -20.484 1 96.62 146 THR B CA 1
ATOM 5353 C C . THR B 1 146 ? -12.375 -12.305 -21.016 1 96.62 146 THR B C 1
ATOM 5355 O O . THR B 1 146 ? -11.688 -11.344 -20.672 1 96.62 146 THR B O 1
ATOM 5358 N N . GLY B 1 147 ? -11.898 -13.305 -21.906 1 95.56 147 GLY B N 1
ATOM 5359 C CA . GLY B 1 147 ? -10.523 -13.297 -22.375 1 95.56 147 GLY B CA 1
ATOM 5360 C C . GLY B 1 147 ? -9.516 -13.57 -21.266 1 95.56 147 GLY B C 1
ATOM 5361 O O . GLY B 1 147 ? -9.703 -14.484 -20.469 1 95.56 147 GLY B O 1
ATOM 5362 N N . PHE B 1 148 ? -8.422 -12.875 -21.359 1 97 148 PHE B N 1
ATOM 5363 C CA . PHE B 1 148 ? -7.539 -12.875 -20.203 1 97 148 PHE B CA 1
ATOM 5364 C C . PHE B 1 148 ? -8.172 -12.109 -19.047 1 97 148 PHE B C 1
ATOM 5366 O O . PHE B 1 148 ? -8.242 -10.875 -19.078 1 97 148 PHE B O 1
ATOM 5373 N N . PRO B 1 149 ? -8.711 -12.828 -18.047 1 98 149 PRO B N 1
ATOM 5374 C CA . PRO B 1 149 ? -9.414 -12.125 -16.984 1 98 149 PRO B CA 1
ATOM 5375 C C . PRO B 1 149 ? -8.516 -11.148 -16.219 1 98 149 PRO B C 1
ATOM 5377 O O . PRO B 1 149 ? -7.289 -11.188 -16.375 1 98 149 PRO B O 1
ATOM 5380 N N . GLY B 1 150 ? -9.094 -10.227 -15.469 1 98.38 150 GLY B N 1
ATOM 5381 C CA . GLY B 1 150 ? -8.336 -9.258 -14.703 1 98.38 150 GLY B CA 1
ATOM 5382 C C . GLY B 1 150 ? -9.211 -8.242 -13.992 1 98.38 150 GLY B C 1
ATOM 5383 O O . GLY B 1 150 ? -10.438 -8.273 -14.117 1 98.38 150 GLY B O 1
ATOM 5384 N N . PRO B 1 151 ? -8.602 -7.391 -13.25 1 98.75 151 PRO B N 1
ATOM 5385 C CA . PRO B 1 151 ? -9.375 -6.406 -12.484 1 98.75 151 PRO B CA 1
ATOM 5386 C C . PRO B 1 151 ? -9.953 -5.305 -13.367 1 98.75 151 PRO B C 1
ATOM 5388 O O . PRO B 1 151 ? -9.375 -4.961 -14.398 1 98.75 151 PRO B O 1
ATOM 5391 N N . VAL B 1 152 ? -11.078 -4.828 -12.992 1 98.81 152 VAL B N 1
ATOM 5392 C CA . VAL B 1 152 ? -11.664 -3.582 -13.484 1 98.81 152 VAL B CA 1
ATOM 5393 C C . VAL B 1 152 ? -11.906 -2.631 -12.312 1 98.81 152 VAL B C 1
ATOM 5395 O O . VAL B 1 152 ? -12.375 -3.049 -11.25 1 98.81 152 VAL B O 1
ATOM 5398 N N . VAL B 1 153 ? -11.469 -1.389 -12.469 1 98.75 153 VAL B N 1
ATOM 5399 C CA . VAL B 1 153 ? -11.688 -0.369 -11.453 1 98.75 153 VAL B CA 1
ATOM 5400 C C . VAL B 1 153 ? -12.844 0.538 -11.867 1 98.75 153 VAL B C 1
ATOM 5402 O O . VAL B 1 153 ? -12.852 1.077 -12.977 1 98.75 153 VAL B O 1
ATOM 5405 N N . LEU B 1 154 ? -13.844 0.631 -11.008 1 98.69 154 LEU B N 1
ATOM 5406 C CA . LEU B 1 154 ? -15 1.497 -11.211 1 98.69 154 LEU B CA 1
ATOM 5407 C C . LEU B 1 154 ? -15.031 2.615 -10.172 1 98.69 154 LEU B C 1
ATOM 5409 O O . LEU B 1 154 ? -15.32 2.371 -9 1 98.69 154 LEU B O 1
ATOM 5413 N N . VAL B 1 155 ? -14.688 3.797 -10.578 1 98.38 155 VAL B N 1
ATOM 5414 C CA . VAL B 1 155 ? -14.719 4.957 -9.703 1 98.38 155 VAL B CA 1
ATOM 5415 C C . VAL B 1 155 ? -16.125 5.535 -9.656 1 98.38 155 VAL B C 1
ATOM 5417 O O . VAL B 1 155 ? -16.703 5.859 -10.695 1 98.38 155 VAL B O 1
ATOM 5420 N N . VAL B 1 156 ? -16.703 5.664 -8.461 1 98.44 156 VAL B N 1
ATOM 5421 C CA . VAL B 1 156 ? -18.062 6.16 -8.273 1 98.44 156 VAL B CA 1
ATOM 5422 C C . VAL B 1 156 ? -18.047 7.328 -7.289 1 98.44 156 VAL B C 1
ATOM 5424 O O . VAL B 1 156 ? -17.953 7.125 -6.074 1 98.44 156 VAL B O 1
ATOM 5427 N N . PRO B 1 157 ? -18.219 8.57 -7.754 1 97.5 157 PRO B N 1
ATOM 5428 C CA . PRO B 1 157 ? -18.312 9.719 -6.844 1 97.5 157 PRO B CA 1
ATOM 5429 C C . PRO B 1 157 ? -19.453 9.578 -5.836 1 97.5 157 PRO B C 1
ATOM 5431 O O . PRO B 1 157 ? -20.5 9.016 -6.16 1 97.5 157 PRO B O 1
ATOM 5434 N N . SER B 1 158 ? -19.25 10.086 -4.664 1 96.56 158 SER B N 1
ATOM 5435 C CA . SER B 1 158 ? -20.141 9.891 -3.537 1 96.56 158 SER B CA 1
ATOM 5436 C C . SER B 1 158 ? -21.547 10.391 -3.854 1 96.56 158 SER B C 1
ATOM 5438 O O . SER B 1 158 ? -22.547 9.797 -3.424 1 96.56 158 SER B O 1
ATOM 5440 N N . ASP B 1 159 ? -21.672 11.484 -4.578 1 96.81 159 ASP B N 1
ATOM 5441 C CA . ASP B 1 159 ? -22.969 12.039 -4.922 1 96.81 159 ASP B CA 1
ATOM 5442 C C . ASP B 1 159 ? -23.688 11.172 -5.953 1 96.81 159 ASP B C 1
ATOM 5444 O O . ASP B 1 159 ? -24.922 11.188 -6.039 1 96.81 159 ASP B O 1
ATOM 5448 N N . VAL B 1 160 ? -22.938 10.383 -6.719 1 98.19 160 VAL B N 1
ATOM 5449 C CA . VAL B 1 160 ? -23.531 9.453 -7.676 1 98.19 160 VAL B CA 1
ATOM 5450 C C . VAL B 1 160 ? -24.25 8.328 -6.934 1 98.19 160 VAL B C 1
ATOM 5452 O O . VAL B 1 160 ? -25.328 7.902 -7.34 1 98.19 160 VAL B O 1
ATOM 5455 N N . TRP B 1 161 ? -23.734 7.84 -5.812 1 98.06 161 TRP B N 1
ATOM 5456 C CA . TRP B 1 161 ? -24.359 6.793 -5.012 1 98.06 161 TRP B CA 1
ATOM 5457 C C . TRP B 1 161 ? -25.766 7.207 -4.574 1 98.06 161 TRP B C 1
ATOM 5459 O O . TRP B 1 161 ? -26.641 6.359 -4.395 1 98.06 161 TRP B O 1
ATOM 5469 N N . GLU B 1 162 ? -25.984 8.492 -4.406 1 97 162 GLU B N 1
ATOM 5470 C CA . GLU B 1 162 ? -27.219 9 -3.818 1 97 162 GLU B CA 1
ATOM 5471 C C . GLU B 1 162 ? -28.234 9.367 -4.898 1 97 162 GLU B C 1
ATOM 5473 O O . GLU B 1 162 ? -29.391 9.656 -4.594 1 97 162 GLU B O 1
ATOM 5478 N N . GLY B 1 163 ? -27.797 9.32 -6.137 1 97.75 163 GLY B N 1
ATOM 5479 C CA . GLY B 1 163 ? -28.672 9.703 -7.234 1 97.75 163 GLY B CA 1
ATOM 5480 C C . GLY B 1 163 ? -29.641 8.609 -7.633 1 97.75 163 GLY B C 1
ATOM 5481 O O . GLY B 1 163 ? -29.578 7.5 -7.105 1 97.75 163 GLY B O 1
ATOM 5482 N N . ASP B 1 164 ? -30.516 8.977 -8.586 1 97.44 164 ASP B N 1
ATOM 5483 C CA . ASP B 1 164 ? -31.578 8.07 -9.016 1 97.44 164 ASP B CA 1
ATOM 5484 C C . ASP B 1 164 ? -31.188 7.32 -10.289 1 97.44 164 ASP B C 1
ATOM 5486 O O . ASP B 1 164 ? -30.562 7.895 -11.18 1 97.44 164 ASP B O 1
ATOM 5490 N N . VAL B 1 165 ? -31.547 6.02 -10.273 1 97.69 165 VAL B N 1
ATOM 5491 C CA . VAL B 1 165 ? -31.344 5.137 -11.414 1 97.69 165 VAL B CA 1
ATOM 5492 C C . VAL B 1 165 ? -32.688 4.504 -11.812 1 97.69 165 VAL B C 1
ATOM 5494 O O . VAL B 1 165 ? -33.531 4.211 -10.953 1 97.69 165 VAL B O 1
ATOM 5497 N N . ASP B 1 166 ? -32.875 4.434 -13.117 1 96.81 166 ASP B N 1
ATOM 5498 C CA . ASP B 1 166 ? -34.031 3.697 -13.617 1 96.81 166 ASP B CA 1
ATOM 5499 C C . ASP B 1 166 ? -33.969 2.227 -13.219 1 96.81 166 ASP B C 1
ATOM 5501 O O . ASP B 1 166 ? -33 1.534 -13.547 1 96.81 166 ASP B O 1
ATOM 5505 N N . GLU B 1 167 ? -35.031 1.759 -12.578 1 96.44 167 GLU B N 1
ATOM 5506 C CA . GLU B 1 167 ? -35.062 0.387 -12.086 1 96.44 167 GLU B CA 1
ATOM 5507 C C . GLU B 1 167 ? -34.875 -0.616 -13.219 1 96.44 167 GLU B C 1
ATOM 5509 O O . GLU B 1 167 ? -34.25 -1.677 -13.023 1 96.44 167 GLU B O 1
ATOM 5514 N N . GLY B 1 168 ? -35.344 -0.348 -14.344 1 96.69 168 GLY B N 1
ATOM 5515 C CA . GLY B 1 168 ? -35.25 -1.227 -15.5 1 96.69 168 GLY B CA 1
ATOM 5516 C C . GLY B 1 168 ? -33.812 -1.397 -15.977 1 96.69 168 GLY B C 1
ATOM 5517 O O . GLY B 1 168 ? -33.5 -2.367 -16.672 1 96.69 168 GLY B O 1
ATOM 5518 N N . GLU B 1 169 ? -32.938 -0.515 -15.578 1 97 169 GLU B N 1
ATOM 5519 C CA . GLU B 1 169 ? -31.547 -0.561 -15.984 1 97 169 GLU B CA 1
ATOM 5520 C C . GLU B 1 169 ? -30.719 -1.357 -14.992 1 97 169 GLU B C 1
ATOM 5522 O O . GLU B 1 169 ? -29.594 -1.754 -15.297 1 97 169 GLU B O 1
ATOM 5527 N N . ALA B 1 170 ? -31.266 -1.634 -13.875 1 97.56 170 ALA B N 1
ATOM 5528 C CA . ALA B 1 170 ? -30.547 -2.316 -12.805 1 97.56 170 ALA B CA 1
ATOM 5529 C C . ALA B 1 170 ? -30.719 -3.83 -12.898 1 97.56 170 ALA B C 1
ATOM 5531 O O . ALA B 1 170 ? -31.406 -4.438 -12.078 1 97.56 170 ALA B O 1
ATOM 5532 N N . TYR B 1 171 ? -30.094 -4.41 -13.867 1 97.62 171 TYR B N 1
ATOM 5533 C CA . TYR B 1 171 ? -30.125 -5.859 -14.047 1 97.62 171 TYR B CA 1
ATOM 5534 C C . TYR B 1 171 ? -28.734 -6.406 -14.297 1 97.62 171 TYR B C 1
ATOM 5536 O O . TYR B 1 171 ? -27.828 -5.664 -14.711 1 97.62 171 TYR B O 1
ATOM 5544 N N . ALA B 1 172 ? -28.5 -7.676 -14.062 1 98.12 172 ALA B N 1
ATOM 5545 C CA . ALA B 1 172 ? -27.203 -8.344 -14.266 1 98.12 172 ALA B CA 1
ATOM 5546 C C . ALA B 1 172 ? -27.219 -9.195 -15.531 1 98.12 172 ALA B C 1
ATOM 5548 O O . ALA B 1 172 ? -28.281 -9.383 -16.141 1 98.12 172 ALA B O 1
ATOM 5549 N N . GLN B 1 173 ? -26.109 -9.562 -15.984 1 98.06 173 GLN B N 1
ATOM 5550 C CA . GLN B 1 173 ? -25.875 -10.555 -17.031 1 98.06 173 GLN B CA 1
ATOM 5551 C C . GLN B 1 173 ? -25.266 -11.828 -16.438 1 98.06 173 GLN B C 1
ATOM 5553 O O . GLN B 1 173 ? -24.031 -11.961 -16.391 1 98.06 173 GLN B O 1
ATOM 5558 N N . PRO B 1 174 ? -26.047 -12.789 -16.109 1 95.94 174 PRO B N 1
ATOM 5559 C CA . PRO B 1 174 ? -25.656 -13.945 -15.305 1 95.94 174 PRO B CA 1
ATOM 5560 C C . PRO B 1 174 ? -24.453 -14.688 -15.898 1 95.94 174 PRO B C 1
ATOM 5562 O O . PRO B 1 174 ? -23.672 -15.289 -15.156 1 95.94 174 PRO B O 1
ATOM 5565 N N . ARG B 1 175 ? -24.312 -14.617 -17.203 1 96.62 175 ARG B N 1
ATOM 5566 C CA . ARG B 1 175 ? -23.219 -15.305 -17.891 1 96.62 175 ARG B CA 1
ATOM 5567 C C . ARG B 1 175 ? -21.875 -14.852 -17.344 1 96.62 175 ARG B C 1
ATOM 5569 O O . ARG B 1 175 ? -20.906 -15.617 -17.359 1 96.62 175 ARG B O 1
ATOM 5576 N N . PHE B 1 176 ? -21.797 -13.695 -16.797 1 98.06 176 PHE B N 1
ATOM 5577 C CA . PHE B 1 176 ? -20.531 -13.086 -16.406 1 98.06 176 PHE B CA 1
ATOM 5578 C C . PHE B 1 176 ? -20.375 -13.125 -14.891 1 98.06 176 PHE B C 1
ATOM 5580 O O . PHE B 1 176 ? -19.562 -12.383 -14.336 1 98.06 176 PHE B O 1
ATOM 5587 N N . SER B 1 177 ? -21.156 -14.016 -14.195 1 98.19 177 SER B N 1
ATOM 5588 C CA . SER B 1 177 ? -21.078 -14.195 -12.75 1 98.19 177 SER B CA 1
ATOM 5589 C C . SER B 1 177 ? -19.906 -15.102 -12.375 1 98.19 177 SER B C 1
ATOM 5591 O O . SER B 1 177 ? -19.562 -15.227 -11.195 1 98.19 177 SER B O 1
ATOM 5593 N N . SER B 1 178 ? -19.297 -15.742 -13.367 1 97.75 178 SER B N 1
ATOM 5594 C CA . SER B 1 178 ? -18.156 -16.641 -13.188 1 97.75 178 SER B CA 1
ATOM 5595 C C . SER B 1 178 ? -17.125 -16.453 -14.297 1 97.75 178 SER B C 1
ATOM 5597 O O . SER B 1 178 ? -17.375 -15.742 -15.273 1 97.75 178 SER B O 1
ATOM 5599 N N . PHE B 1 179 ? -15.93 -16.938 -14.102 1 97.44 179 PHE B N 1
ATOM 5600 C CA . PHE B 1 179 ? -14.906 -16.906 -15.133 1 97.44 179 PHE B CA 1
ATOM 5601 C C . PHE B 1 179 ? -14.25 -18.266 -15.297 1 97.44 179 PHE B C 1
ATOM 5603 O O . PHE B 1 179 ? -14.188 -19.047 -14.344 1 97.44 179 PHE B O 1
ATOM 5610 N N . PRO B 1 180 ? -13.812 -18.703 -16.484 1 97.06 180 PRO B N 1
ATOM 5611 C CA . PRO B 1 180 ? -14 -17.906 -17.688 1 97.06 180 PRO B CA 1
ATOM 5612 C C . PRO B 1 180 ? -15.461 -17.828 -18.125 1 97.06 180 PRO B C 1
ATOM 5614 O O . PRO B 1 180 ? -16.172 -18.828 -18.109 1 97.06 180 PRO B O 1
ATOM 5617 N N . SER B 1 181 ? -15.867 -16.625 -18.516 1 97.56 181 SER B N 1
ATOM 5618 C CA . SER B 1 181 ? -17.281 -16.406 -18.828 1 97.56 181 SER B CA 1
ATOM 5619 C C . SER B 1 181 ? -17.609 -16.859 -20.25 1 97.56 181 SER B C 1
ATOM 5621 O O . SER B 1 181 ? -18.688 -17.422 -20.484 1 97.56 181 SER B O 1
ATOM 5623 N N . ILE B 1 182 ? -16.797 -16.531 -21.188 1 97 182 ILE B N 1
ATOM 5624 C CA . ILE B 1 182 ? -16.938 -16.938 -22.578 1 97 182 ILE B CA 1
ATOM 5625 C C . ILE B 1 182 ? -15.664 -17.656 -23.031 1 97 182 ILE B C 1
ATOM 5627 O O . ILE B 1 182 ? -14.57 -17.078 -22.984 1 97 182 ILE B O 1
ATOM 5631 N N . ARG B 1 183 ? -15.773 -18.953 -23.391 1 97.44 183 ARG B N 1
ATOM 5632 C CA . ARG B 1 183 ? -14.648 -19.734 -23.906 1 97.44 183 ARG B CA 1
ATOM 5633 C C . ARG B 1 183 ? -14.602 -19.672 -25.438 1 97.44 183 ARG B C 1
ATOM 5635 O O . ARG B 1 183 ? -15.641 -19.625 -26.094 1 97.44 183 ARG B O 1
ATOM 5642 N N . PHE B 1 184 ? -13.438 -19.547 -25.938 1 97.56 184 PHE B N 1
ATOM 5643 C CA . PHE B 1 184 ? -13.219 -19.656 -27.375 1 97.56 184 PHE B CA 1
ATOM 5644 C C . PHE B 1 184 ? -12 -20.516 -27.672 1 97.56 184 PHE B C 1
ATOM 5646 O O . PHE B 1 184 ? -11.242 -20.859 -26.766 1 97.56 184 PHE B O 1
ATOM 5653 N N . ARG B 1 185 ? -11.867 -21.016 -28.891 1 97.81 185 ARG B N 1
ATOM 5654 C CA . ARG B 1 185 ? -10.758 -21.891 -29.266 1 97.81 185 ARG B CA 1
ATOM 5655 C C . ARG B 1 185 ? -10.258 -21.562 -30.672 1 97.81 185 ARG B C 1
ATOM 5657 O O . ARG B 1 185 ? -10.969 -20.938 -31.453 1 97.81 185 ARG B O 1
ATOM 5664 N N . PRO B 1 186 ? -9.023 -22.016 -31.031 1 98.19 186 PRO B N 1
ATOM 5665 C CA . PRO B 1 186 ? -8.508 -21.859 -32.375 1 98.19 186 PRO B CA 1
ATOM 5666 C C . PRO B 1 186 ? -9.266 -22.719 -33.406 1 98.19 186 PRO B C 1
ATOM 5668 O O . PRO B 1 186 ? -10.094 -23.547 -33 1 98.19 186 PRO B O 1
ATOM 5671 N N . SER B 1 187 ? -8.977 -22.516 -34.688 1 98.25 187 SER B N 1
ATOM 5672 C CA . SER B 1 187 ? -9.586 -23.297 -35.781 1 98.25 187 SER B CA 1
ATOM 5673 C C . SER B 1 187 ? -9.102 -24.734 -35.75 1 98.25 187 SER B C 1
ATOM 5675 O O . SER B 1 187 ? -8.023 -25.016 -35.219 1 98.25 187 SER B O 1
ATOM 5677 N N . ASP B 1 188 ? -9.875 -25.625 -36.406 1 98.25 188 ASP B N 1
ATOM 5678 C CA . ASP B 1 188 ? -9.461 -27.016 -36.531 1 98.25 188 ASP B CA 1
ATOM 5679 C C . ASP B 1 188 ? -8.164 -27.141 -37.312 1 98.25 188 ASP B C 1
ATOM 5681 O O . ASP B 1 188 ? -7.352 -28.031 -37.062 1 98.25 188 ASP B O 1
ATOM 5685 N N . ASP B 1 189 ? -7.953 -26.234 -38.219 1 98.19 189 ASP B N 1
ATOM 5686 C CA . ASP B 1 189 ? -6.723 -26.234 -39 1 98.19 189 ASP B CA 1
ATOM 5687 C C . ASP B 1 189 ? -5.508 -25.969 -38.094 1 98.19 189 ASP B C 1
ATOM 5689 O O . ASP B 1 189 ? -4.488 -26.656 -38.219 1 98.19 189 ASP B O 1
ATOM 5693 N N . ASP B 1 190 ? -5.672 -25 -37.25 1 98.5 190 ASP B N 1
ATOM 5694 C CA . ASP B 1 190 ? -4.582 -24.688 -36.344 1 98.5 190 ASP B CA 1
ATOM 5695 C C . ASP B 1 190 ? -4.336 -25.828 -35.344 1 98.5 190 ASP B C 1
ATOM 5697 O O . ASP B 1 190 ? -3.189 -26.156 -35.031 1 98.5 190 ASP B O 1
ATOM 5701 N N . ILE B 1 191 ? -5.406 -26.406 -34.875 1 98.69 191 ILE B N 1
ATOM 5702 C CA . ILE B 1 191 ? -5.316 -27.531 -33.969 1 98.69 191 ILE B CA 1
ATOM 5703 C C . ILE B 1 191 ? -4.656 -28.719 -34.656 1 98.69 191 ILE B C 1
ATOM 5705 O O . ILE B 1 191 ? -3.797 -29.391 -34.094 1 98.69 191 ILE B O 1
ATOM 5709 N N . SER B 1 192 ? -5.043 -28.938 -35.938 1 98.31 192 SER B N 1
ATOM 5710 C CA . SER B 1 192 ? -4.453 -30.016 -36.688 1 98.31 192 SER B CA 1
ATOM 5711 C C . SER B 1 192 ? -2.959 -29.797 -36.906 1 98.31 192 SER B C 1
ATOM 5713 O O . SER B 1 192 ? -2.172 -30.75 -36.844 1 98.31 192 SER B O 1
ATOM 5715 N N . ALA B 1 193 ? -2.635 -28.625 -37.188 1 98.5 193 ALA B N 1
ATOM 5716 C CA . ALA B 1 193 ? -1.222 -28.297 -37.375 1 98.5 193 ALA B CA 1
ATOM 5717 C C . ALA B 1 193 ? -0.428 -28.609 -36.094 1 98.5 193 ALA B C 1
ATOM 5719 O O . ALA B 1 193 ? 0.697 -29.109 -36.156 1 98.5 193 ALA B O 1
ATOM 5720 N N . ALA B 1 194 ? -0.98 -28.297 -34.969 1 98.75 194 ALA B N 1
ATOM 5721 C CA . ALA B 1 194 ? -0.332 -28.594 -33.688 1 98.75 194 ALA B CA 1
ATOM 5722 C C . ALA B 1 194 ? -0.177 -30.094 -33.5 1 98.75 194 ALA B C 1
ATOM 5724 O O . ALA B 1 194 ? 0.888 -30.562 -33.094 1 98.75 194 ALA B O 1
ATOM 5725 N N . LEU B 1 195 ? -1.245 -30.844 -33.75 1 98.44 195 LEU B N 1
ATOM 5726 C CA . LEU B 1 195 ? -1.212 -32.281 -33.594 1 98.44 195 LEU B CA 1
ATOM 5727 C C . LEU B 1 195 ? -0.165 -32.906 -34.531 1 98.44 195 LEU B C 1
ATOM 5729 O O . LEU B 1 195 ? 0.556 -33.812 -34.125 1 98.44 195 LEU B O 1
ATOM 5733 N N . ASP B 1 196 ? -0.099 -32.406 -35.75 1 98.06 196 ASP B N 1
ATOM 5734 C CA . ASP B 1 196 ? 0.887 -32.906 -36.688 1 98.06 196 ASP B CA 1
ATOM 5735 C C . ASP B 1 196 ? 2.309 -32.688 -36.188 1 98.06 196 ASP B C 1
ATOM 5737 O O . ASP B 1 196 ? 3.154 -33.594 -36.281 1 98.06 196 ASP B O 1
ATOM 5741 N N . LEU B 1 197 ? 2.506 -31.578 -35.656 1 98.12 197 LEU B N 1
ATOM 5742 C CA . LEU B 1 197 ? 3.824 -31.25 -35.125 1 98.12 197 LEU B CA 1
ATOM 5743 C C . LEU B 1 197 ? 4.168 -32.156 -33.938 1 98.12 197 LEU B C 1
ATOM 5745 O O . LEU B 1 197 ? 5.309 -32.594 -33.781 1 98.12 197 LEU B O 1
ATOM 5749 N N . ILE B 1 198 ? 3.209 -32.375 -33.031 1 98.12 198 ILE B N 1
ATOM 5750 C CA . ILE B 1 198 ? 3.404 -33.25 -31.875 1 98.12 198 ILE B CA 1
ATOM 5751 C C . ILE B 1 198 ? 3.748 -34.688 -32.344 1 98.12 198 ILE B C 1
ATOM 5753 O O . ILE B 1 198 ? 4.656 -35.312 -31.812 1 98.12 198 ILE B O 1
ATOM 5757 N N . MET B 1 199 ? 3.092 -35.125 -33.406 1 97 199 MET B N 1
ATOM 5758 C CA . MET B 1 199 ? 3.281 -36.469 -33.906 1 97 199 MET B CA 1
ATOM 5759 C C . MET B 1 199 ? 4.648 -36.625 -34.562 1 97 199 MET B C 1
ATOM 5761 O O . MET B 1 199 ? 5.23 -37.719 -34.562 1 97 199 MET B O 1
ATOM 5765 N N . LYS B 1 200 ? 5.172 -35.594 -35.062 1 96.81 200 LYS B N 1
ATOM 5766 C CA . LYS B 1 200 ? 6.48 -35.625 -35.719 1 96.81 200 LYS B CA 1
ATOM 5767 C C . LYS B 1 200 ? 7.602 -35.531 -34.688 1 96.81 200 LYS B C 1
ATOM 5769 O O . LYS B 1 200 ? 8.742 -35.906 -34.969 1 96.81 200 LYS B O 1
ATOM 5774 N N . SER B 1 201 ? 7.277 -35.125 -33.5 1 96.56 201 SER B N 1
ATOM 5775 C CA . SER B 1 201 ? 8.266 -34.906 -32.469 1 96.56 201 SER B CA 1
ATOM 5776 C C . SER B 1 201 ? 8.664 -36.25 -31.828 1 96.56 201 SER B C 1
ATOM 5778 O O . SER B 1 201 ? 7.844 -37.156 -31.719 1 96.56 201 SER B O 1
ATOM 5780 N N . GLN B 1 202 ? 9.93 -36.406 -31.438 1 95.69 202 GLN B N 1
ATOM 5781 C CA . GLN B 1 202 ? 10.43 -37.594 -30.766 1 95.69 202 GLN B CA 1
ATOM 5782 C C . GLN B 1 202 ? 10.328 -37.438 -29.25 1 95.69 202 GLN B C 1
ATOM 5784 O O . GLN B 1 202 ? 10.102 -38.406 -28.531 1 95.69 202 GLN B O 1
ATOM 5789 N N . ARG B 1 203 ? 10.523 -36.25 -28.703 1 95.62 203 ARG B N 1
ATOM 5790 C CA . ARG B 1 203 ? 10.531 -36 -27.266 1 95.62 203 ARG B CA 1
ATOM 5791 C C . ARG B 1 203 ? 9.711 -34.75 -26.938 1 95.62 203 ARG B C 1
ATOM 5793 O O . ARG B 1 203 ? 10.25 -33.781 -26.422 1 95.62 203 ARG B O 1
ATOM 5800 N N . PRO B 1 204 ? 8.398 -34.781 -27.141 1 97.12 204 PRO B N 1
ATOM 5801 C CA . PRO B 1 204 ? 7.555 -33.656 -26.781 1 97.12 204 PRO B CA 1
ATOM 5802 C C . PRO B 1 204 ? 7.352 -33.5 -25.281 1 97.12 204 PRO B C 1
ATOM 5804 O O . PRO B 1 204 ? 7.293 -34.531 -24.562 1 97.12 204 PRO B O 1
ATOM 5807 N N . VAL B 1 205 ? 7.285 -32.312 -24.797 1 97.94 205 VAL B N 1
ATOM 5808 C CA . VAL B 1 205 ? 6.984 -32.031 -23.391 1 97.94 205 VAL B CA 1
ATOM 5809 C C . VAL B 1 205 ? 5.938 -30.922 -23.312 1 97.94 205 VAL B C 1
ATOM 5811 O O . VAL B 1 205 ? 5.988 -29.953 -24.078 1 97.94 205 VAL B O 1
ATOM 5814 N N . MET B 1 206 ? 4.945 -31.125 -22.484 1 98.5 206 MET B N 1
ATOM 5815 C CA . MET B 1 206 ? 3.918 -30.109 -22.234 1 98.5 206 MET B CA 1
ATOM 5816 C C . MET B 1 206 ? 4.207 -29.359 -20.938 1 98.5 206 MET B C 1
ATOM 5818 O O . MET B 1 206 ? 4.578 -29.969 -19.922 1 98.5 206 MET B O 1
ATOM 5822 N N . ILE B 1 207 ? 4.176 -28.031 -20.938 1 98.69 207 ILE B N 1
ATOM 5823 C CA . ILE B 1 207 ? 4.328 -27.203 -19.734 1 98.69 207 ILE B CA 1
ATOM 5824 C C . ILE B 1 207 ? 3.035 -26.438 -19.469 1 98.69 207 ILE B C 1
ATOM 5826 O O . ILE B 1 207 ? 2.607 -25.625 -20.297 1 98.69 207 ILE B O 1
ATOM 5830 N N . CYS B 1 208 ? 2.457 -26.672 -18.344 1 98.75 208 CYS B N 1
ATOM 5831 C CA . CYS B 1 208 ? 1.159 -26.094 -18 1 98.75 208 CYS B CA 1
ATOM 5832 C C . CYS B 1 208 ? 1.312 -24.953 -16.984 1 98.75 208 CYS B C 1
ATOM 5834 O O . CYS B 1 208 ? 1.942 -25.125 -15.945 1 98.75 208 CYS B O 1
ATOM 5836 N N . GLY B 1 209 ? 0.778 -23.781 -17.297 1 98.19 209 GLY B N 1
ATOM 5837 C CA . GLY B 1 209 ? 0.74 -22.656 -16.391 1 98.19 209 GLY B CA 1
ATOM 5838 C C . GLY B 1 209 ? -0.594 -22.5 -15.68 1 98.19 209 GLY B C 1
ATOM 5839 O O . GLY B 1 209 ? -1.417 -23.422 -15.695 1 98.19 209 GLY B O 1
ATOM 5840 N N . GLN B 1 210 ? -0.793 -21.375 -15.078 1 97.25 210 GLN B N 1
ATOM 5841 C CA . GLN B 1 210 ? -1.972 -21.094 -14.266 1 97.25 210 GLN B CA 1
ATOM 5842 C C . GLN B 1 210 ? -3.232 -21.047 -15.125 1 97.25 210 GLN B C 1
ATOM 5844 O O . GLN B 1 210 ? -4.34 -21.266 -14.625 1 97.25 210 GLN B O 1
ATOM 5849 N N . GLY B 1 211 ? -3.088 -20.734 -16.375 1 97.69 211 GLY B N 1
ATOM 5850 C CA . GLY B 1 211 ? -4.227 -20.719 -17.281 1 97.69 211 GLY B CA 1
ATOM 5851 C C . GLY B 1 211 ? -4.969 -22.031 -17.344 1 97.69 211 GLY B C 1
ATOM 5852 O O . GLY B 1 211 ? -6.184 -22.062 -17.562 1 97.69 211 GLY B O 1
ATOM 5853 N N . VAL B 1 212 ? -4.262 -23.156 -17.188 1 98.62 212 VAL B N 1
ATOM 5854 C CA . VAL B 1 212 ? -4.879 -24.484 -17.156 1 98.62 212 VAL B CA 1
ATOM 5855 C C . VAL B 1 212 ? -5.809 -24.594 -15.945 1 98.62 212 VAL B C 1
ATOM 5857 O O . VAL B 1 212 ? -6.895 -25.156 -16.047 1 98.62 212 VAL B O 1
ATOM 5860 N N . LEU B 1 213 ? -5.391 -24 -14.82 1 97.94 213 LEU B N 1
ATOM 5861 C CA . LEU B 1 213 ? -6.207 -24.047 -13.617 1 97.94 213 LEU B CA 1
ATOM 5862 C C . LEU B 1 213 ? -7.445 -23.172 -13.773 1 97.94 213 LEU B C 1
ATOM 5864 O O . LEU B 1 213 ? -8.555 -23.594 -13.438 1 97.94 213 LEU B O 1
ATOM 5868 N N . PHE B 1 214 ? -7.262 -22 -14.312 1 97 214 PHE B N 1
ATOM 5869 C CA . PHE B 1 214 ? -8.383 -21.078 -14.477 1 97 214 PHE B CA 1
ATOM 5870 C C . PHE B 1 214 ? -9.398 -21.641 -15.461 1 97 214 PHE B C 1
ATOM 5872 O O . PHE B 1 214 ? -10.602 -21.422 -15.312 1 97 214 PHE B O 1
ATOM 5879 N N . SER B 1 215 ? -8.922 -22.422 -16.359 1 98 215 SER B N 1
ATOM 5880 C CA . SER B 1 215 ? -9.797 -23.031 -17.344 1 98 215 SER B CA 1
ATOM 5881 C C . SER B 1 215 ? -10.375 -24.344 -16.828 1 98 215 SER B C 1
ATOM 5883 O O . SER B 1 215 ? -11.242 -24.953 -17.469 1 98 215 SER B O 1
ATOM 5885 N N . LYS B 1 216 ? -9.875 -24.828 -15.703 1 97.75 216 LYS B N 1
ATOM 5886 C CA . LYS B 1 216 ? -10.227 -26.141 -15.156 1 97.75 216 LYS B CA 1
ATOM 5887 C C . LYS B 1 216 ? -9.992 -27.234 -16.188 1 97.75 216 LYS B C 1
ATOM 5889 O O . LYS B 1 216 ? -10.859 -28.078 -16.406 1 97.75 216 LYS B O 1
ATOM 5894 N N . ALA B 1 217 ? -8.797 -27.203 -16.734 1 98.56 217 ALA B N 1
AT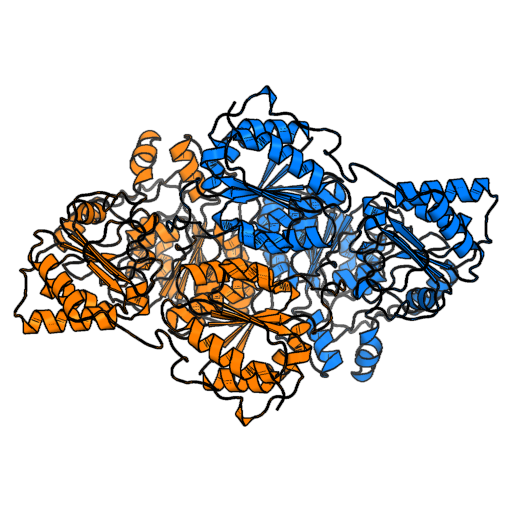OM 5895 C CA . ALA B 1 217 ? -8.5 -28.062 -17.875 1 98.56 217 ALA B CA 1
ATOM 5896 C C . ALA B 1 217 ? -7.633 -29.25 -17.453 1 98.56 217 ALA B C 1
ATOM 5898 O O . ALA B 1 217 ? -7.035 -29.922 -18.312 1 98.56 217 ALA B O 1
ATOM 5899 N N . TRP B 1 218 ? -7.508 -29.562 -16.156 1 98.06 218 TRP B N 1
ATOM 5900 C CA . TRP B 1 218 ? -6.547 -30.562 -15.695 1 98.06 218 TRP B CA 1
ATOM 5901 C C . TRP B 1 218 ? -6.93 -31.953 -16.188 1 98.06 218 TRP B C 1
ATOM 5903 O O . TRP B 1 218 ? -6.062 -32.781 -16.469 1 98.06 218 TRP B O 1
ATOM 5913 N N . ASP B 1 219 ? -8.242 -32.281 -16.438 1 98.31 219 ASP B N 1
ATOM 5914 C CA . ASP B 1 219 ? -8.633 -33.562 -17 1 98.31 219 ASP B CA 1
ATOM 5915 C C . ASP B 1 219 ? -8.18 -33.688 -18.469 1 98.31 219 ASP B C 1
ATOM 5917 O O . ASP B 1 219 ? -7.68 -34.719 -18.891 1 98.31 219 ASP B O 1
ATOM 5921 N N . GLU B 1 220 ? -8.344 -32.625 -19.156 1 98.75 220 GLU B N 1
ATOM 5922 C CA . GLU B 1 220 ? -7.938 -32.594 -20.547 1 98.75 220 GLU B CA 1
ATOM 5923 C C . GLU B 1 220 ? -6.418 -32.688 -20.688 1 98.75 220 GLU B C 1
ATOM 5925 O O . GLU B 1 220 ? -5.914 -33.312 -21.609 1 98.75 220 GLU B O 1
ATOM 5930 N N . VAL B 1 221 ? -5.664 -32.062 -19.797 1 98.69 221 VAL B N 1
ATOM 5931 C CA . VAL B 1 221 ? -4.207 -32.125 -19.797 1 98.69 221 VAL B CA 1
ATOM 5932 C C . VAL B 1 221 ? -3.758 -33.562 -19.625 1 98.69 221 VAL B C 1
ATOM 5934 O O . VAL B 1 221 ? -2.92 -34.062 -20.391 1 98.69 221 VAL B O 1
ATOM 5937 N N . GLU B 1 222 ? -4.316 -34.281 -18.656 1 97.19 222 GLU B N 1
ATOM 5938 C CA . GLU B 1 222 ? -3.932 -35.656 -18.391 1 97.19 222 GLU B CA 1
ATOM 5939 C C . GLU B 1 222 ? -4.312 -36.562 -19.547 1 97.19 222 GLU B C 1
ATOM 5941 O O . GLU B 1 222 ? -3.535 -37.438 -19.953 1 97.19 222 GLU B O 1
ATOM 5946 N N . GLU B 1 223 ? -5.484 -36.312 -20.125 1 97.62 223 GLU B N 1
ATOM 5947 C CA . GLU B 1 223 ? -5.965 -37.156 -21.219 1 97.62 223 GLU B CA 1
ATOM 5948 C C . GLU B 1 223 ? -5.102 -36.969 -22.469 1 97.62 223 GLU B C 1
ATOM 5950 O O . GLU B 1 223 ? -4.703 -37.938 -23.109 1 97.62 223 GLU B O 1
ATOM 5955 N N . LEU B 1 224 ? -4.816 -35.719 -22.797 1 98.19 224 LEU B N 1
ATOM 5956 C CA . LEU B 1 224 ? -4.012 -35.469 -23.984 1 98.19 224 LEU B CA 1
ATOM 5957 C C . LEU B 1 224 ? -2.588 -35.969 -23.797 1 98.19 224 LEU B C 1
ATOM 5959 O O . LEU B 1 224 ? -1.998 -36.531 -24.734 1 98.19 224 LEU B O 1
ATOM 5963 N N . SER B 1 225 ? -2.023 -35.688 -22.656 1 96.81 225 SER B N 1
ATOM 5964 C CA . SER B 1 225 ? -0.685 -36.188 -22.344 1 96.81 225 SER B CA 1
ATOM 5965 C C . SER B 1 225 ? -0.592 -37.688 -22.516 1 96.81 225 SER B C 1
ATOM 5967 O O . SER B 1 225 ? 0.356 -38.188 -23.109 1 96.81 225 SER B O 1
ATOM 5969 N N . SER B 1 226 ? -1.576 -38.406 -22.016 1 95.5 226 SER B N 1
ATOM 5970 C CA . SER B 1 226 ? -1.616 -39.844 -22.109 1 95.5 226 SER B CA 1
ATOM 5971 C C . SER B 1 226 ? -1.773 -40.312 -23.562 1 95.5 226 SER B C 1
ATOM 5973 O O . SER B 1 226 ? -1.079 -41.219 -24.016 1 95.5 226 SER B O 1
ATOM 5975 N N . LEU B 1 227 ? -2.635 -39.625 -24.234 1 96.31 227 LEU B N 1
ATOM 5976 C CA . LEU B 1 227 ? -2.92 -40 -25.625 1 96.31 227 LEU B CA 1
ATOM 5977 C C . LEU B 1 227 ? -1.689 -39.781 -26.5 1 96.31 227 LEU B C 1
ATOM 5979 O O . LEU B 1 227 ? -1.446 -40.562 -27.438 1 96.31 227 LEU B O 1
ATOM 5983 N N . MET B 1 228 ? -0.876 -38.812 -26.172 1 96.06 228 MET B N 1
ATOM 5984 C CA . MET B 1 228 ? 0.242 -38.438 -27.031 1 96.06 228 MET B CA 1
ATOM 5985 C C . MET B 1 228 ? 1.568 -38.875 -26.438 1 96.06 228 MET B C 1
ATOM 5987 O O . MET B 1 228 ? 2.635 -38.594 -26.984 1 96.06 228 MET B O 1
ATOM 5991 N N . GLY B 1 229 ? 1.528 -39.594 -25.297 1 94.38 229 GLY B N 1
ATOM 5992 C CA . GLY B 1 229 ? 2.768 -39.969 -24.641 1 94.38 229 GLY B CA 1
ATOM 5993 C C . GLY B 1 229 ? 3.676 -38.812 -24.359 1 94.38 229 GLY B C 1
ATOM 5994 O O . GLY B 1 229 ? 4.887 -38.875 -24.578 1 94.38 229 GLY B O 1
ATOM 5995 N N . MET B 1 230 ? 3.127 -37.719 -23.984 1 96.31 230 MET B N 1
ATOM 5996 C CA . MET B 1 230 ? 3.832 -36.469 -23.812 1 96.31 230 MET B CA 1
ATOM 5997 C C . MET B 1 230 ? 3.984 -36.125 -22.344 1 96.31 230 MET B C 1
ATOM 5999 O O . MET B 1 230 ? 2.994 -35.875 -21.641 1 96.31 230 MET B O 1
ATOM 6003 N N . PRO B 1 231 ? 5.23 -36.156 -21.766 1 97.19 231 PRO B N 1
ATOM 6004 C CA . PRO B 1 231 ? 5.43 -35.719 -20.391 1 97.19 231 PRO B CA 1
ATOM 6005 C C . PRO B 1 231 ? 4.867 -34.312 -20.109 1 97.19 231 PRO B C 1
ATOM 6007 O O . PRO B 1 231 ? 4.828 -33.5 -21.016 1 97.19 231 PRO B O 1
ATOM 6010 N N . VAL B 1 232 ? 4.461 -34.125 -18.844 1 97.25 232 VAL B N 1
ATOM 6011 C CA . VAL B 1 232 ? 3.816 -32.875 -18.484 1 97.25 232 VAL B CA 1
ATOM 6012 C C . VAL B 1 232 ? 4.512 -32.281 -17.266 1 97.25 232 VAL B C 1
ATOM 6014 O O . VAL B 1 232 ? 4.699 -32.938 -16.25 1 97.25 232 VAL B O 1
ATOM 6017 N N . GLY B 1 233 ? 4.973 -31.047 -17.391 1 97.38 233 GLY B N 1
ATOM 6018 C CA . GLY B 1 233 ? 5.434 -30.234 -16.281 1 97.38 233 GLY B CA 1
ATOM 6019 C C . GLY B 1 233 ? 4.531 -29.047 -15.992 1 97.38 233 GLY B C 1
ATOM 6020 O O . GLY B 1 233 ? 3.602 -28.766 -16.75 1 97.38 233 GLY B O 1
ATOM 6021 N N . THR B 1 234 ? 4.75 -28.359 -14.859 1 98.25 234 THR B N 1
ATOM 6022 C CA . THR B 1 234 ? 3.986 -27.172 -14.5 1 98.25 234 THR B CA 1
ATOM 6023 C C . THR B 1 234 ? 4.918 -26.016 -14.141 1 98.25 234 THR B C 1
ATOM 6025 O O . THR B 1 234 ? 6.062 -26.234 -13.742 1 98.25 234 THR B O 1
ATOM 6028 N N . THR B 1 235 ? 4.457 -24.797 -14.406 1 98 235 THR B N 1
ATOM 6029 C CA . THR B 1 235 ? 5.07 -23.656 -13.742 1 98 235 THR B CA 1
ATOM 6030 C C . THR B 1 235 ? 4.738 -23.656 -12.25 1 98 235 THR B C 1
ATOM 6032 O O . THR B 1 235 ? 3.926 -24.453 -11.789 1 98 235 THR B O 1
ATOM 6035 N N . ILE B 1 236 ? 5.379 -22.797 -11.461 1 97.62 236 ILE B N 1
ATOM 6036 C CA . ILE B 1 236 ? 5.074 -22.703 -10.039 1 97.62 236 ILE B CA 1
ATOM 6037 C C . ILE B 1 236 ? 3.611 -22.328 -9.844 1 97.62 236 ILE B C 1
ATOM 6039 O O . ILE B 1 236 ? 2.904 -22.922 -9.031 1 97.62 236 ILE B O 1
ATOM 6043 N N . SER B 1 237 ? 3.105 -21.406 -10.641 1 97.44 237 SER B N 1
ATOM 6044 C CA . SER B 1 237 ? 1.731 -20.938 -10.492 1 97.44 237 SER B CA 1
ATOM 6045 C C . SER B 1 237 ? 0.743 -21.922 -11.094 1 97.44 237 SER B C 1
ATOM 6047 O O . SER B 1 237 ? -0.453 -21.875 -10.805 1 97.44 237 SER B O 1
ATOM 6049 N N . GLY B 1 238 ? 1.212 -22.812 -11.938 1 98.12 238 GLY B N 1
ATOM 6050 C CA . GLY B 1 238 ? 0.378 -23.828 -12.562 1 98.12 238 GLY B CA 1
ATOM 6051 C C . GLY B 1 238 ? 0.35 -25.125 -11.805 1 98.12 238 GLY B C 1
ATOM 6052 O O . GLY B 1 238 ? -0.31 -26.094 -12.219 1 98.12 238 GLY B O 1
ATOM 6053 N N . LYS B 1 239 ? 1.086 -25.188 -10.664 1 97.62 239 LYS B N 1
ATOM 6054 C CA . LYS B 1 239 ? 1.078 -26.406 -9.859 1 97.62 239 LYS B CA 1
ATOM 6055 C C . LYS B 1 239 ? -0.346 -26.812 -9.492 1 97.62 239 LYS B C 1
ATOM 6057 O O . LYS B 1 239 ? -1.13 -26 -9.008 1 97.62 239 LYS B O 1
ATOM 6062 N N . GLY B 1 240 ? -0.667 -28.016 -9.742 1 97.5 240 GLY B N 1
ATOM 6063 C CA . GLY B 1 240 ? -2.021 -28.531 -9.586 1 97.5 240 GLY B CA 1
ATOM 6064 C C . GLY B 1 240 ? -2.697 -28.844 -10.906 1 97.5 240 GLY B C 1
ATOM 6065 O O . GLY B 1 240 ? -3.725 -29.516 -10.938 1 97.5 240 GLY B O 1
ATOM 6066 N N . ALA B 1 241 ? -2.068 -28.469 -12.039 1 98.06 241 ALA B N 1
ATOM 6067 C CA . ALA B 1 241 ? -2.625 -28.703 -13.367 1 98.06 241 ALA B CA 1
ATOM 6068 C C . ALA B 1 241 ? -2.59 -30.188 -13.711 1 98.06 241 ALA B C 1
ATOM 6070 O O . ALA B 1 241 ? -3.318 -30.656 -14.602 1 98.06 241 ALA B O 1
ATOM 6071 N N . VAL B 1 242 ? -1.73 -30.938 -13.125 1 97.12 242 VAL B N 1
ATOM 6072 C CA . VAL B 1 242 ? -1.595 -32.375 -13.289 1 97.12 242 VAL B CA 1
ATOM 6073 C C . VAL B 1 242 ? -1.215 -33.031 -11.953 1 97.12 242 VAL B C 1
ATOM 6075 O O . VAL B 1 242 ? -0.565 -32.375 -11.125 1 97.12 242 VAL B O 1
ATOM 6078 N N . SER B 1 243 ? -1.706 -34.219 -11.734 1 95.88 243 SER B N 1
ATOM 6079 C CA . SER B 1 243 ? -1.316 -34.969 -10.531 1 95.88 243 SER B CA 1
ATOM 6080 C C . SER B 1 243 ? 0.161 -35.344 -10.57 1 95.88 243 SER B C 1
ATOM 6082 O O . SER B 1 243 ? 0.684 -35.719 -11.617 1 95.88 243 SER B O 1
ATOM 6084 N N . ASP B 1 244 ? 0.762 -35.188 -9.438 1 93 244 ASP B N 1
ATOM 6085 C CA . ASP B 1 244 ? 2.148 -35.656 -9.336 1 93 244 ASP B CA 1
ATOM 6086 C C . ASP B 1 244 ? 2.236 -37.156 -9.398 1 93 244 ASP B C 1
ATOM 6088 O O . ASP B 1 244 ? 3.314 -37.719 -9.625 1 93 244 ASP B O 1
ATOM 6092 N N . ASP B 1 245 ? 1.095 -37.812 -9.242 1 91.81 245 ASP B N 1
ATOM 6093 C CA . ASP B 1 245 ? 1.043 -39.25 -9.336 1 91.81 245 ASP B CA 1
ATOM 6094 C C . ASP B 1 245 ? 0.931 -39.719 -10.789 1 91.81 245 ASP B C 1
ATOM 6096 O O . ASP B 1 245 ? 1.125 -40.906 -11.094 1 91.81 245 ASP B O 1
ATOM 6100 N N . ASN B 1 246 ? 0.601 -38.812 -11.664 1 93.75 246 ASN B N 1
ATOM 6101 C CA . ASN B 1 246 ? 0.581 -39.125 -13.086 1 93.75 246 ASN B CA 1
ATOM 6102 C C . ASN B 1 246 ? 1.946 -39.625 -13.57 1 93.75 246 ASN B C 1
ATOM 6104 O O . ASN B 1 246 ? 2.959 -38.938 -13.336 1 93.75 246 ASN B O 1
ATOM 6108 N N . PRO B 1 247 ? 1.98 -40.75 -14.211 1 93.62 247 PRO B N 1
ATOM 6109 C CA . PRO B 1 247 ? 3.262 -41.312 -14.664 1 93.62 247 PRO B CA 1
ATOM 6110 C C . PRO B 1 247 ? 3.994 -40.375 -15.625 1 93.62 247 PRO B C 1
ATOM 6112 O O . PRO B 1 247 ? 5.203 -40.531 -15.836 1 93.62 247 PRO B O 1
ATOM 6115 N N . LEU B 1 248 ? 3.328 -39.469 -16.203 1 95.69 248 LEU B N 1
ATOM 6116 C CA . LEU B 1 248 ? 3.941 -38.594 -17.188 1 95.69 248 LEU B CA 1
ATOM 6117 C C . LEU B 1 248 ? 4.277 -37.219 -16.562 1 95.69 248 LEU B C 1
ATOM 6119 O O . LEU B 1 248 ? 4.789 -36.344 -17.25 1 95.69 248 LEU B O 1
ATOM 6123 N N . SER B 1 249 ? 4.031 -37.094 -15.266 1 95.81 249 SER B N 1
ATOM 6124 C CA . SER B 1 249 ? 4.328 -35.812 -14.594 1 95.81 249 SER B CA 1
ATOM 6125 C C . SER B 1 249 ? 5.824 -35.656 -14.359 1 95.81 249 SER B C 1
ATOM 6127 O O . SER B 1 249 ? 6.469 -36.531 -13.789 1 95.81 249 SER B O 1
ATOM 6129 N N . ILE B 1 250 ? 6.359 -34.531 -14.766 1 95.88 250 ILE B N 1
ATOM 6130 C CA . ILE B 1 250 ? 7.785 -34.312 -14.547 1 95.88 250 ILE B CA 1
ATOM 6131 C C . ILE B 1 250 ? 7.984 -33.312 -13.422 1 95.88 250 ILE B C 1
ATOM 6133 O O . ILE B 1 250 ? 9.117 -32.969 -13.062 1 95.88 250 ILE B O 1
ATOM 6137 N N . GLY B 1 251 ? 6.895 -32.719 -12.773 1 94.56 251 GLY B N 1
ATOM 6138 C CA . GLY B 1 251 ? 6.973 -31.781 -11.672 1 94.56 251 GLY B CA 1
ATOM 6139 C C . GLY B 1 251 ? 7.066 -30.344 -12.133 1 94.56 251 GLY B C 1
ATOM 6140 O O . GLY B 1 251 ? 6.699 -30.016 -13.258 1 94.56 251 GLY B O 1
ATOM 6141 N N . VAL B 1 252 ? 7.43 -29.484 -11.219 1 96.38 252 VAL B N 1
ATOM 6142 C CA . VAL B 1 252 ? 7.539 -28.047 -11.484 1 96.38 252 VAL B CA 1
ATOM 6143 C C . VAL B 1 252 ? 8.828 -27.766 -12.258 1 96.38 252 VAL B C 1
ATOM 6145 O O . VAL B 1 252 ? 9.859 -28.391 -12.008 1 96.38 252 VAL B O 1
ATOM 6148 N N . VAL B 1 253 ? 8.75 -26.922 -13.25 1 97.19 253 VAL B N 1
ATOM 6149 C CA . VAL B 1 253 ? 9.906 -26.547 -14.062 1 97.19 253 VAL B CA 1
ATOM 6150 C C . VAL B 1 253 ? 10.312 -25.109 -13.742 1 97.19 253 VAL B C 1
ATOM 6152 O O . VAL B 1 253 ? 9.602 -24.391 -13.023 1 97.19 253 VAL B O 1
ATOM 6155 N N . GLY B 1 254 ? 11.445 -24.656 -14.234 1 96.88 254 GLY B N 1
ATOM 6156 C CA . GLY B 1 254 ? 11.883 -23.266 -14.07 1 96.88 254 GLY B CA 1
ATOM 6157 C C . GLY B 1 254 ? 12.773 -23.062 -12.867 1 96.88 254 GLY B C 1
ATOM 6158 O O . GLY B 1 254 ? 13.438 -24 -12.406 1 96.88 254 GLY B O 1
ATOM 6159 N N . SER B 1 255 ? 12.82 -21.797 -12.398 1 95.94 255 SER B N 1
ATOM 6160 C CA . SER B 1 255 ? 13.82 -21.438 -11.391 1 95.94 255 SER B CA 1
ATOM 6161 C C . SER B 1 255 ? 13.211 -21.422 -9.992 1 95.94 255 SER B C 1
ATOM 6163 O O . SER B 1 255 ? 13.938 -21.344 -9 1 95.94 255 SER B O 1
ATOM 6165 N N . ARG B 1 256 ? 11.945 -21.531 -9.875 1 94.88 256 ARG B N 1
ATOM 6166 C CA . ARG B 1 256 ? 11.25 -21.562 -8.594 1 94.88 256 ARG B CA 1
ATOM 6167 C C . ARG B 1 256 ? 10.477 -22.875 -8.422 1 94.88 256 ARG B C 1
ATOM 6169 O O . ARG B 1 256 ? 9.273 -22.922 -8.68 1 94.88 256 ARG B O 1
ATOM 6176 N N . GLY B 1 257 ? 11.133 -23.828 -7.922 1 90.88 257 GLY B N 1
ATOM 6177 C CA . GLY B 1 257 ? 10.531 -25.141 -7.73 1 90.88 257 GLY B CA 1
ATOM 6178 C C . GLY B 1 257 ? 11 -26.172 -8.75 1 90.88 257 GLY B C 1
ATOM 6179 O O . GLY B 1 257 ? 10.789 -27.375 -8.57 1 90.88 257 GLY B O 1
ATOM 6180 N N . GLY B 1 258 ? 11.68 -25.734 -9.82 1 92.69 258 GLY B N 1
ATOM 6181 C CA . GLY B 1 258 ? 12.18 -26.641 -10.836 1 92.69 258 GLY B CA 1
ATOM 6182 C C . GLY B 1 258 ? 13.383 -27.438 -10.375 1 92.69 258 GLY B C 1
ATOM 6183 O O . GLY B 1 258 ? 14.297 -26.891 -9.75 1 92.69 258 GLY B O 1
ATOM 6184 N N . SER B 1 259 ? 13.32 -28.75 -10.602 1 90.44 259 SER B N 1
ATOM 6185 C CA . SER B 1 259 ? 14.438 -29.641 -10.289 1 90.44 259 SER B CA 1
ATOM 6186 C C . SER B 1 259 ? 15.352 -29.828 -11.492 1 90.44 259 SER B C 1
ATOM 6188 O O . SER B 1 259 ? 15 -29.453 -12.609 1 90.44 259 SER B O 1
ATOM 6190 N N . SER B 1 260 ? 16.547 -30.375 -11.172 1 91.31 260 SER B N 1
ATOM 6191 C CA . SER B 1 260 ? 17.438 -30.734 -12.281 1 91.31 260 SER B CA 1
ATOM 6192 C C . SER B 1 260 ? 16.75 -31.688 -13.258 1 91.31 260 SER B C 1
ATOM 6194 O O . SER B 1 260 ? 16.922 -31.562 -14.469 1 91.31 260 SER B O 1
ATOM 6196 N N . PHE B 1 261 ? 16 -32.531 -12.727 1 92.88 261 PHE B N 1
ATOM 6197 C CA . PHE B 1 261 ? 15.297 -33.5 -13.547 1 92.88 261 PHE B CA 1
ATOM 6198 C C . PHE B 1 261 ? 14.266 -32.844 -14.438 1 92.88 261 PHE B C 1
ATOM 6200 O O . PHE B 1 261 ? 14.297 -33 -15.664 1 92.88 261 PHE B O 1
ATOM 6207 N N . SER B 1 262 ? 13.352 -32.125 -13.852 1 95.5 262 SER B N 1
ATOM 6208 C CA . SER B 1 262 ? 12.281 -31.5 -14.617 1 95.5 262 SER B CA 1
ATOM 6209 C C . SER B 1 262 ? 12.836 -30.578 -15.688 1 95.5 262 SER B C 1
ATOM 6211 O O . SER B 1 262 ? 12.406 -30.609 -16.844 1 95.5 262 SER B O 1
ATOM 6213 N N . ASN B 1 263 ? 13.789 -29.766 -15.297 1 96.38 263 ASN B N 1
ATOM 6214 C CA . ASN B 1 263 ? 14.391 -28.828 -16.234 1 96.38 263 ASN B CA 1
ATOM 6215 C C . ASN B 1 263 ? 15.141 -29.562 -17.344 1 96.38 263 ASN B C 1
ATOM 6217 O O . ASN B 1 263 ? 15.172 -29.094 -18.484 1 96.38 263 ASN B O 1
ATOM 6221 N N . SER B 1 264 ? 15.797 -30.688 -17.047 1 95.12 264 SER B N 1
ATOM 6222 C CA . SER B 1 264 ? 16.516 -31.453 -18.062 1 95.12 264 SER B CA 1
ATOM 6223 C C . SER B 1 264 ? 15.547 -32.062 -19.078 1 95.12 264 SER B C 1
ATOM 6225 O O . SER B 1 264 ? 15.883 -32.188 -20.266 1 95.12 264 SER B O 1
ATOM 6227 N N . MET B 1 265 ? 14.367 -32.469 -18.594 1 95.81 265 MET B N 1
ATOM 6228 C CA . MET B 1 265 ? 13.344 -33 -19.5 1 95.81 265 MET B CA 1
ATOM 6229 C C . MET B 1 265 ? 12.93 -31.938 -20.531 1 95.81 265 MET B C 1
ATOM 6231 O O . MET B 1 265 ? 12.773 -32.25 -21.703 1 95.81 265 MET B O 1
ATOM 6235 N N . VAL B 1 266 ? 12.773 -30.719 -20.094 1 97.69 266 VAL B N 1
ATOM 6236 C CA . VAL B 1 266 ? 12.359 -29.625 -20.984 1 97.69 266 VAL B CA 1
ATOM 6237 C C . VAL B 1 266 ? 13.5 -29.266 -21.922 1 97.69 266 VAL B C 1
ATOM 6239 O O . VAL B 1 266 ? 13.289 -29.062 -23.125 1 97.69 266 VAL B O 1
ATOM 6242 N N . ALA B 1 267 ? 14.711 -29.188 -21.375 1 96.19 267 ALA B N 1
ATOM 6243 C CA . ALA B 1 267 ? 15.891 -28.859 -22.156 1 96.19 267 ALA B CA 1
ATOM 6244 C C . ALA B 1 267 ? 16.125 -29.891 -23.266 1 96.19 267 ALA B C 1
ATOM 6246 O O . ALA B 1 267 ? 16.594 -29.547 -24.344 1 96.19 267 ALA B O 1
ATOM 6247 N N . GLY B 1 268 ? 15.828 -31.078 -23 1 95.25 268 GLY B N 1
ATOM 6248 C CA . GLY B 1 268 ? 16.094 -32.156 -23.922 1 95.25 268 GLY B CA 1
ATOM 6249 C C . GLY B 1 268 ? 14.953 -32.406 -24.891 1 95.25 268 GLY B C 1
ATOM 6250 O O . GLY B 1 268 ? 15.086 -33.219 -25.812 1 95.25 268 GLY B O 1
ATOM 6251 N N . ALA B 1 269 ? 13.898 -31.719 -24.766 1 97.31 269 ALA B N 1
ATOM 6252 C CA . ALA B 1 269 ? 12.734 -31.891 -25.625 1 97.31 269 ALA B CA 1
ATOM 6253 C C . ALA B 1 269 ? 13.008 -31.359 -27.031 1 97.31 269 ALA B C 1
ATOM 6255 O O . ALA B 1 269 ? 13.797 -30.422 -27.203 1 97.31 269 ALA B O 1
ATOM 6256 N N . ASP B 1 270 ? 12.453 -31.969 -28.047 1 97.88 270 ASP B N 1
ATOM 6257 C CA . ASP B 1 270 ? 12.523 -31.422 -29.391 1 97.88 270 ASP B CA 1
ATOM 6258 C C . ASP B 1 270 ? 11.266 -30.609 -29.719 1 97.88 270 ASP B C 1
ATOM 6260 O O . ASP B 1 270 ? 11.219 -29.922 -30.75 1 97.88 270 ASP B O 1
ATOM 6264 N N . LEU B 1 271 ? 10.234 -30.688 -28.859 1 98.25 271 LEU B N 1
ATOM 6265 C CA . LEU B 1 271 ? 9.016 -29.891 -28.953 1 98.25 271 LEU B CA 1
ATOM 6266 C C . LEU B 1 271 ? 8.508 -29.531 -27.562 1 98.25 271 LEU B C 1
ATOM 6268 O O . LEU B 1 271 ? 8.43 -30.391 -26.672 1 98.25 271 LEU B O 1
ATOM 6272 N N . VAL B 1 272 ? 8.234 -28.297 -27.344 1 98.62 272 VAL B N 1
ATOM 6273 C CA . VAL B 1 272 ? 7.629 -27.828 -26.109 1 98.62 272 VAL B CA 1
ATOM 6274 C C . VAL B 1 272 ? 6.246 -27.266 -26.391 1 98.62 272 VAL B C 1
ATOM 6276 O O . VAL B 1 272 ? 6.102 -26.359 -27.219 1 98.62 272 VAL B O 1
ATOM 6279 N N . PHE B 1 273 ? 5.203 -27.812 -25.766 1 98.75 273 PHE B N 1
ATOM 6280 C CA . PHE B 1 273 ? 3.828 -27.328 -25.844 1 98.75 273 PHE B CA 1
ATOM 6281 C C . PHE B 1 273 ? 3.479 -26.516 -24.594 1 98.75 273 PHE B C 1
ATOM 6283 O O . PHE B 1 273 ? 3.26 -27.078 -23.516 1 98.75 273 PHE B O 1
ATOM 6290 N N . LEU B 1 274 ? 3.535 -25.188 -24.703 1 98.69 274 LEU B N 1
ATOM 6291 C CA . LEU B 1 274 ? 3.174 -24.281 -23.625 1 98.69 274 LEU B CA 1
ATOM 6292 C C . LEU B 1 274 ? 1.661 -24.094 -23.547 1 98.69 274 LEU B C 1
ATOM 6294 O O . LEU B 1 274 ? 1.033 -23.672 -24.531 1 98.69 274 LEU B O 1
ATOM 6298 N N . VAL B 1 275 ? 1.106 -24.422 -22.406 1 98.81 275 VAL B N 1
ATOM 6299 C CA . VAL B 1 275 ? -0.344 -24.344 -22.266 1 98.81 275 VAL B CA 1
ATOM 6300 C C . VAL B 1 275 ? -0.703 -23.422 -21.094 1 98.81 275 VAL B C 1
ATOM 6302 O O . VAL B 1 275 ? -0.464 -23.766 -19.938 1 98.81 275 VAL B O 1
ATOM 6305 N N . GLY B 1 276 ? -1.339 -22.297 -21.391 1 98 276 GLY B N 1
ATOM 6306 C CA . GLY B 1 276 ? -1.839 -21.391 -20.375 1 98 276 GLY B CA 1
ATOM 6307 C C . GLY B 1 276 ? -0.736 -20.781 -19.531 1 98 276 GLY B C 1
ATOM 6308 O O . GLY B 1 276 ? -0.887 -20.609 -18.328 1 98 276 GLY B O 1
ATOM 6309 N N . THR B 1 277 ? 0.426 -20.5 -20.078 1 97.62 277 THR B N 1
ATOM 6310 C CA . THR B 1 277 ? 1.547 -19.891 -19.375 1 97.62 277 THR B CA 1
ATOM 6311 C C . THR B 1 277 ? 2.062 -18.672 -20.156 1 97.62 277 THR B C 1
ATOM 6313 O O . THR B 1 277 ? 2.033 -18.656 -21.375 1 97.62 277 THR B O 1
ATOM 6316 N N . ASN B 1 278 ? 2.486 -17.688 -19.391 1 96.75 278 ASN B N 1
ATOM 6317 C CA . ASN B 1 278 ? 3.053 -16.5 -20.016 1 96.75 278 ASN B CA 1
ATOM 6318 C C . ASN B 1 278 ? 4.547 -16.672 -20.297 1 96.75 278 ASN B C 1
ATOM 6320 O O . ASN B 1 278 ? 5.199 -15.742 -20.781 1 96.75 278 ASN B O 1
ATOM 6324 N N . ALA B 1 279 ? 5.105 -17.844 -19.984 1 96.94 279 ALA B N 1
ATOM 6325 C CA . ALA B 1 279 ? 6.516 -18.141 -20.234 1 96.94 279 ALA B CA 1
ATOM 6326 C C . ALA B 1 279 ? 7.414 -17.047 -19.656 1 96.94 279 ALA B C 1
ATOM 6328 O O . ALA B 1 279 ? 8.289 -16.531 -20.344 1 96.94 279 ALA B O 1
ATOM 6329 N N . ASP B 1 280 ? 7.148 -16.734 -18.375 1 96.69 280 ASP B N 1
ATOM 6330 C CA . ASP B 1 280 ? 7.898 -15.648 -17.75 1 96.69 280 ASP B CA 1
ATOM 6331 C C . ASP B 1 280 ? 9.297 -16.109 -17.328 1 96.69 280 ASP B C 1
ATOM 6333 O O . ASP B 1 280 ? 9.672 -17.25 -17.594 1 96.69 280 ASP B O 1
ATOM 6337 N N . SER B 1 281 ? 10.078 -15.156 -16.766 1 96.88 281 SER B N 1
ATOM 6338 C CA . SER B 1 281 ? 11.469 -15.406 -16.438 1 96.88 281 SER B CA 1
ATOM 6339 C C . SER B 1 281 ? 11.594 -16.5 -15.367 1 96.88 281 SER B C 1
ATOM 6341 O O . SER B 1 281 ? 12.547 -17.281 -15.383 1 96.88 281 SER B O 1
ATOM 6343 N N . VAL B 1 282 ? 10.602 -16.656 -14.516 1 96.06 282 VAL B N 1
ATOM 6344 C CA . VAL B 1 282 ? 10.633 -17.609 -13.414 1 96.06 282 VAL B CA 1
ATOM 6345 C C . VAL B 1 282 ? 10.32 -19.016 -13.938 1 96.06 282 VAL B C 1
ATOM 6347 O O . VAL B 1 282 ? 11.047 -19.969 -13.656 1 96.06 282 VAL B O 1
ATOM 6350 N N . ASP B 1 283 ? 9.344 -19.094 -14.758 1 96.5 283 ASP B N 1
ATOM 6351 C CA . ASP B 1 283 ? 8.852 -20.359 -15.281 1 96.5 283 ASP B CA 1
ATOM 6352 C C . ASP B 1 283 ? 9.859 -20.984 -16.25 1 96.5 283 ASP B C 1
ATOM 6354 O O . ASP B 1 283 ? 9.852 -22.188 -16.469 1 96.5 283 ASP B O 1
ATOM 6358 N N . THR B 1 284 ? 10.758 -20.172 -16.797 1 97.62 284 THR B N 1
ATOM 6359 C CA . THR B 1 284 ? 11.656 -20.641 -17.859 1 97.62 284 THR B CA 1
ATOM 6360 C C . THR B 1 284 ? 13.109 -20.547 -17.406 1 97.62 284 THR B C 1
ATOM 6362 O O . THR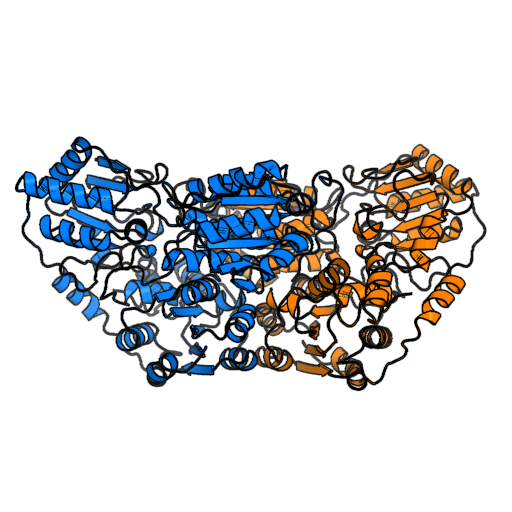 B 1 284 ? 14.031 -20.75 -18.203 1 97.62 284 THR B O 1
ATOM 6365 N N . TRP B 1 285 ? 13.305 -20.219 -16.109 1 97.44 285 TRP B N 1
ATOM 6366 C CA . TRP B 1 285 ? 14.664 -20 -15.625 1 97.44 285 TRP B CA 1
ATOM 6367 C C . TRP B 1 285 ? 15.406 -19 -16.516 1 97.44 285 TRP B C 1
ATOM 6369 O O . TRP B 1 285 ? 16.484 -19.328 -17.047 1 97.44 285 TRP B O 1
ATOM 6379 N N . ASP B 1 286 ? 14.789 -17.75 -16.656 1 96.06 286 ASP B N 1
ATOM 6380 C CA . ASP B 1 286 ? 15.297 -16.656 -17.469 1 96.06 286 ASP B CA 1
ATOM 6381 C C . ASP B 1 286 ? 15.477 -17.062 -18.922 1 96.06 286 ASP B C 1
ATOM 6383 O O . ASP B 1 286 ? 16.484 -16.75 -19.547 1 96.06 286 ASP B O 1
ATOM 6387 N N . TRP B 1 287 ? 14.461 -17.891 -19.422 1 96.75 287 TRP B N 1
ATOM 6388 C CA . TRP B 1 287 ? 14.367 -18.344 -20.812 1 96.75 287 TRP B CA 1
ATOM 6389 C C . TRP B 1 287 ? 15.578 -19.188 -21.203 1 96.75 287 TRP B C 1
ATOM 6391 O O . TRP B 1 287 ? 15.984 -19.203 -22.359 1 96.75 287 TRP B O 1
ATOM 6401 N N . ARG B 1 288 ? 16.125 -19.969 -20.25 1 95.56 288 ARG B N 1
ATOM 6402 C CA . ARG B 1 288 ? 17.203 -20.938 -20.469 1 95.56 288 ARG B CA 1
ATOM 6403 C C . ARG B 1 288 ? 16.625 -22.328 -20.75 1 95.56 288 ARG B C 1
ATOM 6405 O O . ARG B 1 288 ? 17.297 -23.156 -21.359 1 95.56 288 ARG B O 1
ATOM 6412 N N . VAL B 1 289 ? 15.375 -22.5 -20.125 1 96.38 289 VAL B N 1
ATOM 6413 C CA . VAL B 1 289 ? 14.734 -23.797 -20.25 1 96.38 289 VAL B CA 1
ATOM 6414 C C . VAL B 1 289 ? 13.258 -23.625 -20.594 1 96.38 289 VAL B C 1
ATOM 6416 O O . VAL B 1 289 ? 12.445 -23.312 -19.719 1 96.38 289 VAL B O 1
ATOM 6419 N N . PRO B 1 290 ? 12.875 -23.969 -21.844 1 95.5 290 PRO B N 1
ATOM 6420 C CA . PRO B 1 290 ? 13.773 -24.188 -22.984 1 95.5 290 PRO B CA 1
ATOM 6421 C C . PRO B 1 290 ? 14.547 -22.938 -23.375 1 95.5 290 PRO B C 1
ATOM 6423 O O . PRO B 1 290 ? 14.172 -21.828 -22.984 1 95.5 290 PRO B O 1
ATOM 6426 N N . PRO B 1 291 ? 15.695 -23.094 -24.016 1 95.19 291 PRO B N 1
ATOM 6427 C CA . PRO B 1 291 ? 16.469 -21.906 -24.406 1 95.19 291 PRO B CA 1
ATOM 6428 C C . PRO B 1 291 ? 15.766 -21.078 -25.469 1 95.19 291 PRO B C 1
ATOM 6430 O O . PRO B 1 291 ? 15.211 -21.625 -26.422 1 95.19 291 PRO B O 1
ATOM 6433 N N . ARG B 1 292 ? 15.883 -19.766 -25.219 1 90.5 292 ARG B N 1
ATOM 6434 C CA . ARG B 1 292 ? 15.398 -18.844 -26.234 1 90.5 292 ARG B CA 1
ATOM 6435 C C . ARG B 1 292 ? 16.234 -18.953 -27.5 1 90.5 292 ARG B C 1
ATOM 6437 O O . ARG B 1 292 ? 17.453 -18.938 -27.453 1 90.5 292 ARG B O 1
ATOM 6444 N N . GLY B 1 293 ? 15.734 -19.203 -28.594 1 89.12 293 GLY B N 1
ATOM 6445 C CA . GLY B 1 293 ? 16.453 -19.344 -29.859 1 89.12 293 GLY B CA 1
ATOM 6446 C C . GLY B 1 293 ? 16.891 -20.781 -30.125 1 89.12 293 GLY B C 1
ATOM 6447 O O . GLY B 1 293 ? 17.703 -21.016 -31.016 1 89.12 293 GLY B O 1
ATOM 6448 N N . GLY B 1 294 ? 16.516 -21.625 -29.25 1 91.81 294 GLY B N 1
ATOM 6449 C CA . GLY B 1 294 ? 16.828 -23.031 -29.469 1 91.81 294 GLY B CA 1
ATOM 6450 C C . GLY B 1 294 ? 16.125 -23.609 -30.688 1 91.81 294 GLY B C 1
ATOM 6451 O O . GLY B 1 294 ? 15.438 -22.891 -31.406 1 91.81 294 GLY B O 1
ATOM 6452 N N . SER B 1 295 ? 16.422 -24.906 -30.875 1 93.44 295 SER B N 1
ATOM 6453 C CA . SER B 1 295 ? 15.898 -25.578 -32.062 1 93.44 295 SER B CA 1
ATOM 6454 C C . SER B 1 295 ? 14.562 -26.25 -31.781 1 93.44 295 SER B C 1
ATOM 6456 O O . SER B 1 295 ? 13.922 -26.781 -32.688 1 93.44 295 SER B O 1
ATOM 6458 N N . GLN B 1 296 ? 14.156 -26.219 -30.578 1 96.19 296 GLN B N 1
ATOM 6459 C CA . GLN B 1 296 ? 12.906 -26.875 -30.203 1 96.19 296 GLN B CA 1
ATOM 6460 C C . GLN B 1 296 ? 11.719 -26.234 -30.922 1 96.19 296 GLN B C 1
ATOM 6462 O O . GLN B 1 296 ? 11.656 -25.016 -31.062 1 96.19 296 GLN B O 1
ATOM 6467 N N . ALA B 1 297 ? 10.883 -27.078 -31.422 1 97.88 297 ALA B N 1
ATOM 6468 C CA . ALA B 1 297 ? 9.594 -26.547 -31.859 1 97.88 297 ALA B CA 1
ATOM 6469 C C . ALA B 1 297 ? 8.742 -26.109 -30.672 1 97.88 297 ALA B C 1
ATOM 6471 O O . ALA B 1 297 ? 8.797 -26.719 -29.609 1 97.88 297 ALA B O 1
ATOM 6472 N N . VAL B 1 298 ? 7.984 -25.016 -30.859 1 98.38 298 VAL B N 1
ATOM 6473 C CA . VAL B 1 298 ? 7.152 -24.5 -29.781 1 98.38 298 VAL B CA 1
ATOM 6474 C C . VAL B 1 298 ? 5.711 -24.359 -30.266 1 98.38 298 VAL B C 1
ATOM 6476 O O . VAL B 1 298 ? 5.453 -23.766 -31.297 1 98.38 298 VAL B O 1
ATOM 6479 N N . ILE B 1 299 ? 4.781 -24.984 -29.594 1 98.81 299 ILE B N 1
ATOM 6480 C CA . ILE B 1 299 ? 3.352 -24.703 -29.656 1 98.81 299 ILE B CA 1
ATOM 6481 C C . ILE B 1 299 ? 2.91 -23.906 -28.438 1 98.81 299 ILE B C 1
ATOM 6483 O O . ILE B 1 299 ? 3.23 -24.281 -27.297 1 98.81 299 ILE B O 1
ATOM 6487 N N . HIS B 1 300 ? 2.266 -22.828 -28.562 1 98.62 300 HIS B N 1
ATOM 6488 C CA . HIS B 1 300 ? 1.855 -21.984 -27.438 1 98.62 300 HIS B CA 1
ATOM 6489 C C . HIS B 1 300 ? 0.349 -21.75 -27.453 1 98.62 300 HIS B C 1
ATOM 6491 O O . HIS B 1 300 ? -0.184 -21.172 -28.406 1 98.62 300 HIS B O 1
ATOM 6497 N N . LEU B 1 301 ? -0.335 -22.281 -26.469 1 98.81 301 LEU B N 1
ATOM 6498 C CA . LEU B 1 301 ? -1.765 -22.094 -26.25 1 98.81 301 LEU B CA 1
ATOM 6499 C C . LEU B 1 301 ? -2.016 -21.109 -25.109 1 98.81 301 LEU B C 1
ATOM 6501 O O . LEU B 1 301 ? -1.655 -21.391 -23.969 1 98.81 301 LEU B O 1
ATOM 6505 N N . ASP B 1 302 ? -2.619 -20 -25.391 1 98.19 302 ASP B N 1
ATOM 6506 C CA . ASP B 1 302 ? -2.934 -18.984 -24.391 1 98.19 302 ASP B CA 1
ATOM 6507 C C . ASP B 1 302 ? -4.113 -18.125 -24.828 1 98.19 302 ASP B C 1
ATOM 6509 O O . ASP B 1 302 ? -4.336 -17.922 -26.031 1 98.19 302 ASP B O 1
ATOM 6513 N N . VAL B 1 303 ? -4.832 -17.625 -23.906 1 97.69 303 VAL B N 1
ATOM 6514 C CA . VAL B 1 303 ? -5.98 -16.781 -24.219 1 97.69 303 VAL B CA 1
ATOM 6515 C C . VAL B 1 303 ? -5.523 -15.352 -24.469 1 97.69 303 VAL B C 1
ATOM 6517 O O . VAL B 1 303 ? -6.262 -14.547 -25.047 1 97.69 303 VAL B O 1
ATOM 6520 N N . SER B 1 304 ? -4.348 -15.023 -23.969 1 96.69 304 SER B N 1
ATOM 6521 C CA . SER B 1 304 ? -3.832 -13.664 -24.031 1 96.69 304 SER B CA 1
ATOM 6522 C C . SER B 1 304 ? -3.049 -13.422 -25.312 1 96.69 304 SER B C 1
ATOM 6524 O O . SER B 1 304 ? -2.045 -14.094 -25.562 1 96.69 304 SER B O 1
ATOM 6526 N N . GLU B 1 305 ? -3.424 -12.406 -26.047 1 95.56 305 GLU B N 1
ATOM 6527 C CA . GLU B 1 305 ? -2.668 -12 -27.234 1 95.56 305 GLU B CA 1
ATOM 6528 C C . GLU B 1 305 ? -1.296 -11.453 -26.844 1 95.56 305 GLU B C 1
ATOM 6530 O O . GLU B 1 305 ? -0.339 -11.57 -27.609 1 95.56 305 GLU B O 1
ATOM 6535 N N . ALA B 1 306 ? -1.229 -10.906 -25.625 1 94.19 306 ALA B N 1
ATOM 6536 C CA . ALA B 1 306 ? 0.019 -10.297 -25.172 1 94.19 306 ALA B CA 1
ATOM 6537 C C . ALA B 1 306 ? 1.051 -11.367 -24.812 1 94.19 306 ALA B C 1
ATOM 6539 O O . ALA B 1 306 ? 2.254 -11.148 -24.969 1 94.19 306 ALA B O 1
ATOM 6540 N N . ASN B 1 307 ? 0.623 -12.516 -24.359 1 95.25 307 ASN B N 1
ATOM 6541 C CA . ASN B 1 307 ? 1.529 -13.562 -23.906 1 95.25 307 ASN B CA 1
ATOM 6542 C C . ASN B 1 307 ? 1.912 -14.508 -25.031 1 95.25 307 ASN B C 1
ATOM 6544 O O . ASN B 1 307 ? 2.994 -15.102 -25.016 1 95.25 307 ASN B O 1
ATOM 6548 N N . LEU B 1 308 ? 1.05 -14.656 -26.016 1 95.31 308 LEU B N 1
ATOM 6549 C CA . LEU B 1 308 ? 1.257 -15.594 -27.109 1 95.31 308 LEU B CA 1
ATOM 6550 C C . LEU B 1 308 ? 2.518 -15.25 -27.891 1 95.31 308 LEU B C 1
ATOM 6552 O O . LEU B 1 308 ? 2.59 -14.188 -28.531 1 95.31 308 LEU B O 1
ATOM 6556 N N . GLY B 1 309 ? 3.514 -16.141 -27.797 1 94.31 309 GLY B N 1
ATOM 6557 C CA . GLY B 1 309 ? 4.727 -15.984 -28.594 1 94.31 309 GLY B CA 1
ATOM 6558 C C . GLY B 1 309 ? 5.594 -14.828 -28.141 1 94.31 309 GLY B C 1
ATOM 6559 O O . GLY B 1 309 ? 6.48 -14.391 -28.875 1 94.31 309 GLY B O 1
ATOM 6560 N N . ASN B 1 310 ? 5.371 -14.383 -27 1 94.56 310 ASN B N 1
ATOM 6561 C CA . ASN B 1 310 ? 6.039 -13.164 -26.547 1 94.56 310 ASN B CA 1
ATOM 6562 C C . ASN B 1 310 ? 7.555 -13.336 -26.516 1 94.56 310 ASN B C 1
ATOM 6564 O O . ASN B 1 310 ? 8.289 -12.445 -26.938 1 94.56 310 ASN B O 1
ATOM 6568 N N . MET B 1 311 ? 8.062 -14.492 -26.078 1 94.75 311 MET B N 1
ATOM 6569 C CA . MET B 1 311 ? 9.5 -14.594 -25.844 1 94.75 311 MET B CA 1
ATOM 6570 C C . MET B 1 311 ? 10.117 -15.711 -26.688 1 94.75 311 MET B C 1
ATOM 6572 O O . MET B 1 311 ? 11.336 -15.789 -26.812 1 94.75 311 MET B O 1
ATOM 6576 N N . TYR B 1 312 ? 9.289 -16.625 -27.266 1 96.19 312 TYR B N 1
ATOM 6577 C CA . TYR B 1 312 ? 9.805 -17.766 -28.016 1 96.19 312 TYR B CA 1
ATOM 6578 C C . TYR B 1 312 ? 9.375 -17.703 -29.469 1 96.19 312 TYR B C 1
ATOM 6580 O O . TYR B 1 312 ? 8.25 -17.312 -29.781 1 96.19 312 TYR B O 1
ATOM 6588 N N . ARG B 1 313 ? 10.344 -18.094 -30.375 1 96.38 313 ARG B N 1
ATOM 6589 C CA . ARG B 1 313 ? 9.898 -18.422 -31.719 1 96.38 313 ARG B CA 1
ATOM 6590 C C . ARG B 1 313 ? 8.859 -19.531 -31.703 1 96.38 313 ARG B C 1
ATOM 6592 O O . ARG B 1 313 ? 9.164 -20.672 -31.328 1 96.38 313 ARG B O 1
ATOM 6599 N N . THR B 1 314 ? 7.656 -19.219 -32.094 1 97.25 314 THR B N 1
ATOM 6600 C CA . THR B 1 314 ? 6.531 -20.141 -31.953 1 97.25 314 THR B CA 1
ATOM 6601 C C . THR B 1 314 ? 6.121 -20.688 -33.312 1 97.25 314 THR B C 1
ATOM 6603 O O . THR B 1 314 ? 5.887 -19.922 -34.25 1 97.25 314 THR B O 1
ATOM 6606 N N . ASP B 1 315 ? 6.047 -21.953 -33.406 1 98 315 ASP B N 1
ATOM 6607 C CA . ASP B 1 315 ? 5.723 -22.625 -34.656 1 98 315 ASP B CA 1
ATOM 6608 C C . ASP B 1 315 ? 4.211 -22.672 -34.875 1 98 315 ASP B C 1
ATOM 6610 O O . ASP B 1 315 ? 3.742 -22.547 -36 1 98 315 ASP B O 1
ATOM 6614 N N . VAL B 1 316 ? 3.463 -22.938 -33.844 1 98.62 316 VAL B N 1
ATOM 6615 C CA . VAL B 1 316 ? 2.006 -22.953 -33.938 1 98.62 316 VAL B CA 1
ATOM 6616 C C . VAL B 1 316 ? 1.411 -22.109 -32.812 1 98.62 316 VAL B C 1
ATOM 6618 O O . VAL B 1 316 ? 1.696 -22.359 -31.625 1 98.62 316 VAL B O 1
ATOM 6621 N N . PHE B 1 317 ? 0.661 -21.094 -33.156 1 98.31 317 PHE B N 1
ATOM 6622 C CA . PHE B 1 317 ? -0.09 -20.266 -32.219 1 98.31 317 PHE B CA 1
ATOM 6623 C C . PHE B 1 317 ? -1.499 -20.812 -32.031 1 98.31 317 PHE B C 1
ATOM 6625 O O . PHE B 1 317 ? -2.223 -21.047 -33 1 98.31 317 PHE B O 1
ATOM 6632 N N . LEU B 1 318 ? -1.866 -21.078 -30.828 1 98.75 318 LEU B N 1
ATOM 6633 C CA . LEU B 1 318 ? -3.23 -21.453 -30.484 1 98.75 318 LEU B CA 1
ATOM 6634 C C . LEU B 1 318 ? -3.834 -20.438 -29.5 1 98.75 318 LEU B C 1
ATOM 6636 O O . LEU B 1 318 ? -3.621 -20.547 -28.297 1 98.75 318 LEU B O 1
ATOM 6640 N N . MET B 1 319 ? -4.551 -19.453 -29.984 1 98.12 319 MET B N 1
ATOM 6641 C CA . MET B 1 319 ? -5.227 -18.5 -29.109 1 98.12 319 MET B CA 1
ATOM 6642 C C . MET B 1 319 ? -6.586 -19.047 -28.672 1 98.12 319 MET B C 1
ATOM 6644 O O . MET B 1 319 ? -7.465 -19.281 -29.5 1 98.12 319 MET B O 1
ATOM 6648 N N . GLY B 1 320 ? -6.734 -19.312 -27.406 1 98.31 320 GLY B N 1
ATOM 6649 C CA . GLY B 1 320 ? -8.008 -19.828 -26.938 1 98.31 320 GLY B CA 1
ATOM 6650 C C . GLY B 1 320 ? -7.945 -20.344 -25.516 1 98.31 320 GLY B C 1
ATOM 6651 O O . GLY B 1 320 ? -6.902 -20.266 -24.859 1 98.31 320 GLY B O 1
ATOM 6652 N N . ASP B 1 321 ? -9.086 -20.797 -25.078 1 98.44 321 ASP B N 1
ATOM 6653 C CA . ASP B 1 321 ? -9.266 -21.391 -23.75 1 98.44 321 ASP B CA 1
ATOM 6654 C C . ASP B 1 321 ? -8.633 -22.781 -23.688 1 98.44 321 ASP B C 1
ATOM 6656 O O . ASP B 1 321 ? -8.805 -23.594 -24.609 1 98.44 321 ASP B O 1
ATOM 6660 N N . ALA B 1 322 ? -7.883 -23.047 -22.641 1 98.75 322 ALA B N 1
ATOM 6661 C CA . ALA B 1 322 ? -7.133 -24.297 -22.516 1 98.75 322 ALA B CA 1
ATOM 6662 C C . ALA B 1 322 ? -8.062 -25.5 -22.562 1 98.75 322 ALA B C 1
ATOM 6664 O O . ALA B 1 322 ? -7.824 -26.453 -23.312 1 98.75 322 ALA B O 1
ATOM 6665 N N . LYS B 1 323 ? -9.133 -25.469 -21.781 1 98.69 323 LYS B N 1
ATOM 6666 C CA . LYS B 1 323 ? -10.023 -26.625 -21.688 1 98.69 323 LYS B CA 1
ATOM 6667 C C . LYS B 1 323 ? -10.688 -26.922 -23.016 1 98.69 323 LYS B C 1
ATOM 6669 O O . LYS B 1 323 ? -10.656 -28.062 -23.5 1 98.69 323 LYS B O 1
ATOM 6674 N N . LEU B 1 324 ? -11.234 -25.875 -23.562 1 98.75 324 LEU B N 1
ATOM 6675 C CA . LEU B 1 324 ? -11.961 -26.031 -24.812 1 98.75 324 LEU B CA 1
ATOM 6676 C C . LEU B 1 324 ? -11.023 -26.484 -25.938 1 98.75 324 LEU B C 1
ATOM 6678 O O . LEU B 1 324 ? -11.383 -27.344 -26.75 1 98.75 324 LEU B O 1
ATOM 6682 N N . THR B 1 325 ? -9.844 -25.906 -26.031 1 98.88 325 THR B N 1
ATOM 6683 C CA . THR B 1 325 ? -8.875 -26.219 -27.078 1 98.88 325 THR B CA 1
ATOM 6684 C C . THR B 1 325 ? -8.328 -27.625 -26.922 1 98.88 325 THR B C 1
ATOM 6686 O O . THR B 1 325 ? -8.266 -28.391 -27.875 1 98.88 325 THR B O 1
ATOM 6689 N N . LEU B 1 326 ? -7.91 -28.031 -25.703 1 98.88 326 LEU B N 1
ATOM 6690 C CA . LEU B 1 326 ? -7.352 -29.359 -25.469 1 98.88 326 LEU B CA 1
ATOM 6691 C C . LEU B 1 326 ? -8.398 -30.438 -25.734 1 98.88 326 LEU B C 1
ATOM 6693 O O . LEU B 1 326 ? -8.07 -31.516 -26.234 1 98.88 326 LEU B O 1
ATOM 6697 N N . ARG B 1 327 ? -9.656 -30.172 -25.344 1 98.81 327 ARG B N 1
ATOM 6698 C CA . ARG B 1 327 ? -10.727 -31.125 -25.625 1 98.81 327 ARG B CA 1
ATOM 6699 C C . ARG B 1 327 ? -10.859 -31.375 -27.125 1 98.81 327 ARG B C 1
ATOM 6701 O O . ARG B 1 327 ? -10.961 -32.531 -27.562 1 98.81 327 ARG B O 1
ATOM 6708 N N . ARG B 1 328 ? -10.812 -30.281 -27.875 1 98.75 328 ARG B N 1
ATOM 6709 C CA . ARG B 1 328 ? -10.93 -30.438 -29.312 1 98.75 328 ARG B CA 1
ATOM 6710 C C . ARG B 1 328 ? -9.711 -31.156 -29.891 1 98.75 328 ARG B C 1
ATOM 6712 O O . ARG B 1 328 ? -9.82 -31.922 -30.844 1 98.75 328 ARG B O 1
ATOM 6719 N N . MET B 1 329 ? -8.508 -30.891 -29.406 1 98.81 329 MET B N 1
ATOM 6720 C CA . MET B 1 329 ? -7.297 -31.609 -29.812 1 98.81 329 MET B CA 1
ATOM 6721 C C . MET B 1 329 ? -7.449 -33.094 -29.609 1 98.81 329 MET B C 1
ATOM 6723 O O . MET B 1 329 ? -7.086 -33.906 -30.484 1 98.81 329 MET B O 1
ATOM 6727 N N . ILE B 1 330 ? -8 -33.531 -28.438 1 98.75 330 ILE B N 1
ATOM 6728 C CA . ILE B 1 330 ? -8.203 -34.906 -28.094 1 98.75 330 ILE B CA 1
ATOM 6729 C C . ILE B 1 330 ? -9.188 -35.562 -29.078 1 98.75 330 ILE B C 1
ATOM 6731 O O . ILE B 1 330 ? -8.93 -36.656 -29.609 1 98.75 330 ILE B O 1
ATOM 6735 N N . GLU B 1 331 ? -10.242 -34.812 -29.359 1 98.56 331 GLU B N 1
ATOM 6736 C CA . GLU B 1 331 ? -11.258 -35.312 -30.281 1 98.56 331 GLU B CA 1
ATOM 6737 C C . GLU B 1 331 ? -10.688 -35.531 -31.672 1 98.56 331 GLU B C 1
ATOM 6739 O O . GLU B 1 331 ? -10.891 -36.562 -32.281 1 98.56 331 GLU B O 1
ATOM 6744 N N . LEU B 1 332 ? -9.992 -34.531 -32.094 1 98.31 332 LEU B N 1
ATOM 6745 C CA . LEU B 1 332 ? -9.422 -34.562 -33.438 1 98.31 332 LEU B CA 1
ATOM 6746 C C . LEU B 1 332 ? -8.359 -35.656 -33.531 1 98.31 332 LEU B C 1
ATOM 6748 O O . LEU B 1 332 ? -8.25 -36.344 -34.562 1 98.31 332 LEU B O 1
ATOM 6752 N N . ALA B 1 333 ? -7.547 -35.844 -32.531 1 98.06 333 ALA B N 1
ATOM 6753 C CA . ALA B 1 333 ? -6.547 -36.906 -32.5 1 98.06 333 ALA B CA 1
ATOM 6754 C C . ALA B 1 333 ? -7.207 -38.281 -32.594 1 98.06 333 ALA B C 1
ATOM 6756 O O . ALA B 1 333 ? -6.73 -39.156 -33.344 1 98.06 333 ALA B O 1
ATOM 6757 N N . ARG B 1 334 ? -8.273 -38.469 -31.906 1 97.5 334 ARG B N 1
ATOM 6758 C CA . ARG B 1 334 ? -8.992 -39.719 -31.922 1 97.5 334 ARG B CA 1
ATOM 6759 C C . ARG B 1 334 ? -9.633 -39.969 -33.281 1 97.5 334 ARG B C 1
ATOM 6761 O O . ARG B 1 334 ? -9.602 -41.062 -33.812 1 97.5 334 ARG B O 1
ATOM 6768 N N . GLU B 1 335 ? -10.156 -38.844 -33.781 1 97.56 335 GLU B N 1
ATOM 6769 C CA . GLU B 1 335 ? -10.758 -38.938 -35.125 1 97.56 335 GLU B CA 1
ATOM 6770 C C . GLU B 1 335 ? -9.734 -39.375 -36.156 1 97.56 335 GLU B C 1
ATOM 6772 O O . GLU B 1 335 ? -10.062 -40.125 -37.094 1 97.56 335 GLU B O 1
ATOM 6777 N N . LYS B 1 336 ? -8.562 -39 -35.938 1 96.56 336 LYS B N 1
ATOM 6778 C CA . LYS B 1 336 ? -7.504 -39.281 -36.938 1 96.56 336 LYS B CA 1
ATOM 6779 C C . LYS B 1 336 ? -6.711 -40.531 -36.531 1 96.56 336 LYS B C 1
ATOM 6781 O O . LYS B 1 336 ? -5.777 -40.906 -37.25 1 96.56 336 LYS B O 1
ATOM 6786 N N . GLY B 1 337 ? -7.008 -41.125 -35.438 1 95.69 337 GLY B N 1
ATOM 6787 C CA . GLY B 1 337 ? -6.332 -42.312 -34.969 1 95.69 337 GLY B CA 1
ATOM 6788 C C . GLY B 1 337 ? -4.91 -42.062 -34.5 1 95.69 337 GLY B C 1
ATOM 6789 O O . GLY B 1 337 ? -4.043 -42.938 -34.594 1 95.69 337 GLY B O 1
ATOM 6790 N N . LEU B 1 338 ? -4.723 -40.875 -34 1 94.06 338 LEU B N 1
ATOM 6791 C CA . LEU B 1 338 ? -3.379 -40.5 -33.562 1 94.06 338 LEU B CA 1
ATOM 6792 C C . LEU B 1 338 ? -3.148 -40.875 -32.094 1 94.06 338 LEU B C 1
ATOM 6794 O O . LEU B 1 338 ? -3.973 -40.562 -31.25 1 94.06 338 LEU B O 1
ATOM 6798 N N . SER B 1 339 ? -2.084 -41.594 -31.875 1 93.5 339 SER B N 1
ATOM 6799 C CA . SER B 1 339 ? -1.654 -41.969 -30.516 1 93.5 339 SER B CA 1
ATOM 6800 C C . SER B 1 339 ? -0.171 -42.312 -30.484 1 93.5 339 SER B C 1
ATOM 6802 O O . SER B 1 339 ? 0.402 -42.719 -31.5 1 93.5 339 SER B O 1
ATOM 6804 N N . ARG B 1 340 ? 0.376 -42.094 -29.375 1 91.31 340 ARG B N 1
ATOM 6805 C CA . ARG B 1 340 ? 1.781 -42.438 -29.156 1 91.31 340 ARG B CA 1
ATOM 6806 C C . ARG B 1 340 ? 1.955 -43.312 -27.938 1 91.31 340 ARG B C 1
ATOM 6808 O O . ARG B 1 340 ? 1.126 -43.312 -27.031 1 91.31 340 ARG B O 1
ATOM 6815 N N . LYS B 1 341 ? 3.119 -44.062 -27.984 1 85.06 341 LYS B N 1
ATOM 6816 C CA . LYS B 1 341 ? 3.426 -44.969 -26.859 1 85.06 341 LYS B CA 1
ATOM 6817 C C . LYS B 1 341 ? 3.732 -44.156 -25.594 1 85.06 341 LYS B C 1
ATOM 6819 O O . LYS B 1 341 ? 4.371 -43.125 -25.656 1 85.06 341 LYS B O 1
ATOM 6824 N N . ARG B 1 342 ? 3.287 -44.781 -24.562 1 77.25 342 ARG B N 1
ATOM 6825 C CA . ARG B 1 342 ? 3.502 -44.156 -23.25 1 77.25 342 ARG B CA 1
ATOM 6826 C C . ARG B 1 342 ? 4.945 -44.344 -22.797 1 77.25 342 ARG B C 1
ATOM 6828 O O . ARG B 1 342 ? 5.551 -45.406 -23.031 1 77.25 342 ARG B O 1
ATOM 6835 N N . ILE B 1 343 ? 5.461 -43.281 -22.297 1 80.5 343 ILE B N 1
ATOM 6836 C CA . ILE B 1 343 ? 6.789 -43.344 -21.688 1 80.5 343 ILE B CA 1
ATOM 6837 C C . ILE B 1 343 ? 6.672 -43.281 -20.172 1 80.5 343 ILE B C 1
ATOM 6839 O O . ILE B 1 343 ? 5.656 -42.844 -19.625 1 80.5 343 ILE B O 1
ATOM 6843 N N . ASP B 1 344 ? 7.555 -43.906 -19.484 1 77.12 344 ASP B N 1
ATOM 6844 C CA . ASP B 1 344 ? 7.562 -43.844 -18.031 1 77.12 344 ASP B CA 1
ATOM 6845 C C . ASP B 1 344 ? 8.57 -42.812 -17.531 1 77.12 344 ASP B C 1
ATOM 6847 O O . ASP B 1 344 ? 9.773 -43.062 -17.531 1 77.12 344 ASP B O 1
ATOM 6851 N N . VAL B 1 345 ? 8.055 -41.688 -17.156 1 88.94 345 VAL B N 1
ATOM 6852 C CA . VAL B 1 345 ? 8.852 -40.562 -16.656 1 88.94 345 VAL B CA 1
ATOM 6853 C C . VAL B 1 345 ? 8.891 -40.594 -15.133 1 88.94 345 VAL B C 1
ATOM 6855 O O . VAL B 1 345 ? 9.828 -40.094 -14.516 1 88.94 345 VAL B O 1
ATOM 6858 N N . ARG B 1 346 ? 7.992 -41.156 -14.516 1 81.31 346 ARG B N 1
ATOM 6859 C CA . ARG B 1 346 ? 7.828 -41.125 -13.07 1 81.31 346 ARG B CA 1
ATOM 6860 C C . ARG B 1 346 ? 8.984 -41.844 -12.367 1 81.31 346 ARG B C 1
ATOM 6862 O O . ARG B 1 346 ? 9.492 -41.344 -11.352 1 81.31 346 ARG B O 1
ATOM 6869 N N . SER B 1 347 ? 9.352 -42.969 -12.867 1 79.94 347 SER B N 1
ATOM 6870 C CA . SER B 1 347 ? 10.469 -43.688 -12.281 1 79.94 347 SER B CA 1
ATOM 6871 C C . SER B 1 347 ? 11.75 -42.875 -12.289 1 79.94 347 SER B C 1
ATOM 6873 O O . SER B 1 347 ? 12.5 -42.875 -11.32 1 79.94 347 SER B O 1
ATOM 6875 N N . GLU B 1 348 ? 11.898 -42.156 -13.289 1 83.38 348 GLU B N 1
ATOM 6876 C CA . GLU B 1 348 ? 13.07 -41.281 -13.398 1 83.38 348 GLU B CA 1
ATOM 6877 C C . GLU B 1 348 ? 12.984 -40.125 -12.414 1 83.38 348 GLU B C 1
ATOM 6879 O O . GLU B 1 348 ? 13.984 -39.75 -11.797 1 83.38 348 GLU B O 1
ATOM 6884 N N . ARG B 1 349 ? 11.852 -39.625 -12.344 1 85.69 349 ARG B N 1
ATOM 6885 C CA . ARG B 1 349 ? 11.633 -38.531 -11.422 1 85.69 349 ARG B CA 1
ATOM 6886 C C . ARG B 1 349 ? 11.883 -38.938 -9.977 1 85.69 349 ARG B C 1
ATOM 6888 O O . ARG B 1 349 ? 12.555 -38.25 -9.227 1 85.69 349 ARG B O 1
ATOM 6895 N N . LEU B 1 350 ? 11.375 -40.062 -9.633 1 78.88 350 LEU B N 1
ATOM 6896 C CA . LEU B 1 350 ? 11.523 -40.562 -8.281 1 78.88 350 LEU B CA 1
ATOM 6897 C C . LEU B 1 350 ? 12.992 -40.844 -7.969 1 78.88 350 LEU B C 1
ATOM 6899 O O . LEU B 1 350 ? 13.445 -40.656 -6.84 1 78.88 350 LEU B O 1
ATOM 6903 N N . ALA B 1 351 ? 13.633 -41.312 -8.914 1 76.88 351 ALA B N 1
ATOM 6904 C CA . ALA B 1 351 ? 15.055 -41.594 -8.742 1 76.88 351 ALA B CA 1
ATOM 6905 C C . ALA B 1 351 ? 15.828 -40.312 -8.484 1 76.88 351 ALA B C 1
ATOM 6907 O O . ALA B 1 351 ? 16.781 -40.281 -7.703 1 76.88 351 ALA B O 1
ATOM 6908 N N . SER B 1 352 ? 15.414 -39.312 -9.062 1 76.81 352 SER B N 1
ATOM 6909 C CA . SER B 1 352 ? 16.062 -38.031 -8.906 1 76.81 352 SER B CA 1
ATOM 6910 C C . SER B 1 352 ? 15.781 -37.438 -7.535 1 76.81 352 SER B C 1
ATOM 6912 O O . SER B 1 352 ? 16.641 -36.75 -6.949 1 76.81 352 SER B O 1
ATOM 6914 N N . VAL B 1 353 ? 14.625 -37.562 -7.043 1 71.88 353 VAL B N 1
ATOM 6915 C CA . VAL B 1 353 ? 14.219 -37 -5.762 1 71.88 353 VAL B CA 1
ATOM 6916 C C . VAL B 1 353 ? 14.828 -37.812 -4.621 1 71.88 353 VAL B C 1
ATOM 6918 O O . VAL B 1 353 ? 15.156 -37.25 -3.566 1 71.88 353 VAL B O 1
ATOM 6921 N N . SER B 1 354 ? 14.828 -39.125 -4.789 1 64.38 354 SER B N 1
ATOM 6922 C CA . SER B 1 354 ? 15.367 -40 -3.744 1 64.38 354 SER B CA 1
ATOM 6923 C C . SER B 1 354 ? 16.797 -39.625 -3.389 1 64.38 354 SER B C 1
ATOM 6925 O O . SER B 1 354 ? 17.25 -39.844 -2.264 1 64.38 354 SER B O 1
ATOM 6927 N N . SER B 1 355 ? 17.406 -38.969 -4.285 1 61.19 355 SER B N 1
ATOM 6928 C CA . SER B 1 355 ? 18.766 -38.5 -3.996 1 61.19 355 SER B CA 1
ATOM 6929 C C . SER B 1 355 ? 18.766 -37.344 -3.018 1 61.19 355 SER B C 1
ATOM 6931 O O . SER B 1 355 ? 19.797 -37 -2.443 1 61.19 355 SER B O 1
ATOM 6933 N N . LEU B 1 356 ? 17.672 -36.781 -2.859 1 60.94 356 LEU B N 1
ATOM 6934 C CA . LEU B 1 356 ? 17.531 -35.625 -1.975 1 60.94 356 LEU B CA 1
ATOM 6935 C C . LEU B 1 356 ? 17.359 -36.062 -0.526 1 60.94 356 LEU B C 1
ATOM 6937 O O . LEU B 1 356 ? 17.031 -35.25 0.34 1 60.94 356 LEU B O 1
ATOM 6941 N N . GLN B 1 357 ? 17.719 -37.344 -0.212 1 56.31 357 GLN B N 1
ATOM 6942 C CA . GLN B 1 357 ? 17.5 -37.781 1.165 1 56.31 357 GLN B CA 1
ATOM 6943 C C . GLN B 1 357 ? 18.172 -36.844 2.152 1 56.31 357 GLN B C 1
ATOM 6945 O O . GLN B 1 357 ? 19.375 -36.594 2.064 1 56.31 357 GLN B O 1
ATOM 6950 N N . PRO B 1 358 ? 17.281 -36 2.779 1 54.66 358 PRO B N 1
ATOM 6951 C CA . PRO B 1 358 ? 17.797 -35.062 3.777 1 54.66 358 PRO B CA 1
ATOM 6952 C C . PRO B 1 358 ? 18.844 -35.719 4.695 1 54.66 358 PRO B C 1
ATOM 6954 O O . PRO B 1 358 ? 18.641 -36.812 5.195 1 54.66 358 PRO B O 1
ATOM 6957 N N . ALA B 1 359 ? 20.094 -35.594 4.387 1 48.22 359 ALA B N 1
ATOM 6958 C CA . ALA B 1 359 ? 20.906 -35.812 5.582 1 48.22 359 ALA B CA 1
ATOM 6959 C C . ALA B 1 359 ? 20.359 -35 6.77 1 48.22 359 ALA B C 1
ATOM 6961 O O . ALA B 1 359 ? 20.359 -33.781 6.754 1 48.22 359 ALA B O 1
ATOM 6962 N N . VAL B 1 360 ? 19.234 -35.406 7.34 1 51.5 360 VAL B N 1
ATOM 6963 C CA . VAL B 1 360 ? 18.781 -34.75 8.562 1 51.5 360 VAL B CA 1
ATOM 6964 C C . VAL B 1 360 ? 20 -34.344 9.414 1 51.5 360 VAL B C 1
ATOM 6966 O O . VAL B 1 360 ? 20.688 -35.188 9.945 1 51.5 360 VAL B O 1
ATOM 6969 N N . ASP B 1 361 ? 20.688 -33.375 8.945 1 50.56 361 ASP B N 1
ATOM 6970 C CA . ASP B 1 361 ? 21.766 -32.969 9.836 1 50.56 361 ASP B CA 1
ATOM 6971 C C . ASP B 1 361 ? 21.219 -32.531 11.203 1 50.56 361 ASP B C 1
ATOM 6973 O O . ASP B 1 361 ? 20.391 -31.625 11.297 1 50.56 361 ASP B O 1
ATOM 6977 N N . GLU B 1 362 ? 21.188 -33.312 12.211 1 52.5 362 GLU B N 1
ATOM 6978 C CA . GLU B 1 362 ? 20.906 -33.094 13.617 1 52.5 362 GLU B CA 1
ATOM 6979 C C . GLU B 1 362 ? 21.375 -31.688 14.047 1 52.5 362 GLU B C 1
ATOM 6981 O O . GLU B 1 362 ? 20.891 -31.141 15.031 1 52.5 362 GLU B O 1
ATOM 6986 N N . GLY B 1 363 ? 22.328 -30.984 13.5 1 54.09 363 GLY B N 1
ATOM 6987 C CA . GLY B 1 363 ? 22.953 -29.812 14.094 1 54.09 363 GLY B CA 1
ATOM 6988 C C . GLY B 1 363 ? 22.438 -28.516 13.492 1 54.09 363 GLY B C 1
ATOM 6989 O O . GLY B 1 363 ? 23 -27.438 13.758 1 54.09 363 GLY B O 1
ATOM 6990 N N . GLY B 1 364 ? 21.422 -28.516 12.633 1 63.34 364 GLY B N 1
ATOM 6991 C CA . GLY B 1 364 ? 21.109 -27.219 12.047 1 63.34 364 GLY B CA 1
ATOM 6992 C C . GLY B 1 364 ? 20.234 -26.359 12.938 1 63.34 364 GLY B C 1
ATOM 6993 O O . GLY B 1 364 ? 19.625 -26.859 13.891 1 63.34 364 GLY B O 1
ATOM 6994 N N . ARG B 1 365 ? 20.5 -25.141 12.82 1 80.94 365 ARG B N 1
ATOM 6995 C CA . ARG B 1 365 ? 19.734 -24.141 13.539 1 80.94 365 ARG B CA 1
ATOM 6996 C C . ARG B 1 365 ? 18.281 -24.125 13.086 1 80.94 365 ARG B C 1
ATOM 6998 O O . ARG B 1 365 ? 17.969 -23.703 11.969 1 80.94 365 ARG B O 1
ATOM 7005 N N . GLY B 1 366 ? 17.312 -24.781 13.891 1 92.31 366 GLY B N 1
ATOM 7006 C CA . GLY B 1 366 ? 15.883 -24.688 13.656 1 92.31 366 GLY B CA 1
ATOM 7007 C C . GLY B 1 366 ? 15.32 -25.859 12.883 1 92.31 366 GLY B C 1
ATOM 7008 O O . GLY B 1 366 ? 15.953 -26.906 12.789 1 92.31 366 GLY B O 1
ATOM 7009 N N . VAL B 1 367 ? 14.117 -25.812 12.438 1 95.44 367 VAL B N 1
ATOM 7010 C CA . VAL B 1 367 ? 13.406 -26.828 11.68 1 95.44 367 VAL B CA 1
ATOM 7011 C C . VAL B 1 367 ? 13.93 -26.859 10.25 1 95.44 367 VAL B C 1
ATOM 7013 O O . VAL B 1 367 ? 14.141 -25.828 9.625 1 95.44 367 VAL B O 1
ATOM 7016 N N . ASP B 1 368 ? 14.25 -28.094 9.797 1 93.12 368 ASP B N 1
ATOM 7017 C CA . ASP B 1 368 ? 14.602 -28.266 8.391 1 93.12 368 ASP B CA 1
ATOM 7018 C C . ASP B 1 368 ? 13.383 -28.078 7.492 1 93.12 368 ASP B C 1
ATOM 7020 O O . ASP B 1 368 ? 12.383 -28.781 7.633 1 93.12 368 ASP B O 1
ATOM 7024 N N . PRO B 1 369 ? 13.484 -27.125 6.582 1 93 369 PRO B N 1
ATOM 7025 C CA . PRO B 1 369 ? 12.305 -26.812 5.766 1 93 369 PRO B CA 1
ATOM 7026 C C . PRO B 1 369 ? 11.812 -28 4.957 1 93 369 PRO B C 1
ATOM 7028 O O . PRO B 1 369 ? 10.609 -28.125 4.703 1 93 369 PRO B O 1
ATOM 7031 N N . LEU B 1 370 ? 12.695 -28.844 4.438 1 91.56 370 LEU B N 1
ATOM 7032 C CA . LEU B 1 370 ? 12.281 -30.031 3.707 1 91.56 370 LEU B CA 1
ATOM 7033 C C . LEU B 1 370 ? 11.453 -30.953 4.602 1 91.56 370 LEU B C 1
ATOM 7035 O O . LEU B 1 370 ? 10.445 -31.516 4.164 1 91.56 370 LEU B O 1
ATOM 7039 N N . LEU B 1 371 ? 11.938 -31.125 5.859 1 92.88 371 LEU B N 1
ATOM 7040 C CA . LEU B 1 371 ? 11.203 -31.969 6.801 1 92.88 371 LEU B CA 1
ATOM 7041 C C . LEU B 1 371 ? 9.836 -31.359 7.109 1 92.88 371 LEU B C 1
ATOM 7043 O O . LEU B 1 371 ? 8.859 -32.094 7.309 1 92.88 371 LEU B O 1
ATOM 7047 N N . LEU B 1 372 ? 9.805 -30.031 7.18 1 95.31 372 LEU B N 1
ATOM 7048 C CA . LEU B 1 372 ? 8.523 -29.359 7.363 1 95.31 372 LEU B CA 1
ATOM 7049 C C . LEU B 1 372 ? 7.562 -29.703 6.227 1 95.31 372 LEU B C 1
ATOM 7051 O O . LEU B 1 372 ? 6.406 -30.047 6.469 1 95.31 372 LEU B O 1
ATOM 7055 N N . VAL B 1 373 ? 7.977 -29.609 4.973 1 95 373 VAL B N 1
ATOM 7056 C CA . VAL B 1 373 ? 7.141 -29.844 3.801 1 95 373 VAL B CA 1
ATOM 7057 C C . VAL B 1 373 ? 6.688 -31.297 3.775 1 95 373 VAL B C 1
ATOM 7059 O O . VAL B 1 373 ? 5.527 -31.594 3.479 1 95 373 VAL B O 1
ATOM 7062 N N . LYS B 1 374 ? 7.602 -32.219 4.07 1 92.44 374 LYS B N 1
ATOM 7063 C CA . LYS B 1 374 ? 7.262 -33.656 4.102 1 92.44 374 LYS B CA 1
ATOM 7064 C C . LYS B 1 374 ? 6.219 -33.938 5.176 1 92.44 374 LYS B C 1
ATOM 7066 O O . LYS B 1 374 ? 5.297 -34.719 4.957 1 92.44 374 LYS B O 1
ATOM 7071 N N . ALA B 1 375 ? 6.477 -33.312 6.324 1 95.56 375 ALA B N 1
ATOM 7072 C CA . ALA B 1 375 ? 5.504 -33.469 7.402 1 95.56 375 ALA B CA 1
ATOM 7073 C C . ALA B 1 375 ? 4.137 -32.938 7 1 95.56 375 ALA B C 1
ATOM 7075 O O . ALA B 1 375 ? 3.105 -33.531 7.312 1 95.56 375 ALA B O 1
ATOM 7076 N N . LEU B 1 376 ? 4.133 -31.844 6.344 1 96.5 376 LEU B N 1
ATOM 7077 C CA . LEU B 1 376 ? 2.893 -31.25 5.848 1 96.5 376 LEU B CA 1
ATOM 7078 C C . LEU B 1 376 ? 2.234 -32.156 4.816 1 96.5 376 LEU B C 1
ATOM 7080 O O . LEU B 1 376 ? 1.014 -32.344 4.82 1 96.5 376 LEU B O 1
ATOM 7084 N N . GLN B 1 377 ? 3.033 -32.719 3.918 1 93.5 377 GLN B N 1
ATOM 7085 C CA . GLN B 1 377 ? 2.539 -33.625 2.896 1 93.5 377 GLN B CA 1
ATOM 7086 C C . GLN B 1 377 ? 1.777 -34.781 3.523 1 93.5 377 GLN B C 1
ATOM 7088 O O . GLN B 1 377 ? 0.743 -35.219 3.002 1 93.5 377 GLN B O 1
ATOM 7093 N N . ARG B 1 378 ? 2.283 -35.25 4.617 1 93.94 378 ARG B N 1
ATOM 7094 C CA . ARG B 1 378 ? 1.689 -36.375 5.297 1 93.94 378 ARG B CA 1
ATOM 7095 C C . ARG B 1 378 ? 0.427 -35.969 6.051 1 93.94 378 ARG B C 1
ATOM 7097 O O . ARG B 1 378 ? -0.514 -36.781 6.168 1 93.94 378 ARG B O 1
ATOM 7104 N N . SER B 1 379 ? 0.422 -34.812 6.477 1 95.62 379 SER B N 1
ATOM 7105 C CA . SER B 1 379 ? -0.603 -34.406 7.441 1 95.62 379 SER B CA 1
ATOM 7106 C C . SER B 1 379 ? -1.744 -33.656 6.766 1 95.62 379 SER B C 1
ATOM 7108 O O . SER B 1 379 ? -2.861 -33.625 7.289 1 95.62 379 SER B O 1
ATOM 7110 N N . LEU B 1 380 ? -1.552 -33.062 5.652 1 95.31 380 LEU B N 1
ATOM 7111 C CA . LEU B 1 380 ? -2.535 -32.188 5.023 1 95.31 380 LEU B CA 1
ATOM 7112 C C . LEU B 1 380 ? -3.449 -32.969 4.094 1 95.31 380 LEU B C 1
ATOM 7114 O O . LEU B 1 380 ? -2.977 -33.656 3.189 1 95.31 380 LEU B O 1
ATOM 7118 N N . PRO B 1 381 ? -4.738 -32.906 4.297 1 93.81 381 PRO B N 1
ATOM 7119 C CA . PRO B 1 381 ? -5.648 -33.531 3.328 1 93.81 381 PRO B CA 1
ATOM 7120 C C . PRO B 1 381 ? -5.5 -32.938 1.925 1 93.81 381 PRO B C 1
ATOM 7122 O O . PRO B 1 381 ? -5.191 -31.75 1.774 1 93.81 381 PRO B O 1
ATOM 7125 N N . ASP B 1 382 ? -5.859 -33.656 0.896 1 93.56 382 ASP B N 1
ATOM 7126 C CA . ASP B 1 382 ? -5.586 -33.344 -0.499 1 93.56 382 ASP B CA 1
ATOM 7127 C C . ASP B 1 382 ? -6.5 -32.219 -0.992 1 93.56 382 ASP B C 1
ATOM 7129 O O . ASP B 1 382 ? -6.25 -31.625 -2.043 1 93.56 382 ASP B O 1
ATOM 7133 N N . ASP B 1 383 ? -7.516 -31.891 -0.261 1 92 383 ASP B N 1
ATOM 7134 C CA . ASP B 1 383 ? -8.484 -30.922 -0.755 1 92 383 ASP B CA 1
ATOM 7135 C C . ASP B 1 383 ? -8.227 -29.547 -0.148 1 92 383 ASP B C 1
ATOM 7137 O O . ASP B 1 383 ? -8.961 -28.594 -0.43 1 92 383 ASP B O 1
ATOM 7141 N N . TRP B 1 384 ? -7.188 -29.406 0.702 1 96.62 384 TRP B N 1
ATOM 7142 C CA . TRP B 1 384 ? -6.828 -28.109 1.254 1 96.62 384 TRP B CA 1
ATOM 7143 C C . TRP B 1 384 ? -6.168 -27.234 0.195 1 96.62 384 TRP B C 1
ATOM 7145 O O . TRP B 1 384 ? -5.562 -27.734 -0.752 1 96.62 384 TRP B O 1
ATOM 7155 N N . VAL B 1 385 ? -6.426 -25.969 0.27 1 98 385 VAL B N 1
ATOM 7156 C CA . VAL B 1 385 ? -5.695 -24.984 -0.521 1 98 385 VAL B CA 1
ATOM 7157 C C . VAL B 1 385 ? -4.578 -24.359 0.322 1 98 385 VAL B C 1
ATOM 7159 O O . VAL B 1 385 ? -4.77 -24.094 1.508 1 98 385 VAL B O 1
ATOM 7162 N N . VAL B 1 386 ? -3.406 -24.219 -0.221 1 98.56 386 VAL B N 1
ATOM 7163 C CA . VAL B 1 386 ? -2.262 -23.641 0.48 1 98.56 386 VAL B CA 1
ATOM 7164 C C . VAL B 1 386 ? -1.894 -22.297 -0.143 1 98.56 386 VAL B C 1
ATOM 7166 O O . VAL B 1 386 ? -1.525 -22.234 -1.318 1 98.56 386 VAL B O 1
ATOM 7169 N N . ALA B 1 387 ? -2.076 -21.219 0.574 1 98.62 387 ALA B N 1
ATOM 7170 C CA . ALA B 1 387 ? -1.597 -19.891 0.167 1 98.62 387 ALA B CA 1
ATOM 7171 C C . ALA B 1 387 ? -0.186 -19.641 0.689 1 98.62 387 ALA B C 1
ATOM 7173 O O . ALA B 1 387 ? 0.076 -19.781 1.885 1 98.62 387 ALA B O 1
ATOM 7174 N N . VAL B 1 388 ? 0.71 -19.219 -0.169 1 98.38 388 VAL B N 1
ATOM 7175 C CA . VAL B 1 388 ? 2.117 -19.219 0.219 1 98.38 388 VAL B CA 1
ATOM 7176 C C . VAL B 1 388 ? 2.779 -17.922 -0.244 1 98.38 388 VAL B C 1
ATOM 7178 O O . VAL B 1 388 ? 2.576 -17.484 -1.38 1 98.38 388 VAL B O 1
ATOM 7181 N N . ASP B 1 389 ? 3.564 -17.281 0.643 1 97.75 389 ASP B N 1
ATOM 7182 C CA . ASP B 1 389 ? 4.367 -16.125 0.278 1 97.75 389 ASP B CA 1
ATOM 7183 C C . ASP B 1 389 ? 5.68 -16.547 -0.374 1 97.75 389 ASP B C 1
ATOM 7185 O O . ASP B 1 389 ? 6.176 -17.641 -0.131 1 97.75 389 ASP B O 1
ATOM 7189 N N . PRO B 1 390 ? 6.246 -15.648 -1.217 1 93.62 390 PRO B N 1
ATOM 7190 C CA . PRO B 1 390 ? 7.602 -15.898 -1.712 1 93.62 390 PRO B CA 1
ATOM 7191 C C . PRO B 1 390 ? 8.617 -16.094 -0.587 1 93.62 390 PRO B C 1
ATOM 7193 O O . PRO B 1 390 ? 8.422 -15.578 0.519 1 93.62 390 PRO B O 1
ATOM 7196 N N . GLY B 1 391 ? 9.758 -16.781 -0.904 1 89.94 391 GLY B N 1
ATOM 7197 C CA . GLY B 1 391 ? 10.758 -17.156 0.089 1 89.94 391 GLY B CA 1
ATOM 7198 C C . GLY B 1 391 ? 10.805 -18.656 0.356 1 89.94 391 GLY B C 1
ATOM 7199 O O . GLY B 1 391 ? 10.609 -19.453 -0.555 1 89.94 391 GLY B O 1
ATOM 7200 N N . VAL B 1 392 ? 11.102 -19 1.573 1 87.19 392 VAL B N 1
ATOM 7201 C CA . VAL B 1 392 ? 11.289 -20.391 1.973 1 87.19 392 VAL B CA 1
ATOM 7202 C C . VAL B 1 392 ? 9.992 -21.172 1.762 1 87.19 392 VAL B C 1
ATOM 7204 O O . VAL B 1 392 ? 10.008 -22.266 1.213 1 87.19 392 VAL B O 1
ATOM 7207 N N . GLY B 1 393 ? 8.867 -20.609 2.078 1 92.5 393 GLY B N 1
ATOM 7208 C CA . GLY B 1 393 ? 7.598 -21.297 1.927 1 92.5 393 GLY B CA 1
ATOM 7209 C C . GLY B 1 393 ? 7.285 -21.672 0.49 1 92.5 393 GLY B C 1
ATOM 7210 O O . GLY B 1 393 ? 6.992 -22.828 0.197 1 92.5 393 GLY B O 1
ATOM 7211 N N . ALA B 1 394 ? 7.441 -20.734 -0.397 1 95.69 394 ALA B N 1
ATOM 7212 C CA . ALA B 1 394 ? 7.047 -20.953 -1.786 1 95.69 394 ALA B CA 1
ATOM 7213 C C . ALA B 1 394 ? 8.008 -21.922 -2.486 1 95.69 394 ALA B C 1
ATOM 7215 O O . ALA B 1 394 ? 7.578 -22.812 -3.217 1 95.69 394 ALA B O 1
ATOM 7216 N N . ILE B 1 395 ? 9.312 -21.797 -2.219 1 95 395 ILE B N 1
ATOM 7217 C CA . ILE B 1 395 ? 10.305 -22.578 -2.953 1 95 395 ILE B CA 1
ATOM 7218 C C . ILE B 1 395 ? 10.234 -24.031 -2.52 1 95 395 ILE B C 1
ATOM 7220 O O . ILE B 1 395 ? 10.234 -24.938 -3.359 1 95 395 ILE B O 1
ATOM 7224 N N . TYR B 1 396 ? 10.102 -24.281 -1.274 1 94.5 396 TYR B N 1
ATOM 7225 C CA . TYR B 1 396 ? 10.109 -25.656 -0.782 1 94.5 396 TYR B CA 1
ATOM 7226 C C . TYR B 1 396 ? 8.797 -26.359 -1.109 1 94.5 396 TYR B C 1
ATOM 7228 O O . TYR B 1 396 ? 8.797 -27.547 -1.466 1 94.5 396 TYR B O 1
ATOM 7236 N N . THR B 1 397 ? 7.715 -25.625 -0.989 1 96.5 397 THR B N 1
ATOM 7237 C CA . THR B 1 397 ? 6.441 -26.266 -1.312 1 96.5 397 THR B CA 1
ATOM 7238 C C . THR B 1 397 ? 6.336 -26.531 -2.812 1 96.5 397 THR B C 1
ATOM 7240 O O . THR B 1 397 ? 5.82 -27.562 -3.229 1 96.5 397 THR B O 1
ATOM 7243 N N . SER B 1 398 ? 6.801 -25.609 -3.641 1 96.25 398 SER B N 1
ATOM 7244 C CA . SER B 1 398 ? 6.746 -25.812 -5.086 1 96.25 398 SER B CA 1
ATOM 7245 C C . SER B 1 398 ? 7.645 -26.953 -5.523 1 96.25 398 SER B C 1
ATOM 7247 O O . SER B 1 398 ? 7.285 -27.719 -6.418 1 96.25 398 SER B O 1
ATOM 7249 N N . ALA B 1 399 ? 8.758 -27.125 -4.867 1 93.44 399 ALA B N 1
ATOM 7250 C CA . ALA B 1 399 ? 9.75 -28.109 -5.262 1 93.44 399 ALA B CA 1
ATOM 7251 C C . ALA B 1 399 ? 9.367 -29.5 -4.746 1 93.44 399 ALA B C 1
ATOM 7253 O O . ALA B 1 399 ? 9.586 -30.5 -5.426 1 93.44 399 ALA B O 1
ATOM 7254 N N . PHE B 1 400 ? 8.758 -29.5 -3.51 1 92.12 400 PHE B N 1
ATOM 7255 C CA . PHE B 1 400 ? 8.805 -30.812 -2.854 1 92.12 400 PHE B CA 1
ATOM 7256 C C . PHE B 1 400 ? 7.402 -31.266 -2.469 1 92.12 400 PHE B C 1
ATOM 7258 O O . PHE B 1 400 ? 7.184 -32.469 -2.207 1 92.12 400 PHE B O 1
ATOM 7265 N N . MET B 1 401 ? 6.484 -30.375 -2.326 1 94.06 401 MET B N 1
ATOM 7266 C CA . MET B 1 401 ? 5.141 -30.797 -1.955 1 94.06 401 MET B CA 1
ATOM 7267 C C . MET B 1 401 ? 4.398 -31.359 -3.164 1 94.06 401 MET B C 1
ATOM 7269 O O . MET B 1 401 ? 4.285 -30.688 -4.191 1 94.06 401 MET B O 1
ATOM 7273 N N . GLU B 1 402 ? 3.836 -32.5 -3.059 1 93.19 402 GLU B N 1
ATOM 7274 C CA . GLU B 1 402 ? 3.186 -33.156 -4.188 1 93.19 402 GLU B CA 1
ATOM 7275 C C . GLU B 1 402 ? 1.684 -32.906 -4.195 1 93.19 402 GLU B C 1
ATOM 7277 O O . GLU B 1 402 ? 1.056 -32.812 -3.137 1 93.19 402 GLU B O 1
ATOM 7282 N N . VAL B 1 403 ? 1.159 -32.75 -5.371 1 95.38 403 VAL B N 1
ATOM 7283 C CA . VAL B 1 403 ? -0.281 -32.625 -5.578 1 95.38 403 VAL B CA 1
ATOM 7284 C C . VAL B 1 403 ? -0.834 -33.969 -6.066 1 95.38 403 VAL B C 1
ATOM 7286 O O . VAL B 1 403 ? -0.576 -34.375 -7.199 1 95.38 403 VAL B O 1
ATOM 7289 N N . ARG B 1 404 ? -1.674 -34.625 -5.273 1 93.94 404 ARG B N 1
ATOM 7290 C CA . ARG B 1 404 ? -2.211 -35.938 -5.625 1 93.94 404 ARG B CA 1
ATOM 7291 C C . ARG B 1 404 ? -3.502 -35.812 -6.426 1 93.94 404 ARG B C 1
ATOM 7293 O O . ARG B 1 404 ? -3.746 -36.594 -7.352 1 93.94 404 ARG B O 1
ATOM 7300 N N . LYS B 1 405 ? -4.273 -34.844 -6.062 1 94.75 405 LYS B N 1
ATOM 7301 C CA . LYS B 1 405 ? -5.5 -34.5 -6.781 1 94.75 405 LYS B CA 1
ATOM 7302 C C . LYS B 1 405 ? -5.363 -33.188 -7.547 1 94.75 405 LYS B C 1
ATOM 7304 O O . LYS B 1 405 ? -5.199 -32.125 -6.945 1 94.75 405 LYS B O 1
ATOM 7309 N N . PRO B 1 406 ? -5.512 -33.281 -8.891 1 96.31 406 PRO B N 1
ATOM 7310 C CA . PRO B 1 406 ? -5.336 -32.062 -9.664 1 96.31 406 PRO B CA 1
ATOM 7311 C C . PRO B 1 406 ? -6.387 -31 -9.336 1 96.31 406 PRO B C 1
ATOM 7313 O O . PRO B 1 406 ? -7.488 -31.328 -8.891 1 96.31 406 PRO B O 1
ATOM 7316 N N . GLY B 1 407 ? -6.039 -29.719 -9.594 1 96.25 407 GLY B N 1
ATOM 7317 C CA . GLY B 1 407 ? -6.91 -28.594 -9.328 1 96.25 407 GLY B CA 1
ATOM 7318 C C . GLY B 1 407 ? -6.211 -27.453 -8.609 1 96.25 407 GLY B C 1
ATOM 7319 O O . GLY B 1 407 ? -4.992 -27.484 -8.422 1 96.25 407 GLY B O 1
ATOM 7320 N N . ARG B 1 408 ? -7.016 -26.422 -8.289 1 96.06 408 ARG B N 1
ATOM 7321 C CA . ARG B 1 408 ? -6.492 -25.281 -7.555 1 96.06 408 ARG B CA 1
ATOM 7322 C C . ARG B 1 408 ? -6.141 -25.656 -6.117 1 96.06 408 ARG B C 1
ATOM 7324 O O . ARG B 1 408 ? -6.996 -25.609 -5.234 1 96.06 408 ARG B O 1
ATOM 7331 N N . ARG B 1 409 ? -4.816 -25.953 -5.922 1 96.56 409 ARG B N 1
ATOM 7332 C CA . ARG B 1 409 ? -4.367 -26.406 -4.613 1 96.56 409 ARG B CA 1
ATOM 7333 C C . ARG B 1 409 ? -3.426 -25.406 -3.965 1 96.56 409 ARG B C 1
ATOM 7335 O O . ARG B 1 409 ? -3.273 -25.375 -2.742 1 96.56 409 ARG B O 1
ATOM 7342 N N . PHE B 1 410 ? -2.807 -24.578 -4.777 1 97.88 410 PHE B N 1
ATOM 7343 C CA . PHE B 1 410 ? -1.851 -23.594 -4.285 1 97.88 410 PHE B CA 1
ATOM 7344 C C . PHE B 1 410 ? -2.209 -22.188 -4.777 1 97.88 410 PHE B C 1
ATOM 7346 O O . PHE B 1 410 ? -2.76 -22.031 -5.867 1 97.88 410 PHE B O 1
ATOM 7353 N N . LEU B 1 411 ? -1.982 -21.203 -3.971 1 98.25 411 LEU B N 1
ATOM 7354 C CA . LEU B 1 411 ? -2.004 -19.781 -4.324 1 98.25 411 LEU B CA 1
ATOM 7355 C C . LEU B 1 411 ? -0.618 -19.172 -4.18 1 98.25 411 LEU B C 1
ATOM 7357 O O . LEU B 1 411 ? -0.19 -18.844 -3.068 1 98.25 411 LEU B O 1
ATOM 7361 N N . TYR B 1 412 ? 0.063 -19.031 -5.32 1 97.31 412 TYR B N 1
ATOM 7362 C CA . TYR B 1 412 ? 1.349 -18.344 -5.383 1 97.31 412 TYR B CA 1
ATOM 7363 C C . TYR B 1 412 ? 1.206 -16.984 -6.051 1 97.31 412 TYR B C 1
ATOM 7365 O O . TYR B 1 412 ? 0.387 -16.812 -6.957 1 97.31 412 TYR B O 1
ATOM 7373 N N . ASP B 1 413 ? 1.939 -15.953 -5.574 1 94.62 413 ASP B N 1
ATOM 7374 C CA . ASP B 1 413 ? 1.947 -14.664 -6.254 1 94.62 413 ASP B CA 1
ATOM 7375 C C . ASP B 1 413 ? 3.262 -14.438 -7 1 94.62 413 ASP B C 1
ATOM 7377 O O . ASP B 1 413 ? 3.98 -13.477 -6.727 1 94.62 413 ASP B O 1
ATOM 7381 N N . TYR B 1 414 ? 3.545 -15.172 -8.008 1 93.62 414 TYR B N 1
ATOM 7382 C CA . TYR B 1 414 ? 4.836 -15.094 -8.688 1 93.62 414 TYR B CA 1
ATOM 7383 C C . TYR B 1 414 ? 4.699 -14.406 -10.039 1 93.62 414 TYR B C 1
ATOM 7385 O O . TYR B 1 414 ? 5.598 -14.484 -10.883 1 93.62 414 TYR B O 1
ATOM 7393 N N . SER B 1 415 ? 3.482 -13.797 -10.266 1 93.81 415 SER B N 1
ATOM 7394 C CA . SER B 1 415 ? 3.443 -12.922 -11.43 1 93.81 415 SER B CA 1
ATOM 7395 C C . SER B 1 415 ? 4.211 -11.625 -11.172 1 93.81 415 SER B C 1
ATOM 7397 O O . SER B 1 415 ? 4.957 -11.164 -12.031 1 93.81 415 SER B O 1
ATOM 7399 N N . ILE B 1 416 ? 4.055 -11.062 -9.969 1 94.44 416 ILE B N 1
ATOM 7400 C CA . ILE B 1 416 ? 4.84 -9.906 -9.555 1 94.44 416 ILE B CA 1
ATOM 7401 C C . ILE B 1 416 ? 5.812 -10.305 -8.453 1 94.44 416 ILE B C 1
ATOM 7403 O O . ILE B 1 416 ? 6.973 -9.883 -8.453 1 94.44 416 ILE B O 1
ATOM 7407 N N . GLY B 1 417 ? 5.32 -11.039 -7.543 1 94.5 417 GLY B N 1
ATOM 7408 C CA . GLY B 1 417 ? 6.219 -11.602 -6.551 1 94.5 417 GLY B CA 1
ATOM 7409 C C . GLY B 1 417 ? 6.402 -10.719 -5.332 1 94.5 417 GLY B C 1
ATOM 7410 O O . GLY B 1 417 ? 7.43 -10.781 -4.66 1 94.5 417 GLY B O 1
ATOM 7411 N N . ALA B 1 418 ? 5.461 -9.859 -4.984 1 94.06 418 ALA B N 1
ATOM 7412 C CA . ALA B 1 418 ? 5.594 -8.977 -3.828 1 94.06 418 ALA B CA 1
ATOM 7413 C C . ALA B 1 418 ? 5.316 -9.727 -2.531 1 94.06 418 ALA B C 1
ATOM 7415 O O . ALA B 1 418 ? 4.559 -10.703 -2.52 1 94.06 418 ALA B O 1
ATOM 7416 N N . LEU B 1 419 ? 5.867 -9.289 -1.438 1 96.19 419 LEU B N 1
ATOM 7417 C CA . LEU B 1 419 ? 5.629 -9.859 -0.116 1 96.19 419 LEU B CA 1
ATOM 7418 C C . LEU B 1 419 ? 4.242 -9.484 0.397 1 96.19 419 LEU B C 1
ATOM 7420 O O . LEU B 1 419 ? 3.611 -8.562 -0.124 1 96.19 419 LEU B O 1
ATOM 7424 N N . GLY B 1 420 ? 3.754 -10.242 1.382 1 96.88 420 GLY B N 1
ATOM 7425 C CA . GLY B 1 420 ? 2.527 -9.906 2.086 1 96.88 420 GLY B CA 1
ATOM 7426 C C . GLY B 1 420 ? 1.276 -10.375 1.37 1 96.88 420 GLY B C 1
ATOM 7427 O O . GLY B 1 420 ? 0.22 -9.75 1.477 1 96.88 420 GLY B O 1
ATOM 7428 N N . PHE B 1 421 ? 1.328 -11.422 0.622 1 98.06 421 PHE B N 1
ATOM 7429 C CA . PHE B 1 421 ? 0.225 -11.898 -0.202 1 98.06 421 PHE B CA 1
ATOM 7430 C C . PHE B 1 421 ? -0.557 -12.992 0.521 1 98.06 421 PHE B C 1
ATOM 7432 O O . PHE B 1 421 ? -1.79 -12.969 0.541 1 98.06 421 PHE B O 1
ATOM 7439 N N . ALA B 1 422 ? 0.025 -13.953 1.185 1 98.62 422 ALA B N 1
ATOM 7440 C CA . ALA B 1 422 ? -0.525 -15.25 1.561 1 98.62 422 ALA B CA 1
ATOM 7441 C C . ALA B 1 422 ? -1.641 -15.094 2.59 1 98.62 422 ALA B C 1
ATOM 7443 O O . ALA B 1 422 ? -2.701 -15.711 2.463 1 98.62 422 ALA B O 1
ATOM 7444 N N . LEU B 1 423 ? -1.41 -14.281 3.609 1 98.75 423 LEU B N 1
ATOM 7445 C CA . LEU B 1 423 ? -2.383 -14.18 4.691 1 98.75 423 LEU B CA 1
ATOM 7446 C C . LEU B 1 423 ? -3.693 -13.586 4.191 1 98.75 423 LEU B C 1
ATOM 7448 O O . LEU B 1 423 ? -4.754 -14.195 4.332 1 98.75 423 LEU B O 1
ATOM 7452 N N . PRO B 1 424 ? -3.672 -12.391 3.52 1 98.81 424 PRO B N 1
ATOM 7453 C CA . PRO B 1 424 ? -4.945 -11.875 3.01 1 98.81 424 PRO B CA 1
ATOM 7454 C C . PRO B 1 424 ? -5.566 -12.773 1.948 1 98.81 424 PRO B C 1
ATOM 7456 O O . PRO B 1 424 ? -6.785 -12.969 1.938 1 98.81 424 PRO B O 1
ATOM 7459 N N . ALA B 1 425 ? -4.75 -13.344 1.05 1 98.81 425 ALA B N 1
ATOM 7460 C CA . ALA B 1 425 ? -5.281 -14.266 0.051 1 98.81 425 ALA B CA 1
ATOM 7461 C C . ALA B 1 425 ? -5.93 -15.477 0.713 1 98.81 425 ALA B C 1
ATOM 7463 O O . ALA B 1 425 ? -6.973 -15.953 0.259 1 98.81 425 ALA B O 1
ATOM 7464 N N . GLY B 1 426 ? -5.285 -15.977 1.768 1 98.81 426 GLY B N 1
ATOM 7465 C CA . GLY B 1 426 ? -5.828 -17.094 2.514 1 98.81 426 GLY B CA 1
ATOM 7466 C C . GLY B 1 426 ? -7.164 -16.797 3.164 1 98.81 426 GLY B C 1
ATOM 7467 O O . GLY B 1 426 ? -8.062 -17.641 3.182 1 98.81 426 GLY B O 1
ATOM 7468 N N . ILE B 1 427 ? -7.316 -15.57 3.717 1 98.81 427 ILE B N 1
ATOM 7469 C CA . ILE B 1 427 ? -8.586 -15.148 4.301 1 98.81 427 ILE B CA 1
ATOM 7470 C C . ILE B 1 427 ? -9.68 -15.18 3.236 1 98.81 427 ILE B C 1
ATOM 7472 O O . ILE B 1 427 ? -10.742 -15.773 3.451 1 98.81 427 ILE B O 1
ATOM 7476 N N . GLY B 1 428 ? -9.398 -14.539 2.066 1 98.81 428 GLY B N 1
ATOM 7477 C CA . GLY B 1 428 ? -10.359 -14.547 0.978 1 98.81 428 GLY B CA 1
ATOM 7478 C C . GLY B 1 428 ? -10.727 -15.945 0.518 1 98.81 428 GLY B C 1
ATOM 7479 O O . GLY B 1 428 ? -11.906 -16.25 0.323 1 98.81 428 GLY B O 1
ATOM 7480 N N . ALA B 1 429 ? -9.695 -16.797 0.366 1 98.75 429 ALA B N 1
ATOM 7481 C CA . ALA B 1 429 ? -9.906 -18.172 -0.078 1 98.75 429 ALA B CA 1
ATOM 7482 C C . ALA B 1 429 ? -10.758 -18.953 0.919 1 98.75 429 ALA B C 1
ATOM 7484 O O . ALA B 1 429 ? -11.68 -19.672 0.527 1 98.75 429 ALA B O 1
ATOM 7485 N N . ARG B 1 430 ? -10.453 -18.797 2.219 1 98.56 430 ARG B N 1
ATOM 7486 C CA . ARG B 1 430 ? -11.195 -19.516 3.254 1 98.56 430 ARG B CA 1
ATOM 7487 C C . ARG B 1 430 ? -12.672 -19.125 3.229 1 98.56 430 ARG B C 1
ATOM 7489 O O . ARG B 1 430 ? -13.539 -19.984 3.426 1 98.56 430 ARG B O 1
ATOM 7496 N N . LEU B 1 431 ? -12.961 -17.891 2.965 1 98.19 431 LEU B N 1
ATOM 7497 C CA . LEU B 1 431 ? -14.344 -17.422 2.889 1 98.19 431 LEU B CA 1
ATOM 7498 C C . LEU B 1 431 ? -15.031 -17.969 1.643 1 98.19 431 LEU B C 1
ATOM 7500 O O . LEU B 1 431 ? -16.266 -18.031 1.588 1 98.19 431 LEU B O 1
ATOM 7504 N N . GLY B 1 432 ? -14.211 -18.375 0.661 1 96.88 432 GLY B N 1
ATOM 7505 C CA . GLY B 1 432 ? -14.75 -18.969 -0.552 1 96.88 432 GLY B CA 1
ATOM 7506 C C . GLY B 1 432 ? -15.172 -20.406 -0.374 1 96.88 432 GLY B C 1
ATOM 7507 O O . GLY B 1 432 ? -15.859 -20.969 -1.229 1 96.88 432 GLY B O 1
ATOM 7508 N N . GLY B 1 433 ? -14.672 -21.094 0.71 1 95.31 433 GLY B N 1
ATOM 7509 C CA . GLY B 1 433 ? -15.203 -22.438 0.963 1 95.31 433 GLY B CA 1
ATOM 7510 C C . GLY B 1 433 ? -14.141 -23.422 1.393 1 95.31 433 GLY B C 1
ATOM 7511 O O . GLY B 1 433 ? -14.328 -24.172 2.355 1 95.31 433 GLY B O 1
ATOM 7512 N N . PRO B 1 434 ? -13.055 -23.438 0.759 1 96.12 434 PRO B N 1
ATOM 7513 C CA . PRO B 1 434 ? -12.062 -24.469 1.062 1 96.12 434 PRO B CA 1
ATOM 7514 C C . PRO B 1 434 ? -11.414 -24.281 2.434 1 96.12 434 PRO B C 1
ATOM 7516 O O . PRO B 1 434 ? -11.453 -23.188 2.996 1 96.12 434 PRO B O 1
ATOM 7519 N N . ARG B 1 435 ? -10.867 -25.359 2.951 1 97 435 ARG B N 1
ATOM 7520 C CA . ARG B 1 435 ? -9.914 -25.219 4.043 1 97 435 ARG B CA 1
ATOM 7521 C C . ARG B 1 435 ? -8.57 -24.688 3.533 1 97 435 ARG B C 1
ATOM 7523 O O . ARG B 1 435 ? -8.148 -25.016 2.426 1 97 435 ARG B O 1
ATOM 7530 N N . VAL B 1 436 ? -7.996 -23.859 4.309 1 98.38 436 VAL B N 1
ATOM 7531 C CA . VAL B 1 436 ? -6.832 -23.156 3.795 1 98.38 436 VAL B CA 1
ATOM 7532 C C . VAL B 1 436 ? -5.695 -23.219 4.816 1 98.38 436 VAL B C 1
ATOM 7534 O O . VAL B 1 436 ? -5.926 -23.062 6.02 1 98.38 436 VAL B O 1
ATOM 7537 N N . LEU B 1 437 ? -4.547 -23.531 4.398 1 98.75 437 LEU B N 1
ATOM 7538 C CA . LEU B 1 437 ? -3.299 -23.312 5.121 1 98.75 437 LEU B CA 1
ATOM 7539 C C . LEU B 1 437 ? -2.518 -22.156 4.527 1 98.75 437 LEU B C 1
ATOM 7541 O O . LEU B 1 437 ? -2.271 -22.109 3.318 1 98.75 437 LEU B O 1
ATOM 7545 N N . VAL B 1 438 ? -2.229 -21.203 5.363 1 98.81 438 VAL B N 1
ATOM 7546 C CA . VAL B 1 438 ? -1.355 -20.109 4.973 1 98.81 438 VAL B CA 1
ATOM 7547 C C . VAL B 1 438 ? 0.08 -20.406 5.398 1 98.81 438 VAL B C 1
ATOM 7549 O O . VAL B 1 438 ? 0.325 -20.797 6.547 1 98.81 438 VAL B O 1
ATOM 7552 N N . ILE B 1 439 ? 1.012 -20.297 4.477 1 98.75 439 ILE B N 1
ATOM 7553 C CA . ILE B 1 439 ? 2.436 -20.344 4.793 1 98.75 439 ILE B CA 1
ATOM 7554 C C . ILE B 1 439 ? 3.068 -18.984 4.508 1 98.75 439 ILE B C 1
ATOM 7556 O O . ILE B 1 439 ? 3.23 -18.594 3.346 1 98.75 439 ILE B O 1
ATOM 7560 N N . THR B 1 440 ? 3.369 -18.297 5.547 1 98.25 440 THR B N 1
ATOM 7561 C CA . THR B 1 440 ? 4.008 -16.984 5.453 1 98.25 440 THR B CA 1
ATOM 7562 C C . THR B 1 440 ? 5.359 -16.984 6.156 1 98.25 440 THR B C 1
ATOM 7564 O O . THR B 1 440 ? 5.828 -18.031 6.605 1 98.25 440 THR B O 1
ATOM 7567 N N . SER B 1 441 ? 6.148 -15.922 6.043 1 97 441 SER B N 1
ATOM 7568 C CA . SER B 1 441 ? 7.418 -15.734 6.738 1 97 441 SER B CA 1
ATOM 7569 C C . SER B 1 441 ? 7.406 -14.453 7.57 1 97 441 SER B C 1
ATOM 7571 O O . SER B 1 441 ? 6.531 -13.602 7.398 1 97 441 SER B O 1
ATOM 7573 N N . ASP B 1 442 ? 8.359 -14.352 8.469 1 96.56 442 ASP B N 1
ATOM 7574 C CA . ASP B 1 442 ? 8.43 -13.172 9.32 1 96.56 442 ASP B CA 1
ATOM 7575 C C . ASP B 1 442 ? 8.586 -11.906 8.484 1 96.56 442 ASP B C 1
ATOM 7577 O O . ASP B 1 442 ? 8.07 -10.844 8.844 1 96.56 442 ASP B O 1
ATOM 7581 N N . GLY B 1 443 ? 9.266 -12 7.324 1 95.69 443 GLY B N 1
ATOM 7582 C CA . GLY B 1 443 ? 9.383 -10.867 6.426 1 95.69 443 GLY B CA 1
ATOM 7583 C C . GLY B 1 443 ? 8.047 -10.43 5.844 1 95.69 443 GLY B C 1
ATOM 7584 O O . GLY B 1 443 ? 7.707 -9.242 5.891 1 95.69 443 GLY B O 1
ATOM 7585 N N . SER B 1 444 ? 7.266 -11.375 5.336 1 96.62 444 SER B N 1
ATOM 7586 C CA . SER B 1 444 ? 5.969 -11.086 4.738 1 96.62 444 SER B CA 1
ATOM 7587 C C . SER B 1 444 ? 4.938 -10.734 5.805 1 96.62 444 SER B C 1
ATOM 7589 O O . SER B 1 444 ? 4.082 -9.875 5.59 1 96.62 444 SER B O 1
ATOM 7591 N N . PHE B 1 445 ? 5.047 -11.352 6.965 1 97.31 445 PHE B N 1
ATOM 7592 C CA . PHE B 1 445 ? 4.07 -11.18 8.039 1 97.31 445 PHE B CA 1
ATOM 7593 C C . PHE B 1 445 ? 4.039 -9.727 8.508 1 97.31 445 PHE B C 1
ATOM 7595 O O . PHE B 1 445 ? 2.98 -9.211 8.875 1 97.31 445 PHE B O 1
ATOM 7602 N N . GLY B 1 446 ? 5.125 -9.062 8.43 1 96 446 GLY B N 1
ATOM 7603 C CA . GLY B 1 446 ? 5.219 -7.676 8.852 1 96 446 GLY B CA 1
ATOM 7604 C C . GLY B 1 446 ? 4.359 -6.742 8.016 1 96 446 GLY B C 1
ATOM 7605 O O . GLY B 1 446 ? 3.998 -5.656 8.477 1 96 446 GLY B O 1
ATOM 7606 N N . PHE B 1 447 ? 3.992 -7.152 6.812 1 96 447 PHE B N 1
ATOM 7607 C CA . PHE B 1 447 ? 3.18 -6.34 5.914 1 96 447 PHE B CA 1
ATOM 7608 C C . PHE B 1 447 ? 1.727 -6.312 6.375 1 96 447 PHE B C 1
ATOM 7610 O O . PHE B 1 447 ? 0.989 -5.375 6.066 1 96 447 PHE B O 1
ATOM 7617 N N . ASN B 1 448 ? 1.286 -7.355 7.051 1 96.19 448 ASN B N 1
ATOM 7618 C CA . ASN B 1 448 ? -0.156 -7.457 7.246 1 96.19 448 ASN B CA 1
ATOM 7619 C C . ASN B 1 448 ? -0.496 -8.07 8.602 1 96.19 448 ASN B C 1
ATOM 7621 O O . ASN B 1 448 ? -1.542 -8.703 8.75 1 96.19 448 ASN B O 1
ATOM 7625 N N . ALA B 1 449 ? 0.394 -7.922 9.609 1 97 449 ALA B N 1
ATOM 7626 C CA . ALA B 1 449 ? 0.202 -8.492 10.945 1 97 449 ALA B CA 1
ATOM 7627 C C . ALA B 1 449 ? -1.15 -8.086 11.523 1 97 449 ALA B C 1
ATOM 7629 O O . ALA B 1 449 ? -1.777 -8.852 12.25 1 97 449 ALA B O 1
ATOM 7630 N N . GLY B 1 450 ? -1.601 -6.891 11.188 1 96.94 450 GLY B N 1
ATOM 7631 C CA . GLY B 1 450 ? -2.865 -6.383 11.703 1 96.94 450 GLY B CA 1
ATOM 7632 C C . GLY B 1 450 ? -4.055 -7.242 11.305 1 96.94 450 GLY B C 1
ATOM 7633 O O . GLY B 1 450 ? -5.098 -7.203 11.961 1 96.94 450 GLY B O 1
ATOM 7634 N N . GLU B 1 451 ? -3.965 -8.062 10.273 1 98.31 451 GLU B N 1
ATOM 7635 C CA . GLU B 1 451 ? -5.066 -8.875 9.773 1 98.31 451 GLU B CA 1
ATOM 7636 C C . GLU B 1 451 ? -5.34 -10.062 10.695 1 98.31 451 GLU B C 1
ATOM 7638 O O . GLU B 1 451 ? -6.363 -10.734 10.562 1 98.31 451 GLU B O 1
ATOM 7643 N N . LEU B 1 452 ? -4.43 -10.328 11.688 1 98.38 452 LEU B N 1
ATOM 7644 C CA . LEU B 1 452 ? -4.773 -11.336 12.688 1 98.38 452 LEU B CA 1
ATOM 7645 C C . LEU B 1 452 ? -6.066 -10.969 13.406 1 98.38 452 LEU B C 1
ATOM 7647 O O . LEU B 1 452 ? -6.84 -11.844 13.789 1 98.38 452 LEU B O 1
ATOM 7651 N N . GLU B 1 453 ? -6.27 -9.656 13.586 1 98.06 453 GLU B N 1
ATOM 7652 C CA . GLU B 1 453 ? -7.539 -9.195 14.141 1 98.06 453 GLU B CA 1
ATOM 7653 C C . GLU B 1 453 ? -8.711 -9.609 13.258 1 98.06 453 GLU B C 1
ATOM 7655 O O . GLU B 1 453 ? -9.75 -10.039 13.766 1 98.06 453 GLU B O 1
ATOM 7660 N N . THR B 1 454 ? -8.609 -9.453 11.922 1 97.88 454 THR B N 1
ATOM 7661 C CA . THR B 1 454 ? -9.656 -9.836 10.977 1 97.88 454 THR B CA 1
ATOM 7662 C C . THR B 1 454 ? -9.961 -11.328 11.086 1 97.88 454 THR B C 1
ATOM 7664 O O . THR B 1 454 ? -11.125 -11.727 11.117 1 97.88 454 THR B O 1
ATOM 7667 N N . VAL B 1 455 ? -8.859 -12.125 11.133 1 98.31 455 VAL B N 1
ATOM 7668 C CA . VAL B 1 455 ? -9.008 -13.57 11.258 1 98.31 455 VAL B CA 1
ATOM 7669 C C . VAL B 1 455 ? -9.805 -13.906 12.516 1 98.31 455 VAL B C 1
ATOM 7671 O O . VAL B 1 455 ? -10.734 -14.711 12.477 1 98.31 455 VAL B O 1
ATOM 7674 N N . ARG B 1 456 ? -9.43 -13.273 13.602 1 97.31 456 ARG B N 1
ATOM 7675 C CA . ARG B 1 456 ? -10.094 -13.492 14.883 1 97.31 456 ARG B CA 1
ATOM 7676 C C . ARG B 1 456 ? -11.547 -13.039 14.828 1 97.31 456 ARG B C 1
ATOM 7678 O O . ARG B 1 456 ? -12.438 -13.742 15.305 1 97.31 456 ARG B O 1
ATOM 7685 N N . ARG B 1 457 ? -11.766 -11.812 14.297 1 96.75 457 ARG B N 1
ATOM 7686 C CA . ARG B 1 457 ? -13.102 -11.227 14.242 1 96.75 457 ARG B CA 1
ATOM 7687 C C . ARG B 1 457 ? -14.047 -12.086 13.406 1 96.75 457 ARG B C 1
ATOM 7689 O O . ARG B 1 457 ? -15.195 -12.297 13.781 1 96.75 457 ARG B O 1
ATOM 7696 N N . LEU B 1 458 ? -13.555 -12.602 12.273 1 96.5 458 LEU B N 1
ATOM 7697 C CA . LEU B 1 458 ? -14.367 -13.422 11.391 1 96.5 458 LEU B CA 1
ATOM 7698 C C . LEU B 1 458 ? -14.578 -14.812 11.969 1 96.5 458 LEU B C 1
ATOM 7700 O O . LEU B 1 458 ? -15.484 -15.539 11.555 1 96.5 458 LEU B O 1
ATOM 7704 N N . GLY B 1 459 ? -13.688 -15.227 12.867 1 94.75 459 GLY B N 1
ATOM 7705 C CA . GLY B 1 459 ? -13.781 -16.547 13.461 1 94.75 459 GLY B CA 1
ATOM 7706 C C . GLY B 1 459 ? -13.578 -17.672 12.453 1 94.75 459 GLY B C 1
ATOM 7707 O O . GLY B 1 459 ? -14.195 -18.734 12.562 1 94.75 459 GLY B O 1
ATOM 7708 N N . ILE B 1 460 ? -12.852 -17.422 11.438 1 95.06 460 ILE B N 1
ATOM 7709 C CA . ILE B 1 460 ? -12.648 -18.422 10.398 1 95.06 460 ILE B CA 1
ATOM 7710 C C . ILE B 1 460 ? -11.555 -19.406 10.82 1 95.06 460 ILE B C 1
ATOM 7712 O O . ILE B 1 460 ? -10.578 -19 11.469 1 95.06 460 ILE B O 1
ATOM 7716 N N . ASP B 1 461 ? -11.711 -20.641 10.461 1 96.88 461 ASP B N 1
ATOM 7717 C CA . ASP B 1 461 ? -10.727 -21.672 10.75 1 96.88 461 ASP B CA 1
ATOM 7718 C C . ASP B 1 461 ? -9.562 -21.609 9.766 1 96.88 461 ASP B C 1
ATOM 7720 O O . ASP B 1 461 ? -9.469 -22.438 8.852 1 96.88 461 ASP B O 1
ATOM 7724 N N . LEU B 1 462 ? -8.711 -20.688 9.922 1 98.38 462 LEU B N 1
ATOM 7725 C CA . LEU B 1 462 ? -7.52 -20.484 9.109 1 98.38 462 LEU B CA 1
ATOM 7726 C C . LEU B 1 462 ? -6.266 -20.938 9.852 1 98.38 462 LEU B C 1
ATOM 7728 O O . LEU B 1 462 ? -6.004 -20.484 10.969 1 98.38 462 LEU B O 1
ATOM 7732 N N . LYS B 1 463 ? -5.535 -21.875 9.273 1 98.81 463 LYS B N 1
ATOM 7733 C CA . LYS B 1 463 ? -4.254 -22.312 9.828 1 98.81 463 LYS B CA 1
ATOM 7734 C C . LYS B 1 463 ? -3.092 -21.562 9.18 1 98.81 463 LYS B C 1
ATOM 7736 O O . LYS B 1 463 ? -3.021 -21.453 7.953 1 98.81 463 LYS B O 1
ATOM 7741 N N . ILE B 1 464 ? -2.25 -20.969 10.039 1 98.81 464 ILE B N 1
ATOM 7742 C CA . ILE B 1 464 ? -1.16 -20.141 9.555 1 98.81 464 ILE B CA 1
ATOM 7743 C C . ILE B 1 464 ? 0.176 -20.703 10.031 1 98.81 464 ILE B C 1
ATOM 7745 O O . ILE B 1 464 ? 0.402 -20.844 11.234 1 98.81 464 ILE B O 1
ATOM 7749 N N . ILE B 1 465 ? 1.021 -21.031 9.148 1 98.81 465 ILE B N 1
ATOM 7750 C CA . ILE B 1 465 ? 2.414 -21.312 9.477 1 98.81 465 ILE B CA 1
ATOM 7751 C C . ILE B 1 465 ? 3.275 -20.094 9.18 1 98.81 465 ILE B C 1
ATOM 7753 O O . ILE B 1 465 ? 3.26 -19.578 8.062 1 98.81 465 ILE B O 1
ATOM 7757 N N . LEU B 1 466 ? 3.945 -19.641 10.148 1 98.69 466 LEU B N 1
ATOM 7758 C CA . LEU B 1 466 ? 4.891 -18.531 10.008 1 98.69 466 LEU B CA 1
ATOM 7759 C C . LEU B 1 466 ? 6.328 -19.031 10.133 1 98.69 466 LEU B C 1
ATOM 7761 O O . LEU B 1 466 ? 6.762 -19.406 11.219 1 98.69 466 LEU B O 1
ATOM 7765 N N . ILE B 1 467 ? 6.996 -19.016 9.039 1 97.69 467 ILE B N 1
ATOM 7766 C CA . ILE B 1 467 ? 8.406 -19.391 9.039 1 97.69 467 ILE B CA 1
ATOM 7767 C C . ILE B 1 467 ? 9.25 -18.203 9.508 1 97.69 467 ILE B C 1
ATOM 7769 O O . ILE B 1 467 ? 9.242 -17.141 8.875 1 97.69 467 ILE B O 1
ATOM 7773 N N . ASN B 1 468 ? 9.938 -18.375 10.594 1 97.25 468 ASN B N 1
ATOM 7774 C CA . ASN B 1 468 ? 10.742 -17.328 11.203 1 97.25 468 ASN B CA 1
ATOM 7775 C C . ASN B 1 468 ? 12.234 -17.594 11.023 1 97.25 468 ASN B C 1
ATOM 7777 O O . ASN B 1 468 ? 12.836 -18.344 11.797 1 97.25 468 ASN B O 1
ATOM 7781 N N . ASN B 1 469 ? 12.781 -16.953 10.062 1 94.69 469 ASN B N 1
ATOM 7782 C CA . ASN B 1 469 ? 14.227 -17.047 9.859 1 94.69 469 ASN B CA 1
ATOM 7783 C C . ASN B 1 469 ? 14.93 -15.75 10.258 1 94.69 469 ASN B C 1
ATOM 7785 O O . ASN B 1 469 ? 16.109 -15.57 9.977 1 94.69 469 ASN B O 1
ATOM 7789 N N . SER B 1 470 ? 14.203 -14.758 10.758 1 94.44 470 SER B N 1
ATOM 7790 C CA . SER B 1 470 ? 14.641 -13.492 11.344 1 94.44 470 SER B CA 1
ATOM 7791 C C . SER B 1 470 ? 15.359 -12.625 10.312 1 94.44 470 SER B C 1
ATOM 7793 O O . SER B 1 470 ? 16.312 -11.922 10.648 1 94.44 470 SER B O 1
ATOM 7795 N N . SER B 1 471 ? 14.992 -12.727 9.055 1 93.5 471 SER B N 1
ATOM 7796 C CA . SER B 1 471 ? 15.664 -11.945 8.016 1 93.5 471 SER B CA 1
ATOM 7797 C C . SER B 1 471 ? 14.82 -11.891 6.742 1 93.5 471 SER B C 1
ATOM 7799 O O . SER B 1 471 ? 13.828 -12.609 6.613 1 93.5 471 SER B O 1
ATOM 7801 N N . PHE B 1 472 ? 15.18 -11 5.867 1 94.88 472 PHE B N 1
ATOM 7802 C CA . PHE B 1 472 ? 14.805 -11.18 4.469 1 94.88 472 PHE B CA 1
ATOM 7803 C C . PHE B 1 472 ? 15.703 -12.203 3.789 1 94.88 472 PHE B C 1
ATOM 7805 O O . PHE B 1 472 ? 16.641 -11.836 3.066 1 94.88 472 PHE B O 1
ATOM 7812 N N . GLY B 1 473 ? 15.344 -13.453 4.012 1 94.25 473 GLY B N 1
ATOM 7813 C CA . GLY B 1 473 ? 16.203 -14.578 3.701 1 94.25 473 GLY B CA 1
ATOM 7814 C C . GLY B 1 473 ? 16.562 -14.664 2.229 1 94.25 473 GLY B C 1
ATOM 7815 O O . GLY B 1 473 ? 17.703 -14.977 1.877 1 94.25 473 GLY B O 1
ATOM 7816 N N . TRP B 1 474 ? 15.625 -14.414 1.395 1 94.5 474 TRP B N 1
ATOM 7817 C CA . TRP B 1 474 ? 15.867 -14.469 -0.043 1 94.5 474 TRP B CA 1
ATOM 7818 C C . TRP B 1 474 ? 16.938 -13.453 -0.451 1 94.5 474 TRP B C 1
ATOM 7820 O O . TRP B 1 474 ? 17.828 -13.766 -1.244 1 94.5 474 TRP B O 1
ATOM 7830 N N . ILE B 1 475 ? 16.812 -12.258 0.068 1 95.38 475 ILE B N 1
ATOM 7831 C CA . ILE B 1 475 ? 17.75 -11.188 -0.268 1 95.38 475 ILE B CA 1
ATOM 7832 C C . ILE B 1 475 ? 19.141 -11.531 0.254 1 95.38 475 ILE B C 1
ATOM 7834 O O . ILE B 1 475 ? 20.141 -11.328 -0.44 1 95.38 475 ILE B O 1
ATOM 7838 N N . ASN B 1 476 ? 19.188 -12.078 1.423 1 95.38 476 ASN B N 1
ATOM 7839 C CA . ASN B 1 476 ? 20.469 -12.477 1.998 1 95.38 476 ASN B CA 1
ATOM 7840 C C . ASN B 1 476 ? 21.109 -13.609 1.198 1 95.38 476 ASN B C 1
ATOM 7842 O O . ASN B 1 476 ? 22.328 -13.617 0.999 1 95.38 476 ASN B O 1
ATOM 7846 N N . ALA B 1 477 ? 20.312 -14.555 0.776 1 95.31 477 ALA B N 1
ATOM 7847 C CA . ALA B 1 477 ? 20.828 -15.648 -0.045 1 95.31 477 ALA B CA 1
ATOM 7848 C C . ALA B 1 477 ? 21.344 -15.125 -1.385 1 95.31 477 ALA B C 1
ATOM 7850 O O . ALA B 1 477 ? 22.406 -15.539 -1.845 1 95.31 477 ALA B O 1
ATOM 7851 N N . ALA B 1 478 ? 20.547 -14.273 -1.987 1 95.56 478 ALA B N 1
ATOM 7852 C CA . ALA B 1 478 ? 20.938 -13.695 -3.27 1 95.56 478 ALA B CA 1
ATOM 7853 C C . ALA B 1 478 ? 22.234 -12.898 -3.139 1 95.56 478 ALA B C 1
ATOM 7855 O O . ALA B 1 478 ? 23.125 -13 -3.994 1 95.56 478 ALA B O 1
ATOM 7856 N N . SER B 1 479 ? 22.328 -12.117 -2.123 1 95.75 479 SER B N 1
ATOM 7857 C CA . SER B 1 479 ? 23.531 -11.336 -1.876 1 95.75 479 SER B CA 1
ATOM 7858 C C . SER B 1 479 ? 24.734 -12.242 -1.602 1 95.75 479 SER B C 1
ATOM 7860 O O . SER B 1 479 ? 25.828 -12.016 -2.133 1 95.75 479 SER B O 1
ATOM 7862 N N . ALA B 1 480 ? 24.5 -13.234 -0.754 1 95.75 480 ALA B N 1
ATOM 7863 C CA . ALA B 1 480 ? 25.578 -14.18 -0.458 1 95.75 480 ALA B CA 1
ATOM 7864 C C . ALA B 1 480 ? 26.062 -14.875 -1.729 1 95.75 480 ALA B C 1
ATOM 7866 O O . ALA B 1 480 ? 27.266 -15.07 -1.921 1 95.75 480 ALA B O 1
ATOM 7867 N N . ALA B 1 481 ? 25.125 -15.281 -2.49 1 95.5 481 ALA B N 1
ATOM 7868 C CA . ALA B 1 481 ? 25.453 -15.961 -3.74 1 95.5 481 ALA B CA 1
ATOM 7869 C C . ALA B 1 481 ? 26.281 -15.055 -4.652 1 95.5 481 ALA B C 1
ATOM 7871 O O . ALA B 1 481 ? 27.203 -15.508 -5.32 1 95.5 481 ALA B O 1
ATOM 7872 N N . ARG B 1 482 ? 25.953 -13.789 -4.68 1 94.31 482 ARG B N 1
ATOM 7873 C CA . ARG B 1 482 ? 26.562 -12.859 -5.629 1 94.31 482 ARG B CA 1
ATOM 7874 C C . ARG B 1 482 ? 27.828 -12.234 -5.051 1 94.31 482 ARG B C 1
ATOM 7876 O O . ARG B 1 482 ? 28.797 -12.016 -5.773 1 94.31 482 ARG B O 1
ATOM 7883 N N . TYR B 1 483 ? 27.734 -11.914 -3.758 1 93.88 483 TYR B N 1
ATOM 7884 C CA . TYR B 1 483 ? 28.812 -11.094 -3.191 1 93.88 483 TYR B CA 1
ATOM 7885 C C . TYR B 1 483 ? 29.516 -11.836 -2.068 1 93.88 483 TYR B C 1
ATOM 7887 O O . TYR B 1 483 ? 30.5 -11.328 -1.505 1 93.88 483 TYR B O 1
ATOM 7895 N N . GLY B 1 484 ? 29.094 -12.984 -1.667 1 92.94 484 GLY B N 1
ATOM 7896 C CA . GLY B 1 484 ? 29.766 -13.805 -0.675 1 92.94 484 GLY B CA 1
ATOM 7897 C C . GLY B 1 484 ? 29.312 -13.508 0.745 1 92.94 484 GLY B C 1
ATOM 7898 O O . GLY B 1 484 ? 29.844 -14.102 1.696 1 92.94 484 GLY B O 1
ATOM 7899 N N . ALA B 1 485 ? 28.328 -12.594 0.88 1 91.88 485 ALA B N 1
ATOM 7900 C CA . ALA B 1 485 ? 27.906 -12.242 2.23 1 91.88 485 ALA B CA 1
ATOM 7901 C C . ALA B 1 485 ? 26.438 -11.82 2.242 1 91.88 485 ALA B C 1
ATOM 7903 O O . ALA B 1 485 ? 25.922 -11.328 1.236 1 91.88 485 ALA B O 1
ATOM 7904 N N . ALA B 1 486 ? 25.797 -12.039 3.41 1 91.56 486 ALA B N 1
ATOM 7905 C CA . ALA B 1 486 ? 24.438 -11.531 3.617 1 91.56 486 ALA B CA 1
ATOM 7906 C C . ALA B 1 486 ? 24.406 -10.008 3.574 1 91.56 486 ALA B C 1
ATOM 7908 O O . ALA B 1 486 ? 25.438 -9.359 3.793 1 91.56 486 ALA B O 1
ATOM 7909 N N . LEU B 1 487 ? 23.219 -9.453 3.266 1 89.44 487 LEU B N 1
ATOM 7910 C CA . LEU B 1 487 ? 23.094 -8.016 3.051 1 89.44 487 LEU B CA 1
ATOM 7911 C C . LEU B 1 487 ? 22.328 -7.359 4.199 1 89.44 487 LEU B C 1
ATOM 7913 O O . LEU B 1 487 ? 22.734 -6.305 4.691 1 89.44 487 LEU B O 1
ATOM 7917 N N . THR B 1 488 ? 21.281 -7.941 4.578 1 85 488 THR B N 1
ATOM 7918 C CA . THR B 1 488 ? 20.375 -7.258 5.484 1 85 488 THR B CA 1
ATOM 7919 C C . THR B 1 488 ? 20.703 -7.59 6.938 1 85 488 THR B C 1
ATOM 7921 O O . THR B 1 488 ? 21.281 -8.641 7.223 1 85 488 THR B O 1
ATOM 7924 N N . ASP B 1 489 ? 20.344 -6.648 7.801 1 82.56 489 ASP B N 1
ATOM 7925 C CA . ASP B 1 489 ? 20.375 -6.938 9.234 1 82.56 489 ASP B CA 1
ATOM 7926 C C . ASP B 1 489 ? 19.328 -7.98 9.609 1 82.56 489 ASP B C 1
ATOM 7928 O O . ASP B 1 489 ? 18.344 -8.172 8.883 1 82.56 489 ASP B O 1
ATOM 7932 N N . GLU B 1 490 ? 19.641 -8.602 10.719 1 86.19 490 GLU B N 1
ATOM 7933 C CA . GLU B 1 490 ? 18.625 -9.492 11.281 1 86.19 490 GLU B CA 1
ATOM 7934 C C . GLU B 1 490 ? 17.5 -8.695 11.922 1 86.19 490 GLU B C 1
ATOM 7936 O O . GLU B 1 490 ? 17.719 -7.613 12.469 1 86.19 490 GLU B O 1
ATOM 7941 N N . PHE B 1 491 ? 16.297 -9.242 11.758 1 94.19 491 PHE B N 1
ATOM 7942 C CA . PHE B 1 491 ? 15.18 -8.664 12.492 1 94.19 491 PHE B CA 1
ATOM 7943 C C . PHE B 1 491 ? 15.391 -8.789 13.992 1 94.19 491 PHE B C 1
ATOM 7945 O O . PHE B 1 491 ? 16.172 -9.633 14.445 1 94.19 491 PHE B O 1
ATOM 7952 N N . ALA B 1 492 ? 14.703 -7.906 14.711 1 93.62 492 ALA B N 1
ATOM 7953 C CA . ALA B 1 492 ? 14.648 -8.109 16.156 1 93.62 492 ALA B CA 1
ATOM 7954 C C . ALA B 1 492 ? 13.977 -9.438 16.5 1 93.62 492 ALA B C 1
ATOM 7956 O O . ALA B 1 492 ? 13.156 -9.945 15.727 1 93.62 492 ALA B O 1
ATOM 7957 N N . GLU B 1 493 ? 14.414 -9.969 17.625 1 93.31 493 GLU B N 1
ATOM 7958 C CA . GLU B 1 493 ? 13.75 -11.188 18.062 1 93.31 493 GLU B CA 1
ATOM 7959 C C . GLU B 1 493 ? 12.305 -10.914 18.469 1 93.31 493 GLU B C 1
ATOM 7961 O O . GLU B 1 493 ? 12.039 -10.086 19.344 1 93.31 493 GLU B O 1
ATOM 7966 N N . VAL B 1 494 ? 11.43 -11.492 17.781 1 95.06 494 VAL B N 1
ATOM 7967 C CA . VAL B 1 494 ? 10.008 -11.414 18.078 1 95.06 494 VAL B CA 1
ATOM 7968 C C . VAL B 1 494 ? 9.445 -12.82 18.281 1 95.06 494 VAL B C 1
ATOM 7970 O O . VAL B 1 494 ? 9.742 -13.734 17.5 1 95.06 494 VAL B O 1
ATOM 7973 N N . LYS B 1 495 ? 8.711 -13.039 19.391 1 94.5 495 LYS B N 1
ATOM 7974 C CA . LYS B 1 495 ? 7.957 -14.273 19.562 1 94.5 495 LYS B CA 1
ATOM 7975 C C . LYS B 1 495 ? 6.566 -14.156 18.938 1 94.5 495 LYS B C 1
ATOM 7977 O O . LYS B 1 495 ? 5.602 -13.812 19.625 1 94.5 495 LYS B O 1
ATOM 7982 N N . TYR B 1 496 ? 6.504 -14.633 17.766 1 98.06 496 TYR B N 1
ATOM 7983 C CA . TYR B 1 496 ? 5.273 -14.438 17 1 98.06 496 TYR B CA 1
ATOM 7984 C C . TYR B 1 496 ? 4.137 -15.273 17.578 1 98.06 496 TYR B C 1
ATOM 7986 O O . TYR B 1 496 ? 2.963 -14.938 17.406 1 98.06 496 TYR B O 1
ATOM 7994 N N . VAL B 1 497 ? 4.438 -16.344 18.312 1 98.12 497 VAL B N 1
ATOM 7995 C CA . VAL B 1 497 ? 3.412 -17.094 19.031 1 98.12 497 VAL B CA 1
ATOM 7996 C C . VAL B 1 497 ? 2.715 -16.188 20.031 1 98.12 497 VAL B C 1
ATOM 7998 O O . VAL B 1 497 ? 1.509 -16.312 20.266 1 98.12 497 VAL B O 1
ATOM 8001 N N . ASP B 1 498 ? 3.516 -15.344 20.719 1 98.06 498 ASP B N 1
ATOM 8002 C CA . ASP B 1 498 ? 2.941 -14.414 21.688 1 98.06 498 ASP B CA 1
ATOM 8003 C C . ASP B 1 498 ? 2.109 -13.344 20.984 1 98.06 498 ASP B C 1
ATOM 8005 O O . ASP B 1 498 ? 1.079 -12.906 21.5 1 98.06 498 ASP B O 1
ATOM 8009 N N . VAL B 1 499 ? 2.559 -12.891 19.828 1 98.06 499 VAL B N 1
ATOM 8010 C CA . VAL B 1 499 ? 1.781 -11.953 19.031 1 98.06 499 VAL B CA 1
ATOM 8011 C C . VAL B 1 499 ? 0.431 -12.57 18.672 1 98.06 499 VAL B C 1
ATOM 8013 O O . VAL B 1 499 ? -0.614 -11.938 18.844 1 98.06 499 VAL B O 1
ATOM 8016 N N . ALA B 1 500 ? 0.481 -13.82 18.141 1 98.25 500 ALA B N 1
ATOM 8017 C CA . ALA B 1 500 ? -0.741 -14.523 17.75 1 98.25 500 ALA B CA 1
ATOM 8018 C C . ALA B 1 500 ? -1.692 -14.656 18.938 1 98.25 500 ALA B C 1
ATOM 8020 O O . ALA B 1 500 ? -2.896 -14.43 18.797 1 98.25 500 ALA B O 1
ATOM 8021 N N . ARG B 1 501 ? -1.186 -15.008 20.094 1 98 501 ARG B N 1
ATOM 8022 C CA . ARG B 1 501 ? -1.999 -15.164 21.297 1 98 501 ARG B CA 1
ATOM 8023 C C . ARG B 1 501 ? -2.627 -13.836 21.703 1 98 501 ARG B C 1
ATOM 8025 O O . ARG B 1 501 ? -3.777 -13.797 22.141 1 98 501 ARG B O 1
ATOM 8032 N N . ALA B 1 502 ? -1.832 -12.781 21.531 1 97.44 502 ALA B N 1
ATOM 8033 C CA . ALA B 1 502 ? -2.342 -11.453 21.875 1 97.44 502 ALA B CA 1
ATOM 8034 C C . ALA B 1 502 ? -3.533 -11.078 21 1 97.44 502 ALA B C 1
ATOM 8036 O O . ALA B 1 502 ? -4.434 -10.359 21.438 1 97.44 502 ALA B O 1
ATOM 8037 N N . TYR B 1 503 ? -3.576 -11.594 19.844 1 97.44 503 TYR B N 1
ATOM 8038 C CA . TYR B 1 503 ? -4.699 -11.352 18.938 1 97.44 503 TYR B CA 1
ATOM 8039 C C . TYR B 1 503 ? -5.809 -12.375 19.172 1 97.44 503 TYR B C 1
ATOM 8041 O O . TYR B 1 503 ? -6.863 -12.305 18.531 1 97.44 503 TYR B O 1
ATOM 8049 N N . GLY B 1 504 ? -5.598 -13.375 19.938 1 96.38 504 GLY B N 1
ATOM 8050 C CA . GLY B 1 504 ? -6.629 -14.328 20.328 1 96.38 504 GLY B CA 1
ATOM 8051 C C . GLY B 1 504 ? -6.582 -15.609 19.516 1 96.38 504 GLY B C 1
ATOM 8052 O O . GLY B 1 504 ? -7.574 -16.344 19.438 1 96.38 504 GLY B O 1
ATOM 8053 N N . LEU B 1 505 ? -5.5 -15.953 18.844 1 97.81 505 LEU B N 1
ATOM 8054 C CA . LEU B 1 505 ? -5.344 -17.203 18.109 1 97.81 505 LEU B CA 1
ATOM 8055 C C . LEU B 1 505 ? -4.625 -18.25 18.953 1 97.81 505 LEU B C 1
ATOM 8057 O O . LEU B 1 505 ? -3.803 -17.906 19.797 1 97.81 505 LEU B O 1
ATOM 8061 N N . ASP B 1 506 ? -4.918 -19.516 18.688 1 97.62 506 ASP B N 1
ATOM 8062 C CA . ASP B 1 506 ? -4.039 -20.578 19.203 1 97.62 506 ASP B CA 1
ATOM 8063 C C . ASP B 1 506 ? -2.658 -20.484 18.547 1 97.62 506 ASP B C 1
ATOM 8065 O O . ASP B 1 506 ? -2.527 -20.047 17.406 1 97.62 506 ASP B O 1
ATOM 8069 N N . ALA B 1 507 ? -1.677 -20.859 19.328 1 98.25 507 ALA B N 1
ATOM 8070 C CA . ALA B 1 507 ? -0.32 -20.688 18.812 1 98.25 507 ALA B CA 1
ATOM 8071 C C . ALA B 1 507 ? 0.546 -21.906 19.156 1 98.25 507 ALA B C 1
ATOM 8073 O O . ALA B 1 507 ? 0.431 -22.469 20.25 1 98.25 507 ALA B O 1
ATOM 8074 N N . PHE B 1 508 ? 1.311 -22.344 18.281 1 98.5 508 PHE B N 1
ATOM 8075 C CA . PHE B 1 508 ? 2.258 -23.453 18.375 1 98.5 508 PHE B CA 1
ATOM 8076 C C . PHE B 1 508 ? 3.658 -23 17.984 1 98.5 508 PHE B C 1
ATOM 8078 O O . PHE B 1 508 ? 3.818 -22.094 17.172 1 98.5 508 PHE B O 1
ATOM 8085 N N . LEU B 1 509 ? 4.656 -23.562 18.609 1 98.31 509 LEU B N 1
ATOM 8086 C CA . LEU B 1 509 ? 6.039 -23.203 18.328 1 98.31 509 LEU B CA 1
ATOM 8087 C C . LEU B 1 509 ? 6.871 -24.422 17.984 1 98.31 509 LEU B C 1
ATOM 8089 O O . LEU B 1 509 ? 6.867 -25.406 18.734 1 98.31 509 LEU B O 1
ATOM 8093 N N . ALA B 1 510 ? 7.488 -24.391 16.859 1 97.94 510 ALA B N 1
ATOM 8094 C CA . ALA B 1 510 ? 8.445 -25.406 16.469 1 97.94 510 ALA B CA 1
ATOM 8095 C C . ALA B 1 510 ? 9.852 -24.828 16.328 1 97.94 510 ALA B C 1
ATOM 8097 O O . ALA B 1 510 ? 10.117 -24.016 15.453 1 97.94 510 ALA B O 1
ATOM 8098 N N . VAL B 1 511 ? 10.773 -25.281 17.156 1 96.5 511 VAL B N 1
ATOM 8099 C CA . VAL B 1 511 ? 12.125 -24.734 17.172 1 96.5 511 VAL B CA 1
ATOM 8100 C C . VAL B 1 511 ? 13.102 -25.797 16.641 1 96.5 511 VAL B C 1
ATOM 8102 O O . VAL B 1 511 ? 14.227 -25.469 16.266 1 96.5 511 VAL B O 1
ATOM 8105 N N . GLY B 1 512 ? 12.633 -27 16.562 1 95.19 512 GLY B N 1
ATOM 8106 C CA . GLY B 1 512 ? 13.414 -28.109 16.016 1 95.19 512 GLY B CA 1
ATOM 8107 C C . GLY B 1 512 ? 12.57 -29.141 15.312 1 95.19 512 GLY B C 1
ATOM 8108 O O . GLY B 1 512 ? 11.344 -29.109 15.383 1 95.19 512 GLY B O 1
ATOM 8109 N N . ASN B 1 513 ? 13.219 -30.094 14.727 1 95.19 513 ASN B N 1
ATOM 8110 C CA . ASN B 1 513 ? 12.531 -31.078 13.898 1 95.19 513 ASN B CA 1
ATOM 8111 C C . ASN B 1 513 ? 11.555 -31.922 14.711 1 95.19 513 ASN B C 1
ATOM 8113 O O . ASN B 1 513 ? 10.508 -32.312 14.211 1 95.19 513 ASN B O 1
ATOM 8117 N N . GLY B 1 514 ? 11.922 -32.188 15.93 1 95.12 514 GLY B N 1
ATOM 8118 C CA . GLY B 1 514 ? 11.055 -32.969 16.797 1 95.12 514 GLY B CA 1
ATOM 8119 C C . GLY B 1 514 ? 9.711 -32.312 17.047 1 95.12 514 GLY B C 1
ATOM 8120 O O . GLY B 1 514 ? 8.711 -33 17.281 1 95.12 514 GLY B O 1
ATOM 8121 N N . ASP B 1 515 ? 9.672 -30.984 16.922 1 97 515 ASP B N 1
ATOM 8122 C CA . ASP B 1 515 ? 8.461 -30.234 17.203 1 97 515 ASP B CA 1
ATOM 8123 C C . ASP B 1 515 ? 7.445 -30.375 16.062 1 97 515 ASP B C 1
ATOM 8125 O O . ASP B 1 515 ? 6.277 -30 16.219 1 97 515 ASP B O 1
ATOM 8129 N N . LEU B 1 516 ? 7.762 -30.938 14.961 1 96.88 516 LEU B N 1
ATOM 8130 C CA . LEU B 1 516 ? 6.867 -31.109 13.812 1 96.88 516 LEU B CA 1
ATOM 8131 C C . LEU B 1 516 ? 5.766 -32.125 14.125 1 96.88 516 LEU B C 1
ATOM 8133 O O . LEU B 1 516 ? 4.766 -32.188 13.414 1 96.88 516 LEU B O 1
ATOM 8137 N N . ASP B 1 517 ? 5.965 -32.906 15.211 1 95.81 517 ASP B N 1
ATOM 8138 C CA . ASP B 1 517 ? 4.934 -33.844 15.656 1 95.81 517 ASP B CA 1
ATOM 8139 C C . ASP B 1 517 ? 3.648 -33.094 16.031 1 95.81 517 ASP B C 1
ATOM 8141 O O . ASP B 1 517 ? 2.57 -33.688 16.047 1 95.81 517 ASP B O 1
ATOM 8145 N N . GLN B 1 518 ? 3.809 -31.781 16.203 1 96.88 518 GLN B N 1
ATOM 8146 C CA . GLN B 1 518 ? 2.668 -30.969 16.594 1 96.88 518 GLN B CA 1
ATOM 8147 C C . GLN B 1 518 ? 1.795 -30.625 15.391 1 96.88 518 GLN B C 1
ATOM 8149 O O . GLN B 1 518 ? 0.677 -30.125 15.555 1 96.88 518 GLN B O 1
ATOM 8154 N N . LEU B 1 519 ? 2.193 -30.922 14.242 1 97.56 519 LEU B N 1
ATOM 8155 C CA . LEU B 1 519 ? 1.531 -30.453 13.031 1 97.56 519 LEU B CA 1
ATOM 8156 C C . LEU B 1 519 ? 0.104 -30.984 12.953 1 97.56 519 LEU B C 1
ATOM 8158 O O . LEU B 1 519 ? -0.81 -30.266 12.547 1 97.56 519 LEU B O 1
ATOM 8162 N N . THR B 1 520 ? -0.05 -32.25 13.297 1 96.69 520 THR B N 1
ATOM 8163 C CA . THR B 1 520 ? -1.385 -32.844 13.242 1 96.69 520 THR B CA 1
ATOM 8164 C C . THR B 1 520 ? -2.328 -32.125 14.203 1 96.69 520 THR B C 1
ATOM 8166 O O . THR B 1 520 ? -3.455 -31.797 13.836 1 96.69 520 THR B O 1
ATOM 8169 N N . SER B 1 521 ? -1.787 -31.875 15.398 1 96.94 521 SER B N 1
ATOM 8170 C CA . SER B 1 521 ? -2.584 -31.141 16.375 1 96.94 521 SER B CA 1
ATOM 8171 C C . SER B 1 521 ? -2.869 -29.719 15.906 1 96.94 521 SER B C 1
ATOM 8173 O O . SER B 1 521 ? -3.953 -29.188 16.141 1 96.94 521 SER B O 1
ATOM 8175 N N . PHE B 1 522 ? -1.936 -29.094 15.367 1 97.81 522 PHE B N 1
ATOM 8176 C CA . PHE B 1 522 ? -2.07 -27.75 14.828 1 97.81 522 PHE B CA 1
ATOM 8177 C C . PHE B 1 522 ? -3.156 -27.703 13.758 1 97.81 522 PHE B C 1
ATOM 8179 O O . PHE B 1 522 ? -4.066 -26.875 13.828 1 97.81 522 PHE B O 1
ATOM 8186 N N . LEU B 1 523 ? -3.129 -28.594 12.852 1 97.81 523 LEU B N 1
ATOM 8187 C CA . LEU B 1 523 ? -4.039 -28.609 11.719 1 97.81 523 LEU B CA 1
ATOM 8188 C C . LEU B 1 523 ? -5.457 -28.953 12.156 1 97.81 523 LEU B C 1
ATOM 8190 O O . LEU B 1 523 ? -6.43 -28.547 11.523 1 97.81 523 LEU B O 1
ATOM 8194 N N . SER B 1 524 ? -5.625 -29.75 13.227 1 95.81 524 SER B N 1
ATOM 8195 C CA . SER B 1 524 ? -6.938 -30.219 13.656 1 95.81 524 SER B CA 1
ATOM 8196 C C . SER B 1 524 ? -7.527 -29.297 14.727 1 95.81 524 SER B C 1
ATOM 8198 O O . SER B 1 524 ? -8.656 -29.516 15.172 1 95.81 524 SER B O 1
ATOM 8200 N N . SER B 1 525 ? -6.758 -28.344 15.141 1 95.81 525 SER B N 1
ATOM 8201 C CA . SER B 1 525 ? -7.262 -27.438 16.172 1 95.81 525 SER B CA 1
ATOM 8202 C C . SER B 1 525 ? -8.5 -26.688 15.711 1 95.81 525 SER B C 1
ATOM 8204 O O . SER B 1 525 ? -8.688 -26.484 14.508 1 95.81 525 SER B O 1
ATOM 8206 N N . ASP B 1 526 ? -9.344 -26.312 16.656 1 94.12 526 ASP B N 1
ATOM 8207 C CA . ASP B 1 526 ? -10.547 -25.562 16.328 1 94.12 526 ASP B CA 1
ATOM 8208 C C . ASP B 1 526 ? -10.234 -24.078 16.141 1 94.12 526 ASP B C 1
ATOM 8210 O O . ASP B 1 526 ? -9.445 -23.5 16.891 1 94.12 526 ASP B O 1
ATOM 8214 N N . GLY B 1 527 ? -10.805 -23.516 15.141 1 94.94 527 GLY B N 1
ATOM 8215 C CA . GLY B 1 527 ? -10.641 -22.094 14.93 1 94.94 527 GLY B CA 1
ATOM 8216 C C . GLY B 1 527 ? -9.289 -21.734 14.328 1 94.94 527 GLY B C 1
ATOM 8217 O O . GLY B 1 527 ? -8.555 -22.609 13.875 1 94.94 527 GLY B O 1
ATOM 8218 N N . PRO B 1 528 ? -8.984 -20.453 14.312 1 97.5 528 PRO B N 1
ATOM 8219 C CA . PRO B 1 528 ? -7.711 -20.016 13.734 1 97.5 528 PRO B CA 1
ATOM 8220 C C . PRO B 1 528 ? -6.52 -20.312 14.641 1 97.5 528 PRO B C 1
ATOM 8222 O O . PRO B 1 528 ? -6.625 -20.203 15.859 1 97.5 528 PRO B O 1
ATOM 8225 N N . ALA B 1 529 ? -5.414 -20.672 14.078 1 98.56 529 ALA B N 1
ATOM 8226 C CA . ALA B 1 529 ? -4.191 -21 14.805 1 98.56 529 ALA B CA 1
ATOM 8227 C C . ALA B 1 529 ? -2.955 -20.609 14 1 98.56 529 ALA B C 1
ATOM 8229 O O . ALA B 1 529 ? -2.988 -20.609 12.766 1 98.56 529 ALA B O 1
ATOM 8230 N N . LEU B 1 530 ? -1.933 -20.219 14.711 1 98.75 530 LEU B N 1
ATOM 8231 C CA . LEU B 1 530 ? -0.649 -19.906 14.102 1 98.75 530 LEU B CA 1
ATOM 8232 C C . LEU B 1 530 ? 0.46 -20.781 14.664 1 98.75 530 LEU B C 1
ATOM 8234 O O . LEU B 1 530 ? 0.569 -20.938 15.883 1 98.75 530 LEU B O 1
ATOM 8238 N N . MET B 1 531 ? 1.228 -21.406 13.836 1 98.75 531 MET B N 1
ATOM 8239 C CA . MET B 1 531 ? 2.434 -22.125 14.227 1 98.75 531 MET B CA 1
ATOM 8240 C C . MET B 1 531 ? 3.686 -21.391 13.75 1 98.75 531 MET B C 1
ATOM 8242 O O . MET B 1 531 ? 3.875 -21.188 12.555 1 98.75 531 MET B O 1
ATOM 8246 N N . GLU B 1 532 ? 4.434 -20.953 14.672 1 98.62 532 GLU B N 1
ATOM 8247 C CA . GLU B 1 532 ? 5.738 -20.391 14.359 1 98.62 532 GLU B CA 1
ATOM 8248 C C . GLU B 1 532 ? 6.793 -21.469 14.195 1 98.62 532 GLU B C 1
ATOM 8250 O O . GLU B 1 532 ? 6.969 -22.312 15.078 1 98.62 532 GLU B O 1
ATOM 8255 N N . VAL B 1 533 ? 7.41 -21.453 13.078 1 98.06 533 VAL B N 1
ATOM 8256 C CA . VAL B 1 533 ? 8.461 -22.422 12.789 1 98.06 533 VAL B CA 1
ATOM 8257 C C . VAL B 1 533 ? 9.797 -21.688 12.602 1 98.06 533 VAL B C 1
ATOM 8259 O O . VAL B 1 533 ? 9.969 -20.938 11.641 1 98.06 533 VAL B O 1
ATOM 8262 N N . ARG B 1 534 ? 10.727 -21.969 13.5 1 97.06 534 ARG B N 1
ATOM 8263 C CA . ARG B 1 534 ? 12.039 -21.344 13.383 1 97.06 534 ARG B CA 1
ATOM 8264 C C . ARG B 1 534 ? 12.938 -22.125 12.43 1 97.06 534 ARG B C 1
ATOM 8266 O O . ARG B 1 534 ? 12.992 -23.344 12.492 1 97.06 534 ARG B O 1
ATOM 8273 N N . THR B 1 535 ? 13.477 -21.453 11.484 1 94.88 535 THR B N 1
ATOM 8274 C CA . THR B 1 535 ? 14.375 -22.062 10.523 1 94.88 535 THR B CA 1
ATOM 8275 C C . THR B 1 535 ? 15.656 -21.25 10.383 1 94.88 535 THR B C 1
ATOM 8277 O O . THR B 1 535 ? 15.719 -20.094 10.82 1 94.88 535 THR B O 1
ATOM 8280 N N . ALA B 1 536 ? 16.734 -21.891 9.812 1 92.56 536 ALA B N 1
ATOM 8281 C CA . ALA B 1 536 ? 17.922 -21.141 9.414 1 92.56 536 ALA B CA 1
ATOM 8282 C C . ALA B 1 536 ? 17.625 -20.25 8.219 1 92.56 536 ALA B C 1
ATOM 8284 O O . ALA B 1 536 ? 16.766 -20.562 7.391 1 92.56 536 ALA B O 1
ATOM 8285 N N . PRO B 1 537 ? 18.297 -19.141 8.164 1 92.44 537 PRO B N 1
ATOM 8286 C CA . PRO B 1 537 ? 18.078 -18.266 7.008 1 92.44 537 PRO B CA 1
ATOM 8287 C C . PRO B 1 537 ? 18.578 -18.875 5.703 1 92.44 537 PRO B C 1
ATOM 8289 O O . PRO B 1 537 ? 19.438 -19.766 5.73 1 92.44 537 PRO B O 1
ATOM 8292 N N . GLU B 1 538 ? 18.125 -18.375 4.645 1 92.44 538 GLU B N 1
ATOM 8293 C CA . GLU B 1 538 ? 18.344 -18.938 3.312 1 92.44 538 GLU B CA 1
ATOM 8294 C C . GLU B 1 538 ? 19.797 -18.766 2.885 1 92.44 538 GLU B C 1
ATOM 8296 O O . GLU B 1 538 ? 20.266 -19.438 1.955 1 92.44 538 GLU B O 1
ATOM 8301 N N . ASN B 1 539 ? 20.547 -17.844 3.502 1 90.88 539 ASN B N 1
ATOM 8302 C CA . ASN B 1 539 ? 21.953 -17.719 3.17 1 90.88 539 ASN B CA 1
ATOM 8303 C C . ASN B 1 539 ? 22.812 -18.75 3.908 1 90.88 539 ASN B C 1
ATOM 8305 O O . ASN B 1 539 ? 23.969 -18.953 3.574 1 90.88 539 ASN B O 1
ATOM 8309 N N . GLU B 1 540 ? 22.281 -19.438 4.836 1 89.25 540 GLU B N 1
ATOM 8310 C CA . GLU B 1 540 ? 22.938 -20.531 5.547 1 89.25 540 GLU B CA 1
ATOM 8311 C C . GLU B 1 540 ? 22.5 -21.891 5.004 1 89.25 540 GLU B C 1
ATOM 8313 O O . GLU B 1 540 ? 23.266 -22.844 5.004 1 89.25 540 GLU B O 1
ATOM 8318 N N . LEU B 1 541 ? 21.328 -21.953 4.668 1 90.56 541 LEU B N 1
ATOM 8319 C CA . LEU B 1 541 ? 20.688 -23.094 4.031 1 90.56 541 LEU B CA 1
ATOM 8320 C C . LEU B 1 541 ? 20 -22.688 2.74 1 90.56 541 LEU B C 1
ATOM 8322 O O . LEU B 1 541 ? 18.828 -22.281 2.76 1 90.56 541 LEU B O 1
ATOM 8326 N N . PHE B 1 542 ? 20.703 -22.891 1.592 1 92.94 542 PHE B N 1
ATOM 8327 C CA . PHE B 1 542 ? 20.219 -22.375 0.316 1 92.94 542 PHE B CA 1
ATOM 8328 C C . PHE B 1 542 ? 19.062 -23.234 -0.203 1 92.94 542 PHE B C 1
ATOM 8330 O O . PHE B 1 542 ? 19.203 -24.453 -0.336 1 92.94 542 PHE B O 1
ATOM 8337 N N . PRO B 1 543 ? 17.891 -22.609 -0.45 1 93.19 543 PRO B N 1
ATOM 8338 C CA . PRO B 1 543 ? 16.766 -23.359 -1.038 1 93.19 543 PRO B CA 1
ATOM 8339 C C . PRO B 1 543 ? 17.062 -23.859 -2.445 1 93.19 543 PRO B C 1
ATOM 8341 O O . PRO B 1 543 ? 18.078 -23.484 -3.039 1 93.19 543 PRO B O 1
ATOM 8344 N N . PRO B 1 544 ? 16.25 -24.797 -2.951 1 91.56 544 PRO B N 1
ATOM 8345 C CA . PRO B 1 544 ? 16.516 -25.391 -4.266 1 91.56 544 PRO B CA 1
ATOM 8346 C C . PRO B 1 544 ? 16.234 -24.422 -5.414 1 91.56 544 PRO B C 1
ATOM 8348 O O . PRO B 1 544 ? 15.297 -24.625 -6.191 1 91.56 544 PRO B O 1
ATOM 8351 N N . VAL B 1 545 ? 17.016 -23.422 -5.543 1 94.31 545 VAL B N 1
ATOM 8352 C CA . VAL B 1 545 ? 17.094 -22.5 -6.672 1 94.31 545 VAL B CA 1
ATOM 8353 C C . VAL B 1 545 ? 18.312 -22.844 -7.531 1 94.31 545 VAL B C 1
ATOM 8355 O O . VAL B 1 545 ? 19.438 -22.812 -7.051 1 94.31 545 VAL B O 1
ATOM 8358 N N . PRO B 1 546 ? 18.016 -23.141 -8.773 1 94.06 546 PRO B N 1
ATOM 8359 C CA . PRO B 1 546 ? 19.094 -23.703 -9.602 1 94.06 546 PRO B CA 1
ATOM 8360 C C . PRO B 1 546 ? 20.344 -22.828 -9.609 1 94.06 546 PRO B C 1
ATOM 8362 O O . PRO B 1 546 ? 21.469 -23.344 -9.539 1 94.06 546 PRO B O 1
ATOM 8365 N N . ASP B 1 547 ? 20.219 -21.547 -9.594 1 94.31 547 ASP B N 1
ATOM 8366 C CA . ASP B 1 547 ? 21.344 -20.625 -9.695 1 94.31 547 ASP B CA 1
ATOM 8367 C C . ASP B 1 547 ? 22.141 -20.578 -8.391 1 94.31 547 ASP B C 1
ATOM 8369 O O . ASP B 1 547 ? 23.25 -20.062 -8.344 1 94.31 547 ASP B O 1
ATOM 8373 N N . TRP B 1 548 ? 21.625 -21.156 -7.316 1 94.88 548 TRP B N 1
ATOM 8374 C CA . TRP B 1 548 ? 22.281 -21.016 -6.016 1 94.88 548 TRP B CA 1
ATOM 8375 C C . TRP B 1 548 ? 23.078 -22.266 -5.68 1 94.88 548 TRP B C 1
ATOM 8377 O O . TRP B 1 548 ? 23.781 -22.312 -4.668 1 94.88 548 TRP B O 1
ATOM 8387 N N . ARG B 1 549 ? 23.047 -23.281 -6.551 1 92.81 549 ARG B N 1
ATOM 8388 C CA . ARG B 1 549 ? 23.75 -24.531 -6.301 1 92.81 549 ARG B CA 1
ATOM 8389 C C . ARG B 1 549 ? 25.25 -24.297 -6.195 1 92.81 549 ARG B C 1
ATOM 8391 O O . ARG B 1 549 ? 25.859 -24.625 -5.176 1 92.81 549 ARG B O 1
ATOM 8398 N N . GLU B 1 550 ? 25.859 -23.734 -7.207 1 94.12 550 GLU B N 1
ATOM 8399 C CA . GLU B 1 550 ? 27.297 -23.516 -7.246 1 94.12 550 GLU B CA 1
ATOM 8400 C C . GLU B 1 550 ? 27.734 -22.516 -6.18 1 94.12 550 GLU B C 1
ATOM 8402 O O . GLU B 1 550 ? 28.703 -22.766 -5.461 1 94.12 550 GLU B O 1
ATOM 8407 N N . PRO B 1 551 ? 27 -21.406 -6.062 1 95.06 551 PRO B N 1
ATOM 8408 C CA . PRO B 1 551 ? 27.375 -20.469 -4.992 1 95.06 551 PRO B CA 1
ATOM 8409 C C . PRO B 1 551 ? 27.328 -21.125 -3.609 1 95.06 551 PRO B C 1
ATOM 8411 O O . PRO B 1 551 ? 28.188 -20.844 -2.771 1 95.06 551 PRO B O 1
ATOM 8414 N N . ALA B 1 552 ? 26.297 -21.875 -3.33 1 93.5 552 ALA B N 1
ATOM 8415 C CA . ALA B 1 552 ? 26.203 -22.547 -2.039 1 93.5 552 ALA B CA 1
ATOM 8416 C C . ALA B 1 552 ? 27.438 -23.422 -1.787 1 93.5 552 ALA B C 1
ATOM 8418 O O . ALA B 1 552 ? 28 -23.391 -0.694 1 93.5 552 ALA B O 1
ATOM 8419 N N . SER B 1 553 ? 27.812 -24.172 -2.797 1 93.12 553 SER B N 1
ATOM 8420 C CA . SER B 1 553 ? 28.984 -25.031 -2.701 1 93.12 553 SER B CA 1
ATOM 8421 C C . SER B 1 553 ? 30.25 -24.219 -2.465 1 93.12 553 SER B C 1
ATOM 8423 O O . SER B 1 553 ? 31.078 -24.562 -1.61 1 93.12 553 SER B O 1
ATOM 8425 N N . ARG B 1 554 ? 30.375 -23.172 -3.191 1 95.06 554 ARG B N 1
ATOM 8426 C CA . ARG B 1 554 ? 31.531 -22.297 -3.07 1 95.06 554 ARG B CA 1
ATOM 8427 C C . ARG B 1 554 ? 31.641 -21.734 -1.66 1 95.06 554 ARG B C 1
ATOM 8429 O O . ARG B 1 554 ? 32.75 -21.562 -1.141 1 95.06 554 ARG B O 1
ATOM 8436 N N . LEU B 1 555 ? 30.547 -21.422 -1.036 1 95 555 LEU B N 1
ATOM 8437 C CA . LEU B 1 555 ? 30.516 -20.797 0.282 1 95 555 LEU B CA 1
ATOM 8438 C C . LEU B 1 555 ? 30.562 -21.859 1.383 1 95 555 LEU B C 1
ATOM 8440 O O . LEU B 1 555 ? 30.547 -21.516 2.57 1 95 555 LEU B O 1
ATOM 8444 N N . GLY B 1 556 ? 30.594 -23.109 1.013 1 92.88 556 GLY B N 1
ATOM 8445 C CA . GLY B 1 556 ? 30.578 -24.188 1.984 1 92.88 556 GLY B CA 1
ATOM 8446 C C . GLY B 1 556 ? 29.25 -24.328 2.717 1 92.88 556 GLY B C 1
ATOM 8447 O O . GLY B 1 556 ? 29.219 -24.656 3.9 1 92.88 556 GLY B O 1
ATOM 8448 N N . LYS B 1 557 ? 28.172 -23.859 2.035 1 91.38 557 LYS B N 1
ATOM 8449 C CA . LYS B 1 557 ? 26.844 -23.922 2.633 1 91.38 557 LYS B CA 1
ATOM 8450 C C . LYS B 1 557 ? 26.016 -25.062 2.02 1 91.38 557 LYS B C 1
ATOM 8452 O O . LYS B 1 557 ? 26.344 -25.547 0.94 1 91.38 557 LYS B O 1
ATOM 8457 N N . ARG B 1 558 ? 24.969 -25.438 2.699 1 88.25 558 ARG B N 1
ATOM 8458 C CA . ARG B 1 558 ? 24.109 -26.5 2.242 1 88.25 558 ARG B CA 1
ATOM 8459 C C . ARG B 1 558 ? 23.141 -26.016 1.17 1 88.25 558 ARG B C 1
ATOM 8461 O O . ARG B 1 558 ? 22.594 -24.906 1.281 1 88.25 558 ARG B O 1
ATOM 8468 N N . TYR B 1 559 ? 23.062 -26.734 0.157 1 89.94 559 TYR B N 1
ATOM 8469 C CA . TYR B 1 559 ? 22.078 -26.547 -0.9 1 89.94 559 TYR B CA 1
ATOM 8470 C C . TYR B 1 559 ? 21.016 -27.641 -0.872 1 89.94 559 TYR B C 1
ATOM 8472 O O . TYR B 1 559 ? 21.344 -28.828 -0.98 1 89.94 559 TYR B O 1
ATOM 8480 N N . MET B 1 560 ? 19.719 -27.25 -0.723 1 85.94 560 MET B N 1
ATOM 8481 C CA . MET B 1 560 ? 18.641 -28.203 -0.509 1 85.94 560 MET B CA 1
ATOM 8482 C C . MET B 1 560 ? 17.969 -28.562 -1.828 1 85.94 560 MET B C 1
ATOM 8484 O O . MET B 1 560 ? 16.734 -28.469 -1.95 1 85.94 560 MET B O 1
ATOM 8488 N N . GLY B 1 561 ? 18.641 -28.734 -2.916 1 80.06 561 GLY B N 1
ATOM 8489 C CA . GLY B 1 561 ? 18.109 -29.141 -4.211 1 80.06 561 GLY B CA 1
ATOM 8490 C C . GLY B 1 561 ? 18.875 -30.281 -4.844 1 80.06 561 GLY B C 1
ATOM 8491 O O . GLY B 1 561 ? 19.891 -30.734 -4.297 1 80.06 561 GLY B O 1
ATOM 8492 N N . VAL B 1 562 ? 18.203 -30.859 -5.797 1 69.69 562 VAL B N 1
ATOM 8493 C CA . VAL B 1 562 ? 18.875 -31.938 -6.531 1 69.69 562 VAL B CA 1
ATOM 8494 C C . VAL B 1 562 ? 19.641 -31.344 -7.711 1 69.69 562 VAL B C 1
ATOM 8496 O O . VAL B 1 562 ? 19.266 -30.312 -8.258 1 69.69 562 VAL B O 1
#

Foldseek 3Di:
DFLLLLLLLACVQLVAAEEEEADDPLCVLNVVNVVVHNHHYQYAPALLLRLLLQQLQCLQQQFGREYEYELLRLLVNQVSLQLQALLLGEHEYEYRYAAPPCPPVPPPSDDDDQVSCVNSWPEEAEDPALACSLVVSQVQLPQQAEQSHGYYYYYYYSVSSGDDYDSVSSYHDNLSSGHVSDWDKDDPVLLVVVLVVLLVWDQEEEEEELLLQSLVQLVLVLLLCQFSLHAYEYALRRAQSYFLPRQRYQAQPFQFQHAPRSLVSQCPTLEYEYAADLCDCRSCVHCVRVHAVDNRAYEYEHSDPCSFCPGHDHDGYMHIRRNVHSVVSSVVCVVVVHGDDHDGSSVVSVVFCVVLPPPPPVPFFFADLLLLLVLCLVQPDLQEAEEEAPDSGSRNCRNHRGRRHGHRRYHYSPSPRDAQNFVSSQSSNQVSPHAYEYEHEPVRCVVRVVCLLSQVVVQTAYEYEYEYQQDPQVQQQVCCLVPVGGDDDGHPDDDVQVSSVVSPAAEAEGRYSVSSVCVNVRNPDHTYYYYYTYHHGCNQEPEARPSSVVSCVVSVHHYSGD/DFLLLLLLLACVQLVAAEEEEADDPLCVLNVVNVVVDNHHYQYAPALLLSLLLQQLQCLQQQFGREYEYELLRLLVNQVSLQLQALLLGEHEYEYRYAAPPCAPVPPPSDDDDQVSCVNSWPEEAEDPALACSLVVSQVQLPQQAEQSHGYYYYYYYSVSSGDDYDSVSSYHDNLSRGHVSDWDKDDPVLLVVVLVVLLVWPQEEEEEELLLQSLVQLVLVLLLCQFSLHAYEYALRRAQSYFLPRQRYQAQPFQFQHAPRSLVSQCPTLEYEYAADLCDCRSCVHCVRVHAVDNHAYEYEHSDPCSFCPGHDHDGYMHIRRNVHSVVSSVVCVVVVHGDDHDGSSVVSVVFCVVLPPPPPPPFFFADLLLLLVLCLVQPDLQEAEEEAPDSGSRNCRNHRGRRHGHRRYHYSPSPRDAQNFVSSQSSNQVSPHAYEYEHEPVRCVVRVVCLLSQVVVQGAYEYEYEYQQDPQVQQQVCCLVPVGGDDDGHPDDDVQVSSVVSPAAEAEGRYSVSSVCVNVRNPDHTYYYYYTYHHGCNQEPEQRPSSVVSCVVSVHHYSGD

Sequence (1124 aa):
MRASRAFIKMLEEYGVSHVFGLPGETALPLYSDMRKSSLKHVMARDERNAAIMADGYARTTWRPGVVELPGVGASMALPGLLEARASGVPVIAVVSDVPLGSERSNTLTEYPKESMFLDAAKEVLKAESPASLPRLVRRAFRVATTGFPGPVVLVVPSDVWEGDVDEGEAYAQPRFSSFPSIRFRPSDDDISAALDLIMKSQRPVMICGQGVLFSKAWDEVEELSSLMGMPVGTTISGKGAVSDDNPLSIGVVGSRGGSSFSNSMVAGADLVFLVGTNADSVDTWDWRVPPRGGSQAVIHLDVSEANLGNMYRTDVFLMGDAKLTLRRMIELAREKGLSRKRIDVRSERLASVSSLQPAVDEGGRGVDPLLLVKALQRSLPDDWVVAVDPGVGAIYTSAFMEVRKPGRRFLYDYSIGALGFALPAGIGARLGGPRVLVITSDGSFGFNAGELETVRRLGIDLKIILINNSSFGWINAASAARYGAALTDEFAEVKYVDVARAYGLDAFLAVGNGDLDQLTSFLSSDGPALMEVRTAPENELFPPVPDWREPASRLGKRYMGVMRASRAFIKMLEEYGVSHVFGLPGETALPLYSDMRKSSLKHVMARDERNAAIMADGYARTTWRPGVVELPGVGASMALPGLLEARASGVPVIAVVSDVPLGSERSNTLTEYPKESMFLDAAKEVLKAESPASLPRLVRRAFRVATTGFPGPVVLVVPSDVWEGDVDEGEAYAQPRFSSFPSIRFRPSDDDISAALDLIMKSQRPVMICGQGVLFSKAWDEVEELSSLMGMPVGTTISGKGAVSDDNPLSIGVVGSRGGSSFSNSMVAGADLVFLVGTNADSVDTWDWRVPPRGGSQAVIHLDVSEANLGNMYRTDVFLMGDAKLTLRRMIELAREKGLSRKRIDVRSERLASVSSLQPAVDEGGRGVDPLLLVKALQRSLPDDWVVAVDPGVGAIYTSAFMEVRKPGRRFLYDYSIGALGFALPAGIGARLGGPRVLVITSDGSFGFNAGELETVRRLGIDLKIILINNSSFGWINAASAARYGAALTDEFAEVKYVDVARAYGLDAFLAVGNGDLDQLTSFLSSDGPALMEVRTAPENELFPPVPDWREPASRLGKRYMGV

InterPro domains:
  IPR011766 Thiamine pyrophosphate enzyme, TPP-binding [PF02775] (396-533)
  IPR012000 Thiamine pyrophosphate enzyme, central domain [PF00205] (191-328)
  IPR012001 Thiamine pyrophosphate enzyme, N-terminal TPP-binding domain [PF02776] (1-109)
  IPR029035 DHS-like NAD/FAD-binding domain superfamily [SSF52467] (151-339)
  IPR029061 Thiamin diphosphate-binding fold [SSF52518] (1-174)
  IPR029061 Thiamin diphosphate-binding fold [SSF52518] (366-551)
  IPR045229 Thiamine pyrophosphate enzyme [PTHR18968] (1-546)

pLDDT: mean 95.09, std 6.68, range [48.22, 98.94]

Organism: NCBI:txid62609